Protein AF-0000000065976093 (afdb_homodimer)

Organism: Burkholderia mallei (strain NCTC 10247) (NCBI:txid320389)

pLDDT: mean 97.72, std 2.36, range [79.06, 99.0]

Radius of gyration: 27.5 Å; Cα contacts (8 Å, |Δi|>4): 1908; chains: 2; bounding box: 57×91×58 Å

Nearest PDB structures (foldseek):
  1qz9-assembly1_A-2  TM=9.935E-01  e=6.800E-60  Pseudomonas fluorescens
  2hzp-assembly1_A-2  TM=9.191E-01  e=6.038E-34  Homo sapiens
  7s3v-assembly1_A  TM=9.144E-01  e=1.980E-33  Homo sapiens
  3e9k-assembly1_A-2  TM=9.163E-01  e=6.850E-33  Homo sapiens
  7tlr-assembly1_B  TM=8.183E-01  e=5.344E-20  Lancefieldella parvula

Secondary structure (DSSP, 8-state):
--SHHHHHHHHHT-TTGGGGGGEE--TT-EE--TTTS--EETHHHHHHHIIIIIIIIITGGGHHHHT-TTTHHHHHHHHHGGGGTPPTTSEEE-S-HHHHHHHHHHHHHHHHHHH-TT--EEEEETTS-HHHHHHHHHHHHHH-SS-EEEEESSGGGHHHH--TTEEEEEEESB-TTT-BB--HHHHHHHHHHTTPEEEEE-TTTTTTS---HHHHT-SEEEE-SSSTT---TT---EEE--HHHHTT---S---GGGBSSGGG--SS--B-SSGGGG--S---HHHHHTHHHHHHHHTTS-HHHHHHHHHHHHHHHHHHHHHHTTTSS-EE-S-SSGGGB-SEEEEE-TTHHHHHHHHHHTTEE-EEETTTEEEEE--TTT--HHHHHHHHHHHHHHHHHTGGGSGGGGSPPS--/--SHHHHHHHHHT-TTGGGGGGEE--TT-EE--TTTS--EETHHHHHHHIIIIIIIIITGGGHHHHT-TTTHHHHHHHHHGGGGTPPTTSEEE-S-HHHHHHHHHHHHHHHHHHH-TT--EEEEETTS-HHHHHHHHHHHHHH-SS-EEEEESSGGGHHHH--TTEEEEEEESB-TTT-BB--HHHHHHHHHHTTPEEEEE-TTTTTTS---HHHHT-SEEEE-SSSTT---TT---EEE--HHHHTT---S---GGGBSSGGG--SS--B-SSGGGG--S---HHHHHTHHHHHHHHTTS-HHHHHHHHHHHHHHHHHHHHHHTTTSS-EE-S-SSGGGB-SEEEEE-TTHHHHHHHHHHTTEE-EEETTTEEEEE--TTT--HHHHHHHHHHHHHHHHHTGGGSGGGGSPPS--

Foldseek 3Di:
DADLVVLVVCLVVQPLNVLQVQFDDDPQFLEQALLPFNTAGPCLVVLLCCCVCPQCVVVNPVSVPPVVLLVLQQVVQCLLQVLAQHHRQFKGFAAFLLLLLLQQVQLQLVLCCVVPVQAQEEEEAPLADVSNVVSVVVSCVVVVPPHYYHHDHDPVCLLVVQALNHAEYEYEQARSFQQFGDPLLVSCVSNVVRVYAYEYECAQPRLWARHNCVVSVHAWYWYQCRRLLVLHDRFTIMIGGHLVCQQRGAGDLQALQQACCSVVPDPDGHGNSTPSVSYHDRGPRSSSSSSVSSSVSCVVDDRVSQLVVLLVLQQLLVVLLCVLQPPAPWDWSHDNDSVTGTSKTKIFDQLQQLLQLQLVVSNYHFHDDPPRITIGGDRSSNRGSSSSVVSSVSSNVCRVVVVSPPPVSVDDDPGD/DADLVVLVVCLVVQPLNVLQVQFDDDPQFLEQALLPFNTAGPCLVVLLCCCVCPQCVVVNPVSVPPVVLLVLQQVVQCLLQVLAQHHRQFKGFAAFLLLLLLQQVQLQLVLCCVVPVQAQEEEEAPLADVSNVVSVVVSCVVVVPPHYYHHDHDPVCLLVVQALNHAEYEYEQARSFQQFGDPLLVSCVSNVVRVYAYEYECAQPRLWARHNCVVSVHAWYWYQCRRLLVLHDRFTIMIGGHLVCQQRGAGDLQALQQACCSVVPDPDGDGNSTPSVSYHDRGPRSSSSSSVSSSVSCVVDDRVSQLVVLLVLQQLLVVLLCVLQPPAPWDWSHDNDSVTGTSKTKIFDQLQQLLQLQLVVSNHHFHDDPPRITIGGDRSSNRGSSSSVVSSVSSNVCRVVVVSPPPVSVDDDPGD

Solvent-accessible surface area (backbone atoms only — not comparable to full-atom values): 40710 Å² total; per-residue (Å²): 122,90,45,65,67,48,18,47,50,51,40,72,69,36,89,50,53,73,52,30,76,46,41,39,68,47,86,82,50,40,74,22,33,23,65,70,36,25,60,33,34,57,59,30,56,60,51,40,43,44,44,46,51,51,33,37,22,60,37,44,72,54,18,45,56,80,67,39,54,73,52,38,34,49,54,53,10,40,66,48,15,67,60,41,30,46,51,80,64,16,23,31,41,44,60,28,38,51,56,40,43,44,36,50,51,48,7,51,50,52,46,29,48,76,76,39,65,75,22,39,28,35,37,35,50,58,76,45,64,34,36,63,49,16,26,52,51,23,45,36,63,62,49,65,74,80,49,41,82,45,68,37,91,47,80,87,46,49,73,78,71,52,41,83,36,31,32,33,39,49,40,59,41,22,34,81,69,32,13,39,27,60,58,59,46,62,52,30,47,55,38,46,73,44,67,20,43,34,35,38,36,26,56,52,26,49,71,46,41,79,44,48,38,60,82,27,60,52,58,30,35,26,22,48,25,15,14,57,33,18,11,35,66,31,16,44,4,31,38,36,38,49,74,92,44,33,75,67,48,58,46,42,67,32,15,42,57,6,29,62,56,54,73,66,65,52,61,67,76,46,66,24,72,47,44,48,37,76,33,28,49,66,59,38,46,56,26,46,58,24,32,54,44,22,52,56,59,52,72,76,57,51,52,64,62,41,32,54,46,27,51,52,48,44,49,50,39,54,53,41,42,58,62,70,34,58,92,52,75,68,41,76,60,30,50,83,53,70,83,29,35,39,36,38,48,18,31,34,25,95,58,14,56,19,44,43,44,42,35,40,75,69,26,33,32,51,39,41,44,77,82,32,24,31,35,34,18,52,44,44,58,62,53,48,45,43,48,43,49,52,44,44,52,50,50,30,50,37,63,76,67,47,57,30,68,45,72,79,31,67,61,80,63,88,70,94,123,91,46,64,66,49,18,48,50,52,40,72,69,37,90,51,51,74,53,29,74,48,40,39,70,46,85,81,51,40,74,22,35,23,66,70,36,25,61,31,34,55,59,30,56,60,51,40,46,44,45,45,51,51,34,38,22,60,37,43,72,52,18,44,58,81,68,38,53,72,53,38,34,50,55,52,10,41,68,47,15,68,60,41,31,45,52,80,64,17,24,29,40,44,60,27,36,50,56,38,43,44,35,50,53,48,8,51,51,51,44,28,49,74,78,40,62,72,23,38,27,35,38,34,49,58,78,44,63,34,35,63,47,14,26,51,50,23,45,37,61,62,46,66,73,80,49,43,82,45,66,37,90,47,82,86,46,49,72,77,70,53,39,83,37,30,33,34,39,48,41,58,42,23,34,82,68,34,14,38,26,61,58,59,46,62,52,30,46,55,37,44,73,44,68,21,43,35,33,37,37,28,57,53,26,48,70,44,41,77,44,48,40,58,83,28,61,51,59,30,35,29,22,48,24,15,15,57,32,20,12,34,66,30,16,46,4,30,37,37,38,49,74,92,43,33,77,68,49,57,45,40,65,32,14,43,57,5,28,63,55,55,74,66,65,52,61,68,77,48,66,26,73,47,44,46,36,74,33,29,48,65,57,37,46,55,24,46,57,25,32,54,46,25,52,55,57,53,71,74,60,52,52,63,62,43,31,53,45,26,51,50,49,44,50,50,40,54,53,42,41,58,61,71,35,56,91,52,76,67,42,78,60,30,50,82,53,70,84,28,34,40,34,39,47,17,31,34,25,96,56,12,57,20,44,42,44,42,34,39,75,70,27,34,32,53,38,40,44,76,82,32,26,32,34,35,19,51,43,45,59,63,52,47,45,42,46,44,49,53,44,41,54,51,50,30,50,36,61,76,68,48,57,31,71,45,71,78,31,68,62,81,64,89,71,94

Sequence (832 aa):
MKTREEALALDRDDPLAPLREQFALPAGVIYLDGNSLGAQPRAAAARAQQVIGAEWGEGLIRSWNTAGWFALPRRLGDRLAPLIGAADDEVAITDTISINLFKLLAAMLRHQARHAPKRRVIVSERSNFPTDLYIAQGLIAQLDRDYELRLIDDPADLPDALDDETAVAMITHVNYRTGYMHDMPSVTQTVRQAGALMLWDLAHSAGAVPVDLNGALADGAVGCTYKYLNGGPGSPAFVWVPKRHQRAFEQPLSGWWGHRAPFAMQPAFEPDPGIARFLCGTQPIVSMSMVECGLDVFAQTDMHAIRRKSLALTDAFVALVESRCAGQPLKLVTPRAHHQRGSQASFEHPHGYEVMQALIARGVIGDYREPRILRFGFTPLYTRFVDVWDAVETLRDILDTEAWRAPEFATRAAVTMKTREEALALDRDDPLAPLREQFALPAGVIYLDGNSLGAQPRAAAARAQQVIGAEWGEGLIRSWNTAGWFALPRRLGDRLAPLIGAADDEVAITDTISINLFKLLAAMLRHQARHAPKRRVIVSERSNFPTDLYIAQGLIAQLDRDYELRLIDDPADLPDALDDETAVAMITHVNYRTGYMHDMPSVTQTVRQAGALMLWDLAHSAGAVPVDLNGALADGAVGCTYKYLNGGPGSPAFVWVPKRHQRAFEQPLSGWWGHRAPFAMQPAFEPDPGIARFLCGTQPIVSMSMVECGLDVFAQTDMHAIRRKSLALTDAFVALVESRCAGQPLKLVTPRAHHQRGSQASFEHPHGYEVMQALIARGVIGDYREPRILRFGFTPLYTRFVDVWDAVETLRDILDTEAWRAPEFATRAAVT

Structure (mmCIF, N/CA/C/O backbone):
data_AF-0000000065976093-model_v1
#
loop_
_entity.id
_entity.type
_entity.pdbx_description
1 polymer Kynureninase
#
loop_
_atom_site.group_PDB
_atom_site.id
_atom_site.type_symbol
_atom_site.label_atom_id
_atom_site.label_alt_id
_atom_site.label_comp_id
_atom_site.label_asym_id
_atom_site.label_entity_id
_atom_site.label_seq_id
_atom_site.pdbx_PDB_ins_code
_atom_site.Cartn_x
_atom_site.Cartn_y
_atom_site.Cartn_z
_atom_site.occupancy
_atom_site.B_iso_or_equiv
_atom_site.auth_seq_id
_atom_site.auth_comp_id
_atom_site.auth_asym_id
_atom_site.auth_atom_id
_atom_site.pdbx_PDB_model_num
ATOM 1 N N . MET A 1 1 ? 14.719 36.656 18.906 1 91.06 1 MET A N 1
ATOM 2 C CA . MET A 1 1 ? 15.555 36.625 17.719 1 91.06 1 MET A CA 1
ATOM 3 C C . MET A 1 1 ? 15.297 37.844 16.828 1 91.06 1 MET A C 1
ATOM 5 O O . MET A 1 1 ? 14.266 37.906 16.156 1 91.06 1 MET A O 1
ATOM 9 N N . LYS A 1 2 ? 16.141 38.812 16.875 1 93.5 2 LYS A N 1
ATOM 10 C CA . LYS A 1 2 ? 15.914 40.094 16.172 1 93.5 2 LYS A CA 1
ATOM 11 C C . LYS A 1 2 ? 16.922 40.281 15.047 1 93.5 2 LYS A C 1
ATOM 13 O O . LYS A 1 2 ? 16.734 41.125 14.164 1 93.5 2 LYS A O 1
ATOM 18 N N . THR A 1 3 ? 17.969 39.5 15.094 1 96.81 3 THR A N 1
ATOM 19 C CA . THR A 1 3 ? 19 39.562 14.055 1 96.81 3 THR A CA 1
ATOM 20 C C . THR A 1 3 ? 19.359 38.188 13.562 1 96.81 3 THR A C 1
ATOM 22 O O . THR A 1 3 ? 19.062 37.188 14.219 1 96.81 3 THR A O 1
ATOM 25 N N . ARG A 1 4 ? 19.984 38.188 12.461 1 98.06 4 ARG A N 1
ATOM 26 C CA . ARG A 1 4 ? 20.469 36.906 11.922 1 98.06 4 ARG A CA 1
ATOM 27 C C . ARG A 1 4 ? 21.5 36.281 12.844 1 98.06 4 ARG A C 1
ATOM 29 O O . ARG A 1 4 ? 21.562 35.062 12.961 1 98.06 4 ARG A O 1
ATOM 36 N N . GLU A 1 5 ? 22.344 37.125 13.461 1 97.94 5 GLU A N 1
ATOM 37 C CA . GLU A 1 5 ? 23.375 36.656 14.391 1 97.94 5 GLU A CA 1
ATOM 38 C C . GLU A 1 5 ? 22.75 35.938 15.594 1 97.94 5 GLU A C 1
ATOM 40 O O . GLU A 1 5 ? 23.281 34.969 16.094 1 97.94 5 GLU A O 1
ATOM 45 N N . GLU A 1 6 ? 21.672 36.5 16.047 1 98.06 6 GLU A N 1
ATOM 46 C CA . GLU A 1 6 ? 20.953 35.844 17.141 1 98.06 6 GLU A CA 1
ATOM 47 C C . GLU A 1 6 ? 20.438 34.469 16.734 1 98.06 6 GLU A C 1
ATOM 49 O O . GLU A 1 6 ? 20.469 33.531 17.531 1 98.06 6 GLU A O 1
ATOM 54 N N . ALA A 1 7 ? 19.922 34.375 15.508 1 98.5 7 ALA A N 1
ATOM 55 C CA . ALA A 1 7 ? 19.484 33.094 14.984 1 98.5 7 ALA A CA 1
ATOM 56 C C . ALA A 1 7 ? 20.625 32.094 14.961 1 98.5 7 ALA A C 1
ATOM 58 O O . ALA A 1 7 ? 20.453 30.938 15.383 1 98.5 7 ALA A O 1
ATOM 59 N N . LEU A 1 8 ? 21.781 32.531 14.492 1 98.44 8 LEU A N 1
ATOM 60 C CA . LEU A 1 8 ? 22.953 31.656 14.438 1 98.44 8 LEU A CA 1
ATOM 61 C C . LEU A 1 8 ? 23.375 31.219 15.836 1 98.44 8 LEU A C 1
ATOM 63 O O . LEU A 1 8 ? 23.828 30.094 16.016 1 98.44 8 LEU A O 1
ATOM 67 N N . ALA A 1 9 ? 23.234 32.125 16.797 1 98.19 9 ALA A N 1
ATOM 68 C CA . ALA A 1 9 ? 23.578 31.781 18.188 1 98.19 9 ALA A CA 1
ATOM 69 C C . ALA A 1 9 ? 22.625 30.719 18.734 1 98.19 9 ALA A C 1
ATOM 71 O O . ALA A 1 9 ? 23.047 29.812 19.453 1 98.19 9 ALA A O 1
ATOM 72 N N . LEU A 1 10 ? 21.344 30.828 18.453 1 98.19 10 LEU A N 1
ATOM 73 C CA . LEU A 1 10 ? 20.375 29.844 18.875 1 98.19 10 LEU A CA 1
ATOM 74 C C . LEU A 1 10 ? 20.688 28.469 18.266 1 98.19 10 LEU A C 1
ATOM 76 O O . LEU A 1 10 ? 20.531 27.438 18.922 1 98.19 10 LEU A O 1
ATOM 80 N N . ASP A 1 11 ? 21.109 28.469 17.031 1 98.31 11 ASP A N 1
ATOM 81 C CA . ASP A 1 11 ? 21.484 27.234 16.359 1 98.31 11 ASP A CA 1
ATOM 82 C C . ASP A 1 11 ? 22.688 26.594 17.031 1 98.31 11 ASP A C 1
ATOM 84 O O . ASP A 1 11 ? 22.766 25.359 17.156 1 98.31 11 ASP A O 1
ATOM 88 N N . ARG A 1 12 ? 23.625 27.422 17.359 1 97.56 12 ARG A N 1
ATOM 89 C CA . ARG A 1 12 ? 24.828 26.922 18.031 1 97.56 12 ARG A CA 1
ATOM 90 C C . ARG A 1 12 ? 24.484 26.234 19.344 1 97.56 12 ARG A C 1
ATOM 92 O O . ARG A 1 12 ? 25.125 25.234 19.703 1 97.56 12 ARG A O 1
ATOM 99 N N . ASP A 1 13 ? 23.516 26.688 20.047 1 97.25 13 ASP A N 1
ATOM 100 C CA . ASP A 1 13 ? 23.172 26.188 21.375 1 97.25 13 ASP A CA 1
ATOM 101 C C . ASP A 1 13 ? 22.078 25.125 21.281 1 97.25 13 ASP A C 1
ATOM 103 O O . ASP A 1 13 ? 21.625 24.594 22.312 1 97.25 13 ASP A O 1
ATOM 107 N N . ASP A 1 14 ? 21.594 24.797 20.141 1 97.44 14 ASP A N 1
ATOM 108 C CA . ASP A 1 14 ? 20.516 23.844 19.906 1 97.44 14 ASP A CA 1
ATOM 109 C C . ASP A 1 14 ? 20.969 22.422 20.172 1 97.44 14 ASP A C 1
ATOM 111 O O . ASP A 1 14 ? 21.797 21.891 19.438 1 97.44 14 ASP A O 1
ATOM 115 N N . PRO A 1 15 ? 20.406 21.766 21.172 1 97.31 15 PRO A N 1
ATOM 116 C CA . PRO A 1 15 ? 20.797 20.391 21.484 1 97.31 15 PRO A CA 1
ATOM 117 C C . PRO A 1 15 ? 20.469 19.422 20.359 1 97.31 15 PRO A C 1
ATOM 119 O O . PRO A 1 15 ? 21.047 18.328 20.297 1 97.31 15 PRO A O 1
ATOM 122 N N . LEU A 1 16 ? 19.594 19.719 19.406 1 98.31 16 LEU A N 1
ATOM 123 C CA 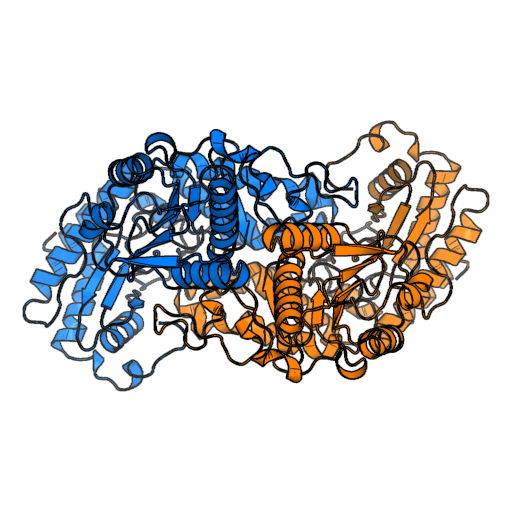. LEU A 1 16 ? 19.188 18.844 18.312 1 98.31 16 LEU A CA 1
ATOM 124 C C . LEU A 1 16 ? 20.016 19.094 17.062 1 98.31 16 LEU A C 1
ATOM 126 O O . LEU A 1 16 ? 19.891 18.391 16.062 1 98.31 16 LEU A O 1
ATOM 130 N N . ALA A 1 17 ? 20.922 20.078 17.078 1 97.56 17 ALA A N 1
ATOM 131 C CA . ALA A 1 17 ? 21.641 20.562 15.914 1 97.56 17 ALA A CA 1
ATOM 132 C C . ALA A 1 17 ? 22.359 19.422 15.203 1 97.56 17 ALA A C 1
ATOM 134 O O . ALA A 1 17 ? 22.359 19.344 13.977 1 97.56 17 ALA A O 1
ATOM 135 N N . PRO A 1 18 ? 22.984 18.422 15.961 1 97.25 18 PRO A N 1
ATOM 136 C CA . PRO A 1 18 ? 23.734 17.359 15.273 1 97.25 18 PRO A CA 1
ATOM 137 C C . PRO A 1 18 ? 22.844 16.438 14.445 1 97.25 18 PRO A C 1
ATOM 139 O O . PRO A 1 18 ? 23.312 15.797 13.508 1 97.25 18 PRO A O 1
ATOM 142 N N . LEU A 1 19 ? 21.562 16.375 14.766 1 98.44 19 LEU A N 1
ATOM 143 C CA . LEU A 1 19 ? 20.656 15.453 14.086 1 98.44 19 LEU A CA 1
ATOM 144 C C . LEU A 1 19 ? 20.438 15.875 12.641 1 98.44 19 LEU A C 1
ATOM 146 O O . LEU A 1 19 ? 20.125 15.047 11.781 1 98.44 19 LEU A O 1
ATOM 150 N N . ARG A 1 20 ? 20.594 17.188 12.336 1 98.19 20 ARG A N 1
ATOM 151 C CA . ARG A 1 20 ? 20.422 17.688 10.977 1 98.19 20 ARG A CA 1
ATOM 152 C C . ARG A 1 20 ? 21.375 17 10.008 1 98.19 20 ARG A C 1
ATOM 154 O O . ARG A 1 20 ? 21.031 16.766 8.852 1 98.19 20 ARG A O 1
ATOM 161 N N . GLU A 1 21 ? 22.531 16.562 10.5 1 97.44 21 GLU A N 1
ATOM 162 C CA . GLU A 1 21 ? 23.547 15.938 9.656 1 97.44 21 GLU A CA 1
ATOM 163 C C . GLU A 1 21 ? 23.094 14.562 9.18 1 97.44 21 GLU A C 1
ATOM 165 O O . GLU A 1 21 ? 23.672 14 8.258 1 97.44 21 GLU A O 1
ATOM 170 N N . GLN A 1 22 ? 22.062 14.102 9.742 1 98.31 22 GLN A N 1
ATOM 171 C CA . GLN A 1 22 ? 21.562 12.781 9.391 1 98.31 22 GLN A CA 1
ATOM 172 C C . GLN A 1 22 ? 20.562 12.859 8.242 1 98.31 22 GLN A C 1
ATOM 174 O O . GLN A 1 22 ? 20.062 11.828 7.773 1 98.31 22 GLN A O 1
ATOM 179 N N . PHE A 1 23 ? 20.328 14.047 7.766 1 98.69 23 PHE A N 1
ATOM 180 C CA . PHE A 1 23 ? 19.375 14.234 6.676 1 98.69 23 PHE A CA 1
ATOM 181 C C . PHE A 1 23 ? 20.078 14.773 5.434 1 98.69 23 PHE A C 1
ATOM 183 O O . PHE A 1 23 ? 21.031 15.539 5.539 1 98.69 23 PHE A O 1
ATOM 190 N N . ALA A 1 24 ? 19.562 14.305 4.285 1 97.62 24 ALA A N 1
ATOM 191 C CA . ALA A 1 24 ? 20 14.836 2.998 1 97.62 24 ALA A CA 1
ATOM 192 C C . ALA A 1 24 ? 19.172 16.047 2.588 1 97.62 24 ALA A C 1
ATOM 194 O O . ALA A 1 24 ? 18.047 15.906 2.109 1 97.62 24 ALA A O 1
ATOM 195 N N . LEU A 1 25 ? 19.688 17.219 2.777 1 97.69 25 LEU A N 1
ATOM 196 C CA . LEU A 1 25 ? 19.062 18.469 2.371 1 97.69 25 LEU A CA 1
ATOM 197 C C . LEU A 1 25 ? 19.922 19.203 1.342 1 97.69 25 LEU A C 1
ATOM 199 O O . LEU A 1 25 ? 21.125 19.328 1.521 1 97.69 25 LEU A O 1
ATOM 203 N N . PRO A 1 26 ? 19.297 19.578 0.257 1 97.94 26 PRO A N 1
ATOM 204 C CA . PRO A 1 26 ? 20.094 20.266 -0.765 1 97.94 26 PRO A CA 1
ATOM 205 C C . PRO A 1 26 ? 20.641 21.609 -0.279 1 97.94 26 PRO A C 1
ATOM 207 O O . PRO A 1 26 ? 19.969 22.328 0.473 1 97.94 26 PRO A O 1
ATOM 210 N N . ALA A 1 27 ? 21.812 21.938 -0.771 1 96.25 27 ALA A N 1
ATOM 211 C CA . ALA A 1 27 ? 22.422 23.219 -0.446 1 96.25 27 ALA A CA 1
ATOM 212 C C . ALA A 1 27 ? 21.562 24.375 -0.948 1 96.25 27 ALA A C 1
ATOM 214 O O . ALA A 1 27 ? 21 24.312 -2.049 1 96.25 27 ALA A O 1
ATOM 215 N N . GLY A 1 28 ? 21.453 25.344 -0.137 1 96.38 28 GLY A N 1
ATOM 216 C CA . GLY A 1 28 ? 20.766 26.562 -0.557 1 96.38 28 GLY A CA 1
ATOM 217 C C . GLY A 1 28 ? 19.25 26.453 -0.433 1 96.38 28 GLY A C 1
ATOM 218 O O . GLY A 1 28 ? 18.531 27.375 -0.83 1 96.38 28 GLY A O 1
ATOM 219 N N . VAL A 1 29 ? 18.781 25.344 0.063 1 98.31 29 VAL A N 1
ATOM 220 C CA . VAL A 1 29 ? 17.328 25.156 0.181 1 98.31 29 VAL A CA 1
ATOM 221 C C . VAL A 1 29 ? 16.922 25.219 1.65 1 98.31 29 VAL A C 1
ATOM 223 O O . VAL A 1 29 ? 17.562 24.609 2.508 1 98.31 29 VAL A O 1
ATOM 226 N N . ILE A 1 30 ? 16 26.047 1.986 1 98.75 30 ILE A N 1
ATOM 227 C CA . ILE A 1 30 ? 15.297 26.047 3.268 1 98.75 30 ILE A CA 1
ATOM 228 C C . ILE A 1 30 ? 14 25.25 3.146 1 98.75 30 ILE A C 1
ATOM 230 O O . ILE A 1 30 ? 13.062 25.688 2.473 1 98.75 30 ILE A O 1
ATOM 234 N N . TYR A 1 31 ? 14 24.094 3.77 1 98.81 31 TYR A N 1
ATOM 235 C CA . TYR A 1 31 ? 12.875 23.188 3.602 1 98.81 31 TYR A CA 1
ATOM 236 C C . TYR A 1 31 ? 11.898 23.297 4.758 1 98.81 31 TYR A C 1
ATOM 238 O O . TYR A 1 31 ? 12.141 22.766 5.844 1 98.81 31 TYR A O 1
ATOM 246 N N . LEU A 1 32 ? 10.781 23.938 4.551 1 98.81 32 LEU A N 1
ATOM 247 C CA . LEU A 1 32 ? 9.727 24.156 5.539 1 98.81 32 LEU A CA 1
ATOM 248 C C . LEU A 1 32 ? 8.445 23.438 5.125 1 98.81 32 LEU A C 1
ATOM 250 O O . LEU A 1 32 ? 7.352 24.016 5.234 1 98.81 32 LEU A O 1
ATOM 254 N N . ASP A 1 33 ? 8.625 22.203 4.602 1 98.69 33 ASP A N 1
ATOM 255 C CA . ASP A 1 33 ? 7.473 21.422 4.141 1 98.69 33 ASP A CA 1
ATOM 256 C C . ASP A 1 33 ? 7.582 19.969 4.578 1 98.69 33 ASP A C 1
ATOM 258 O O . ASP A 1 33 ? 7.055 19.078 3.912 1 98.69 33 ASP A O 1
ATOM 262 N N . GLY A 1 34 ? 8.25 19.688 5.711 1 98.19 34 GLY A N 1
ATOM 263 C CA . GLY A 1 34 ? 8.328 18.359 6.285 1 98.19 34 GLY A CA 1
ATOM 264 C C . GLY A 1 34 ? 6.977 17.828 6.734 1 98.19 34 GLY A C 1
ATOM 265 O O . GLY A 1 34 ? 6.824 16.625 6.953 1 98.19 34 GLY A O 1
ATOM 266 N N . ASN A 1 35 ? 6.02 18.719 6.949 1 98.12 35 ASN A N 1
ATOM 267 C CA . ASN A 1 35 ? 4.66 18.344 7.328 1 98.12 35 ASN A CA 1
ATOM 268 C C . ASN A 1 35 ? 3.887 17.766 6.148 1 98.12 35 ASN A C 1
ATOM 270 O O . ASN A 1 35 ? 2.752 17.312 6.309 1 98.12 35 ASN A O 1
ATOM 274 N N . SER A 1 36 ? 4.477 17.75 4.988 1 98 36 SER A N 1
ATOM 275 C CA . SER A 1 36 ? 3.898 17.125 3.801 1 98 36 SER A CA 1
ATOM 276 C C . SER A 1 36 ? 4.746 15.953 3.316 1 98 36 SER A C 1
ATOM 278 O O . SER A 1 36 ? 4.215 14.906 2.957 1 98 36 SER A O 1
ATOM 280 N N . LEU A 1 37 ? 5.984 16.156 3.252 1 98.69 37 LEU A N 1
ATOM 281 C CA . LEU A 1 37 ? 6.957 15.094 2.986 1 98.69 37 LEU A CA 1
ATOM 282 C C . LEU A 1 37 ? 8.242 15.328 3.766 1 98.69 37 LEU A C 1
ATOM 284 O O . LEU A 1 37 ? 8.93 16.344 3.553 1 98.69 37 LEU A O 1
ATOM 288 N N . GLY A 1 38 ? 8.609 14.406 4.57 1 98.75 38 GLY A N 1
ATOM 289 C CA . GLY A 1 38 ? 9.836 14.539 5.336 1 98.75 38 GLY A CA 1
ATOM 290 C C . GLY A 1 38 ? 11.086 14.469 4.473 1 98.75 38 GLY A C 1
ATOM 291 O O . GLY A 1 38 ? 11.07 13.883 3.391 1 98.75 38 GLY A O 1
ATOM 292 N N . ALA A 1 39 ? 12.164 15.125 5.004 1 98.81 39 ALA A N 1
ATOM 293 C CA . ALA A 1 39 ? 13.453 15.07 4.324 1 98.81 39 ALA A CA 1
ATOM 294 C C . ALA A 1 39 ? 14.039 13.664 4.379 1 98.81 39 ALA A C 1
ATOM 296 O O . ALA A 1 39 ? 13.711 12.883 5.273 1 98.81 39 ALA A O 1
ATOM 297 N N . GLN A 1 40 ? 14.891 13.367 3.439 1 98.88 40 GLN A N 1
ATOM 298 C CA . GLN A 1 40 ? 15.492 12.047 3.312 1 98.88 40 GLN A CA 1
ATOM 299 C C . GLN A 1 40 ? 16.547 11.812 4.391 1 98.88 40 GLN A C 1
ATOM 301 O O . GLN A 1 40 ? 17.578 12.5 4.422 1 98.88 40 GLN A O 1
ATOM 306 N N . PRO A 1 41 ? 16.297 10.859 5.336 1 98.81 41 PRO A N 1
ATOM 307 C CA . PRO A 1 41 ? 17.453 10.422 6.129 1 98.81 41 PRO A CA 1
ATOM 308 C C . PRO A 1 41 ? 18.594 9.914 5.266 1 98.81 41 PRO A C 1
ATOM 310 O O . PRO A 1 41 ? 18.375 9.18 4.305 1 98.81 41 PRO A O 1
ATOM 313 N N . ARG A 1 42 ? 19.766 10.258 5.574 1 98.38 42 ARG A N 1
ATOM 314 C CA . ARG A 1 42 ? 20.938 9.852 4.785 1 98.38 42 ARG A CA 1
ATOM 315 C C . ARG A 1 42 ? 21.047 8.336 4.723 1 98.38 42 ARG A C 1
ATOM 317 O O . ARG A 1 42 ? 21.5 7.785 3.719 1 98.38 42 ARG A O 1
ATOM 324 N N . ALA A 1 43 ? 20.609 7.633 5.734 1 98.56 43 ALA A N 1
ATOM 325 C CA . ALA A 1 43 ? 20.734 6.18 5.844 1 98.56 43 ALA A CA 1
ATOM 326 C C . ALA A 1 43 ? 19.766 5.473 4.898 1 98.56 43 ALA A C 1
ATOM 328 O O . ALA A 1 43 ? 19.938 4.285 4.613 1 98.56 43 ALA A O 1
ATOM 329 N N . ALA A 1 44 ? 18.766 6.164 4.387 1 98.69 44 ALA A N 1
ATOM 330 C CA . ALA A 1 44 ? 17.672 5.539 3.633 1 98.69 44 ALA A CA 1
ATOM 331 C C . ALA A 1 44 ? 18.203 4.898 2.352 1 98.69 44 ALA A C 1
ATOM 333 O O . ALA A 1 44 ? 17.781 3.795 1.989 1 98.69 44 ALA A O 1
ATOM 334 N N . ALA A 1 45 ? 19.078 5.598 1.635 1 98.06 45 ALA A N 1
ATOM 335 C CA . ALA A 1 45 ? 19.609 5.078 0.377 1 98.06 45 ALA A CA 1
ATOM 336 C C . ALA A 1 45 ? 20.344 3.758 0.593 1 98.06 45 ALA A C 1
ATOM 338 O O . ALA A 1 45 ? 20.141 2.801 -0.16 1 98.06 45 ALA A O 1
ATOM 339 N N . ALA A 1 46 ? 21.203 3.732 1.589 1 98.44 46 ALA A N 1
ATOM 340 C CA . ALA A 1 46 ? 21.969 2.518 1.89 1 98.44 46 ALA A CA 1
ATOM 341 C C . ALA A 1 46 ? 21.031 1.385 2.316 1 98.44 46 ALA A C 1
ATOM 343 O O . ALA A 1 46 ? 21.25 0.228 1.946 1 98.44 46 ALA A O 1
ATOM 344 N N . ARG A 1 47 ? 20.047 1.66 3.123 1 98.69 47 ARG A N 1
ATOM 345 C CA . ARG A 1 47 ? 19.094 0.653 3.574 1 98.69 47 ARG A CA 1
ATOM 346 C C . ARG A 1 47 ? 18.344 0.05 2.396 1 98.69 47 ARG A C 1
ATOM 348 O O . ARG A 1 47 ? 18.188 -1.17 2.312 1 98.69 47 ARG A O 1
ATOM 355 N N . ALA A 1 48 ? 17.875 0.912 1.51 1 98.69 48 ALA A N 1
ATOM 356 C CA . ALA A 1 48 ? 17.188 0.432 0.316 1 98.69 48 ALA A CA 1
ATOM 357 C C . ALA A 1 48 ? 18.094 -0.466 -0.52 1 98.69 48 ALA A C 1
ATOM 359 O O . ALA A 1 48 ? 17.656 -1.492 -1.042 1 98.69 48 ALA A O 1
ATOM 360 N N . GLN A 1 49 ? 19.328 -0.07 -0.646 1 98.25 49 GLN A N 1
ATOM 361 C CA . GLN A 1 49 ? 20.266 -0.862 -1.421 1 98.25 49 GLN A CA 1
ATOM 362 C C . GLN A 1 49 ? 20.484 -2.238 -0.793 1 98.25 49 GLN A C 1
ATOM 364 O O . GLN A 1 49 ? 20.609 -3.238 -1.504 1 98.25 49 GLN A O 1
ATOM 369 N N . GLN A 1 50 ? 20.562 -2.285 0.524 1 98.69 50 GLN A N 1
ATOM 370 C CA . GLN A 1 50 ? 20.672 -3.559 1.229 1 98.69 50 GLN A CA 1
ATOM 371 C C . GLN A 1 50 ? 19.469 -4.449 0.957 1 98.69 50 GLN A C 1
ATOM 373 O O . GLN A 1 50 ? 19.625 -5.641 0.681 1 98.69 50 GLN A O 1
ATOM 378 N N . VAL A 1 51 ? 18.297 -3.9 1.013 1 98.88 51 VAL A N 1
ATOM 379 C CA . VAL A 1 51 ? 17.062 -4.66 0.793 1 98.88 51 VAL A CA 1
ATOM 380 C C . VAL A 1 51 ? 17.031 -5.172 -0.644 1 98.88 51 VAL A C 1
ATOM 382 O O . VAL A 1 51 ? 16.734 -6.348 -0.882 1 98.88 51 VAL A O 1
ATOM 385 N N . ILE A 1 52 ? 17.344 -4.309 -1.619 1 98.81 52 ILE A N 1
ATOM 386 C CA . ILE A 1 52 ? 17.219 -4.652 -3.031 1 98.81 52 ILE A CA 1
ATOM 387 C C . ILE A 1 52 ? 18.328 -5.605 -3.439 1 98.81 52 ILE A C 1
ATOM 389 O O . ILE A 1 52 ? 18.078 -6.652 -4.043 1 98.81 52 ILE A O 1
ATOM 393 N N . GLY A 1 53 ? 19.562 -5.293 -3.096 1 98.31 53 GLY A N 1
ATOM 394 C CA . GLY A 1 53 ? 20.703 -6.078 -3.549 1 98.31 53 GLY A CA 1
ATOM 395 C C . GLY A 1 53 ? 20.906 -7.355 -2.75 1 98.31 53 GLY A C 1
ATOM 396 O O . GLY A 1 53 ? 20.922 -8.453 -3.312 1 98.31 53 GLY A O 1
ATOM 397 N N . ALA A 1 54 ? 20.984 -7.258 -1.39 1 98.38 54 ALA A N 1
ATOM 398 C CA . ALA A 1 54 ? 21.297 -8.398 -0.537 1 98.38 54 ALA A CA 1
ATOM 399 C C . ALA A 1 54 ? 20.047 -9.234 -0.246 1 98.38 54 ALA A C 1
ATOM 401 O O . ALA A 1 54 ? 20.047 -10.445 -0.448 1 98.38 54 ALA A O 1
ATOM 402 N N . GLU A 1 55 ? 19.047 -8.594 0.189 1 98.75 55 GLU A N 1
ATOM 403 C CA . GLU A 1 55 ? 17.875 -9.359 0.64 1 98.75 55 GLU A CA 1
ATOM 404 C C . GLU A 1 55 ? 17.062 -9.867 -0.543 1 98.75 55 GLU A C 1
ATOM 406 O O . GLU A 1 55 ? 16.781 -11.062 -0.641 1 98.75 55 GLU A O 1
ATOM 411 N N . TRP A 1 56 ? 16.719 -8.969 -1.475 1 98.81 56 TRP A N 1
ATOM 412 C CA . TRP A 1 56 ? 15.953 -9.383 -2.645 1 98.81 56 TRP A CA 1
ATOM 413 C C . TRP A 1 56 ? 16.844 -10.102 -3.656 1 98.81 56 TRP A C 1
ATOM 415 O O . TRP A 1 56 ? 16.578 -11.25 -4.02 1 98.81 56 TRP A O 1
ATOM 425 N N . GLY A 1 57 ? 17.922 -9.484 -4.078 1 98.44 57 GLY A N 1
ATOM 426 C CA . GLY A 1 57 ? 18.797 -10.031 -5.105 1 98.44 57 GLY A CA 1
ATOM 427 C C . GLY A 1 57 ? 19.406 -11.359 -4.719 1 98.44 57 GLY A C 1
ATOM 428 O O . GLY A 1 57 ? 19.328 -12.336 -5.473 1 98.44 57 GLY A O 1
ATOM 429 N N . GLU A 1 58 ? 19.969 -11.453 -3.545 1 98.12 58 GLU A N 1
ATOM 430 C CA . GLU A 1 58 ? 20.656 -12.664 -3.098 1 98.12 58 GLU A CA 1
ATOM 431 C C . GLU A 1 58 ? 19.703 -13.602 -2.354 1 98.12 58 GLU A C 1
ATOM 433 O O . GLU A 1 58 ? 19.703 -14.812 -2.578 1 98.12 58 GLU A O 1
ATOM 438 N N . GLY A 1 59 ? 18.844 -13.016 -1.554 1 98.25 59 GLY A N 1
ATOM 439 C CA . GLY A 1 59 ? 18 -13.82 -0.684 1 98.25 59 GLY A CA 1
ATOM 440 C C . GLY A 1 59 ? 16.75 -14.344 -1.377 1 98.25 59 GLY A C 1
ATOM 441 O O . GLY A 1 59 ? 16.219 -15.383 -0.991 1 98.25 59 GLY A O 1
ATOM 442 N N . LEU A 1 60 ? 16.266 -13.547 -2.438 1 98.25 60 LEU A N 1
ATOM 443 C CA . LEU A 1 60 ? 15.078 -13.922 -3.186 1 98.25 60 LEU A CA 1
ATOM 444 C C . LEU A 1 60 ? 13.906 -14.203 -2.242 1 98.25 60 LEU A C 1
ATOM 446 O O . LEU A 1 60 ? 13.656 -13.422 -1.319 1 98.25 60 LEU A O 1
ATOM 450 N N . ILE A 1 61 ? 13.117 -15.266 -2.482 1 97.81 61 ILE A N 1
ATOM 451 C CA . ILE A 1 61 ? 11.906 -15.578 -1.728 1 97.81 61 ILE A CA 1
ATOM 452 C C . ILE A 1 61 ? 12.266 -15.898 -0.279 1 97.81 61 ILE A C 1
ATOM 454 O O . ILE A 1 61 ? 11.445 -15.742 0.624 1 97.81 61 ILE A O 1
ATOM 458 N N . ARG A 1 62 ? 13.5 -16.312 0.035 1 97.38 62 ARG A N 1
ATOM 459 C CA . ARG A 1 62 ? 13.906 -16.734 1.37 1 97.38 62 ARG A CA 1
ATOM 460 C C . ARG A 1 62 ? 13.93 -15.547 2.334 1 97.38 62 ARG A C 1
ATOM 462 O O . ARG A 1 62 ? 13.82 -15.727 3.549 1 97.38 62 ARG A O 1
ATOM 469 N N . SER A 1 63 ? 13.984 -14.375 1.763 1 98.25 63 SER A N 1
ATOM 470 C CA . SER A 1 63 ? 14.133 -13.18 2.586 1 98.25 63 SER A CA 1
ATOM 471 C C . SER A 1 63 ? 12.859 -12.875 3.361 1 98.25 63 SER A C 1
ATOM 473 O O . SER A 1 63 ? 12.883 -12.117 4.332 1 98.25 63 SER A O 1
ATOM 475 N N . TRP A 1 64 ? 11.727 -13.453 2.996 1 97.88 64 TRP A N 1
ATOM 476 C CA . TRP A 1 64 ? 10.523 -13.32 3.811 1 97.88 64 TRP A CA 1
ATOM 477 C C . TRP A 1 64 ? 10.758 -13.844 5.223 1 97.88 64 TRP A C 1
ATOM 479 O O . TRP A 1 64 ? 10.156 -13.359 6.184 1 97.88 64 TRP A O 1
ATOM 489 N N . ASN A 1 65 ? 11.625 -14.836 5.309 1 96.81 65 ASN A N 1
ATOM 490 C CA . ASN A 1 65 ? 12.008 -15.375 6.605 1 96.81 65 ASN A CA 1
ATOM 491 C C . ASN A 1 65 ? 13.352 -14.82 7.074 1 96.81 65 ASN A C 1
ATOM 493 O O . ASN A 1 65 ? 13.422 -14.141 8.102 1 96.81 65 ASN A O 1
ATOM 497 N N . THR A 1 66 ? 14.383 -14.938 6.273 1 97.56 66 THR A N 1
ATOM 498 C CA . THR A 1 66 ? 15.758 -14.703 6.711 1 97.56 66 THR A CA 1
ATOM 499 C C . THR A 1 66 ? 16 -13.219 6.961 1 97.56 66 THR A C 1
ATOM 501 O O . THR A 1 66 ? 16.797 -12.852 7.82 1 97.56 66 THR A O 1
ATOM 504 N N . ALA A 1 67 ? 15.281 -12.344 6.199 1 98.31 67 ALA A N 1
ATOM 505 C CA . ALA A 1 67 ? 15.43 -10.906 6.398 1 98.31 67 ALA A CA 1
ATOM 506 C C . ALA A 1 67 ? 14.289 -10.344 7.246 1 98.31 67 ALA A C 1
ATOM 508 O O . ALA A 1 67 ? 14.211 -9.141 7.477 1 98.31 67 ALA A O 1
ATOM 509 N N . GLY A 1 68 ? 13.344 -11.203 7.652 1 98 68 GLY A N 1
ATOM 510 C CA . GLY A 1 68 ? 12.258 -10.797 8.531 1 98 68 GLY A CA 1
ATOM 511 C C . GLY A 1 68 ? 11.219 -9.93 7.844 1 98 68 GLY A C 1
ATOM 512 O O . GLY A 1 68 ? 10.586 -9.086 8.484 1 98 68 GLY A O 1
ATOM 513 N N . TRP A 1 69 ? 11.086 -10.062 6.512 1 98.5 69 TRP A N 1
ATOM 514 C CA . TRP A 1 69 ? 10.141 -9.234 5.766 1 98.5 69 TRP A CA 1
ATOM 515 C C . TRP A 1 69 ? 8.719 -9.445 6.273 1 98.5 69 TRP A C 1
ATOM 517 O O . TRP A 1 69 ? 7.953 -8.484 6.395 1 98.5 69 TRP A O 1
ATOM 527 N N . PHE A 1 70 ? 8.359 -10.672 6.586 1 97.44 70 PHE A N 1
ATOM 528 C CA . PHE A 1 70 ? 6.984 -11.008 6.945 1 97.44 70 PHE A CA 1
ATOM 529 C C . PHE A 1 70 ? 6.598 -10.367 8.273 1 97.44 70 PHE A C 1
ATOM 531 O O . PHE A 1 70 ? 5.449 -9.969 8.461 1 97.44 70 PHE A O 1
ATOM 538 N N . ALA A 1 71 ? 7.516 -10.18 9.172 1 97.25 71 ALA A N 1
ATOM 539 C CA . ALA A 1 71 ? 7.262 -9.633 10.508 1 97.25 71 ALA A CA 1
ATOM 540 C C . ALA A 1 71 ? 7.449 -8.117 10.523 1 97.25 71 ALA A C 1
ATOM 542 O O . ALA A 1 71 ? 7.16 -7.461 11.523 1 97.25 71 ALA A O 1
ATOM 543 N N . LEU A 1 72 ? 7.863 -7.566 9.453 1 98.62 72 LEU A N 1
ATOM 544 C CA . LEU A 1 72 ? 8.359 -6.191 9.414 1 98.62 72 LEU A CA 1
ATOM 545 C C . LEU A 1 72 ? 7.273 -5.211 9.836 1 98.62 72 LEU A C 1
ATOM 547 O O . LEU A 1 72 ? 7.539 -4.277 10.602 1 98.62 72 LEU A O 1
ATOM 551 N N . PRO A 1 73 ? 5.977 -5.383 9.406 1 98.69 73 PRO A N 1
ATOM 552 C CA . PRO A 1 73 ? 4.93 -4.449 9.812 1 98.69 73 PRO A CA 1
ATOM 553 C C . PRO A 1 73 ? 4.801 -4.332 11.328 1 98.69 73 PRO A C 1
ATOM 555 O O . PRO A 1 73 ? 4.707 -3.227 11.867 1 98.69 73 PRO A O 1
ATOM 558 N N . ARG A 1 74 ? 4.863 -5.41 12.016 1 98.44 74 ARG A N 1
ATOM 559 C CA . ARG A 1 74 ? 4.684 -5.426 13.469 1 98.44 74 ARG A CA 1
ATOM 560 C C . ARG A 1 74 ? 5.938 -4.93 14.18 1 98.44 74 ARG A C 1
ATOM 562 O O . ARG A 1 74 ? 5.848 -4.215 15.18 1 98.44 74 ARG A O 1
ATOM 569 N N . ARG A 1 75 ? 7.109 -5.316 13.656 1 98.56 75 ARG A N 1
ATOM 570 C CA . ARG A 1 75 ? 8.359 -4.867 14.25 1 98.56 75 ARG A CA 1
ATOM 571 C C . ARG A 1 75 ? 8.484 -3.35 14.188 1 98.56 75 ARG A C 1
ATOM 573 O O . ARG A 1 75 ? 8.867 -2.709 15.172 1 98.56 75 ARG A O 1
ATOM 580 N N . LEU A 1 76 ? 8.18 -2.816 13.031 1 98.81 76 LEU A N 1
ATOM 581 C CA . LEU A 1 76 ? 8.227 -1.366 12.891 1 98.81 76 LEU A CA 1
ATOM 582 C C . LEU A 1 76 ? 7.16 -0.701 13.75 1 98.81 76 LEU A C 1
ATOM 584 O O . LEU A 1 76 ? 7.375 0.387 14.289 1 98.81 76 LEU A O 1
ATOM 588 N N . GLY A 1 77 ? 5.973 -1.37 13.805 1 98.88 77 GLY A N 1
ATOM 589 C CA . GLY A 1 77 ? 4.938 -0.874 14.695 1 98.88 77 GLY A CA 1
ATOM 590 C C . GLY A 1 77 ? 5.398 -0.748 16.141 1 98.88 77 GLY A C 1
ATOM 591 O O . GLY A 1 77 ? 5.152 0.272 16.781 1 98.88 77 GLY A O 1
ATOM 592 N N . ASP A 1 78 ? 6.074 -1.74 16.609 1 98.75 78 ASP A N 1
ATOM 593 C CA . ASP A 1 78 ? 6.582 -1.736 17.969 1 98.75 78 ASP A CA 1
ATOM 594 C C . ASP A 1 78 ? 7.625 -0.64 18.172 1 98.75 78 ASP A C 1
ATOM 596 O O . ASP A 1 78 ? 7.723 -0.056 19.25 1 98.75 78 ASP A O 1
ATOM 600 N N . ARG A 1 79 ? 8.391 -0.353 17.172 1 98.56 79 ARG A N 1
ATOM 601 C CA . ARG A 1 79 ? 9.383 0.713 17.234 1 98.56 79 ARG A CA 1
ATOM 602 C C . ARG A 1 79 ? 8.719 2.082 17.297 1 98.56 79 ARG A C 1
ATOM 604 O O . ARG A 1 79 ? 9.227 3.002 17.938 1 98.56 79 ARG A O 1
ATOM 611 N N . LEU A 1 80 ? 7.621 2.209 16.609 1 98.75 80 LEU A N 1
ATOM 612 C CA . LEU A 1 80 ? 6.891 3.471 16.562 1 98.75 80 LEU A CA 1
ATOM 613 C C . LEU A 1 80 ? 6.078 3.678 17.828 1 98.75 80 LEU A C 1
ATOM 615 O O . LEU A 1 80 ? 5.848 4.816 18.25 1 98.75 80 LEU A O 1
ATOM 619 N N . ALA A 1 81 ? 5.664 2.641 18.516 1 98.75 81 ALA A N 1
ATOM 620 C CA . ALA A 1 81 ? 4.684 2.627 19.594 1 98.75 81 ALA A CA 1
ATOM 621 C C . ALA A 1 81 ? 5.051 3.635 20.688 1 98.75 81 ALA A C 1
ATOM 623 O O . ALA A 1 81 ? 4.219 4.453 21.094 1 98.75 81 ALA A O 1
ATOM 624 N N . PRO A 1 82 ? 6.285 3.719 21.109 1 98.06 82 PRO A N 1
ATOM 625 C CA . PRO A 1 82 ? 6.617 4.652 22.203 1 98.06 82 PRO A CA 1
ATOM 626 C C . PRO A 1 82 ? 6.445 6.113 21.781 1 98.06 82 PRO A C 1
ATOM 628 O O . PRO A 1 82 ? 6.148 6.961 22.625 1 98.06 82 PRO A O 1
ATOM 631 N N . LEU A 1 83 ? 6.543 6.422 20.531 1 98.31 83 LEU A N 1
ATOM 632 C CA . LEU A 1 83 ? 6.453 7.797 20.047 1 98.31 83 LEU A CA 1
ATOM 633 C C . LEU A 1 83 ? 5.02 8.305 20.125 1 98.31 83 LEU A C 1
ATOM 635 O O . LEU A 1 83 ? 4.789 9.516 20.109 1 98.31 83 LEU A O 1
ATOM 639 N N . ILE A 1 84 ? 4.043 7.375 20.188 1 98.81 84 ILE A N 1
ATOM 640 C CA . ILE A 1 84 ? 2.656 7.828 20.156 1 98.81 84 ILE A CA 1
ATOM 641 C C . ILE A 1 84 ? 1.914 7.336 21.391 1 98.81 84 ILE A C 1
ATOM 643 O O . ILE A 1 84 ? 0.684 7.254 21.391 1 98.81 84 ILE A O 1
ATOM 647 N N . GLY A 1 85 ? 2.654 6.941 22.422 1 98.62 85 GLY A N 1
ATOM 648 C CA . GLY A 1 85 ? 2.061 6.52 23.672 1 98.62 85 GLY A CA 1
ATOM 649 C C . GLY A 1 85 ? 1.297 5.215 23.562 1 98.62 85 GLY A C 1
ATOM 650 O O . GLY A 1 85 ? 0.265 5.035 24.219 1 98.62 85 GLY A O 1
ATOM 651 N N . ALA A 1 86 ? 1.676 4.32 22.656 1 98.81 86 ALA A N 1
ATOM 652 C CA . ALA A 1 86 ? 1.113 2.986 22.469 1 98.81 86 ALA A CA 1
ATOM 653 C C . ALA A 1 86 ? 1.99 1.921 23.109 1 98.81 86 ALA A C 1
ATOM 655 O O . ALA A 1 86 ? 3.137 2.191 23.484 1 98.81 86 ALA A O 1
ATOM 656 N N . ALA A 1 87 ? 1.467 0.731 23.312 1 98.69 87 ALA A N 1
ATOM 657 C CA . ALA A 1 87 ? 2.199 -0.417 23.844 1 98.69 87 ALA A CA 1
ATOM 658 C C . ALA A 1 87 ? 2.652 -1.344 22.719 1 98.69 87 ALA A C 1
ATOM 660 O O . ALA A 1 87 ? 2.275 -1.155 21.562 1 98.69 87 ALA A O 1
ATOM 661 N N . ASP A 1 88 ? 3.533 -2.271 23.094 1 98.25 88 ASP A N 1
ATOM 662 C CA . ASP A 1 88 ? 3.916 -3.318 22.156 1 98.25 88 ASP A CA 1
ATOM 663 C C . ASP A 1 88 ? 2.689 -4.059 21.625 1 98.25 88 ASP A C 1
ATOM 665 O O . ASP A 1 88 ? 1.744 -4.316 22.375 1 98.25 88 ASP A O 1
ATOM 669 N N . ASP A 1 89 ? 2.701 -4.34 20.312 1 98.19 89 ASP A N 1
ATOM 670 C CA . ASP A 1 89 ? 1.674 -5.137 19.641 1 98.19 89 ASP A CA 1
ATOM 671 C C . ASP A 1 89 ? 0.366 -4.355 19.531 1 98.19 89 ASP A C 1
ATOM 673 O O . ASP A 1 89 ? -0.714 -4.949 19.5 1 98.19 89 ASP A O 1
ATOM 677 N N . GLU A 1 90 ? 0.456 -3.037 19.547 1 98.88 90 GLU A N 1
ATOM 678 C CA . GLU A 1 90 ? -0.753 -2.24 19.359 1 98.88 90 GLU A CA 1
ATOM 679 C C . GLU A 1 90 ? -0.699 -1.456 18.047 1 98.88 90 GLU A C 1
ATOM 681 O O . GLU A 1 90 ? -1.7 -0.872 17.625 1 98.88 90 GLU A O 1
ATOM 686 N N . VAL A 1 91 ? 0.476 -1.426 17.438 1 98.94 91 VAL A N 1
ATOM 687 C CA . VAL A 1 91 ? 0.647 -0.637 16.234 1 98.94 91 VAL A CA 1
ATOM 688 C C . VAL A 1 91 ? 1.151 -1.532 15.094 1 98.94 91 VAL A C 1
ATOM 690 O O . VAL A 1 91 ? 2.029 -2.371 15.305 1 98.94 91 VAL A O 1
ATOM 693 N N . ALA A 1 92 ? 0.595 -1.448 13.93 1 98.88 92 ALA A N 1
ATOM 694 C CA . ALA A 1 92 ? 1.123 -2.051 12.711 1 98.88 92 ALA A CA 1
ATOM 695 C C . ALA A 1 92 ? 1.401 -0.987 11.648 1 98.88 92 ALA A C 1
ATOM 697 O O . ALA A 1 92 ? 0.598 -0.072 11.453 1 98.88 92 ALA A O 1
ATOM 698 N N . ILE A 1 93 ? 2.607 -1.004 11.055 1 98.94 93 ILE A N 1
ATOM 699 C CA . ILE A 1 93 ? 2.887 -0.201 9.867 1 98.94 93 ILE A CA 1
ATOM 700 C C . ILE A 1 93 ? 2.395 -0.932 8.617 1 98.94 93 ILE A C 1
ATOM 702 O O . ILE A 1 93 ? 2.889 -2.014 8.289 1 98.94 93 ILE A O 1
ATOM 706 N N . THR A 1 94 ? 1.38 -0.331 7.961 1 98.81 94 THR A N 1
ATOM 707 C CA . THR A 1 94 ? 0.737 -1.029 6.852 1 98.81 94 THR A CA 1
ATOM 708 C C . THR A 1 94 ? -0.121 -0.069 6.031 1 98.81 94 THR A C 1
ATOM 710 O O . THR A 1 94 ? -0.646 0.911 6.566 1 98.81 94 THR A O 1
ATOM 713 N N . ASP A 1 95 ? -0.167 -0.265 4.719 1 98.62 95 ASP A N 1
ATOM 714 C CA . ASP A 1 95 ? -1.087 0.4 3.803 1 98.62 95 ASP A CA 1
ATOM 715 C C . ASP A 1 95 ? -0.986 1.919 3.93 1 98.62 95 ASP A C 1
ATOM 717 O O . ASP A 1 95 ? 0.006 2.439 4.445 1 98.62 95 ASP A O 1
ATOM 721 N N . THR A 1 96 ? -1.896 2.691 3.338 1 98.62 96 THR A N 1
ATOM 722 C CA . THR A 1 96 ? -1.933 4.148 3.438 1 98.62 96 THR A CA 1
ATOM 723 C C . THR A 1 96 ? -2.801 4.586 4.613 1 98.62 96 THR A C 1
ATOM 725 O O . THR A 1 96 ? -3.574 3.793 5.152 1 98.62 96 THR A O 1
ATOM 728 N N . ILE A 1 97 ? -2.639 5.746 5.02 1 98.75 97 ILE A N 1
ATOM 729 C CA . ILE A 1 97 ? -3.418 6.242 6.148 1 98.75 97 ILE A CA 1
ATOM 730 C C . ILE A 1 97 ? -4.902 6.246 5.789 1 98.75 97 ILE A C 1
ATOM 732 O O . ILE A 1 97 ? -5.754 5.973 6.641 1 98.75 97 ILE A O 1
ATOM 736 N N . SER A 1 98 ? -5.297 6.516 4.516 1 98.75 98 SER A N 1
ATOM 737 C CA . SER A 1 98 ? -6.691 6.492 4.082 1 98.75 98 SER A CA 1
ATOM 738 C C . SER A 1 98 ? -7.289 5.094 4.219 1 98.75 98 SER A C 1
ATOM 740 O O . SER A 1 98 ? -8.406 4.938 4.707 1 98.75 98 SER A O 1
ATOM 742 N N . ILE A 1 99 ? -6.531 4.133 3.809 1 98.88 99 ILE A N 1
ATOM 743 C CA . ILE A 1 99 ? -7 2.752 3.869 1 98.88 99 ILE A CA 1
ATOM 744 C C . ILE A 1 99 ? -7.113 2.309 5.324 1 98.88 99 ILE A C 1
ATOM 746 O O . ILE A 1 99 ? -8.086 1.652 5.711 1 98.88 99 ILE A O 1
ATOM 750 N N . ASN A 1 100 ? -6.137 2.646 6.113 1 98.88 100 ASN A N 1
ATOM 751 C CA . ASN A 1 100 ? -6.191 2.316 7.535 1 98.88 100 ASN A CA 1
ATOM 752 C C . ASN A 1 100 ? -7.379 2.988 8.219 1 98.88 100 ASN A C 1
ATOM 754 O O . ASN A 1 100 ? -7.992 2.41 9.117 1 98.88 100 ASN A O 1
ATOM 758 N N . LEU A 1 101 ? -7.637 4.234 7.82 1 98.94 101 LEU A N 1
ATOM 759 C CA . LEU A 1 101 ? -8.805 4.934 8.352 1 98.94 101 LEU A CA 1
ATOM 760 C C . LEU A 1 101 ? -10.086 4.184 8.023 1 98.94 101 LEU A C 1
ATOM 762 O O . LEU A 1 101 ? -10.969 4.039 8.875 1 98.94 101 LEU A O 1
ATOM 766 N N . PHE A 1 102 ? -10.258 3.736 6.797 1 98.94 102 PHE A N 1
ATOM 767 C CA . PHE A 1 102 ? -11.414 2.955 6.387 1 98.94 102 PHE A CA 1
ATOM 768 C C . PHE A 1 102 ? -11.57 1.717 7.262 1 98.94 102 PHE A C 1
ATOM 770 O O . PHE A 1 102 ? -12.656 1.449 7.781 1 98.94 102 PHE A O 1
ATOM 777 N N . LYS A 1 103 ? -10.461 0.945 7.402 1 98.88 103 LYS A N 1
ATOM 778 C CA . LYS A 1 103 ? -10.484 -0.281 8.195 1 98.88 103 LYS A CA 1
ATOM 779 C C . LYS A 1 103 ? -10.953 -0.005 9.617 1 98.88 103 LYS A C 1
ATOM 781 O O . LYS A 1 103 ? -11.844 -0.686 10.133 1 98.88 103 LYS A O 1
ATOM 786 N N . LEU A 1 104 ? -10.352 0.935 10.164 1 98.88 104 LEU A N 1
ATOM 787 C CA . LEU A 1 104 ? -10.602 1.199 11.578 1 98.88 104 LEU A CA 1
ATOM 788 C C . LEU A 1 104 ? -11.992 1.786 11.781 1 98.88 104 LEU A C 1
ATOM 790 O O . LEU A 1 104 ? -12.703 1.403 12.719 1 98.88 104 LEU A O 1
ATOM 794 N N . LEU A 1 105 ? -12.383 2.754 10.961 1 98.94 105 LEU A N 1
ATOM 795 C CA . LEU A 1 105 ? -13.719 3.318 11.055 1 98.94 105 LEU A CA 1
ATOM 796 C C . LEU A 1 105 ? -14.781 2.238 10.875 1 98.94 105 LEU A C 1
ATOM 798 O O . LEU A 1 105 ? -15.766 2.193 11.617 1 98.94 105 LEU A O 1
ATOM 802 N N . ALA A 1 106 ? -14.609 1.384 9.883 1 98.88 106 ALA A N 1
ATOM 803 C CA . ALA A 1 106 ? -15.531 0.277 9.648 1 98.88 106 ALA A CA 1
ATOM 804 C C . ALA A 1 106 ? -15.625 -0.632 10.875 1 98.88 106 ALA A C 1
ATOM 806 O O . ALA A 1 106 ? -16.719 -1.032 11.273 1 98.88 106 ALA A O 1
ATOM 807 N N . ALA A 1 107 ? -14.5 -0.988 11.414 1 98.75 107 ALA A N 1
ATOM 808 C CA . ALA A 1 107 ? -14.461 -1.855 12.594 1 98.75 107 ALA A CA 1
ATOM 809 C C . ALA A 1 107 ? -15.203 -1.223 13.766 1 98.75 107 ALA A C 1
ATOM 811 O O . ALA A 1 107 ? -15.945 -1.902 14.477 1 98.75 107 ALA A O 1
ATOM 812 N N . MET A 1 108 ? -14.977 0.07 13.977 1 98.88 108 MET A N 1
ATOM 813 C CA . MET A 1 108 ? -15.594 0.789 15.086 1 98.88 108 MET A CA 1
ATOM 814 C C . MET A 1 108 ? -17.109 0.87 14.906 1 98.88 108 MET A C 1
ATOM 816 O O . MET A 1 108 ? -17.859 0.674 15.859 1 98.88 108 MET A O 1
ATOM 820 N N . LEU A 1 109 ? -17.562 1.171 13.719 1 98.69 109 LEU A N 1
ATOM 821 C CA . LEU A 1 109 ? -18.984 1.226 13.445 1 98.69 109 LEU A CA 1
ATOM 822 C C . LEU A 1 109 ? -19.625 -0.143 13.648 1 98.69 109 LEU A C 1
ATOM 824 O O . LEU A 1 109 ? -20.734 -0.241 14.18 1 98.69 109 LEU A O 1
ATOM 828 N N . ARG A 1 110 ? -18.938 -1.177 13.18 1 98.12 110 ARG A N 1
ATOM 829 C CA . ARG A 1 110 ? -19.438 -2.533 13.375 1 98.12 110 ARG A CA 1
ATOM 830 C C . ARG A 1 110 ? -19.578 -2.857 14.859 1 98.12 110 ARG A C 1
ATOM 832 O O . ARG A 1 110 ? -20.562 -3.463 15.281 1 98.12 110 ARG A O 1
ATOM 839 N N . HIS A 1 111 ? -18.578 -2.473 15.602 1 98.25 111 HIS A N 1
ATOM 840 C CA . HIS A 1 111 ? -18.609 -2.668 17.047 1 98.25 111 HIS A CA 1
ATOM 841 C C . HIS A 1 111 ? -19.797 -1.939 17.672 1 98.25 111 HIS A C 1
ATOM 843 O O . HIS A 1 111 ? -20.516 -2.514 18.484 1 98.25 111 HIS A O 1
ATOM 849 N N . GLN A 1 112 ? -20.016 -0.673 17.281 1 98.06 112 GLN A N 1
ATOM 850 C CA . GLN A 1 112 ? -21.141 0.115 17.797 1 98.06 112 GLN A CA 1
ATOM 851 C C . GLN A 1 112 ? -22.484 -0.505 17.391 1 98.06 112 GLN A C 1
ATOM 853 O O . GLN A 1 112 ? -23.406 -0.546 18.203 1 98.06 112 GLN A O 1
ATOM 858 N N . ALA A 1 113 ? -22.516 -1.009 16.188 1 97.06 113 ALA A N 1
ATOM 859 C CA . ALA A 1 113 ? -23.75 -1.613 15.703 1 97.06 113 ALA A CA 1
ATOM 860 C C . ALA A 1 113 ? -24.156 -2.797 16.578 1 97.06 113 ALA A C 1
ATOM 862 O O . ALA A 1 113 ? -25.359 -3.045 16.781 1 97.06 113 ALA A O 1
ATOM 863 N N . ARG A 1 114 ? -23.234 -3.504 17.109 1 96.25 114 ARG A N 1
ATOM 864 C CA . ARG A 1 114 ? -23.484 -4.684 17.938 1 96.25 114 ARG A CA 1
ATOM 865 C C . ARG A 1 114 ? -23.875 -4.297 19.359 1 96.25 114 ARG A C 1
ATOM 867 O O . ARG A 1 114 ? -24.719 -4.953 19.984 1 96.25 114 ARG A O 1
ATOM 874 N N . HIS A 1 115 ? -23.406 -3.168 19.859 1 96.5 115 HIS A N 1
ATOM 875 C CA . HIS A 1 115 ? -23.516 -2.871 21.281 1 96.5 115 HIS A CA 1
ATOM 876 C C . HIS A 1 115 ? -24.438 -1.672 21.516 1 96.5 115 HIS A C 1
ATOM 878 O O . HIS A 1 115 ? -25.016 -1.534 22.594 1 96.5 115 HIS A O 1
ATOM 884 N N . ALA A 1 116 ? -24.5 -0.812 20.547 1 96.62 116 ALA A N 1
ATOM 885 C CA . ALA A 1 116 ? -25.328 0.395 20.594 1 96.62 116 ALA A CA 1
ATOM 886 C C . ALA A 1 116 ? -25.906 0.718 19.234 1 96.62 116 ALA A C 1
ATOM 888 O O . ALA A 1 116 ? -25.594 1.757 18.641 1 96.62 116 ALA A O 1
ATOM 889 N N . PRO A 1 117 ? -26.844 -0.033 18.781 1 95.94 117 PRO A N 1
ATOM 890 C CA . PRO A 1 117 ? -27.312 0.024 17.406 1 95.94 117 PRO A CA 1
ATOM 891 C C . PRO A 1 117 ? -27.969 1.362 17.047 1 95.94 117 PRO A C 1
ATOM 893 O O . PRO A 1 117 ? -28.094 1.698 15.875 1 95.94 117 PRO A O 1
ATOM 896 N N . LYS A 1 118 ? -28.344 2.133 18.016 1 96.69 118 LYS A N 1
ATOM 897 C CA . LYS A 1 118 ? -28.953 3.43 17.75 1 96.69 118 LYS A CA 1
ATOM 898 C C . LYS A 1 118 ? -27.906 4.461 17.344 1 96.69 118 LYS A C 1
ATOM 900 O O . LYS A 1 118 ? -28.234 5.508 16.781 1 96.69 118 LYS A O 1
ATOM 905 N N . ARG A 1 119 ? -26.688 4.203 17.656 1 98 119 ARG A N 1
ATOM 906 C CA . ARG A 1 119 ? -25.609 5.141 17.359 1 98 119 ARG A CA 1
ATOM 907 C C . ARG A 1 119 ? -25.156 5.012 15.914 1 98 119 ARG A C 1
ATOM 909 O O . ARG A 1 119 ? -24.453 4.07 15.555 1 98 119 ARG A O 1
ATOM 916 N N . ARG A 1 120 ? -25.484 6.035 15.141 1 98.38 120 ARG A N 1
ATOM 917 C CA . ARG A 1 120 ? -25.219 5.93 13.711 1 98.38 120 ARG A CA 1
ATOM 918 C C . ARG A 1 120 ? -24.578 7.207 13.18 1 98.38 120 ARG A C 1
ATOM 920 O O . ARG A 1 120 ? -24.453 7.379 11.961 1 98.38 120 ARG A O 1
ATOM 927 N N . VAL A 1 121 ? -24.141 8.078 14.023 1 98.81 121 VAL A N 1
ATOM 928 C CA . VAL A 1 121 ? -23.594 9.359 13.594 1 98.81 121 VAL A CA 1
ATOM 929 C C . VAL A 1 121 ? -22.078 9.352 13.766 1 98.81 121 VAL A C 1
ATOM 931 O O . VAL A 1 121 ? -21.562 8.984 14.828 1 98.81 121 VAL A O 1
ATOM 934 N N . ILE A 1 122 ? -21.359 9.625 12.727 1 98.94 122 ILE A N 1
ATOM 935 C CA . ILE A 1 122 ? -19.938 9.938 12.766 1 98.94 122 ILE A CA 1
ATOM 936 C C . ILE A 1 122 ? -19.734 11.445 12.836 1 98.94 122 ILE A C 1
ATOM 938 O O . ILE A 1 122 ? -20.188 12.18 11.953 1 98.94 122 ILE A O 1
ATOM 942 N N . VAL A 1 123 ? -19.109 11.938 13.852 1 98.94 123 VAL A N 1
ATOM 943 C CA . VAL A 1 123 ? -18.859 13.367 13.992 1 98.94 123 VAL A CA 1
ATOM 944 C C . VAL A 1 123 ? -17.422 13.68 13.562 1 98.94 123 VAL A C 1
ATOM 946 O O . VAL A 1 123 ? -16.484 12.992 13.977 1 98.94 123 VAL A O 1
ATOM 949 N N . SER A 1 124 ? -17.25 14.633 12.734 1 98.75 124 SER A N 1
ATOM 950 C CA . SER A 1 124 ? -15.93 15.094 12.281 1 98.75 124 SER A CA 1
ATOM 951 C C . SER A 1 124 ? -15.922 16.594 12.039 1 98.75 124 SER A C 1
ATOM 953 O O . SER A 1 124 ? -16.906 17.281 12.328 1 98.75 124 SER A O 1
ATOM 955 N N . GLU A 1 125 ? -14.797 17.109 11.664 1 98.31 125 GLU A N 1
ATOM 956 C CA . GLU A 1 125 ? -14.656 18.531 11.367 1 98.31 125 GLU A CA 1
ATOM 957 C C . GLU A 1 125 ? -14.656 18.781 9.859 1 98.31 125 GLU A C 1
ATOM 959 O O . GLU A 1 125 ? -13.977 18.078 9.109 1 98.31 125 GLU A O 1
ATOM 964 N N . ARG A 1 126 ? -15.367 19.812 9.438 1 97.38 126 ARG A N 1
ATOM 965 C CA . ARG A 1 126 ? -15.414 20.172 8.023 1 97.38 126 ARG A CA 1
ATOM 966 C C . ARG A 1 126 ? -14.023 20.531 7.5 1 97.38 126 ARG A C 1
ATOM 968 O O . ARG A 1 126 ? -13.727 20.297 6.324 1 97.38 126 ARG A O 1
ATOM 975 N N . SER A 1 127 ? -13.219 21.031 8.406 1 95.06 127 SER A N 1
ATOM 976 C CA . SER A 1 127 ? -11.898 21.516 8.023 1 95.06 127 SER A CA 1
ATOM 977 C C . SER A 1 127 ? -10.859 20.391 8.07 1 95.06 127 SER A C 1
ATOM 979 O O . SER A 1 127 ? -9.672 20.625 7.855 1 95.06 127 SER A O 1
ATOM 981 N N . ASN A 1 128 ? -11.281 19.125 8.32 1 95.5 128 ASN A N 1
ATOM 982 C CA . ASN A 1 128 ? -10.359 18 8.266 1 95.5 128 ASN A CA 1
ATOM 983 C C . ASN A 1 128 ? -9.781 17.797 6.871 1 95.5 128 ASN A C 1
ATOM 985 O O . ASN A 1 128 ? -10.344 18.281 5.887 1 95.5 128 ASN A O 1
ATOM 989 N N . PHE A 1 129 ? -8.562 17.188 6.875 1 95.5 129 PHE A N 1
ATOM 990 C CA . PHE A 1 129 ? -8.102 16.781 5.547 1 95.5 129 PHE A CA 1
ATOM 991 C C . PHE A 1 129 ? -9.18 16 4.809 1 95.5 129 PHE A C 1
ATOM 993 O O . PHE A 1 129 ? -9.797 15.102 5.375 1 95.5 129 PHE A O 1
ATOM 1000 N N . PRO A 1 130 ? -9.453 16.266 3.574 1 95.75 130 PRO A N 1
ATOM 1001 C CA . PRO A 1 130 ? -10.641 15.797 2.855 1 95.75 130 PRO A CA 1
ATOM 1002 C C . PRO A 1 130 ? -10.734 14.273 2.822 1 95.75 130 PRO A C 1
ATOM 1004 O O . PRO A 1 130 ? -11.836 13.719 2.854 1 95.75 130 PRO A O 1
ATOM 1007 N N . THR A 1 131 ? -9.625 13.602 2.768 1 97.44 131 THR A N 1
ATOM 1008 C CA . THR A 1 131 ? -9.68 12.148 2.635 1 97.44 131 THR A CA 1
ATOM 1009 C C . THR A 1 131 ? -10.445 11.531 3.801 1 97.44 131 THR A C 1
ATOM 1011 O O . THR A 1 131 ? -11.141 10.523 3.631 1 97.44 131 THR A O 1
ATOM 1014 N N . ASP A 1 132 ? -10.281 12.078 5.004 1 98.38 132 ASP A N 1
ATOM 1015 C CA . ASP A 1 132 ? -11.023 11.539 6.145 1 98.38 132 ASP A CA 1
ATOM 1016 C C . ASP A 1 132 ? -12.523 11.57 5.887 1 98.38 132 ASP A C 1
ATOM 1018 O O . ASP A 1 132 ? -13.227 10.586 6.125 1 98.38 132 ASP A O 1
ATOM 1022 N N . LEU A 1 133 ? -12.961 12.703 5.391 1 98.62 133 LEU A N 1
ATOM 1023 C CA . LEU A 1 133 ? -14.383 12.875 5.109 1 98.62 133 LEU A CA 1
ATOM 1024 C C . LEU A 1 133 ? -14.812 11.992 3.947 1 98.62 133 LEU A C 1
ATOM 1026 O O . LEU A 1 133 ? -15.883 11.375 3.996 1 98.62 133 LEU A O 1
ATOM 1030 N N . TYR A 1 134 ? -14.008 11.93 2.871 1 98.56 134 TYR A N 1
ATOM 1031 C CA . TYR A 1 134 ? -14.312 11.102 1.71 1 98.56 134 TYR A CA 1
ATOM 1032 C C . TYR A 1 134 ? -14.453 9.633 2.105 1 98.56 134 TYR A C 1
ATOM 1034 O O . TYR A 1 134 ? -15.367 8.945 1.652 1 98.56 134 TYR A O 1
ATOM 1042 N N . ILE A 1 135 ? -13.523 9.133 2.926 1 98.75 135 ILE A N 1
ATOM 1043 C CA . ILE A 1 135 ? -13.547 7.75 3.385 1 98.75 135 ILE A CA 1
ATOM 1044 C C . ILE A 1 135 ? -14.836 7.488 4.168 1 98.75 135 ILE A C 1
ATOM 1046 O O . ILE A 1 135 ? -15.484 6.461 3.973 1 98.75 135 ILE A O 1
ATOM 1050 N N . ALA A 1 136 ? -15.164 8.398 5.094 1 98.81 136 ALA A N 1
ATOM 1051 C CA . ALA A 1 136 ? -16.406 8.25 5.84 1 98.81 136 ALA A CA 1
ATOM 1052 C C . ALA A 1 136 ? -17.609 8.211 4.902 1 98.81 136 ALA A C 1
ATOM 1054 O O . ALA A 1 136 ? -18.516 7.387 5.07 1 98.81 136 ALA A O 1
ATOM 1055 N N . GLN A 1 137 ? -17.641 9.117 3.924 1 98.62 137 GLN A N 1
ATOM 1056 C CA . GLN A 1 137 ? -18.734 9.18 2.961 1 98.62 137 GLN A CA 1
ATOM 1057 C C . GLN A 1 137 ? -18.844 7.883 2.168 1 98.62 137 GLN A C 1
ATOM 1059 O O . GLN A 1 137 ? -19.938 7.355 1.976 1 98.62 137 GLN A O 1
ATOM 1064 N N . GLY A 1 138 ? -17.703 7.395 1.67 1 98.38 138 GLY A N 1
ATOM 1065 C CA . GLY A 1 138 ? -17.688 6.133 0.947 1 98.38 138 GLY A CA 1
ATOM 1066 C C . GLY A 1 138 ? -18.188 4.965 1.777 1 98.38 138 GLY A C 1
ATOM 1067 O O . GLY A 1 138 ? -18.953 4.133 1.287 1 98.38 138 GLY A O 1
ATOM 1068 N N . LEU A 1 139 ? -17.734 4.879 3.029 1 98.62 139 LEU A N 1
ATOM 1069 C CA . LEU A 1 139 ? -18.156 3.811 3.928 1 98.62 139 LEU A CA 1
ATOM 1070 C C . LEU A 1 139 ? -19.656 3.887 4.199 1 98.62 139 LEU A C 1
ATOM 1072 O O . LEU A 1 139 ? -20.359 2.867 4.168 1 98.62 139 LEU A O 1
ATOM 1076 N N . ILE A 1 140 ? -20.203 5.09 4.5 1 98.38 140 ILE A N 1
ATOM 1077 C CA . ILE A 1 140 ? -21.625 5.301 4.77 1 98.38 140 ILE A CA 1
ATOM 1078 C C . ILE A 1 140 ? -22.453 4.832 3.572 1 98.38 140 ILE A C 1
ATOM 1080 O O . ILE A 1 140 ? -23.438 4.109 3.736 1 98.38 140 ILE A O 1
ATOM 1084 N N . ALA A 1 141 ? -21.984 5.262 2.387 1 97.44 141 ALA A N 1
ATOM 1085 C CA . ALA A 1 141 ? -22.703 4.875 1.17 1 97.44 141 ALA A CA 1
ATOM 1086 C C . ALA A 1 141 ? -22.719 3.357 1.007 1 97.44 141 ALA A C 1
ATOM 1088 O O . ALA A 1 141 ? -23.734 2.781 0.619 1 97.44 141 ALA A O 1
ATOM 1089 N N . GLN A 1 142 ? -21.641 2.703 1.257 1 97.06 142 GLN A N 1
ATOM 1090 C CA . GLN A 1 142 ? -21.531 1.257 1.1 1 97.06 142 GLN A CA 1
ATOM 1091 C C . GLN A 1 142 ? -22.438 0.53 2.096 1 97.06 142 GLN A C 1
ATOM 1093 O O . GLN A 1 142 ? -23.078 -0.465 1.75 1 97.06 142 GLN A O 1
ATOM 1098 N N . LEU A 1 143 ? -22.375 0.946 3.352 1 96.5 143 LEU A N 1
ATOM 1099 C CA . LEU A 1 143 ? -23.172 0.296 4.391 1 96.5 143 LEU A CA 1
ATOM 1100 C C . LEU A 1 143 ? -24.656 0.449 4.117 1 96.5 143 LEU A C 1
ATOM 1102 O O . LEU A 1 143 ? -25.438 -0.486 4.336 1 96.5 143 LEU A O 1
ATOM 1106 N N . ASP A 1 144 ? -25.062 1.638 3.635 1 94.56 144 ASP A N 1
ATOM 1107 C CA . ASP A 1 144 ? -26.453 1.92 3.295 1 94.56 144 ASP A CA 1
ATOM 1108 C C . ASP A 1 144 ? -27.391 1.568 4.453 1 94.56 144 ASP A C 1
ATOM 1110 O O . ASP A 1 144 ? -28.344 0.816 4.277 1 94.56 144 ASP A O 1
ATOM 1114 N N . ARG A 1 145 ? -27.141 2.033 5.723 1 94.81 145 ARG A N 1
ATOM 1115 C CA . ARG A 1 145 ? -27.891 1.729 6.941 1 94.81 145 ARG A CA 1
ATOM 1116 C C . ARG A 1 145 ? -28.125 2.988 7.766 1 94.81 145 ARG A C 1
ATOM 1118 O O . ARG A 1 145 ? -27.984 2.971 8.992 1 94.81 145 ARG A O 1
ATOM 1125 N N . ASP A 1 146 ? -28.281 4.105 7.035 1 96.12 146 ASP A N 1
ATOM 1126 C CA . ASP A 1 146 ? -28.734 5.375 7.598 1 96.12 146 ASP A CA 1
ATOM 1127 C C . ASP A 1 146 ? -27.656 5.996 8.492 1 96.12 146 ASP A C 1
ATOM 1129 O O . ASP A 1 146 ? -27.969 6.652 9.484 1 96.12 146 ASP A O 1
ATOM 1133 N N . TYR A 1 147 ? -26.391 5.605 8.281 1 98.31 147 TYR A N 1
ATOM 1134 C CA . TYR A 1 147 ? -25.297 6.324 8.938 1 98.31 147 TYR A CA 1
ATOM 1135 C C . TYR A 1 147 ? -25.188 7.75 8.406 1 98.31 147 TYR A C 1
ATOM 1137 O O . TYR A 1 147 ? -25.562 8.023 7.266 1 98.31 147 TYR A O 1
ATOM 1145 N N . GLU A 1 148 ? -24.703 8.625 9.273 1 98.25 148 GLU A N 1
ATOM 1146 C CA . GLU A 1 148 ? -24.594 10.039 8.93 1 98.25 148 GLU A CA 1
ATOM 1147 C C . GLU A 1 148 ? -23.25 10.617 9.328 1 98.25 148 GLU A C 1
ATOM 1149 O O . GLU A 1 148 ? -22.703 10.258 10.375 1 98.25 148 GLU A O 1
ATOM 1154 N N . LEU A 1 149 ? -22.734 11.43 8.453 1 98.75 149 LEU A N 1
ATOM 1155 C CA . LEU A 1 149 ? -21.578 12.234 8.781 1 98.75 149 LEU A CA 1
ATOM 1156 C C . LEU A 1 149 ? -21.984 13.648 9.203 1 98.75 149 LEU A C 1
ATOM 1158 O O . LEU A 1 149 ? -22.516 14.406 8.391 1 98.75 149 LEU A O 1
ATOM 1162 N N . ARG A 1 150 ? -21.75 13.938 10.469 1 98.69 150 ARG A N 1
ATOM 1163 C CA . ARG A 1 150 ? -22.031 15.258 11.031 1 98.69 150 ARG A CA 1
ATOM 1164 C C . ARG A 1 150 ? -20.766 16.094 11.133 1 98.69 150 ARG A C 1
ATOM 1166 O O . ARG A 1 150 ? -19.828 15.719 11.844 1 98.69 150 ARG A O 1
ATOM 1173 N N . LEU A 1 151 ? -20.766 17.188 10.414 1 98.5 151 LEU A N 1
ATOM 1174 C CA . LEU A 1 151 ? -19.578 18.047 10.383 1 98.5 151 LEU A CA 1
ATOM 1175 C C . LEU A 1 151 ? -19.766 19.281 11.25 1 98.5 151 LEU A C 1
ATOM 1177 O O . LEU A 1 151 ? -20.828 19.906 11.219 1 98.5 151 LEU A O 1
ATOM 1181 N N . ILE A 1 152 ? -18.781 19.547 12.031 1 98.38 152 ILE A N 1
ATOM 1182 C CA . ILE A 1 152 ? -18.766 20.781 12.789 1 98.38 152 ILE A CA 1
ATOM 1183 C C . ILE A 1 152 ? -17.812 21.781 12.133 1 98.38 152 ILE A C 1
ATOM 1185 O O . ILE A 1 152 ? -16.891 21.375 11.414 1 98.38 152 ILE A O 1
ATOM 1189 N N . ASP A 1 153 ? -17.969 23.047 12.398 1 97.25 153 ASP A N 1
ATOM 1190 C CA . ASP A 1 153 ? -17.172 24.078 11.742 1 97.25 153 ASP A CA 1
ATOM 1191 C C . ASP A 1 153 ? -16.109 24.625 12.688 1 97.25 153 ASP A C 1
ATOM 1193 O O . ASP A 1 153 ? -15.07 25.125 12.234 1 97.25 153 ASP A O 1
ATOM 1197 N N . ASP A 1 154 ? -16.375 24.5 13.992 1 96.94 154 ASP A N 1
ATOM 1198 C CA . ASP A 1 154 ? -15.445 24.938 15.031 1 96.94 154 ASP A CA 1
ATOM 1199 C C . ASP A 1 154 ? -15.203 23.844 16.062 1 96.94 154 ASP A C 1
ATOM 1201 O O . ASP A 1 154 ? -16.141 23.203 16.531 1 96.94 154 ASP A O 1
ATOM 1205 N N . PRO A 1 155 ? -13.93 23.625 16.391 1 96.12 155 PRO A N 1
ATOM 1206 C CA . PRO A 1 155 ? -13.641 22.609 17.406 1 96.12 155 PRO A CA 1
ATOM 1207 C C . PRO A 1 155 ? -14.453 22.812 18.688 1 96.12 155 PRO A C 1
ATOM 1209 O O . PRO A 1 155 ? -14.797 21.844 19.359 1 96.12 155 PRO A O 1
ATOM 1212 N N . ALA A 1 156 ? -14.758 24 19.062 1 96.06 156 ALA A N 1
ATOM 1213 C CA . ALA A 1 156 ? -15.492 24.312 20.281 1 96.06 156 ALA A CA 1
ATOM 1214 C C . ALA A 1 156 ? -16.906 23.75 20.219 1 96.06 156 ALA A C 1
ATOM 1216 O O . ALA A 1 156 ? -17.578 23.641 21.25 1 96.06 156 ALA A O 1
ATOM 1217 N N . ASP A 1 157 ? -17.375 23.359 19.016 1 97.69 157 ASP A N 1
ATOM 1218 C CA . ASP A 1 157 ? -18.734 22.875 18.828 1 97.69 157 ASP A CA 1
ATOM 1219 C C . ASP A 1 157 ? -18.812 21.375 19.094 1 97.69 157 ASP A C 1
ATOM 1221 O O . ASP A 1 157 ? -19.906 20.797 19.141 1 97.69 157 ASP A O 1
ATOM 1225 N N . LEU A 1 158 ? -17.672 20.734 19.344 1 97.75 158 LEU A N 1
ATOM 1226 C CA . LEU A 1 158 ? -17.609 19.281 19.422 1 97.75 158 LEU A CA 1
ATOM 1227 C C . LEU A 1 158 ? -18.5 18.766 20.547 1 97.75 158 LEU A C 1
ATOM 1229 O O . LEU A 1 158 ? -19.312 17.859 20.344 1 97.75 158 LEU A O 1
ATOM 1233 N N . PRO A 1 159 ? -18.469 19.328 21.75 1 97.5 159 PRO A N 1
ATOM 1234 C CA . PRO A 1 159 ? -19.312 18.797 22.828 1 97.5 159 PRO A CA 1
ATOM 1235 C C . PRO A 1 159 ? -20.797 18.844 22.469 1 97.5 159 PRO A C 1
ATOM 1237 O O . PRO A 1 159 ? -21.531 17.906 22.781 1 97.5 159 PRO A O 1
ATOM 1240 N N . ASP A 1 160 ? -21.188 19.859 21.797 1 97.69 160 ASP A N 1
ATOM 1241 C CA . ASP A 1 160 ? -22.594 20.016 21.438 1 97.69 160 ASP A CA 1
ATOM 1242 C C . ASP A 1 160 ? -23 19.078 20.312 1 97.69 160 ASP A C 1
ATOM 1244 O O . ASP A 1 160 ? -24.172 18.781 20.125 1 97.69 160 ASP A O 1
ATOM 1248 N N . ALA A 1 161 ? -22 18.703 19.547 1 98.38 161 ALA A N 1
ATOM 1249 C CA . ALA A 1 161 ? -22.266 17.844 18.406 1 98.38 161 ALA A CA 1
ATOM 1250 C C . ALA A 1 161 ? -22.375 16.375 18.828 1 98.38 161 ALA A C 1
ATOM 1252 O O . ALA A 1 161 ? -22.859 15.547 18.062 1 98.38 161 ALA A O 1
ATOM 1253 N N . LEU A 1 162 ? -21.938 16.078 20.016 1 98.31 162 LEU A N 1
ATOM 1254 C CA . LEU A 1 162 ? -21.984 14.719 20.531 1 98.31 162 LEU A CA 1
ATOM 1255 C C . LEU A 1 162 ? -23.297 14.445 21.25 1 98.31 162 LEU A C 1
ATOM 1257 O O . LEU A 1 162 ? -23.766 15.281 22.031 1 98.31 162 LEU A O 1
ATOM 1261 N N . ASP A 1 163 ? -23.984 13.359 20.953 1 97.19 163 ASP A N 1
ATOM 1262 C CA . ASP A 1 163 ? -25.234 12.961 21.594 1 97.19 163 ASP A CA 1
ATOM 1263 C C . ASP A 1 163 ? -25.359 11.438 21.656 1 97.19 163 ASP A C 1
ATOM 1265 O O . ASP A 1 163 ? -24.375 10.719 21.484 1 97.19 163 ASP A O 1
ATOM 1269 N N . ASP A 1 164 ? -26.547 10.984 21.984 1 96.94 164 ASP A N 1
ATOM 1270 C CA . ASP A 1 164 ? -26.781 9.562 22.234 1 96.94 164 ASP A CA 1
ATOM 1271 C C . ASP A 1 164 ? -26.797 8.773 20.922 1 96.94 164 ASP A C 1
ATOM 1273 O O . ASP A 1 164 ? -26.812 7.539 20.938 1 96.94 164 ASP A O 1
ATOM 1277 N N . GLU A 1 165 ? -26.688 9.484 19.781 1 98 165 GLU A N 1
ATOM 1278 C CA . GLU A 1 165 ? -26.688 8.82 18.484 1 98 165 GLU A CA 1
ATOM 1279 C C . GLU A 1 165 ? -25.281 8.766 17.906 1 98 165 GLU A C 1
ATOM 1281 O O . GLU A 1 165 ? -25.062 8.109 16.875 1 98 165 GLU A O 1
ATOM 1286 N N . THR A 1 166 ? -24.344 9.398 18.578 1 98.81 166 THR A N 1
ATOM 1287 C CA . THR A 1 166 ? -22.969 9.453 18.047 1 98.81 166 THR A CA 1
ATOM 1288 C C . THR A 1 166 ? -22.266 8.117 18.234 1 98.81 166 THR A C 1
ATOM 1290 O O . THR A 1 166 ? -22.156 7.617 19.359 1 98.81 166 THR A O 1
ATOM 1293 N N . ALA A 1 167 ? -21.812 7.531 17.094 1 98.88 167 ALA A N 1
ATOM 1294 C CA . ALA A 1 167 ? -21.094 6.262 17.125 1 98.88 167 ALA A CA 1
ATOM 1295 C C . ALA A 1 167 ? -19.594 6.492 17.281 1 98.88 167 ALA A C 1
ATOM 1297 O O . ALA A 1 167 ? -18.938 5.852 18.109 1 98.88 167 ALA A O 1
ATOM 1298 N N . VAL A 1 168 ? -19.062 7.34 16.5 1 98.94 168 VAL A N 1
ATOM 1299 C CA . VAL A 1 168 ? -17.609 7.57 16.438 1 98.94 168 VAL A CA 1
ATOM 1300 C C . VAL A 1 168 ? -17.328 9.062 16.281 1 98.94 168 VAL A C 1
ATOM 1302 O O . VAL A 1 168 ? -18.016 9.75 15.516 1 98.94 168 VAL A O 1
ATOM 1305 N N . ALA A 1 169 ? -16.438 9.609 17.047 1 98.94 169 ALA A N 1
ATOM 1306 C CA . ALA A 1 169 ? -15.805 10.891 16.766 1 98.94 169 ALA A CA 1
ATOM 1307 C C . ALA A 1 169 ? -14.484 10.695 16.016 1 98.94 169 ALA A C 1
ATOM 1309 O O . ALA A 1 169 ? -13.531 10.133 16.578 1 98.94 169 ALA A O 1
ATOM 1310 N N . MET A 1 170 ? -14.445 11.047 14.773 1 98.88 170 MET A N 1
ATOM 1311 C CA . MET A 1 170 ? -13.273 10.969 13.914 1 98.88 170 MET A CA 1
ATOM 1312 C C . MET A 1 170 ? -12.609 12.336 13.766 1 98.88 170 MET A C 1
ATOM 1314 O O . MET A 1 170 ? -13.047 13.164 12.961 1 98.88 170 MET A O 1
ATOM 1318 N N . ILE A 1 171 ? -11.578 12.578 14.523 1 98.75 171 ILE A N 1
ATOM 1319 C CA . ILE A 1 171 ? -11.023 13.922 14.664 1 98.75 171 ILE A CA 1
ATOM 1320 C C . ILE A 1 171 ? -9.531 13.891 14.336 1 98.75 171 ILE A C 1
ATOM 1322 O O . ILE A 1 171 ? -8.812 12.977 14.742 1 98.75 171 ILE A O 1
ATOM 1326 N N . THR A 1 172 ? -9.078 14.828 13.539 1 98.62 172 THR A N 1
ATOM 1327 C CA . THR A 1 172 ? -7.652 15.039 13.328 1 98.62 172 THR A CA 1
ATOM 1328 C C . THR A 1 172 ? -7.039 15.805 14.5 1 98.62 172 THR A C 1
ATOM 1330 O O . THR A 1 172 ? -7.539 16.859 14.891 1 98.62 172 THR A O 1
ATOM 1333 N N . HIS A 1 173 ? -5.965 15.297 15.047 1 98.88 173 HIS A N 1
ATOM 1334 C CA . HIS A 1 173 ? -5.371 15.891 16.234 1 98.88 173 HIS A CA 1
ATOM 1335 C C . HIS A 1 173 ? -4.852 17.297 15.953 1 98.88 173 HIS A C 1
ATOM 1337 O O . HIS A 1 173 ? -5.133 18.234 16.703 1 98.88 173 HIS A O 1
ATOM 1343 N N . VAL A 1 174 ? -4.109 17.422 14.875 1 98.81 174 VAL A N 1
ATOM 1344 C CA . VAL A 1 174 ? -3.6 18.703 14.422 1 98.81 174 VAL A CA 1
ATOM 1345 C C . VAL A 1 174 ? -4.148 19.016 13.031 1 98.81 174 VAL A C 1
ATOM 1347 O O . VAL A 1 174 ? -3.939 18.25 12.086 1 98.81 174 VAL A O 1
ATOM 1350 N N . ASN A 1 175 ? -4.902 20.109 12.922 1 98.38 175 ASN A N 1
ATOM 1351 C CA . ASN A 1 175 ? -5.457 20.516 11.633 1 98.38 175 ASN A CA 1
ATOM 1352 C C . ASN A 1 175 ? -4.352 20.812 10.617 1 98.38 175 ASN A C 1
ATOM 1354 O O . ASN A 1 175 ? -3.416 21.547 10.898 1 98.38 175 ASN A O 1
ATOM 1358 N N . TYR A 1 176 ? -4.48 20.281 9.414 1 97.19 176 TYR A N 1
ATOM 1359 C CA . TYR A 1 176 ? -3.41 20.312 8.43 1 97.19 176 TYR A CA 1
ATOM 1360 C C . TYR A 1 176 ? -3.209 21.734 7.895 1 97.19 176 TYR A C 1
ATOM 1362 O O . TYR A 1 176 ? -2.125 22.078 7.418 1 97.19 176 TYR A O 1
ATOM 1370 N N . ARG A 1 177 ? -4.172 22.578 7.953 1 96.75 177 ARG A N 1
ATOM 1371 C CA . ARG A 1 177 ? -4.117 23.906 7.383 1 96.75 177 ARG A CA 1
ATOM 1372 C C . ARG A 1 177 ? -3.656 24.938 8.422 1 96.75 177 ARG A C 1
ATOM 1374 O O . ARG A 1 177 ? -2.73 25.703 8.172 1 96.75 177 ARG A O 1
ATOM 1381 N N . THR A 1 178 ? -4.297 24.859 9.594 1 97.31 178 THR A N 1
ATOM 1382 C CA . THR A 1 178 ? -4.121 25.922 10.562 1 97.31 178 THR A CA 1
ATOM 1383 C C . THR A 1 178 ? -3.08 25.547 11.609 1 97.31 178 THR A C 1
ATOM 1385 O O . THR A 1 178 ? -2.521 26.406 12.281 1 97.31 178 THR A O 1
ATOM 1388 N N . GLY A 1 179 ? -2.914 24.281 11.797 1 98.31 179 GLY A N 1
ATOM 1389 C CA . GLY A 1 179 ? -2.027 23.828 12.859 1 98.31 179 GLY A CA 1
ATOM 1390 C C . GLY A 1 179 ? -2.699 23.781 14.219 1 98.31 179 GLY A C 1
ATOM 1391 O O . GLY A 1 179 ? -2.057 23.469 15.227 1 98.31 179 GLY A O 1
ATOM 1392 N N . TYR A 1 180 ? -4 24.078 14.25 1 98.62 180 TYR A N 1
ATOM 1393 C CA . TYR A 1 180 ? -4.723 23.953 15.508 1 98.62 180 TYR A CA 1
ATOM 1394 C C . TYR A 1 180 ? -4.605 22.547 16.062 1 98.62 180 TYR A C 1
ATOM 1396 O O . TYR A 1 180 ? -4.809 21.562 15.344 1 98.62 180 TYR A O 1
ATOM 1404 N N . MET A 1 181 ? -4.344 22.438 17.328 1 98.81 181 MET A N 1
ATOM 1405 C CA . MET A 1 181 ? -4.148 21.156 17.984 1 98.81 181 MET A CA 1
ATOM 1406 C C . MET A 1 181 ? -5.16 20.953 19.109 1 98.81 181 MET A C 1
ATOM 1408 O O . MET A 1 181 ? -5.293 21.812 19.984 1 98.81 181 MET A O 1
ATOM 1412 N N . HIS A 1 182 ? -5.816 19.859 19.062 1 98.81 182 HIS A N 1
ATOM 1413 C CA . HIS A 1 182 ? -6.773 19.5 20.109 1 98.81 182 HIS A CA 1
ATOM 1414 C C . HIS A 1 182 ? -6.059 19.031 21.375 1 98.81 182 HIS A C 1
ATOM 1416 O O . HIS A 1 182 ? -4.938 18.516 21.312 1 98.81 182 HIS A O 1
ATOM 1422 N N . ASP A 1 183 ? -6.719 19.297 22.516 1 98.56 183 ASP A N 1
ATOM 1423 C CA . ASP A 1 183 ? -6.328 18.625 23.75 1 98.56 183 ASP A CA 1
ATOM 1424 C C . ASP A 1 183 ? -6.801 17.172 23.766 1 98.56 183 ASP A C 1
ATOM 1426 O O . ASP A 1 183 ? -7.93 16.891 24.156 1 98.56 183 ASP A O 1
ATOM 1430 N N . MET A 1 184 ? -5.98 16.234 23.453 1 98.69 184 MET A N 1
ATOM 1431 C CA . MET A 1 184 ? -6.34 14.836 23.156 1 98.69 184 MET A CA 1
ATOM 1432 C C . MET A 1 184 ? -7.027 14.195 24.359 1 98.69 184 MET A C 1
ATOM 1434 O O . MET A 1 184 ? -8.102 13.609 24.234 1 98.69 184 MET A O 1
ATOM 1438 N N . PRO A 1 185 ? -6.461 14.289 25.578 1 98.56 185 PRO A N 1
ATOM 1439 C CA . PRO A 1 185 ? -7.148 13.656 26.703 1 98.56 185 PRO A CA 1
ATOM 1440 C C . PRO A 1 185 ? -8.531 14.242 26.969 1 98.56 185 PRO A C 1
ATOM 1442 O O . PRO A 1 185 ? -9.492 13.5 27.188 1 98.56 185 PRO A O 1
ATOM 1445 N N . SER A 1 186 ? -8.656 15.578 26.891 1 98.38 186 SER A N 1
ATOM 1446 C CA . SER A 1 186 ? -9.93 16.234 27.156 1 98.38 186 SER A CA 1
ATOM 1447 C C . SER A 1 186 ? -10.977 15.867 26.109 1 98.38 186 SER A C 1
ATOM 1449 O O . SER A 1 186 ? -12.125 15.578 26.453 1 98.38 186 SER A O 1
ATOM 1451 N N . VAL A 1 187 ? -10.586 15.938 24.859 1 98.75 187 VAL A N 1
ATOM 1452 C CA . VAL A 1 187 ? -11.508 15.602 23.781 1 98.75 187 VAL A CA 1
ATOM 1453 C C . VAL A 1 187 ? -11.93 14.141 23.891 1 98.75 187 VAL A C 1
ATOM 1455 O O . VAL A 1 187 ? -13.109 13.82 23.766 1 98.75 187 VAL A O 1
ATOM 1458 N N . THR A 1 188 ? -10.953 13.25 24.156 1 98.81 188 THR A N 1
ATOM 1459 C CA . THR A 1 188 ? -11.258 11.828 24.281 1 98.81 188 THR A CA 1
ATOM 1460 C C . THR A 1 188 ? -12.25 11.594 25.422 1 98.81 188 THR A C 1
ATOM 1462 O O . THR A 1 188 ? -13.203 10.828 25.281 1 98.81 188 THR A O 1
ATOM 1465 N N . GLN A 1 189 ? -12.016 12.234 26.5 1 98.38 189 GLN A N 1
ATOM 1466 C CA . GLN A 1 189 ? -12.914 12.102 27.656 1 98.38 189 GLN A CA 1
ATOM 1467 C C . GLN A 1 189 ? -14.328 12.555 27.297 1 98.38 189 GLN A C 1
ATOM 1469 O O . GLN A 1 189 ? -15.305 11.891 27.656 1 98.38 189 GLN A O 1
ATOM 1474 N N . THR A 1 190 ? -14.43 13.688 26.625 1 98.44 190 THR A N 1
ATOM 1475 C CA . THR A 1 190 ? -15.727 14.227 26.219 1 98.44 190 THR A CA 1
ATOM 1476 C C . THR A 1 190 ? -16.469 13.242 25.328 1 98.44 190 THR A C 1
ATOM 1478 O O . THR A 1 190 ? -17.656 13.016 25.5 1 98.44 190 THR A O 1
ATOM 1481 N N . VAL A 1 191 ? -15.773 12.641 24.391 1 98.75 191 VAL A N 1
ATOM 1482 C CA . VAL A 1 191 ? -16.359 11.688 23.453 1 98.75 191 VAL A CA 1
ATOM 1483 C C . VAL A 1 191 ? -16.797 10.43 24.188 1 98.75 191 VAL A C 1
ATOM 1485 O O . VAL A 1 191 ? -17.906 9.93 23.969 1 98.75 191 VAL A O 1
ATOM 1488 N N . ARG A 1 192 ? -15.953 9.977 25.062 1 97.69 192 ARG A N 1
ATOM 1489 C CA . ARG A 1 192 ? -16.25 8.773 25.828 1 97.69 192 ARG A CA 1
ATOM 1490 C C . ARG A 1 192 ? -17.453 8.984 26.75 1 97.69 192 ARG A C 1
ATOM 1492 O O . ARG A 1 192 ? -18.281 8.078 26.922 1 97.69 192 ARG A O 1
ATOM 1499 N N . GLN A 1 193 ? -17.547 10.133 27.312 1 97.31 193 GLN A N 1
ATOM 1500 C CA . GLN A 1 193 ? -18.672 10.453 28.172 1 97.31 193 GLN A CA 1
ATOM 1501 C C . GLN A 1 193 ? -19.984 10.414 27.406 1 97.31 193 GLN A C 1
ATOM 1503 O O . GLN A 1 193 ? -21.031 10.062 27.953 1 97.31 193 GLN A O 1
ATOM 1508 N N . ALA A 1 194 ? -19.906 10.719 26.188 1 97.75 194 ALA A N 1
ATOM 1509 C CA . ALA A 1 194 ? -21.094 10.672 25.328 1 97.75 194 ALA A CA 1
ATOM 1510 C C . ALA A 1 194 ? -21.391 9.242 24.891 1 97.75 194 ALA A C 1
ATOM 1512 O O . ALA A 1 194 ? -22.406 8.992 24.25 1 97.75 194 ALA A O 1
ATOM 1513 N N . GLY A 1 195 ? -20.484 8.305 25.203 1 97.56 195 GLY A N 1
ATOM 1514 C CA . GLY A 1 195 ? -20.672 6.906 24.844 1 97.56 195 GLY A CA 1
ATOM 1515 C C . GLY A 1 195 ? -20.156 6.559 23.469 1 97.56 195 GLY A C 1
ATOM 1516 O O . GLY A 1 195 ? -20.375 5.449 22.984 1 97.56 195 GLY A O 1
ATOM 1517 N N . ALA A 1 196 ? -19.531 7.484 22.75 1 98.69 196 ALA A N 1
ATOM 1518 C CA . ALA A 1 196 ? -18.984 7.277 21.422 1 98.69 196 ALA A CA 1
ATOM 1519 C C . ALA A 1 196 ? -17.562 6.754 21.484 1 98.69 196 ALA A C 1
ATOM 1521 O O . ALA A 1 196 ? -16.922 6.781 22.547 1 98.69 196 ALA A O 1
ATOM 1522 N N . LEU A 1 197 ? -17.047 6.172 20.422 1 98.88 197 LEU A N 1
ATOM 1523 C CA . LEU A 1 197 ? -15.641 5.781 20.281 1 98.88 197 LEU A CA 1
ATOM 1524 C C . LEU A 1 197 ? -14.812 6.926 19.719 1 98.88 197 LEU A C 1
ATOM 1526 O O . LEU A 1 197 ? -15.281 7.66 18.844 1 98.88 197 LEU A O 1
ATOM 1530 N N . MET A 1 198 ? -13.602 7.082 20.188 1 98.94 198 MET A N 1
ATOM 1531 C CA . MET A 1 198 ? -12.711 8.148 19.766 1 98.94 198 MET A CA 1
ATOM 1532 C C . MET A 1 198 ? -11.695 7.629 18.75 1 98.94 198 MET A C 1
ATOM 1534 O O . MET A 1 198 ? -10.883 6.758 19.062 1 98.94 198 MET A O 1
ATOM 1538 N N . LEU A 1 199 ? -11.672 8.117 17.531 1 98.94 199 LEU A N 1
ATOM 1539 C CA . LEU A 1 199 ? -10.719 7.824 16.469 1 98.94 199 LEU A CA 1
ATOM 1540 C C . LEU A 1 199 ? -9.875 9.055 16.141 1 98.94 199 LEU A C 1
ATOM 1542 O O . LEU A 1 199 ? -10.398 10.055 15.648 1 98.94 199 LEU A O 1
ATOM 1546 N N . TRP A 1 200 ? -8.578 8.953 16.297 1 98.94 200 TRP A N 1
ATOM 1547 C CA . TRP A 1 200 ? -7.668 10.07 16.062 1 98.94 200 TRP A CA 1
ATOM 1548 C C . TRP A 1 200 ? -6.914 9.883 14.75 1 98.94 200 TRP A C 1
ATOM 1550 O O . TRP A 1 200 ? -6.461 8.781 14.438 1 98.94 200 TRP A O 1
ATOM 1560 N N . ASP A 1 201 ? -6.84 10.898 13.961 1 98.94 201 ASP A N 1
ATOM 1561 C CA . ASP A 1 201 ? -5.898 11.008 12.852 1 98.94 201 ASP A CA 1
ATOM 1562 C C . ASP A 1 201 ? -4.652 11.789 13.273 1 98.94 201 ASP A C 1
ATOM 1564 O O . ASP A 1 201 ? -4.73 12.984 13.562 1 98.94 201 ASP A O 1
ATOM 1568 N N . LEU A 1 202 ? -3.506 11.125 13.18 1 98.94 202 LEU A N 1
ATOM 1569 C CA . LEU A 1 202 ? -2.266 11.695 13.695 1 98.94 202 LEU A CA 1
ATOM 1570 C C . LEU A 1 202 ? -1.338 12.102 12.555 1 98.94 202 LEU A C 1
ATOM 1572 O O . LEU A 1 202 ? -0.122 12.195 12.742 1 98.94 202 LEU A O 1
ATOM 1576 N N . ALA A 1 203 ? -1.826 12.383 11.352 1 98.75 203 ALA A N 1
ATOM 1577 C CA . ALA A 1 203 ? -1.033 12.695 10.164 1 98.75 203 ALA A CA 1
ATOM 1578 C C . ALA A 1 203 ? -0.098 13.875 10.43 1 98.75 203 ALA A C 1
ATOM 1580 O O . ALA A 1 203 ? 1.018 13.914 9.906 1 98.75 203 ALA A O 1
ATOM 1581 N N . HIS A 1 204 ? -0.508 14.836 11.219 1 98.75 204 HIS A N 1
ATOM 1582 C CA . HIS A 1 204 ? 0.3 16.016 11.484 1 98.75 204 HIS A CA 1
ATOM 1583 C C . HIS A 1 204 ? 0.75 16.062 12.945 1 98.75 204 HIS A C 1
ATOM 1585 O O . HIS A 1 204 ? 1.097 17.141 13.453 1 98.75 204 HIS A O 1
ATOM 1591 N N . SER A 1 205 ? 0.696 14.883 13.648 1 98.62 205 SER A N 1
ATOM 1592 C CA . SER A 1 205 ? 1.025 14.82 15.062 1 98.62 205 SER A CA 1
ATOM 1593 C C . SER A 1 205 ? 2.188 13.867 15.32 1 98.62 205 SER A C 1
ATOM 1595 O O . SER A 1 205 ? 3.086 14.172 16.109 1 98.62 205 SER A O 1
ATOM 1597 N N . ALA A 1 206 ? 2.102 12.711 14.68 1 98.81 206 ALA A N 1
ATOM 1598 C CA . ALA A 1 206 ? 3.127 11.703 14.922 1 98.81 206 ALA A CA 1
ATOM 1599 C C . ALA A 1 206 ? 4.504 12.211 14.5 1 98.81 206 ALA A C 1
ATOM 1601 O O . ALA A 1 206 ? 4.707 12.586 13.344 1 98.81 206 ALA A O 1
ATOM 1602 N N . GLY A 1 207 ? 5.398 12.281 15.406 1 98.69 207 GLY A N 1
ATOM 1603 C CA . GLY A 1 207 ? 6.738 12.773 15.148 1 98.69 207 GLY A CA 1
ATOM 1604 C C . GLY A 1 207 ? 6.852 14.281 15.266 1 98.69 207 GLY A C 1
ATOM 1605 O O . GLY A 1 207 ? 7.953 14.836 15.211 1 98.69 207 GLY A O 1
ATOM 1606 N N . ALA A 1 208 ? 5.707 15.016 15.469 1 98.75 208 ALA A N 1
ATOM 1607 C CA . ALA A 1 208 ? 5.711 16.484 15.5 1 98.75 208 ALA A CA 1
ATOM 1608 C C . ALA A 1 208 ? 5.441 17 16.906 1 98.75 208 ALA A C 1
ATOM 1610 O O . ALA A 1 208 ? 6.004 18.016 17.328 1 98.75 208 ALA A O 1
ATOM 1611 N N . VAL A 1 209 ? 4.516 16.344 17.625 1 98.81 209 VAL A N 1
ATOM 1612 C CA . VAL A 1 209 ? 4.148 16.75 18.984 1 98.81 209 VAL A CA 1
ATOM 1613 C C . VAL A 1 209 ? 4.055 15.516 19.875 1 98.81 209 VAL A C 1
ATOM 1615 O O . VAL A 1 209 ? 3.926 14.391 19.391 1 98.81 209 VAL A O 1
ATOM 1618 N N . PRO A 1 210 ? 4.23 15.719 21.219 1 98.44 210 PRO A N 1
ATOM 1619 C CA . PRO A 1 210 ? 4.012 14.586 22.109 1 98.44 210 PRO A CA 1
ATOM 1620 C C . PRO A 1 210 ? 2.592 14.031 22.031 1 98.44 210 PRO A C 1
ATOM 1622 O O . PRO A 1 210 ? 1.625 14.797 22.016 1 98.44 210 PRO A O 1
ATOM 1625 N N . VAL A 1 211 ? 2.465 12.719 21.875 1 98.75 211 VAL A N 1
ATOM 1626 C CA . VAL A 1 211 ? 1.191 12.016 21.797 1 98.75 211 VAL A CA 1
ATOM 1627 C C . VAL A 1 211 ? 1.167 10.875 22.812 1 98.75 211 VAL A C 1
ATOM 1629 O O . VAL A 1 211 ? 2.141 10.125 22.938 1 98.75 211 VAL A O 1
ATOM 1632 N N . ASP A 1 212 ? 0.118 10.75 23.594 1 98.81 212 ASP A N 1
ATOM 1633 C CA . ASP A 1 212 ? -0.076 9.664 24.547 1 98.81 212 ASP A CA 1
ATOM 1634 C C . ASP A 1 212 ? -1.448 9.016 24.375 1 98.81 212 ASP A C 1
ATOM 1636 O O . ASP A 1 212 ? -2.375 9.297 25.141 1 98.81 212 ASP A O 1
ATOM 1640 N N . LEU A 1 213 ? -1.517 8.07 23.469 1 98.88 213 LEU A N 1
ATOM 1641 C CA . LEU A 1 213 ? -2.799 7.488 23.078 1 98.88 213 LEU A CA 1
ATOM 1642 C C . LEU A 1 213 ? -3.398 6.691 24.234 1 98.88 213 LEU A C 1
ATOM 1644 O O . LEU A 1 213 ? -4.582 6.836 24.547 1 98.88 213 LEU A O 1
ATOM 1648 N N . ASN A 1 214 ? -2.611 5.793 24.797 1 98.88 214 ASN A N 1
ATOM 1649 C CA . ASN A 1 214 ? -3.125 4.988 25.906 1 98.88 214 ASN A CA 1
ATOM 1650 C C . ASN A 1 214 ? -3.48 5.855 27.109 1 98.88 214 ASN A C 1
ATOM 1652 O O . ASN A 1 214 ? -4.516 5.648 27.75 1 98.88 214 ASN A O 1
ATOM 1656 N N . GLY A 1 215 ? -2.631 6.848 27.391 1 98.75 215 GLY A N 1
ATOM 1657 C CA . GLY A 1 215 ? -2.914 7.762 28.484 1 98.75 215 GLY A CA 1
ATOM 1658 C C . GLY A 1 215 ? -4.191 8.555 28.297 1 98.75 215 GLY A C 1
ATOM 1659 O O . GLY A 1 215 ? -4.887 8.875 29.25 1 98.75 215 GLY A O 1
ATOM 1660 N N . ALA A 1 216 ? -4.508 8.859 27.047 1 98.75 216 ALA A N 1
ATOM 1661 C CA . ALA A 1 216 ? -5.711 9.617 26.719 1 98.75 216 ALA A CA 1
ATOM 1662 C C . ALA A 1 216 ? -6.934 8.703 26.641 1 98.75 216 ALA A C 1
ATOM 1664 O O . ALA A 1 216 ? -8.062 9.18 26.484 1 98.75 216 ALA A O 1
ATOM 1665 N N . LEU A 1 217 ? -6.695 7.41 26.672 1 98.56 217 LEU A N 1
ATOM 1666 C CA . LEU A 1 217 ? -7.746 6.402 26.578 1 98.56 217 LEU A CA 1
ATOM 1667 C C . LEU A 1 217 ? -8.461 6.473 25.234 1 98.56 217 LEU A C 1
ATOM 1669 O O . LEU A 1 217 ? -9.688 6.336 25.172 1 98.56 217 LEU A O 1
ATOM 1673 N N . ALA A 1 218 ? -7.73 6.789 24.203 1 98.81 218 ALA A N 1
ATOM 1674 C CA . ALA A 1 218 ? -8.289 6.766 22.859 1 98.81 218 ALA A CA 1
ATOM 1675 C C . ALA A 1 218 ? -8.727 5.355 22.469 1 98.81 218 ALA A C 1
ATOM 1677 O O . ALA A 1 218 ? -8.359 4.379 23.125 1 98.81 218 ALA A O 1
ATOM 1678 N N . ASP A 1 219 ? -9.57 5.223 21.359 1 98.94 219 ASP A N 1
ATOM 1679 C CA . ASP A 1 219 ? -10.102 3.926 20.969 1 98.94 219 ASP A CA 1
ATOM 1680 C C . ASP A 1 219 ? -9.453 3.439 19.672 1 98.94 219 ASP A C 1
ATOM 1682 O O . ASP A 1 219 ? -9.539 2.26 19.328 1 98.94 219 ASP A O 1
ATOM 1686 N N . GLY A 1 220 ? -8.836 4.277 18.969 1 98.94 220 GLY A N 1
ATOM 1687 C CA . GLY A 1 220 ? -8.109 3.984 17.75 1 98.94 220 GLY A CA 1
ATOM 1688 C C . GLY A 1 220 ? -7.418 5.199 17.156 1 98.94 220 GLY A C 1
ATOM 1689 O O . GLY A 1 220 ? -7.785 6.336 17.453 1 98.94 220 GLY A O 1
ATOM 1690 N N . ALA A 1 221 ? -6.422 4.945 16.344 1 99 221 ALA A N 1
ATOM 1691 C CA . ALA A 1 221 ? -5.73 6.043 15.672 1 99 221 ALA A CA 1
ATOM 1692 C C . ALA A 1 221 ? -5.07 5.566 14.383 1 99 221 ALA A C 1
ATOM 1694 O O . ALA A 1 221 ? -4.781 4.379 14.227 1 99 221 ALA A O 1
ATOM 1695 N N . VAL A 1 222 ? -4.922 6.453 13.492 1 98.94 222 VAL A N 1
ATOM 1696 C CA . VAL A 1 222 ? -4.152 6.258 12.266 1 98.94 222 VAL A CA 1
ATOM 1697 C C . VAL A 1 222 ? -3.146 7.395 12.102 1 98.94 222 VAL A C 1
ATOM 1699 O O . VAL A 1 222 ? -3.27 8.438 12.742 1 98.94 222 VAL A O 1
ATOM 1702 N N . GLY A 1 223 ? -2.15 7.195 11.273 1 98.81 223 GLY A N 1
ATOM 1703 C CA . GLY A 1 223 ? -1.181 8.219 10.914 1 98.81 223 GLY A CA 1
ATOM 1704 C C . GLY A 1 223 ? -0.286 7.812 9.758 1 98.81 223 GLY A C 1
ATOM 1705 O O . GLY A 1 223 ? -0.391 6.695 9.25 1 98.81 223 GLY A O 1
ATOM 1706 N N . CYS A 1 224 ? 0.507 8.703 9.234 1 98.5 224 CYS A N 1
ATOM 1707 C CA . CYS A 1 224 ? 1.438 8.43 8.148 1 98.5 224 CYS A CA 1
ATOM 1708 C C . CYS A 1 224 ? 2.881 8.469 8.641 1 98.5 224 CYS A C 1
ATOM 1710 O O . CYS A 1 224 ? 3.158 9 9.719 1 98.5 224 CYS A O 1
ATOM 1712 N N . THR A 1 225 ? 3.762 7.879 7.898 1 98.81 225 THR A N 1
ATOM 1713 C CA . THR A 1 225 ? 5.172 7.859 8.273 1 98.81 225 THR A CA 1
ATOM 1714 C C . THR A 1 225 ? 5.984 8.773 7.355 1 98.81 225 THR A C 1
ATOM 1716 O O . THR A 1 225 ? 7.141 9.086 7.648 1 98.81 225 THR A O 1
ATOM 1719 N N . TYR A 1 226 ? 5.379 9.242 6.25 1 98.56 226 TYR A N 1
ATOM 1720 C CA . TYR A 1 226 ? 6.172 9.898 5.219 1 98.56 226 TYR A CA 1
ATOM 1721 C C . TYR A 1 226 ? 6.312 11.391 5.5 1 98.56 226 TYR A C 1
ATOM 1723 O O . TYR A 1 226 ? 7.09 12.086 4.84 1 98.56 226 TYR A O 1
ATOM 1731 N N . LYS A 1 227 ? 5.629 11.984 6.52 1 98.62 227 LYS A N 1
ATOM 1732 C CA . LYS A 1 227 ? 5.754 13.383 6.906 1 98.62 227 LYS A CA 1
ATOM 1733 C C . LYS A 1 227 ? 6.852 13.57 7.949 1 98.62 227 LYS A C 1
ATOM 1735 O O . LYS A 1 227 ? 8.016 13.266 7.695 1 98.62 227 LYS A O 1
ATOM 1740 N N . TYR A 1 228 ? 6.477 13.836 9.188 1 98.62 228 TYR A N 1
ATOM 1741 C CA . TYR A 1 228 ? 7.43 14.188 10.234 1 98.62 228 TYR A CA 1
ATOM 1742 C C . TYR A 1 228 ? 8.328 13.008 10.578 1 98.62 228 TYR A C 1
ATOM 1744 O O . TYR A 1 228 ? 9.438 13.188 11.078 1 98.62 228 TYR A O 1
ATOM 1752 N N . LEU A 1 229 ? 7.875 11.773 10.242 1 98.81 229 LEU A N 1
ATOM 1753 C CA . LEU A 1 229 ? 8.641 10.586 10.609 1 98.81 229 LEU A CA 1
ATOM 1754 C C . LEU A 1 229 ? 9.648 10.227 9.523 1 98.81 229 LEU A C 1
ATOM 1756 O O . LEU A 1 229 ? 10.438 9.297 9.688 1 98.81 229 LEU A O 1
ATOM 1760 N N . ASN A 1 230 ? 9.625 10.906 8.43 1 98.81 230 ASN A N 1
ATOM 1761 C CA . ASN A 1 230 ? 10.656 10.875 7.398 1 98.81 230 ASN A CA 1
ATOM 1762 C C . ASN A 1 230 ? 10.789 9.477 6.785 1 98.81 230 ASN A C 1
ATOM 1764 O O . ASN A 1 230 ? 11.898 9.016 6.523 1 98.81 230 ASN A O 1
ATOM 1768 N N . GLY A 1 231 ? 9.648 8.805 6.562 1 98.75 231 GLY A N 1
ATOM 1769 C CA . GLY A 1 231 ? 9.664 7.43 6.086 1 98.75 231 GLY A CA 1
ATOM 1770 C C . GLY A 1 231 ? 9.852 7.32 4.586 1 98.75 231 GLY A C 1
ATOM 1771 O O . GLY A 1 231 ? 10.109 6.23 4.066 1 98.75 231 GLY A O 1
ATOM 1772 N N . GLY A 1 232 ? 9.758 8.398 3.881 1 98.75 232 GLY A N 1
ATOM 1773 C CA . GLY A 1 232 ? 9.891 8.391 2.434 1 98.75 232 GLY A CA 1
ATOM 1774 C C . GLY A 1 232 ? 8.586 8.68 1.717 1 98.75 232 GLY A C 1
ATOM 1775 O O . GLY A 1 232 ? 7.508 8.586 2.312 1 98.75 232 GLY A O 1
ATOM 1776 N N . PRO A 1 233 ? 8.664 9.039 0.427 1 98.75 233 PRO A N 1
ATOM 1777 C CA . PRO A 1 233 ? 7.461 9.453 -0.292 1 98.75 233 PRO A CA 1
ATOM 1778 C C . PRO A 1 233 ? 6.41 8.352 -0.376 1 98.75 233 PRO A C 1
ATOM 1780 O O . PRO A 1 233 ? 6.609 7.359 -1.089 1 98.75 233 PRO A O 1
ATOM 1783 N N . GLY A 1 234 ? 5.328 8.562 0.352 1 98.5 234 GLY A N 1
ATOM 1784 C CA . GLY A 1 234 ? 4.195 7.645 0.329 1 98.5 234 GLY A CA 1
ATOM 1785 C C . GLY A 1 234 ? 4.465 6.352 1.07 1 98.5 234 GLY A C 1
ATOM 1786 O O . GLY A 1 234 ? 3.805 5.34 0.824 1 98.5 234 GLY A O 1
ATOM 1787 N N . SER A 1 235 ? 5.516 6.285 1.937 1 98.75 235 SER A N 1
ATOM 1788 C CA . SER A 1 235 ? 5.785 5.086 2.723 1 98.75 235 SER A CA 1
ATOM 1789 C C . SER A 1 235 ? 4.555 4.648 3.506 1 98.75 235 SER A C 1
ATOM 1791 O O . SER A 1 235 ? 3.668 5.457 3.787 1 98.75 235 SER A O 1
ATOM 1793 N N . PRO A 1 236 ? 4.492 3.359 3.84 1 98.88 236 PRO A N 1
ATOM 1794 C CA . PRO A 1 236 ? 3.305 2.824 4.512 1 98.88 236 PRO A CA 1
ATOM 1795 C C . PRO A 1 236 ? 2.977 3.562 5.809 1 98.88 236 PRO A C 1
ATOM 1797 O O . PRO A 1 236 ? 3.885 3.975 6.535 1 98.88 236 PRO A O 1
ATOM 1800 N N . ALA A 1 237 ? 1.708 3.682 6.062 1 98.88 237 ALA A N 1
ATOM 1801 C CA . ALA A 1 237 ? 1.158 4.359 7.234 1 98.88 237 ALA A CA 1
ATOM 1802 C C . ALA A 1 237 ? 1.053 3.402 8.422 1 98.88 237 ALA A C 1
ATOM 1804 O O . ALA A 1 237 ? 1.662 2.33 8.422 1 98.88 237 ALA A O 1
ATOM 1805 N N . PHE A 1 238 ? 0.479 3.906 9.555 1 98.94 238 PHE A N 1
ATOM 1806 C CA . PHE A 1 238 ? 0.289 3.002 10.68 1 98.94 238 PHE A CA 1
ATOM 1807 C C . PHE A 1 238 ? -1.154 3.043 11.172 1 98.94 238 PHE A C 1
ATOM 1809 O O . PHE A 1 238 ? -1.878 4.008 10.906 1 98.94 238 PHE A O 1
ATOM 1816 N N . VAL A 1 239 ? -1.593 1.968 11.766 1 98.94 239 VAL A N 1
ATOM 1817 C CA . VAL A 1 239 ? -2.859 1.829 12.477 1 98.94 239 VAL A CA 1
ATOM 1818 C C . VAL A 1 239 ? -2.6 1.406 13.922 1 98.94 239 VAL A C 1
ATOM 1820 O O . VAL A 1 239 ? -1.726 0.577 14.188 1 98.94 239 VAL A O 1
ATOM 1823 N N . TRP A 1 240 ? -3.236 2.061 14.836 1 98.94 240 TRP A N 1
ATOM 1824 C CA . TRP A 1 240 ? -3.152 1.73 16.25 1 98.94 240 TRP A CA 1
ATOM 1825 C C . TRP A 1 240 ? -4.504 1.266 16.781 1 98.94 240 TRP A C 1
ATOM 1827 O O . TRP A 1 240 ? -5.52 1.931 16.578 1 98.94 240 TRP A O 1
ATOM 1837 N N . VAL A 1 241 ? -4.551 0.147 17.391 1 98.94 241 VAL A N 1
ATOM 1838 C CA . VAL A 1 241 ? -5.695 -0.402 18.109 1 98.94 241 VAL A CA 1
ATOM 1839 C C . VAL A 1 241 ? -5.254 -0.882 19.484 1 98.94 241 VAL A C 1
ATOM 1841 O O . VAL A 1 241 ? -4.414 -1.779 19.594 1 98.94 241 VAL A O 1
ATOM 1844 N N . PRO A 1 242 ? -5.773 -0.262 20.531 1 98.88 242 PRO A N 1
ATOM 1845 C CA . PRO A 1 242 ? -5.367 -0.716 21.859 1 98.88 242 PRO A CA 1
ATOM 1846 C C . PRO A 1 242 ? -5.762 -2.166 22.125 1 98.88 242 PRO A C 1
ATOM 1848 O O . PRO A 1 242 ? -6.762 -2.65 21.594 1 98.88 242 PRO A O 1
ATOM 1851 N N . LYS A 1 243 ? -5.02 -2.838 22.969 1 98.5 243 LYS A N 1
ATOM 1852 C CA . LYS A 1 243 ? -5.234 -4.25 23.281 1 98.5 243 LYS A CA 1
ATOM 1853 C C . LYS A 1 243 ? -6.684 -4.516 23.672 1 98.5 243 LYS A C 1
ATOM 1855 O O . LYS A 1 243 ? -7.258 -5.535 23.297 1 98.5 243 LYS A O 1
ATOM 1860 N N . ARG A 1 244 ? -7.324 -3.615 24.344 1 98.06 244 ARG A N 1
ATOM 1861 C CA . ARG A 1 244 ? -8.672 -3.807 24.859 1 98.06 244 ARG A CA 1
ATOM 1862 C C . ARG A 1 244 ? -9.688 -3.916 23.734 1 98.06 244 ARG A C 1
ATOM 1864 O O . ARG A 1 244 ? -10.797 -4.426 23.922 1 98.06 244 ARG A O 1
ATOM 1871 N N . HIS A 1 245 ? -9.344 -3.418 22.5 1 98.44 245 HIS A N 1
ATOM 1872 C CA . HIS A 1 245 ? -10.305 -3.428 21.406 1 98.44 245 HIS A CA 1
ATOM 1873 C C . HIS A 1 245 ? -9.914 -4.445 20.344 1 98.44 245 HIS A C 1
ATOM 1875 O O . HIS A 1 245 ? -10.695 -4.734 19.438 1 98.44 245 HIS A O 1
ATOM 1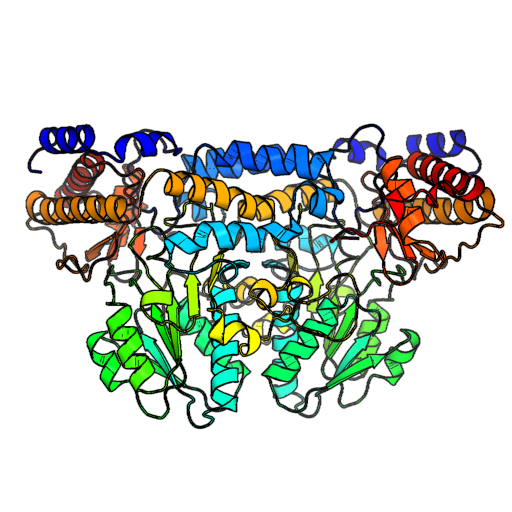881 N N . GLN A 1 246 ? -8.703 -5.039 20.359 1 98.19 246 GLN A N 1
ATOM 1882 C CA . GLN A 1 246 ? -8.148 -5.809 19.25 1 98.19 246 GLN A CA 1
ATOM 1883 C C . GLN A 1 246 ? -9.008 -7.027 18.938 1 98.19 246 GLN A C 1
ATOM 1885 O O . GLN A 1 246 ? -9.273 -7.328 17.766 1 98.19 246 GLN A O 1
ATOM 1890 N N . ARG A 1 247 ? -9.516 -7.734 19.875 1 95.31 247 ARG A N 1
ATOM 1891 C CA . ARG A 1 247 ? -10.32 -8.93 19.641 1 95.31 247 ARG A CA 1
ATOM 1892 C C . ARG A 1 247 ? -11.711 -8.562 19.141 1 95.31 247 ARG A C 1
ATOM 1894 O O . ARG A 1 247 ? -12.336 -9.32 18.391 1 95.31 247 ARG A O 1
ATOM 1901 N N . ALA A 1 248 ? -12.18 -7.406 19.531 1 97 248 ALA A N 1
ATOM 1902 C CA . ALA A 1 248 ? -13.555 -7.004 19.234 1 97 248 ALA A CA 1
ATOM 1903 C C . ALA A 1 248 ? -13.656 -6.332 17.875 1 97 248 ALA A C 1
ATOM 1905 O O . ALA A 1 248 ? -14.672 -6.445 17.188 1 97 248 ALA A O 1
ATOM 1906 N N . PHE A 1 249 ? -12.664 -5.547 17.5 1 98.19 249 PHE A N 1
ATOM 1907 C CA . PHE A 1 249 ? -12.711 -4.809 16.25 1 98.19 249 PHE A CA 1
ATOM 1908 C C . PHE A 1 249 ? -12.484 -5.738 15.062 1 98.19 249 PHE A C 1
ATOM 1910 O O . PHE A 1 249 ? -11.484 -6.469 15.023 1 98.19 249 PHE A O 1
ATOM 1917 N N . GLU A 1 250 ? -13.438 -5.75 14.141 1 97.06 250 GLU A N 1
ATOM 1918 C CA . GLU A 1 250 ? -13.375 -6.52 12.898 1 97.06 250 GLU A CA 1
ATOM 1919 C C . GLU A 1 250 ? -13.477 -5.605 11.68 1 97.06 250 GLU A C 1
ATOM 1921 O O . GLU A 1 250 ? -14.484 -4.926 11.492 1 97.06 250 GLU A O 1
ATOM 1926 N N . GLN A 1 251 ? -12.406 -5.578 10.922 1 97.12 251 GLN A N 1
ATOM 1927 C CA . GLN A 1 251 ? -12.406 -4.742 9.727 1 97.12 251 GLN A CA 1
ATOM 1928 C C . GLN A 1 251 ? -12.602 -5.578 8.469 1 97.12 251 GLN A C 1
ATOM 1930 O O . GLN A 1 251 ? -12.273 -6.766 8.445 1 97.12 251 GLN A O 1
ATOM 1935 N N . PRO A 1 252 ? -13.125 -5.039 7.383 1 97.56 252 PRO A N 1
ATOM 1936 C CA . PRO A 1 252 ? -13.641 -5.828 6.262 1 97.56 252 PRO A CA 1
ATOM 1937 C C . PRO A 1 252 ? -12.547 -6.234 5.277 1 97.56 252 PRO A C 1
ATOM 1939 O O . PRO A 1 252 ? -12.758 -7.125 4.445 1 97.56 252 PRO A O 1
ATOM 1942 N N . LEU A 1 253 ? -11.438 -5.559 5.234 1 98.38 253 LEU A N 1
ATOM 1943 C CA . LEU A 1 253 ? -10.344 -5.949 4.355 1 98.38 253 LEU A CA 1
ATOM 1944 C C . LEU A 1 253 ? -9.578 -7.137 4.938 1 98.38 253 LEU A C 1
ATOM 1946 O O . LEU A 1 253 ? -8.375 -7.039 5.199 1 98.38 253 LEU A O 1
ATOM 1950 N N . SER A 1 254 ? -10.281 -8.234 5.062 1 96.38 254 SER A N 1
ATOM 1951 C CA . SER A 1 254 ? -9.75 -9.469 5.652 1 96.38 254 SER A CA 1
ATOM 1952 C C . SER A 1 254 ? -8.828 -10.195 4.68 1 96.38 254 SER A C 1
ATOM 1954 O O . SER A 1 254 ? -9.203 -11.234 4.125 1 96.38 254 SER A O 1
ATOM 1956 N N . GLY A 1 255 ? -7.613 -9.766 4.594 1 95.44 255 GLY A N 1
ATOM 1957 C CA . GLY A 1 255 ? -6.645 -10.406 3.715 1 95.44 255 GLY A CA 1
ATOM 1958 C C . GLY A 1 255 ? -5.789 -11.445 4.422 1 95.44 255 GLY A C 1
ATOM 1959 O O . GLY A 1 255 ? -5.859 -11.578 5.645 1 95.44 255 GLY A O 1
ATOM 1960 N N . TRP A 1 256 ? -5.047 -12.148 3.645 1 96 256 TRP A N 1
ATOM 1961 C CA . TRP A 1 256 ? -4.34 -13.336 4.129 1 96 256 TRP A CA 1
ATOM 1962 C C . TRP A 1 256 ? -3.285 -12.953 5.16 1 96 256 TRP A C 1
ATOM 1964 O O . TRP A 1 256 ? -2.965 -13.742 6.055 1 96 256 TRP A O 1
ATOM 1974 N N . TRP A 1 257 ? -2.811 -11.703 5.156 1 97 257 TRP A N 1
ATOM 1975 C CA . TRP A 1 257 ? -1.806 -11.281 6.129 1 97 257 TRP A CA 1
ATOM 1976 C C . TRP A 1 257 ? -2.426 -11.109 7.512 1 97 257 TRP A C 1
ATOM 1978 O O . TRP A 1 257 ? -1.713 -11.078 8.516 1 97 257 TRP A O 1
ATOM 1988 N N . GLY A 1 258 ? -3.717 -10.922 7.562 1 97.19 258 GLY A N 1
ATOM 1989 C CA . GLY A 1 258 ? -4.406 -10.75 8.836 1 97.19 258 GLY A CA 1
ATOM 1990 C C . GLY A 1 258 ? -4.902 -12.062 9.422 1 97.19 258 GLY A C 1
ATOM 1991 O O . GLY A 1 258 ? -5.484 -12.078 10.508 1 97.19 258 GLY A O 1
ATOM 1992 N N . HIS A 1 259 ? -4.711 -13.164 8.688 1 96.81 259 HIS A N 1
ATOM 1993 C CA . HIS A 1 259 ? -5.145 -14.477 9.141 1 96.81 259 HIS A CA 1
ATOM 1994 C C . HIS A 1 259 ? -4.242 -15 10.258 1 96.81 259 HIS A C 1
ATOM 1996 O O . HIS A 1 259 ? -3.033 -14.766 10.25 1 96.81 259 HIS A O 1
ATOM 2002 N N . ARG A 1 260 ? -4.75 -15.797 11.148 1 95.12 260 ARG A N 1
ATOM 2003 C CA . ARG A 1 260 ? -3.979 -16.328 12.258 1 95.12 260 ARG A CA 1
ATOM 2004 C C . ARG A 1 260 ? -2.939 -17.344 11.773 1 95.12 260 ARG A C 1
ATOM 2006 O O . ARG A 1 260 ? -1.904 -17.531 12.414 1 95.12 260 ARG A O 1
ATOM 2013 N N . ALA A 1 261 ? -3.281 -18.016 10.633 1 92.94 261 ALA A N 1
ATOM 2014 C CA . ALA A 1 261 ? -2.402 -19.016 10.016 1 92.94 261 ALA A CA 1
ATOM 2015 C C . ALA A 1 261 ? -2.373 -18.844 8.5 1 92.94 261 ALA A C 1
ATOM 2017 O O . ALA A 1 261 ? -2.877 -19.703 7.77 1 92.94 261 ALA A O 1
ATOM 2018 N N . PRO A 1 262 ? -1.711 -17.844 8.055 1 89.69 262 PRO A N 1
ATOM 2019 C CA . PRO A 1 262 ? -1.793 -17.469 6.641 1 89.69 262 PRO A CA 1
ATOM 2020 C C . PRO A 1 262 ? -1.363 -18.609 5.715 1 89.69 262 PRO A C 1
ATOM 2022 O O . PRO A 1 262 ? -1.926 -18.766 4.629 1 89.69 262 PRO A O 1
ATOM 2025 N N . PHE A 1 263 ? -0.478 -19.5 6.059 1 88.12 263 PHE A N 1
ATOM 2026 C CA . PHE A 1 263 ? 0.087 -20.484 5.133 1 88.12 263 PHE A CA 1
ATOM 2027 C C . PHE A 1 263 ? -0.531 -21.859 5.352 1 88.12 263 PHE A C 1
ATOM 2029 O O . PHE A 1 263 ? -0.084 -22.844 4.766 1 88.12 263 PHE A O 1
ATOM 2036 N N . ALA A 1 264 ? -1.638 -21.875 6.207 1 85.94 264 ALA A N 1
ATOM 2037 C CA . ALA A 1 264 ? -2.463 -23.078 6.297 1 85.94 264 ALA A CA 1
ATOM 2038 C C . ALA A 1 264 ? -3.41 -23.188 5.105 1 85.94 264 ALA A C 1
ATOM 2040 O O . ALA A 1 264 ? -3.98 -24.25 4.852 1 85.94 2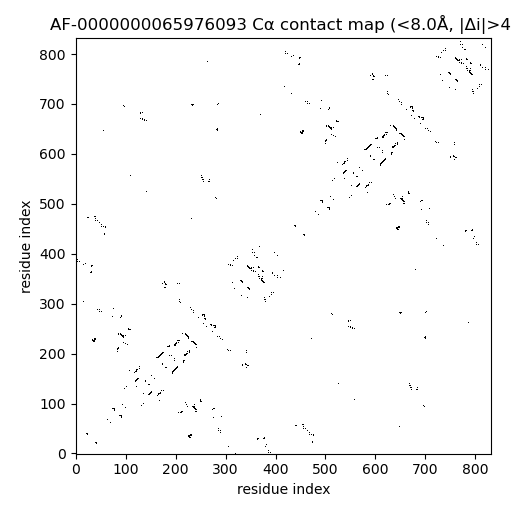64 ALA A O 1
ATOM 2041 N N . MET A 1 265 ? -3.58 -22.094 4.383 1 86.94 265 MET A N 1
ATOM 2042 C CA . MET A 1 265 ? -4.348 -22 3.141 1 86.94 265 MET A CA 1
ATOM 2043 C C . MET A 1 265 ? -5.781 -22.469 3.355 1 86.94 265 MET A C 1
ATOM 2045 O O . MET A 1 265 ? -6.348 -23.156 2.508 1 86.94 265 MET A O 1
ATOM 2049 N N . GLN A 1 266 ? -6.316 -22.125 4.523 1 89.44 266 GLN A N 1
ATOM 2050 C CA . GLN A 1 266 ? -7.699 -22.469 4.832 1 89.44 266 GLN A CA 1
ATOM 2051 C C . GLN A 1 266 ? -8.672 -21.531 4.102 1 89.44 266 GLN A C 1
ATOM 2053 O O . GLN A 1 266 ? -8.406 -20.344 3.949 1 89.44 266 GLN A O 1
ATOM 2058 N N . PRO A 1 267 ? -9.789 -22.094 3.713 1 92.06 267 PRO A N 1
ATOM 2059 C CA . PRO A 1 267 ? -10.742 -21.281 2.947 1 92.06 267 PRO A CA 1
ATOM 2060 C C . PRO A 1 267 ? -11.469 -20.25 3.809 1 92.06 267 PRO A C 1
ATOM 2062 O O . PRO A 1 267 ? -11.953 -19.234 3.293 1 92.06 267 PRO A O 1
ATOM 2065 N N . ALA A 1 268 ? -11.578 -20.531 5.07 1 95 268 ALA A N 1
ATOM 2066 C CA . ALA A 1 268 ? -12.289 -19.609 5.953 1 95 268 ALA A CA 1
ATOM 2067 C C . ALA A 1 268 ? -11.32 -18.656 6.648 1 95 268 ALA A C 1
ATOM 2069 O O . ALA A 1 268 ? -10.234 -19.078 7.074 1 95 268 ALA A O 1
ATOM 2070 N N . PHE A 1 269 ? -11.719 -17.469 6.727 1 97.12 269 PHE A N 1
ATOM 2071 C CA . PHE A 1 269 ? -10.898 -16.469 7.406 1 97.12 269 PHE A CA 1
ATOM 2072 C C . PHE A 1 269 ? -11.008 -16.625 8.922 1 97.12 269 PHE A C 1
ATOM 2074 O O . PHE A 1 269 ? -12.109 -16.703 9.469 1 97.12 269 PHE A O 1
ATOM 2081 N N . GLU A 1 270 ? -9.914 -16.75 9.547 1 97.06 270 GLU A N 1
ATOM 2082 C CA . GLU A 1 270 ? -9.758 -16.656 11 1 97.06 270 GLU A CA 1
ATOM 2083 C C . GLU A 1 270 ? -8.742 -15.578 11.367 1 97.06 270 GLU A C 1
ATOM 2085 O O . GLU A 1 270 ? -7.551 -15.719 11.109 1 97.06 270 GLU A O 1
ATOM 2090 N N . PRO A 1 271 ? -9.219 -14.484 11.938 1 96.94 271 PRO A N 1
ATOM 2091 C CA . PRO A 1 271 ? -8.336 -13.328 12.148 1 96.94 271 PRO A CA 1
ATOM 2092 C C . PRO A 1 271 ? -7.238 -13.602 13.172 1 96.94 271 PRO A C 1
ATOM 2094 O O . PRO A 1 271 ? -7.453 -14.344 14.133 1 96.94 271 PRO A O 1
ATOM 2097 N N . ASP A 1 272 ? -6.043 -13.031 12.93 1 97.25 272 ASP A N 1
ATOM 2098 C CA . ASP A 1 272 ? -5.031 -12.938 13.977 1 97.25 272 ASP A CA 1
ATOM 2099 C C . ASP A 1 272 ? -5.613 -12.336 15.258 1 97.25 272 ASP A C 1
ATOM 2101 O O . ASP A 1 272 ? -6.426 -11.406 15.195 1 97.25 272 ASP A O 1
ATOM 2105 N N . PRO A 1 273 ? -5.242 -12.805 16.422 1 96.31 273 PRO A N 1
ATOM 2106 C CA . PRO A 1 273 ? -5.84 -12.289 17.656 1 96.31 273 PRO A CA 1
ATOM 2107 C C . PRO A 1 273 ? -5.316 -10.906 18.031 1 96.31 273 PRO A C 1
ATOM 2109 O O . PRO A 1 273 ? -5.879 -10.242 18.906 1 96.31 273 PRO A O 1
ATOM 2112 N N . GLY A 1 274 ? -4.227 -10.477 17.5 1 97.12 274 GLY A N 1
ATOM 2113 C CA . GLY A 1 274 ? -3.611 -9.195 17.844 1 97.12 274 GLY A CA 1
ATOM 2114 C C . GLY A 1 274 ? -3.711 -8.18 16.719 1 97.12 274 GLY A C 1
ATOM 2115 O O . GLY A 1 274 ? -4.66 -8.203 15.93 1 97.12 274 GLY A O 1
ATOM 2116 N N . ILE A 1 275 ? -2.781 -7.207 16.688 1 98.56 275 ILE A N 1
ATOM 2117 C CA . ILE A 1 275 ? -2.818 -6.047 15.812 1 98.56 275 ILE A CA 1
ATOM 2118 C C . ILE A 1 275 ? -2.689 -6.496 14.359 1 98.56 275 ILE A C 1
ATOM 2120 O O . ILE A 1 275 ? -3.115 -5.789 13.445 1 98.56 275 ILE A O 1
ATOM 2124 N N . ALA A 1 276 ? -2.184 -7.727 14.109 1 97.94 276 ALA A N 1
ATOM 2125 C CA . ALA A 1 276 ? -1.946 -8.219 12.758 1 97.94 276 ALA A CA 1
ATOM 2126 C C . ALA A 1 276 ? -3.262 -8.422 12.008 1 97.94 276 ALA A C 1
ATOM 2128 O O . ALA A 1 276 ? -3.279 -8.492 10.781 1 97.94 276 ALA A O 1
ATOM 2129 N N . ARG A 1 277 ? -4.402 -8.555 12.742 1 98.12 277 ARG A N 1
ATOM 2130 C CA . ARG A 1 277 ? -5.703 -8.719 12.102 1 98.12 277 ARG A CA 1
ATOM 2131 C C . ARG A 1 277 ? -6.043 -7.512 11.234 1 98.12 277 ARG A C 1
ATOM 2133 O O . ARG A 1 277 ? -6.949 -7.57 10.406 1 98.12 277 ARG A O 1
ATOM 2140 N N . PHE A 1 278 ? -5.246 -6.387 11.398 1 98.62 278 PHE A N 1
ATOM 2141 C CA . PHE A 1 278 ? -5.484 -5.188 10.602 1 98.62 278 PHE A CA 1
ATOM 2142 C C . PHE A 1 278 ? -4.578 -5.16 9.375 1 98.62 278 PHE A C 1
ATOM 2144 O O . PHE A 1 278 ? -4.617 -4.211 8.594 1 98.62 278 PHE A O 1
ATOM 2151 N N . LEU A 1 279 ? -3.701 -6.18 9.195 1 98.56 279 LEU A N 1
ATOM 2152 C CA . LEU A 1 279 ? -2.996 -6.355 7.934 1 98.56 279 LEU A CA 1
ATOM 2153 C C . LEU A 1 279 ? -3.922 -6.945 6.875 1 98.56 279 LEU A C 1
ATOM 2155 O O . LEU A 1 279 ? -4.926 -7.582 7.203 1 98.56 279 LEU A O 1
ATOM 2159 N N . CYS A 1 280 ? -3.602 -6.676 5.562 1 98.31 280 CYS A N 1
ATOM 2160 C CA . CYS A 1 280 ? -4.465 -7.152 4.488 1 98.31 280 CYS A CA 1
ATOM 2161 C C . CYS A 1 280 ? -3.668 -7.949 3.461 1 98.31 280 CYS A C 1
ATOM 2163 O O . CYS A 1 280 ? -3.898 -9.148 3.285 1 98.31 280 CYS A O 1
ATOM 2165 N N . GLY A 1 281 ? -2.781 -7.324 2.754 1 97.44 281 GLY A N 1
ATOM 2166 C CA . GLY A 1 281 ? -2.012 -7.973 1.701 1 97.44 281 GLY A CA 1
ATOM 2167 C C . GLY A 1 281 ? -0.514 -7.805 1.866 1 97.44 281 GLY A C 1
ATOM 2168 O O . GLY A 1 281 ? -0.049 -7.324 2.902 1 97.44 281 GLY A O 1
ATOM 2169 N N . THR A 1 282 ? 0.302 -8.289 0.874 1 97.75 282 THR A N 1
ATOM 2170 C CA . THR A 1 282 ? 1.76 -8.242 0.876 1 97.75 282 THR A CA 1
ATOM 2171 C C . THR A 1 282 ? 2.254 -6.797 0.854 1 97.75 282 THR A C 1
ATOM 2173 O O . THR A 1 282 ? 1.766 -5.98 0.071 1 97.75 282 THR A O 1
ATOM 2176 N N . GLN A 1 283 ? 3.16 -6.484 1.749 1 98.31 283 GLN A N 1
ATOM 2177 C CA . GLN A 1 283 ? 3.604 -5.113 1.979 1 98.31 283 GLN A CA 1
ATOM 2178 C C . GLN A 1 283 ? 4.723 -4.73 1.017 1 98.31 283 GLN A C 1
ATOM 2180 O O . GLN A 1 283 ? 5.531 -5.574 0.628 1 98.31 283 GLN A O 1
ATOM 2185 N N . PRO A 1 284 ? 4.809 -3.453 0.623 1 98.81 284 PRO A N 1
ATOM 2186 C CA . PRO A 1 284 ? 5.934 -2.982 -0.191 1 98.81 284 PRO A CA 1
ATOM 2187 C C . PRO A 1 284 ? 7.23 -2.865 0.606 1 98.81 284 PRO A C 1
ATOM 2189 O O . PRO A 1 284 ? 7.551 -1.787 1.112 1 98.81 284 PRO A O 1
ATOM 2192 N N . ILE A 1 285 ? 8.023 -3.805 0.613 1 98.88 285 ILE A N 1
ATOM 2193 C CA . ILE A 1 285 ? 9.086 -4.055 1.581 1 98.88 285 ILE A CA 1
ATOM 2194 C C . ILE A 1 285 ? 10.156 -2.973 1.458 1 98.88 285 ILE A C 1
ATOM 2196 O O . ILE A 1 285 ? 10.688 -2.504 2.465 1 98.88 285 ILE A O 1
ATOM 2200 N N . VAL A 1 286 ? 10.477 -2.537 0.252 1 98.94 286 VAL A N 1
ATOM 2201 C CA . VAL A 1 286 ? 11.555 -1.567 0.089 1 98.94 286 VAL A CA 1
ATOM 2202 C C . VAL A 1 286 ? 11.164 -0.24 0.731 1 98.94 286 VAL A C 1
ATOM 2204 O O . VAL A 1 286 ? 11.906 0.312 1.543 1 98.94 286 VAL A O 1
ATOM 2207 N N . SER A 1 287 ? 9.977 0.265 0.387 1 98.94 287 SER A N 1
ATOM 2208 C CA . SER A 1 287 ? 9.484 1.502 0.989 1 98.94 287 SER A CA 1
ATOM 2209 C C . SER A 1 287 ? 9.305 1.35 2.496 1 98.94 287 SER A C 1
ATOM 2211 O O . SER A 1 287 ? 9.625 2.262 3.26 1 98.94 287 SER A O 1
ATOM 2213 N N . MET A 1 288 ? 8.828 0.233 2.908 1 98.88 288 MET A N 1
ATOM 2214 C CA . MET A 1 288 ? 8.57 -0.011 4.324 1 98.88 288 MET A CA 1
ATOM 2215 C C . MET A 1 288 ? 9.867 -0.04 5.117 1 98.88 288 MET A C 1
ATOM 2217 O O . MET A 1 288 ? 9.938 0.489 6.23 1 98.88 288 MET A O 1
ATOM 2221 N N . SER A 1 289 ? 10.875 -0.621 4.559 1 98.88 289 SER A N 1
ATOM 2222 C CA . SER A 1 289 ? 12.148 -0.772 5.254 1 98.88 289 SER A CA 1
ATOM 2223 C C . SER A 1 289 ? 12.781 0.583 5.547 1 98.88 289 SER A C 1
ATOM 2225 O O . SER A 1 289 ? 13.508 0.735 6.531 1 98.88 289 SER A O 1
ATOM 2227 N N . MET A 1 290 ? 12.469 1.559 4.719 1 98.75 290 MET A N 1
ATOM 2228 C CA . MET A 1 290 ? 13.094 2.867 4.895 1 98.75 290 MET A CA 1
ATOM 2229 C C . MET A 1 290 ? 12.469 3.613 6.07 1 98.75 290 MET A C 1
ATOM 2231 O O . MET A 1 290 ? 13.031 4.59 6.562 1 98.75 290 MET A O 1
ATOM 2235 N N . VAL A 1 291 ? 11.273 3.174 6.531 1 98.88 291 VAL A N 1
ATOM 2236 C CA . VAL A 1 291 ? 10.625 3.783 7.688 1 98.88 291 VAL A CA 1
ATOM 2237 C C . VAL A 1 291 ? 11.531 3.674 8.906 1 98.88 291 VAL A C 1
ATOM 2239 O O . VAL A 1 291 ? 11.57 4.582 9.742 1 98.88 291 VAL A O 1
ATOM 2242 N N . GLU A 1 292 ? 12.297 2.6 8.969 1 98.38 292 GLU A N 1
ATOM 2243 C CA . GLU A 1 292 ? 13.188 2.371 10.102 1 98.38 292 GLU A CA 1
ATOM 2244 C C . GLU A 1 292 ? 14.242 3.473 10.211 1 98.38 292 GLU A C 1
ATOM 2246 O O . GLU A 1 292 ? 14.648 3.846 11.312 1 98.38 292 GLU A O 1
ATOM 2251 N N . CYS A 1 293 ? 14.633 4.039 9.07 1 98.69 293 CYS A N 1
ATOM 2252 C CA . CYS A 1 293 ? 15.664 5.066 9.047 1 98.69 293 CYS A CA 1
ATOM 2253 C C . CYS A 1 293 ? 15.188 6.344 9.727 1 98.69 293 CYS A C 1
ATOM 2255 O O . CYS A 1 293 ? 15.945 6.984 10.453 1 98.69 293 CYS A O 1
ATOM 2257 N N . GLY A 1 294 ? 13.914 6.707 9.461 1 98.38 294 GLY A N 1
ATOM 2258 C CA . GLY A 1 294 ? 13.344 7.832 10.18 1 98.38 294 GLY A CA 1
ATOM 2259 C C . GLY A 1 294 ? 13.203 7.582 11.672 1 98.38 294 GLY A C 1
ATOM 2260 O O . GLY A 1 294 ? 13.555 8.438 12.484 1 98.38 294 GLY A O 1
ATOM 2261 N N . LEU A 1 295 ? 12.75 6.402 12.039 1 98.62 295 LEU A N 1
ATOM 2262 C CA . LEU A 1 295 ? 12.531 6.051 13.438 1 98.62 295 LEU A CA 1
ATOM 2263 C C . LEU A 1 295 ? 13.859 6.016 14.195 1 98.62 295 LEU A C 1
ATOM 2265 O O . LEU A 1 295 ? 13.906 6.355 15.375 1 98.62 295 LEU A O 1
ATOM 2269 N N . ASP A 1 296 ? 14.938 5.629 13.531 1 98.31 296 ASP A N 1
ATOM 2270 C CA . ASP A 1 296 ? 16.266 5.57 14.148 1 98.31 296 ASP A CA 1
ATOM 2271 C C . ASP A 1 296 ? 16.703 6.953 14.625 1 98.31 296 ASP A C 1
ATOM 2273 O O . ASP A 1 296 ? 17.359 7.074 15.664 1 98.31 296 ASP A O 1
ATOM 2277 N N . VAL A 1 297 ? 16.344 8 13.844 1 98.12 297 VAL A N 1
ATOM 2278 C CA . VAL A 1 297 ? 16.734 9.359 14.227 1 98.12 297 VAL A CA 1
ATOM 2279 C C . VAL A 1 297 ? 15.984 9.766 15.5 1 98.12 297 VAL A C 1
ATOM 2281 O O . VAL A 1 297 ? 16.562 10.383 16.391 1 98.12 297 VAL A O 1
ATOM 2284 N N . PHE A 1 298 ? 14.703 9.383 15.609 1 97.69 298 PHE A N 1
ATOM 2285 C CA . PHE A 1 298 ? 13.898 9.719 16.781 1 97.69 298 PHE A CA 1
ATOM 2286 C C . PHE A 1 298 ? 14.438 9.039 18.031 1 97.69 298 PHE A C 1
ATOM 2288 O O . PHE A 1 298 ? 14.273 9.555 19.141 1 97.69 298 PHE A O 1
ATOM 2295 N N . ALA A 1 299 ? 15.086 7.914 17.875 1 96.62 299 ALA A N 1
ATOM 2296 C CA . ALA A 1 299 ? 15.641 7.168 19 1 96.62 299 ALA A CA 1
ATOM 2297 C C . ALA A 1 299 ? 16.812 7.918 19.641 1 96.62 299 ALA A C 1
ATOM 2299 O O . ALA A 1 299 ? 17.234 7.598 20.75 1 96.62 299 ALA A O 1
ATOM 2300 N N . GLN A 1 300 ? 17.281 9 19 1 97.69 300 GLN A N 1
ATOM 2301 C CA . GLN A 1 300 ? 18.453 9.727 19.469 1 97.69 300 GLN A CA 1
ATOM 2302 C C . GLN A 1 300 ? 18.047 10.969 20.25 1 97.69 300 GLN A C 1
ATOM 2304 O O . GLN A 1 300 ? 18.922 11.734 20.703 1 97.69 300 GLN A O 1
ATOM 2309 N N . THR A 1 301 ? 16.797 11.195 20.438 1 97.81 301 THR A N 1
ATOM 2310 C CA . THR A 1 301 ? 16.234 12.312 21.203 1 97.81 301 THR A CA 1
ATOM 2311 C C . THR A 1 301 ? 14.883 11.938 21.797 1 97.81 301 THR A C 1
ATOM 2313 O O . THR A 1 301 ? 14.617 10.766 22.062 1 97.81 301 THR A O 1
ATOM 231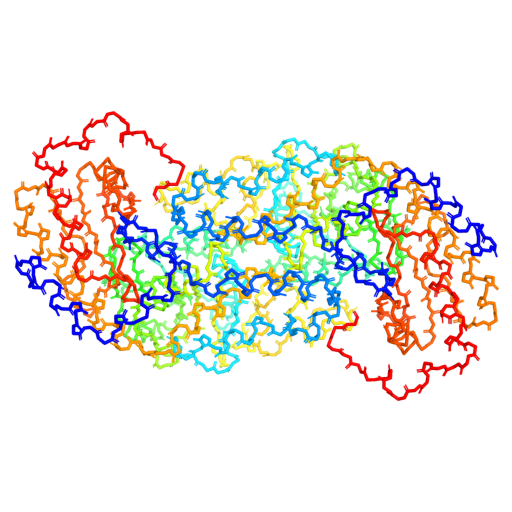6 N N . ASP A 1 302 ? 14.094 12.891 22.156 1 96.69 302 ASP A N 1
ATOM 2317 C CA . ASP A 1 302 ? 12.766 12.609 22.688 1 96.69 302 ASP A CA 1
ATOM 2318 C C . ASP A 1 302 ? 11.758 13.664 22.219 1 96.69 302 ASP A C 1
ATOM 2320 O O . ASP A 1 302 ? 12.156 14.742 21.766 1 96.69 302 ASP A O 1
ATOM 2324 N N . MET A 1 303 ? 10.562 13.383 22.391 1 97.81 303 MET A N 1
ATOM 2325 C CA . MET A 1 303 ? 9.5 14.211 21.828 1 97.81 303 MET A CA 1
ATOM 2326 C C . MET A 1 303 ? 9.398 15.539 22.578 1 97.81 303 MET A C 1
ATOM 2328 O O . MET A 1 303 ? 8.906 16.531 22.031 1 97.81 303 MET A O 1
ATOM 2332 N N . HIS A 1 304 ? 9.844 15.578 23.766 1 97.62 304 HIS A N 1
ATOM 2333 C CA . HIS A 1 304 ? 9.805 16.828 24.5 1 97.62 304 HIS A CA 1
ATOM 2334 C C . HIS A 1 304 ? 10.844 17.812 23.984 1 97.62 304 HIS A C 1
ATOM 2336 O O . HIS A 1 304 ? 10.57 19.016 23.891 1 97.62 304 HIS A O 1
ATOM 2342 N N . ALA A 1 305 ? 12.023 17.281 23.719 1 98.25 305 ALA A N 1
ATOM 2343 C CA . ALA A 1 305 ? 13.055 18.125 23.125 1 98.25 305 ALA A CA 1
ATOM 2344 C C . ALA A 1 305 ? 12.609 18.641 21.75 1 98.25 305 ALA A C 1
ATOM 2346 O O . ALA A 1 305 ? 12.781 19.828 21.453 1 98.25 305 ALA A O 1
ATOM 2347 N N . ILE A 1 306 ? 12.055 17.781 21 1 98.62 306 ILE A N 1
ATOM 2348 C CA . ILE A 1 306 ? 11.547 18.141 19.672 1 98.62 306 ILE A CA 1
ATOM 2349 C C . ILE A 1 306 ? 10.461 19.203 19.812 1 98.62 306 ILE A C 1
ATOM 2351 O O . ILE A 1 306 ? 10.469 20.203 19.094 1 98.62 306 ILE A O 1
ATOM 2355 N N . ARG A 1 307 ? 9.609 19.016 20.781 1 98.81 307 ARG A N 1
ATOM 2356 C CA . ARG A 1 307 ? 8.5 19.938 20.984 1 98.81 307 ARG A CA 1
ATOM 2357 C C . ARG A 1 307 ? 9 21.312 21.422 1 98.81 307 ARG A C 1
ATOM 2359 O O . ARG A 1 307 ? 8.531 22.328 20.922 1 98.81 307 ARG A O 1
ATOM 2366 N N . ARG A 1 308 ? 9.898 21.344 22.266 1 98.5 308 ARG A N 1
ATOM 2367 C CA . ARG A 1 308 ? 10.469 22.609 22.734 1 98.5 308 ARG A CA 1
ATOM 2368 C C . ARG A 1 308 ? 11.031 23.406 21.578 1 98.5 308 ARG A C 1
ATOM 2370 O O . ARG A 1 308 ? 10.766 24.609 21.453 1 98.5 308 ARG A O 1
ATOM 2377 N N . LYS A 1 309 ? 11.773 22.766 20.781 1 98.75 309 LYS A N 1
ATOM 2378 C CA . LYS A 1 309 ? 12.375 23.469 19.656 1 98.75 309 LYS A CA 1
ATOM 2379 C C . LYS A 1 309 ? 11.32 23.844 18.609 1 98.75 309 LYS A C 1
ATOM 2381 O O . LYS A 1 309 ? 11.391 24.922 18 1 98.75 309 LYS A O 1
ATOM 2386 N N . SER A 1 310 ? 10.375 22.938 18.359 1 98.69 310 SER A N 1
ATOM 2387 C CA . SER A 1 310 ? 9.281 23.234 17.438 1 98.69 310 SER A CA 1
ATOM 2388 C C . SER A 1 310 ? 8.57 24.531 17.828 1 98.69 310 SER A C 1
ATOM 2390 O O . SER A 1 310 ? 8.312 25.391 16.984 1 98.69 310 SER A O 1
ATOM 2392 N N . LEU A 1 311 ? 8.297 24.688 19.094 1 98.75 311 LEU A N 1
ATOM 2393 C CA . LEU A 1 311 ? 7.613 25.875 19.578 1 98.75 311 LEU A CA 1
ATOM 2394 C C . LEU A 1 311 ? 8.5 27.109 19.453 1 98.75 311 LEU A C 1
ATOM 2396 O O . LEU A 1 311 ? 8.031 28.188 19.062 1 98.75 311 LEU A O 1
ATOM 2400 N N . ALA A 1 312 ? 9.75 26.953 19.719 1 98.75 312 ALA A N 1
ATOM 2401 C CA . ALA A 1 312 ? 10.688 28.062 19.609 1 98.75 312 ALA A CA 1
ATOM 2402 C C . ALA A 1 312 ? 10.805 28.531 18.156 1 98.75 312 ALA A C 1
ATOM 2404 O O . ALA A 1 312 ? 10.812 29.734 17.891 1 98.75 312 ALA A O 1
ATOM 2405 N N . LEU A 1 313 ? 10.898 27.578 17.25 1 98.81 313 LEU A N 1
ATOM 2406 C CA . LEU A 1 313 ? 11 27.891 15.828 1 98.81 313 LEU A CA 1
ATOM 2407 C C . LEU A 1 313 ? 9.742 28.594 15.336 1 98.81 313 LEU A C 1
ATOM 2409 O O . LEU A 1 313 ? 9.828 29.594 14.625 1 98.81 313 LEU A O 1
ATOM 2413 N N . THR A 1 314 ? 8.594 28.078 15.688 1 98.81 314 THR A N 1
ATOM 2414 C CA . THR A 1 314 ? 7.344 28.656 15.203 1 98.81 314 THR A CA 1
ATOM 2415 C C . THR A 1 314 ? 7.094 30.016 15.836 1 98.81 314 THR A C 1
ATOM 2417 O O . THR A 1 314 ? 6.578 30.938 15.18 1 98.81 314 THR A O 1
ATOM 2420 N N . ASP A 1 315 ? 7.465 30.203 17.125 1 98.69 315 ASP A N 1
ATOM 2421 C CA . ASP A 1 315 ? 7.395 31.516 17.766 1 98.69 315 ASP A CA 1
ATOM 2422 C C . ASP A 1 315 ? 8.25 32.531 17.016 1 98.69 315 ASP A C 1
ATOM 2424 O O . ASP A 1 315 ? 7.801 33.656 16.734 1 98.69 315 ASP A O 1
ATOM 2428 N N . ALA A 1 316 ? 9.484 32.125 16.766 1 98.69 316 ALA A N 1
ATOM 2429 C CA . ALA A 1 316 ? 10.414 33.031 16.062 1 98.69 316 ALA A CA 1
ATOM 2430 C C . ALA A 1 316 ? 9.875 33.406 14.68 1 98.69 316 ALA A C 1
ATOM 2432 O O . ALA A 1 316 ? 9.945 34.562 14.281 1 98.69 316 ALA A O 1
ATOM 2433 N N . PHE A 1 317 ? 9.414 32.469 13.953 1 98.81 317 PHE A N 1
ATOM 2434 C CA . PHE A 1 317 ? 8.883 32.688 12.609 1 98.81 317 PHE A CA 1
ATOM 2435 C C . PHE A 1 317 ? 7.723 33.688 12.648 1 98.81 317 PHE A C 1
ATOM 2437 O O . PHE A 1 317 ? 7.703 34.656 11.891 1 98.81 317 PHE A O 1
ATOM 2444 N N . VAL A 1 318 ? 6.707 33.375 13.531 1 98.81 318 VAL A N 1
ATOM 2445 C CA . VAL A 1 318 ? 5.52 34.219 13.633 1 98.81 318 VAL A CA 1
ATOM 2446 C C . VAL A 1 318 ? 5.922 35.656 14.016 1 98.81 318 VAL A C 1
ATOM 2448 O O . VAL A 1 318 ? 5.48 36.625 13.383 1 98.81 318 VAL A O 1
ATOM 2451 N N . ALA A 1 319 ? 6.773 35.781 14.969 1 98.56 319 ALA A N 1
ATOM 2452 C CA . ALA A 1 319 ? 7.215 37.094 15.422 1 98.56 319 ALA A CA 1
ATOM 2453 C C . ALA A 1 319 ? 7.941 37.844 14.312 1 98.56 319 ALA A C 1
ATOM 2455 O O . ALA A 1 319 ? 7.727 39.031 14.125 1 98.56 319 ALA A O 1
ATOM 2456 N N . LEU A 1 320 ? 8.812 37.125 13.625 1 98.69 320 LEU A N 1
ATOM 2457 C CA . LEU A 1 320 ? 9.594 37.75 12.562 1 98.69 320 LEU A CA 1
ATOM 2458 C C . LEU A 1 320 ? 8.703 38.188 11.398 1 98.69 320 LEU A C 1
ATOM 2460 O O . LEU A 1 320 ? 8.875 39.25 10.836 1 98.69 320 LEU A O 1
ATOM 2464 N N . VAL A 1 321 ? 7.781 37.312 10.992 1 98.75 321 VAL A N 1
ATOM 2465 C CA . VAL A 1 321 ? 6.875 37.656 9.906 1 98.75 321 VAL A CA 1
ATOM 2466 C C . VAL A 1 321 ? 6.09 38.906 10.273 1 98.75 321 VAL A C 1
ATOM 2468 O O . VAL A 1 321 ? 5.977 39.844 9.469 1 98.75 321 VAL A O 1
ATOM 2471 N N . GLU A 1 322 ? 5.582 38.938 11.453 1 98 322 GLU A N 1
ATOM 2472 C CA . GLU A 1 322 ? 4.754 40.062 11.891 1 98 322 GLU A CA 1
ATOM 2473 C C . GLU A 1 322 ? 5.57 41.344 11.977 1 98 322 GLU A C 1
ATOM 2475 O O . GLU A 1 322 ? 5.055 42.438 11.711 1 98 322 GLU A O 1
ATOM 2480 N N . SER A 1 323 ? 6.82 41.219 12.352 1 97.88 323 SER A N 1
ATOM 2481 C CA . SER A 1 323 ? 7.652 42.438 12.492 1 97.88 323 SER A CA 1
ATOM 2482 C C . SER A 1 323 ? 8.266 42.812 11.156 1 97.88 323 SER A C 1
ATOM 2484 O O . SER A 1 323 ? 8.125 43.969 10.719 1 97.88 323 SER A O 1
ATOM 2486 N N . ARG A 1 324 ? 8.883 41.875 10.43 1 97.5 324 ARG A N 1
ATOM 2487 C CA . ARG A 1 324 ? 9.656 42.156 9.227 1 97.5 324 ARG A CA 1
ATOM 2488 C C . ARG A 1 324 ? 8.742 42.375 8.031 1 97.5 324 ARG A C 1
ATOM 2490 O O . ARG A 1 324 ? 9.109 43.094 7.086 1 97.5 324 ARG A O 1
ATOM 2497 N N . CYS A 1 325 ? 7.586 41.812 8.055 1 97.94 325 CYS A N 1
ATOM 2498 C CA . CYS A 1 325 ? 6.645 41.969 6.949 1 97.94 325 CYS A CA 1
ATOM 2499 C C . CYS A 1 325 ? 5.457 42.812 7.363 1 97.94 325 CYS A C 1
ATOM 2501 O O . CYS A 1 325 ? 4.359 42.656 6.82 1 97.94 325 CYS A O 1
ATOM 2503 N N . ALA A 1 326 ? 5.695 43.656 8.273 1 96.69 326 ALA A N 1
ATOM 2504 C CA . ALA A 1 326 ? 4.648 44.562 8.742 1 96.69 326 ALA A CA 1
ATOM 2505 C C . ALA A 1 326 ? 4.074 45.375 7.586 1 96.69 326 ALA A C 1
ATOM 2507 O O . ALA A 1 326 ? 4.812 45.812 6.711 1 96.69 326 ALA A O 1
ATOM 2508 N N . GLY A 1 327 ? 2.705 45.531 7.535 1 96.44 327 GLY A N 1
ATOM 2509 C CA . GLY A 1 327 ? 2.045 46.281 6.492 1 96.44 327 GLY A CA 1
ATOM 2510 C C . GLY A 1 327 ? 1.558 45.438 5.336 1 96.44 327 GLY A C 1
ATOM 2511 O O . GLY A 1 327 ? 0.743 45.875 4.527 1 96.44 327 GLY A O 1
ATOM 2512 N N . GLN A 1 328 ? 2.164 44.281 5.234 1 97.56 328 GLN A N 1
ATOM 2513 C CA . GLN A 1 328 ? 1.706 43.344 4.207 1 97.56 328 GLN A CA 1
ATOM 2514 C C . GLN A 1 328 ? 0.413 42.656 4.629 1 97.56 328 GLN A C 1
ATOM 2516 O O . GLN A 1 328 ? 0.126 42.531 5.82 1 97.56 328 GLN A O 1
ATOM 2521 N N . PRO A 1 329 ? -0.408 42.25 3.715 1 97.75 329 PRO A N 1
ATOM 2522 C CA . PRO A 1 329 ? -1.685 41.594 4.039 1 97.75 329 PRO A CA 1
ATOM 2523 C C . PRO A 1 329 ? -1.522 40.125 4.445 1 97.75 329 PRO A C 1
ATOM 2525 O O . PRO A 1 329 ? -2.117 39.25 3.822 1 97.75 329 PRO A O 1
ATOM 2528 N N . LEU A 1 330 ? -0.745 39.875 5.441 1 98.44 330 LEU A N 1
ATOM 2529 C CA . LEU A 1 330 ? -0.559 38.562 6.043 1 98.44 330 LEU A CA 1
ATOM 2530 C C . LEU A 1 330 ? -1.35 38.438 7.34 1 98.44 330 LEU A C 1
ATOM 2532 O O . LEU A 1 330 ? -1.303 39.344 8.188 1 98.44 330 LEU A O 1
ATOM 2536 N N . LYS A 1 331 ? -2.131 37.406 7.398 1 98.31 331 LYS A N 1
ATOM 2537 C CA . LYS A 1 331 ? -2.9 37.125 8.609 1 98.31 331 LYS A CA 1
ATOM 2538 C C . LYS A 1 331 ? -2.568 35.75 9.172 1 98.31 331 LYS A C 1
ATOM 2540 O O . LYS A 1 331 ? -2.746 34.75 8.492 1 98.31 331 LYS A O 1
ATOM 2545 N N . LEU A 1 332 ? -2.09 35.719 10.359 1 98.62 332 LEU A N 1
ATOM 2546 C CA . LEU A 1 332 ? -1.79 34.469 11.023 1 98.62 332 LEU A CA 1
ATOM 2547 C C . LEU A 1 332 ? -3.062 33.656 11.242 1 98.62 332 LEU A C 1
ATOM 2549 O O . LEU A 1 332 ? -4.043 34.156 11.789 1 98.62 332 LEU A O 1
ATOM 2553 N N . VAL A 1 333 ? -3.064 32.375 10.789 1 97.88 333 VAL A N 1
ATOM 2554 C CA . VAL A 1 333 ? -4.23 31.531 11.008 1 97.88 333 VAL A CA 1
ATOM 2555 C C . VAL A 1 333 ? -3.906 30.469 12.055 1 97.88 333 VAL A C 1
ATOM 2557 O O . VAL A 1 333 ? -4.812 29.859 12.633 1 97.88 333 VAL A O 1
ATOM 2560 N N . THR A 1 334 ? -2.629 30.188 12.344 1 98.56 334 THR A N 1
ATOM 2561 C CA . THR A 1 334 ? -2.193 29.234 13.367 1 98.56 334 THR A CA 1
ATOM 2562 C C . THR A 1 334 ? -2.387 29.828 14.758 1 98.56 334 THR A C 1
ATOM 2564 O O . THR A 1 334 ? -2.088 31 14.984 1 98.56 334 THR A O 1
ATOM 2567 N N . PRO A 1 335 ? -2.811 29 15.68 1 98.44 335 PRO A N 1
ATOM 2568 C CA . PRO A 1 335 ? -2.982 29.5 17.047 1 98.44 335 PRO A CA 1
ATOM 2569 C C . PRO A 1 335 ? -1.67 29.969 17.672 1 98.44 335 PRO A C 1
ATOM 2571 O O . PRO A 1 335 ? -0.63 29.328 17.484 1 98.44 335 PRO A O 1
ATOM 2574 N N . ARG A 1 336 ? -1.765 31.047 18.484 1 98.25 336 ARG A N 1
ATOM 2575 C CA . ARG A 1 336 ? -0.588 31.562 19.172 1 98.25 336 ARG A CA 1
ATOM 2576 C C . ARG A 1 336 ? -0.281 30.75 20.422 1 98.25 336 ARG A C 1
ATOM 2578 O O . ARG A 1 336 ? 0.884 30.562 20.766 1 98.25 336 ARG A O 1
ATOM 2585 N N . ALA A 1 337 ? -1.364 30.281 21.062 1 98.44 337 ALA A N 1
ATOM 2586 C CA . ALA A 1 337 ? -1.193 29.531 22.297 1 98.44 337 ALA A CA 1
ATOM 2587 C C . ALA A 1 337 ? -0.463 28.219 22.047 1 98.44 337 ALA A C 1
ATOM 2589 O O . ALA A 1 337 ? -0.875 27.422 21.188 1 98.44 337 ALA A O 1
ATOM 2590 N N . HIS A 1 338 ? 0.537 27.984 22.812 1 98.5 338 HIS A N 1
ATOM 2591 C CA . HIS A 1 338 ? 1.403 26.828 22.609 1 98.5 338 HIS A CA 1
ATOM 2592 C C . HIS A 1 338 ? 0.618 25.516 22.719 1 98.5 338 HIS A C 1
ATOM 2594 O O . HIS A 1 338 ? 0.844 24.594 21.938 1 98.5 338 HIS A O 1
ATOM 2600 N N . HIS A 1 339 ? -0.29 25.422 23.625 1 97.69 339 HIS A N 1
ATOM 2601 C CA . HIS A 1 339 ? -0.992 24.172 23.891 1 97.69 339 HIS A CA 1
ATOM 2602 C C . HIS A 1 339 ? -1.968 23.844 22.766 1 97.69 339 HIS A C 1
ATOM 2604 O O . HIS A 1 339 ? -2.461 22.719 22.688 1 97.69 339 HIS A O 1
ATOM 2610 N N . GLN A 1 340 ? -2.225 24.781 21.781 1 98.38 340 GLN A N 1
ATOM 2611 C CA . GLN A 1 340 ? -3.164 24.562 20.688 1 98.38 340 GLN A CA 1
ATOM 2612 C C . GLN A 1 340 ? -2.451 24.594 19.328 1 98.38 340 GLN A C 1
ATOM 2614 O O . GLN A 1 340 ? -3.094 24.688 18.281 1 98.38 340 GLN A O 1
ATOM 2619 N N . ARG A 1 341 ? -1.186 24.547 19.375 1 98.62 341 ARG A N 1
ATOM 2620 C CA . ARG A 1 341 ? -0.433 24.75 18.141 1 98.62 341 ARG A CA 1
ATOM 2621 C C . ARG A 1 341 ? 0.392 23.516 17.797 1 98.62 341 ARG A C 1
ATOM 2623 O O . ARG A 1 341 ? 1.176 23.031 18.609 1 98.62 341 ARG A O 1
ATOM 2630 N N . GLY A 1 342 ? 0.246 22.969 16.531 1 98.56 342 GLY A N 1
ATOM 2631 C CA . GLY A 1 342 ? 1.128 21.938 16.016 1 98.56 342 GLY A CA 1
ATOM 2632 C C . GLY A 1 342 ? 2.492 22.453 15.609 1 98.56 342 GLY A C 1
ATOM 2633 O O . GLY A 1 342 ? 2.959 23.469 16.156 1 98.56 342 GLY A O 1
ATOM 2634 N N . SER A 1 343 ? 3.152 21.766 14.758 1 98.75 343 SER A N 1
ATOM 2635 C CA . SER A 1 343 ? 4.504 22.141 14.359 1 98.75 343 SER A CA 1
ATOM 2636 C C . SER A 1 343 ? 4.5 22.828 12.992 1 98.75 343 SER A C 1
ATOM 2638 O O . SER A 1 343 ? 5.25 22.453 12.094 1 98.75 343 SER A O 1
ATOM 2640 N N . GLN A 1 344 ? 3.625 23.734 12.773 1 98.62 344 GLN A N 1
ATOM 2641 C CA . GLN A 1 344 ? 3.541 24.547 11.562 1 98.62 344 GLN A CA 1
ATOM 2642 C C . GLN A 1 344 ? 3.076 25.953 11.875 1 98.62 344 GLN A C 1
ATOM 2644 O O . GLN A 1 344 ? 2.639 26.234 12.992 1 98.62 344 GLN A O 1
ATOM 2649 N N . ALA A 1 345 ? 3.273 26.844 11.031 1 98.75 345 ALA A N 1
ATOM 2650 C CA . ALA A 1 345 ? 2.752 28.219 11.047 1 98.75 345 ALA A CA 1
ATOM 2651 C C . ALA A 1 345 ? 2.205 28.609 9.68 1 98.75 345 ALA A C 1
ATOM 2653 O O . ALA A 1 345 ? 2.924 28.562 8.68 1 98.75 345 ALA A O 1
ATOM 2654 N N . SER A 1 346 ? 0.971 28.953 9.688 1 98.69 346 SER A N 1
ATOM 2655 C CA . SER A 1 346 ? 0.286 29.281 8.438 1 98.69 346 SER A CA 1
ATOM 2656 C C . SER A 1 346 ? -0.216 30.719 8.445 1 98.69 346 SER A C 1
ATOM 2658 O O . SER A 1 346 ? -0.682 31.219 9.477 1 98.69 346 SER A O 1
ATOM 2660 N N . PHE A 1 347 ? -0.041 31.391 7.344 1 98.75 347 PHE A N 1
ATOM 2661 C CA . PHE A 1 347 ? -0.538 32.75 7.125 1 98.75 347 PHE A CA 1
ATOM 2662 C C . PHE A 1 347 ? -1.441 32.812 5.898 1 98.75 347 PHE A C 1
ATOM 2664 O O . PHE A 1 347 ? -1.17 32.156 4.895 1 98.75 347 PHE A O 1
ATOM 2671 N N . GLU A 1 348 ? -2.471 33.562 5.941 1 98.31 348 GLU A N 1
ATOM 2672 C CA . GLU A 1 348 ? -3.312 33.844 4.785 1 98.31 348 GLU A CA 1
ATOM 2673 C C . GLU A 1 348 ? -2.777 35.062 4 1 98.31 348 GLU A C 1
ATOM 2675 O O . GLU A 1 348 ? -2.32 36.031 4.59 1 98.31 348 GLU A O 1
ATOM 2680 N N . HIS A 1 349 ? -2.758 35 2.812 1 98.38 349 HIS A N 1
ATOM 2681 C CA . HIS A 1 349 ? -2.455 36.062 1.874 1 98.38 349 HIS A CA 1
ATOM 2682 C C . HIS A 1 349 ? -3.35 36 0.642 1 98.38 349 HIS A C 1
ATOM 2684 O O . HIS A 1 349 ? -3.592 34.906 0.111 1 98.38 349 HIS A O 1
ATOM 2690 N N . PRO A 1 350 ? -3.93 37.125 0.149 1 97.75 350 PRO A N 1
ATOM 2691 C CA . PRO A 1 350 ? -4.84 37.094 -0.998 1 97.75 350 PRO A CA 1
ATOM 2692 C C . PRO A 1 350 ? -4.23 36.406 -2.215 1 97.75 350 PRO A C 1
ATOM 2694 O O . PRO A 1 350 ? -4.953 35.812 -3.018 1 97.75 350 PRO A O 1
ATOM 2697 N N . HIS A 1 351 ? -2.98 36.469 -2.369 1 97.62 351 HIS A N 1
ATOM 2698 C CA . HIS A 1 351 ? -2.248 35.844 -3.461 1 97.62 351 HIS A CA 1
ATOM 2699 C C . HIS A 1 351 ? -1.291 34.75 -2.941 1 97.62 351 HIS A C 1
ATOM 2701 O O . HIS A 1 351 ? -0.144 34.688 -3.387 1 97.62 351 HIS A O 1
ATOM 2707 N N . GLY A 1 352 ? -1.776 34 -1.978 1 97.44 352 GLY A N 1
ATOM 2708 C CA . GLY A 1 352 ? -0.951 33.031 -1.28 1 97.44 352 GLY A CA 1
ATOM 2709 C C . GLY A 1 352 ? -0.255 32.062 -2.215 1 97.44 352 GLY A C 1
ATOM 2710 O O . GLY A 1 352 ? 0.903 31.703 -1.995 1 97.44 352 GLY A O 1
ATOM 2711 N N . TYR A 1 353 ? -0.949 31.594 -3.271 1 97.25 353 TYR A N 1
ATOM 2712 C CA . TYR A 1 353 ? -0.364 30.641 -4.195 1 97.25 353 TYR A CA 1
ATOM 2713 C C . TYR A 1 353 ? 0.866 31.219 -4.883 1 97.25 353 TYR A C 1
ATOM 2715 O O . TYR A 1 353 ? 1.939 30.609 -4.863 1 97.25 353 TYR A O 1
ATOM 2723 N N . GLU A 1 354 ? 0.744 32.406 -5.469 1 98.19 354 GLU A N 1
ATOM 2724 C CA . GLU A 1 354 ? 1.83 33.031 -6.207 1 98.19 354 GLU A CA 1
ATOM 2725 C C . GLU A 1 354 ? 3.002 33.375 -5.285 1 98.19 354 GLU A C 1
ATOM 2727 O O . GLU A 1 354 ? 4.164 33.219 -5.668 1 98.19 354 GLU A O 1
ATOM 2732 N N . VAL A 1 355 ? 2.668 33.812 -4.078 1 98.62 355 VAL A N 1
ATOM 2733 C CA . VAL A 1 355 ? 3.709 34.156 -3.111 1 98.62 355 VAL A CA 1
ATOM 2734 C C . VAL A 1 355 ? 4.512 32.906 -2.762 1 98.62 355 VAL A C 1
ATOM 2736 O O . VAL A 1 355 ? 5.746 32.938 -2.723 1 98.62 355 VAL A O 1
ATOM 2739 N N . MET A 1 356 ? 3.818 31.797 -2.541 1 98.5 356 MET A N 1
ATOM 2740 C CA . MET A 1 356 ? 4.508 30.562 -2.205 1 98.5 356 MET A CA 1
ATOM 2741 C C . MET A 1 356 ? 5.367 30.078 -3.371 1 98.5 356 MET A C 1
ATOM 2743 O O . MET A 1 356 ? 6.5 29.641 -3.172 1 98.5 356 MET A O 1
ATOM 2747 N N . GLN A 1 357 ? 4.844 30.188 -4.621 1 98.06 357 GLN A N 1
ATOM 2748 C CA . GLN A 1 357 ? 5.633 29.812 -5.785 1 98.06 357 GLN A CA 1
ATOM 2749 C C . GLN A 1 357 ? 6.906 30.641 -5.891 1 98.06 357 GLN A C 1
ATOM 2751 O O . GLN A 1 357 ? 7.965 30.125 -6.246 1 98.06 357 GLN A O 1
ATOM 2756 N N . ALA A 1 358 ? 6.812 31.891 -5.598 1 98.62 358 ALA A N 1
ATOM 2757 C CA . ALA A 1 358 ? 7.977 32.781 -5.617 1 98.62 358 ALA A CA 1
ATOM 2758 C C . ALA A 1 358 ? 8.984 32.375 -4.543 1 98.62 358 ALA A C 1
ATOM 2760 O O . ALA A 1 358 ? 10.195 32.406 -4.77 1 98.62 358 ALA A O 1
ATOM 2761 N N . LEU A 1 359 ? 8.477 32.031 -3.359 1 98.75 359 LEU A N 1
ATOM 2762 C CA . LEU A 1 359 ? 9.344 31.547 -2.293 1 98.75 359 LEU A CA 1
ATOM 2763 C C . LEU A 1 359 ? 10.094 30.281 -2.729 1 98.75 359 LEU A C 1
ATOM 2765 O O . LEU A 1 359 ? 11.32 30.203 -2.586 1 98.75 359 LEU A O 1
ATOM 2769 N N . ILE A 1 360 ? 9.359 29.344 -3.311 1 98.31 360 ILE A N 1
ATOM 2770 C CA . ILE A 1 360 ? 9.93 28.078 -3.738 1 98.31 360 ILE A CA 1
ATOM 2771 C C . ILE A 1 360 ? 11 28.328 -4.797 1 98.31 360 ILE A C 1
ATOM 2773 O O . ILE A 1 360 ? 12.07 27.703 -4.766 1 98.31 360 ILE A O 1
ATOM 2777 N N . ALA A 1 361 ? 10.734 29.219 -5.672 1 97.69 361 ALA A N 1
ATOM 2778 C CA . ALA A 1 361 ? 11.68 29.547 -6.734 1 97.69 361 ALA A CA 1
ATOM 2779 C C . ALA A 1 361 ? 12.977 30.109 -6.16 1 97.69 361 ALA A C 1
ATOM 2781 O O . ALA A 1 361 ? 14.031 30 -6.785 1 97.69 361 ALA A O 1
ATOM 2782 N N . ARG A 1 362 ? 12.922 30.656 -4.934 1 98.25 362 ARG A N 1
ATOM 2783 C CA . ARG A 1 362 ? 14.094 31.25 -4.301 1 98.25 362 ARG A CA 1
ATOM 2784 C C . ARG A 1 362 ? 14.68 30.312 -3.246 1 98.25 362 ARG A C 1
ATOM 2786 O O . ARG A 1 362 ? 15.508 30.734 -2.432 1 98.25 362 ARG A O 1
ATOM 2793 N N . GLY A 1 363 ? 14.156 29.125 -3.193 1 98.25 363 GLY A N 1
ATOM 2794 C CA . GLY A 1 363 ? 14.781 28.094 -2.375 1 98.25 363 GLY A CA 1
ATOM 2795 C C . GLY A 1 363 ? 14.141 27.953 -1.007 1 98.25 363 GLY A C 1
ATOM 2796 O O . GLY A 1 363 ? 14.656 27.234 -0.149 1 98.25 363 GLY A O 1
ATOM 2797 N N . VAL A 1 364 ? 13.102 28.672 -0.685 1 98.81 364 VAL A N 1
ATOM 2798 C CA . VAL A 1 364 ? 12.32 28.484 0.536 1 98.81 364 VAL A CA 1
ATOM 2799 C C . VAL A 1 364 ? 11.062 27.672 0.229 1 98.81 364 VAL A C 1
ATOM 2801 O O . VAL A 1 364 ? 10.109 28.203 -0.35 1 98.81 364 VAL A O 1
ATOM 2804 N N . ILE A 1 365 ? 11.047 26.453 0.692 1 98.75 365 ILE A N 1
ATOM 2805 C CA . ILE A 1 365 ? 10.016 25.531 0.23 1 98.75 365 ILE A CA 1
ATOM 2806 C C . ILE A 1 365 ? 8.984 25.297 1.337 1 98.75 365 ILE A C 1
ATOM 2808 O O . ILE A 1 365 ? 9.266 24.609 2.32 1 98.75 365 ILE A O 1
ATOM 2812 N N . GLY A 1 366 ? 7.863 25.906 1.335 1 98.31 366 GLY A N 1
ATOM 2813 C CA . GLY A 1 366 ? 6.605 25.578 1.98 1 98.31 366 GLY A CA 1
ATOM 2814 C C . GLY A 1 366 ? 5.566 25.031 1.017 1 98.31 366 GLY A C 1
ATOM 2815 O O . GLY A 1 366 ? 5.906 24.359 0.037 1 98.31 366 GLY A O 1
ATOM 2816 N N . ASP A 1 367 ? 4.312 25.156 1.392 1 96.69 367 ASP A N 1
ATOM 2817 C CA . ASP A 1 367 ? 3.307 24.781 0.4 1 96.69 367 ASP A CA 1
ATOM 2818 C C . ASP A 1 367 ? 2.035 25.609 0.569 1 96.69 367 ASP A C 1
ATOM 2820 O O . ASP A 1 367 ? 1.962 26.484 1.446 1 96.69 367 ASP A O 1
ATOM 2824 N N . TYR A 1 368 ? 1.237 25.562 -0.44 1 96.69 368 TYR A N 1
ATOM 2825 C CA . TYR A 1 368 ? -0.005 26.328 -0.524 1 96.69 368 TYR A CA 1
ATOM 2826 C C . TYR A 1 368 ? -1.211 25.438 -0.273 1 96.69 368 TYR A C 1
ATOM 2828 O O . TYR A 1 368 ? -1.264 24.297 -0.761 1 96.69 368 TYR A O 1
ATOM 2836 N N . ARG A 1 369 ? -2.133 25.859 0.56 1 94.56 369 ARG A N 1
ATOM 2837 C CA . ARG A 1 369 ? -3.416 25.203 0.763 1 94.56 369 ARG A CA 1
ATOM 2838 C C . ARG A 1 369 ? -4.574 26.156 0.521 1 94.56 369 ARG A C 1
ATOM 2840 O O . ARG A 1 369 ? -4.539 27.312 0.96 1 94.56 369 ARG A O 1
ATOM 2847 N N . GLU A 1 370 ? -5.574 25.656 -0.2 1 90.25 370 GLU A N 1
ATOM 2848 C CA . GLU A 1 370 ? -6.777 26.438 -0.43 1 90.25 370 GLU A CA 1
ATOM 2849 C C . GLU A 1 370 ? -7.555 26.641 0.866 1 90.25 370 GLU A C 1
ATOM 2851 O O . GLU A 1 370 ? -7.648 25.734 1.693 1 90.25 370 GLU A O 1
ATOM 2856 N N . PRO A 1 371 ? -8.094 27.75 1.095 1 89.81 371 PRO A N 1
ATOM 2857 C CA . PRO A 1 371 ? -7.953 28.953 0.283 1 89.81 371 PRO A CA 1
ATOM 2858 C C . PRO A 1 371 ? -6.906 29.922 0.836 1 89.81 371 PRO A C 1
ATOM 2860 O O . PRO A 1 371 ? -6.941 30.25 2.021 1 89.81 371 PRO A O 1
ATOM 2863 N N . ARG A 1 372 ? -5.922 30.375 0.142 1 94.31 372 ARG A N 1
ATOM 2864 C CA . ARG A 1 372 ? -5.086 31.547 0.339 1 94.31 372 ARG A CA 1
ATOM 2865 C C . ARG A 1 372 ? -4.055 31.312 1.438 1 94.31 372 ARG A C 1
ATOM 2867 O O . ARG A 1 372 ? -3.564 32.25 2.051 1 94.31 372 ARG A O 1
ATOM 2874 N N . ILE A 1 373 ? -3.758 30.062 1.751 1 96.88 373 ILE A N 1
ATOM 2875 C CA . ILE A 1 373 ? -2.924 29.797 2.918 1 96.88 373 ILE A CA 1
ATOM 2876 C C . ILE A 1 373 ? -1.501 29.469 2.473 1 96.88 373 ILE A C 1
ATOM 2878 O O . ILE A 1 373 ? -1.29 28.578 1.646 1 96.88 373 ILE A O 1
ATOM 2882 N N . LEU A 1 374 ? -0.575 30.234 2.959 1 98.5 374 LEU A N 1
ATOM 2883 C CA . LEU A 1 374 ? 0.833 29.844 2.984 1 98.5 374 LEU A CA 1
ATOM 2884 C C . LEU A 1 374 ? 1.14 28.984 4.203 1 98.5 374 LEU A C 1
ATOM 2886 O O . LEU A 1 374 ? 1.021 29.453 5.34 1 98.5 374 LEU A O 1
ATOM 2890 N N . ARG A 1 375 ? 1.486 27.766 3.957 1 98.62 375 ARG A N 1
ATOM 2891 C CA . ARG A 1 375 ? 1.733 26.844 5.059 1 98.62 375 ARG A CA 1
ATOM 2892 C C . ARG A 1 375 ? 3.219 26.531 5.18 1 98.62 375 ARG A C 1
ATOM 2894 O O . ARG A 1 375 ? 3.865 26.172 4.191 1 98.62 375 ARG A O 1
ATOM 2901 N N . PHE A 1 376 ? 3.754 26.734 6.344 1 98.88 376 PHE A N 1
ATOM 2902 C CA . PHE A 1 376 ? 5.152 26.453 6.641 1 98.88 376 PHE A CA 1
ATOM 2903 C C . PHE A 1 376 ? 5.262 25.406 7.746 1 98.88 376 PHE A C 1
ATOM 2905 O O . PHE A 1 376 ? 4.766 25.609 8.859 1 98.88 376 PHE A O 1
ATOM 2912 N N . GLY A 1 377 ? 5.852 24.25 7.395 1 98.62 377 GLY A N 1
ATOM 2913 C CA . GLY A 1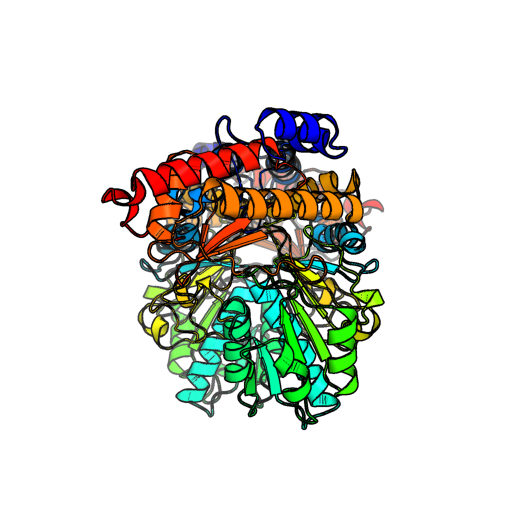 377 ? 6.07 23.203 8.383 1 98.62 377 GLY A CA 1
ATOM 2914 C C . GLY A 1 377 ? 7.453 23.25 9.008 1 98.62 377 GLY A C 1
ATOM 2915 O O . GLY A 1 377 ? 8.445 23.469 8.312 1 98.62 377 GLY A O 1
ATOM 2916 N N . PHE A 1 378 ? 7.543 23.125 10.297 1 98.62 378 PHE A N 1
ATOM 2917 C CA . PHE A 1 378 ? 8.812 23.156 11.008 1 98.62 378 PHE A CA 1
ATOM 2918 C C . PHE A 1 378 ? 9.148 21.781 11.586 1 98.62 378 PHE A C 1
ATOM 2920 O O . PHE A 1 378 ? 8.391 21.25 12.406 1 98.62 378 PHE A O 1
ATOM 2927 N N . THR A 1 379 ? 10.188 21.234 11.109 1 98.56 379 THR A N 1
ATOM 2928 C CA . THR A 1 379 ? 10.703 19.953 11.555 1 98.56 379 THR A CA 1
ATOM 2929 C C . THR A 1 379 ? 12 20.125 12.336 1 98.56 379 THR A C 1
ATOM 2931 O O . THR A 1 379 ? 13.086 20.156 11.742 1 98.56 379 THR A O 1
ATOM 2934 N N . PRO A 1 380 ? 11.953 20.109 13.641 1 98.5 380 PRO A N 1
ATOM 2935 C CA . PRO A 1 380 ? 13.086 20.484 14.492 1 98.5 380 PRO A CA 1
ATOM 2936 C C . PRO A 1 380 ? 14.32 19.625 14.25 1 98.5 380 PRO A C 1
ATOM 2938 O O . PRO A 1 380 ? 15.445 20.047 14.539 1 98.5 380 PRO A O 1
ATOM 2941 N N . LEU A 1 381 ? 14.133 18.422 13.719 1 98.56 381 LEU A N 1
ATOM 2942 C CA . LEU A 1 381 ? 15.242 17.5 13.484 1 98.56 381 LEU A CA 1
ATOM 2943 C C . LEU A 1 381 ? 16.25 18.094 12.508 1 98.56 381 LEU A C 1
ATOM 2945 O O . LEU A 1 381 ? 17.422 17.75 12.539 1 98.56 381 LEU A O 1
ATOM 2949 N N . TYR A 1 382 ? 15.711 19.078 11.586 1 98.62 382 TYR A N 1
ATOM 2950 C CA . TYR A 1 382 ? 16.688 19.562 10.617 1 98.62 382 TYR A CA 1
ATOM 2951 C C . TYR A 1 382 ? 16.469 21.031 10.289 1 98.62 382 TYR A C 1
ATOM 2953 O O . TYR A 1 382 ? 17.25 21.641 9.57 1 98.62 382 TYR A O 1
ATOM 2961 N N . THR A 1 383 ? 15.375 21.672 10.805 1 98.69 383 THR A N 1
ATOM 2962 C CA . THR A 1 383 ? 15.148 23.094 10.586 1 98.69 383 THR A CA 1
ATOM 2963 C C . THR A 1 383 ? 15.961 23.938 11.57 1 98.69 383 THR A C 1
ATOM 2965 O O . THR A 1 383 ? 15.922 23.688 12.781 1 98.69 383 THR A O 1
ATOM 2968 N N . ARG A 1 384 ? 16.719 24.969 11.117 1 98.56 384 ARG A N 1
ATOM 2969 C CA . ARG A 1 384 ? 17.531 25.828 11.953 1 98.56 384 ARG A CA 1
ATOM 2970 C C . ARG A 1 384 ? 16.859 27.172 12.188 1 98.56 384 ARG A C 1
ATOM 2972 O O . ARG A 1 384 ? 15.961 27.562 11.438 1 98.56 384 ARG A O 1
ATOM 2979 N N . PHE A 1 385 ? 17.234 27.797 13.211 1 98.88 385 PHE A N 1
ATOM 2980 C CA . PHE A 1 385 ? 16.734 29.141 13.469 1 98.88 385 PHE A CA 1
ATOM 2981 C C . PHE A 1 385 ? 17.156 30.094 12.359 1 98.88 385 PHE A C 1
ATOM 2983 O O . PHE A 1 385 ? 16.391 30.984 11.969 1 98.88 385 PHE A O 1
ATOM 2990 N N . VAL A 1 386 ? 18.344 29.922 11.852 1 98.81 386 VAL A N 1
ATOM 2991 C CA . VAL A 1 386 ? 18.812 30.781 10.773 1 98.81 386 VAL A CA 1
ATOM 2992 C C . VAL A 1 386 ? 17.969 30.547 9.516 1 98.81 386 VAL A C 1
ATOM 2994 O O . VAL A 1 386 ? 17.766 31.469 8.719 1 98.81 386 VAL A O 1
ATOM 2997 N N . ASP A 1 387 ? 17.516 29.312 9.312 1 98.81 387 ASP A N 1
ATOM 2998 C CA . ASP A 1 387 ? 16.578 29.047 8.227 1 98.81 387 ASP A CA 1
ATOM 2999 C C . ASP A 1 387 ? 15.32 29.891 8.375 1 98.81 387 ASP A C 1
ATOM 3001 O O . ASP A 1 387 ? 14.789 30.391 7.383 1 98.81 387 ASP A O 1
ATOM 3005 N N . VAL A 1 388 ? 14.836 30.047 9.609 1 98.88 388 VAL A N 1
ATOM 3006 C CA . VAL A 1 388 ? 13.656 30.844 9.891 1 98.88 388 VAL A CA 1
ATOM 3007 C C . VAL A 1 388 ? 13.922 32.312 9.523 1 98.88 388 VAL A C 1
ATOM 3009 O O . VAL A 1 388 ? 13.117 32.938 8.836 1 98.88 388 VAL A O 1
ATOM 3012 N N . TRP A 1 389 ? 15.031 32.812 9.953 1 98.81 389 TRP A N 1
ATOM 3013 C CA . TRP A 1 389 ? 15.422 34.188 9.656 1 98.81 389 TRP A CA 1
ATOM 3014 C C . TRP A 1 389 ? 15.469 34.438 8.148 1 98.81 389 TRP A C 1
ATOM 3016 O O . TRP A 1 389 ? 14.844 35.375 7.637 1 98.81 389 TRP A O 1
ATOM 3026 N N . ASP A 1 390 ? 16.188 33.562 7.461 1 98.88 390 ASP A N 1
ATOM 3027 C CA . ASP A 1 390 ? 16.406 33.719 6.027 1 98.88 390 ASP A CA 1
ATOM 3028 C C . ASP A 1 390 ? 15.109 33.531 5.25 1 98.88 390 ASP A C 1
ATOM 3030 O O . ASP A 1 390 ? 14.891 34.219 4.234 1 98.88 390 ASP A O 1
ATOM 3034 N N . ALA A 1 391 ? 14.258 32.656 5.703 1 98.88 391 ALA A N 1
ATOM 3035 C CA . ALA A 1 391 ? 12.961 32.438 5.062 1 98.88 391 ALA A CA 1
ATOM 3036 C C . ALA A 1 391 ? 12.102 33.719 5.156 1 98.88 391 ALA A C 1
ATOM 3038 O O . ALA A 1 391 ? 11.484 34.125 4.172 1 98.88 391 ALA A O 1
ATOM 3039 N N . VAL A 1 392 ? 12.086 34.312 6.344 1 98.88 392 VAL A N 1
ATOM 3040 C CA . VAL A 1 392 ? 11.258 35.469 6.559 1 98.88 392 VAL A CA 1
ATOM 3041 C C . VAL A 1 392 ? 11.805 36.656 5.746 1 98.88 392 VAL A C 1
ATOM 3043 O O . VAL A 1 392 ? 11.039 37.438 5.164 1 98.88 392 VAL A O 1
ATOM 3046 N N . GLU A 1 393 ? 13.102 36.781 5.699 1 98.75 393 GLU A N 1
ATOM 3047 C CA . GLU A 1 393 ? 13.703 37.844 4.906 1 98.75 393 GLU A CA 1
ATOM 3048 C C . GLU A 1 393 ? 13.398 37.688 3.422 1 98.75 393 GLU A C 1
ATOM 3050 O O . GLU A 1 393 ? 13.18 38.656 2.707 1 98.75 393 GLU A O 1
ATOM 3055 N N . THR A 1 394 ? 13.445 36.438 2.955 1 98.81 394 THR A N 1
ATOM 3056 C CA . THR A 1 394 ? 13.07 36.156 1.574 1 98.81 394 THR A CA 1
ATOM 3057 C C . THR A 1 394 ? 11.609 36.5 1.325 1 98.81 394 THR A C 1
ATOM 3059 O O . THR A 1 394 ? 11.281 37.125 0.31 1 98.81 394 THR A O 1
ATOM 3062 N N . LEU A 1 395 ? 10.727 36.125 2.238 1 98.88 395 LEU A N 1
ATOM 3063 C CA . LEU A 1 395 ? 9.305 36.469 2.146 1 98.88 395 LEU A CA 1
ATOM 3064 C C . LEU A 1 395 ? 9.109 37.969 2.098 1 98.88 395 LEU A C 1
ATOM 3066 O O . 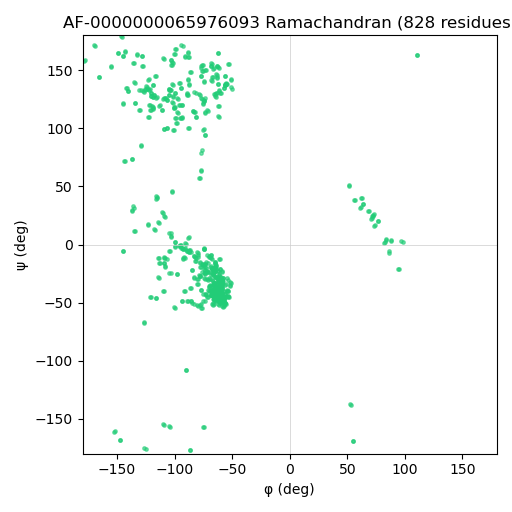LEU A 1 395 ? 8.359 38.469 1.26 1 98.88 395 LEU A O 1
ATOM 3070 N N . ARG A 1 396 ? 9.773 38.688 2.965 1 98.69 396 ARG A N 1
ATOM 3071 C CA . ARG A 1 396 ? 9.688 40.125 3.021 1 98.69 396 ARG A CA 1
ATOM 3072 C C . ARG A 1 396 ? 10.062 40.75 1.68 1 98.69 396 ARG A C 1
ATOM 3074 O O . ARG A 1 396 ? 9.336 41.625 1.165 1 98.69 396 ARG A O 1
ATOM 3081 N N . ASP A 1 397 ? 11.156 40.312 1.136 1 98.75 397 ASP A N 1
ATOM 3082 C CA . ASP A 1 397 ? 11.625 40.844 -0.133 1 98.75 397 ASP A CA 1
ATOM 3083 C C . ASP A 1 397 ? 10.617 40.594 -1.248 1 98.75 397 ASP A C 1
ATOM 3085 O O . ASP A 1 397 ? 10.344 41.5 -2.051 1 98.75 397 ASP A O 1
ATOM 3089 N N . ILE A 1 398 ? 10.078 39.406 -1.316 1 98.75 398 ILE A N 1
ATOM 3090 C CA . ILE A 1 398 ? 9.102 39.031 -2.33 1 98.75 398 ILE A CA 1
ATOM 3091 C C . ILE A 1 398 ? 7.867 39.906 -2.215 1 98.75 398 ILE A C 1
ATOM 3093 O O . ILE A 1 398 ? 7.324 40.375 -3.225 1 98.75 398 ILE A O 1
ATOM 3097 N N . LEU A 1 399 ? 7.441 40.188 -0.999 1 98.69 399 LEU A N 1
ATOM 3098 C CA . LEU A 1 399 ? 6.242 40.969 -0.767 1 98.69 399 LEU A CA 1
ATOM 3099 C C . LEU A 1 399 ? 6.512 42.438 -1.041 1 98.69 399 LEU A C 1
ATOM 3101 O O . LEU A 1 399 ? 5.707 43.125 -1.692 1 98.69 399 LEU A O 1
ATOM 3105 N N . ASP A 1 400 ? 7.641 42.938 -0.593 1 98.38 400 ASP A N 1
ATOM 3106 C CA . ASP A 1 400 ? 7.98 44.344 -0.75 1 98.38 400 ASP A CA 1
ATOM 3107 C C . ASP A 1 400 ? 8.156 44.688 -2.225 1 98.38 400 ASP A C 1
ATOM 3109 O O . ASP A 1 400 ? 7.758 45.781 -2.656 1 98.38 400 ASP A O 1
ATOM 3113 N N . THR A 1 401 ? 8.75 43.781 -2.965 1 98.38 401 THR A N 1
ATOM 3114 C CA . THR A 1 401 ? 9.039 44.062 -4.367 1 98.38 401 THR A CA 1
ATOM 3115 C C . THR A 1 401 ? 7.895 43.594 -5.258 1 98.38 401 THR A C 1
ATOM 3117 O O . THR A 1 401 ? 7.898 43.844 -6.465 1 98.38 401 THR A O 1
ATOM 3120 N N . GLU A 1 402 ? 6.957 42.844 -4.738 1 98.19 402 GLU A N 1
ATOM 3121 C CA . GLU A 1 402 ? 5.848 42.25 -5.461 1 98.19 402 GLU A CA 1
ATOM 3122 C C . GLU A 1 402 ? 6.352 41.281 -6.539 1 98.19 402 GLU A C 1
ATOM 3124 O O . GLU A 1 402 ? 5.766 41.188 -7.617 1 98.19 402 GLU A O 1
ATOM 3129 N N . ALA A 1 403 ? 7.48 40.656 -6.238 1 98.12 403 ALA A N 1
ATOM 3130 C CA . ALA A 1 403 ? 8.086 39.75 -7.191 1 98.12 403 ALA A CA 1
ATOM 3131 C C . ALA A 1 403 ? 7.141 38.594 -7.516 1 98.12 403 ALA A C 1
ATOM 3133 O O . ALA A 1 403 ? 7.238 37.969 -8.578 1 98.12 403 ALA A O 1
ATOM 3134 N N . TRP A 1 404 ? 6.168 38.312 -6.652 1 97.69 404 TRP A N 1
ATOM 3135 C CA . TRP A 1 404 ? 5.223 37.219 -6.812 1 97.69 404 TRP A CA 1
ATOM 3136 C C . TRP A 1 404 ? 4.289 37.469 -7.992 1 97.69 404 TRP A C 1
ATOM 3138 O O . TRP A 1 404 ? 3.602 36.562 -8.453 1 97.69 404 TRP A O 1
ATOM 3148 N N . ARG A 1 405 ? 4.238 38.656 -8.547 1 97.81 405 ARG A N 1
ATOM 3149 C CA . ARG A 1 405 ? 3.32 39 -9.617 1 97.81 405 ARG A CA 1
ATOM 3150 C C . ARG A 1 405 ? 3.811 38.5 -10.961 1 97.81 405 ARG A C 1
ATOM 3152 O O . ARG A 1 405 ? 3.066 38.5 -11.945 1 97.81 405 ARG A O 1
ATOM 3159 N N . ALA A 1 406 ? 5.086 38 -11.008 1 97.5 406 ALA A N 1
ATOM 3160 C CA . ALA A 1 406 ? 5.57 37.438 -12.258 1 97.5 406 ALA A CA 1
ATOM 3161 C C . ALA A 1 406 ? 4.641 36.344 -12.758 1 97.5 406 ALA A C 1
ATOM 3163 O O . ALA A 1 406 ? 4.164 35.531 -11.977 1 97.5 406 ALA A O 1
ATOM 3164 N N . PRO A 1 407 ? 4.367 36.281 -14.086 1 96.5 407 PRO A N 1
ATOM 3165 C CA . PRO A 1 407 ? 3.355 35.375 -14.648 1 96.5 407 PRO A CA 1
ATOM 3166 C C . PRO A 1 407 ? 3.66 33.906 -14.391 1 96.5 407 PRO A C 1
ATOM 3168 O O . PRO A 1 407 ? 2.74 33.094 -14.281 1 96.5 407 PRO A O 1
ATOM 3171 N N . GLU A 1 408 ? 4.879 33.5 -14.234 1 95.5 408 GLU A N 1
ATOM 3172 C CA . GLU A 1 408 ? 5.25 32.125 -14.039 1 95.5 408 GLU A CA 1
ATOM 3173 C C . GLU A 1 408 ? 4.719 31.578 -12.711 1 95.5 408 GLU A C 1
ATOM 3175 O O . GLU A 1 408 ? 4.488 30.375 -12.562 1 95.5 408 GLU A O 1
ATOM 3180 N N . PHE A 1 409 ? 4.488 32.5 -11.773 1 95.88 409 PHE A N 1
ATOM 3181 C CA . PHE A 1 409 ? 4.074 32.062 -10.453 1 95.88 409 PHE A CA 1
ATOM 3182 C C . PHE A 1 409 ? 2.564 31.875 -10.383 1 95.88 409 PHE A C 1
ATOM 3184 O O . PHE A 1 409 ? 2.037 31.344 -9.406 1 95.88 409 PHE A O 1
ATOM 3191 N N . ALA A 1 410 ? 1.851 32.25 -11.453 1 93.25 410 ALA A N 1
ATOM 3192 C CA . ALA A 1 410 ? 0.396 32.125 -11.492 1 93.25 410 ALA A CA 1
ATOM 3193 C C . ALA A 1 410 ? -0.027 30.797 -12.117 1 93.25 410 ALA A C 1
ATOM 3195 O O . ALA A 1 410 ? -1.188 30.406 -12 1 93.25 410 ALA A O 1
ATOM 3196 N N . THR A 1 411 ? 0.892 30.078 -12.727 1 90.25 411 THR A N 1
ATOM 3197 C CA . THR A 1 411 ? 0.588 28.781 -13.32 1 90.25 411 THR A CA 1
ATOM 3198 C C . THR A 1 411 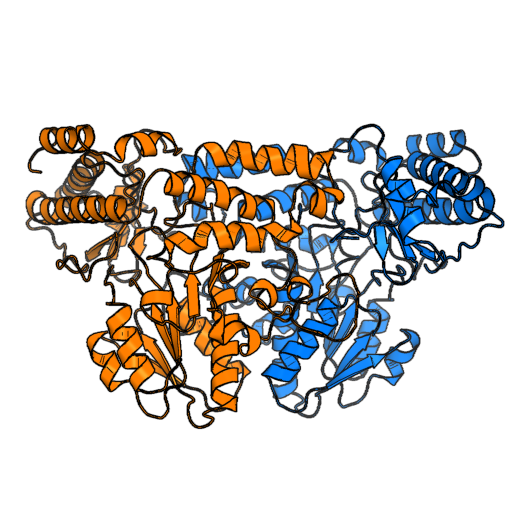? 0.41 27.719 -12.242 1 90.25 411 THR A C 1
ATOM 3200 O O . THR A 1 411 ? 1.306 27.516 -11.422 1 90.25 411 THR A O 1
ATOM 3203 N N . ARG A 1 412 ? -0.704 27.078 -12.273 1 87.69 412 ARG A N 1
ATOM 3204 C CA . ARG A 1 412 ? -1.02 26.109 -11.234 1 87.69 412 ARG A CA 1
ATOM 3205 C C . ARG A 1 412 ? -0.492 24.719 -11.602 1 87.69 412 ARG A C 1
ATOM 3207 O O . ARG A 1 412 ? -0.702 24.25 -12.727 1 87.69 412 ARG A O 1
ATOM 3214 N N . ALA A 1 413 ? 0.22 24.141 -10.68 1 84.62 413 ALA A N 1
ATOM 3215 C CA . ALA A 1 413 ? 0.705 22.781 -10.828 1 84.62 413 ALA A CA 1
ATOM 3216 C C . ALA A 1 413 ? -0.318 21.766 -10.305 1 84.62 413 ALA A C 1
ATOM 3218 O O . ALA A 1 413 ? -1.267 22.141 -9.609 1 84.62 413 ALA A O 1
ATOM 3219 N N . ALA A 1 414 ? -0.16 20.5 -10.625 1 79.19 414 ALA A N 1
ATOM 3220 C CA . ALA A 1 414 ? -1.056 19.438 -10.164 1 79.19 414 ALA A CA 1
ATOM 3221 C C . ALA A 1 414 ? -1.06 19.344 -8.641 1 79.19 414 ALA A C 1
ATOM 3223 O O . ALA A 1 414 ? -2.117 19.203 -8.023 1 79.19 414 ALA A O 1
ATOM 3224 N N . VAL A 1 415 ? 0.135 19.344 -8.125 1 84.25 415 VAL A N 1
ATOM 3225 C CA . VAL A 1 415 ? 0.305 19.297 -6.676 1 84.25 415 VAL A CA 1
ATOM 3226 C C . VAL A 1 415 ? 0.705 20.672 -6.156 1 84.25 415 VAL A C 1
ATOM 3228 O O . VAL A 1 415 ? 1.633 21.297 -6.68 1 84.25 415 VAL A O 1
ATOM 3231 N N . THR A 1 416 ? -0.006 21.172 -5.141 1 79.31 416 THR A N 1
ATOM 3232 C CA . THR A 1 416 ? 0.259 22.516 -4.633 1 79.31 416 THR A CA 1
ATOM 3233 C C . THR A 1 416 ? 1.068 22.453 -3.34 1 79.31 416 THR A C 1
ATOM 3235 O O . THR A 1 416 ? 0.968 21.484 -2.584 1 79.31 416 THR A O 1
ATOM 3238 N N . MET B 1 1 ? 14.531 -33.469 -24.453 1 91 1 MET B N 1
ATOM 3239 C CA . MET B 1 1 ? 15.703 -33.188 -23.625 1 91 1 MET B CA 1
ATOM 3240 C C . MET B 1 1 ? 16.031 -34.406 -22.734 1 91 1 MET B C 1
ATOM 3242 O O . MET B 1 1 ? 15.32 -34.688 -21.766 1 91 1 MET B O 1
ATOM 3246 N N . LYS B 1 2 ? 17 -35.188 -23.094 1 93.5 2 LYS B N 1
ATOM 3247 C CA . LYS B 1 2 ? 17.312 -36.438 -22.406 1 93.5 2 LYS B CA 1
ATOM 3248 C C . LYS B 1 2 ? 18.672 -36.375 -21.719 1 93.5 2 LYS B C 1
ATOM 3250 O O . LYS B 1 2 ? 18.984 -37.188 -20.844 1 93.5 2 LYS B O 1
ATOM 3255 N N . THR B 1 3 ? 19.453 -35.406 -22.094 1 96.75 3 THR B N 1
ATOM 3256 C CA . THR B 1 3 ? 20.75 -35.219 -21.484 1 96.75 3 THR B CA 1
ATOM 3257 C C . THR B 1 3 ? 20.969 -33.75 -21.094 1 96.75 3 THR B C 1
ATOM 3259 O O . THR B 1 3 ? 20.25 -32.875 -21.562 1 96.75 3 THR B O 1
ATOM 3262 N N . ARG B 1 4 ? 21.906 -33.594 -20.266 1 98.06 4 ARG B N 1
ATOM 3263 C CA . ARG B 1 4 ? 22.266 -32.219 -19.891 1 98.06 4 ARG B CA 1
ATOM 3264 C C . ARG B 1 4 ? 22.766 -31.422 -21.078 1 98.06 4 ARG B C 1
ATOM 3266 O O . ARG B 1 4 ? 22.516 -30.219 -21.172 1 98.06 4 ARG B O 1
ATOM 3273 N N . GLU B 1 5 ? 23.5 -32.094 -21.984 1 97.94 5 GLU B N 1
ATOM 3274 C CA . GLU B 1 5 ? 24.016 -31.453 -23.203 1 97.94 5 GLU B CA 1
ATOM 3275 C C . GLU B 1 5 ? 22.875 -30.953 -24.078 1 97.94 5 GLU B C 1
ATOM 3277 O O . GLU B 1 5 ? 22.984 -29.891 -24.703 1 97.94 5 GLU B O 1
ATOM 3282 N N . GLU B 1 6 ? 21.859 -31.734 -24.156 1 98 6 GLU B N 1
ATOM 3283 C CA . GLU B 1 6 ? 20.688 -31.297 -24.906 1 98 6 GLU B CA 1
ATOM 3284 C C . GLU B 1 6 ? 20.078 -30.047 -24.297 1 98 6 GLU B C 1
ATOM 3286 O O . GLU B 1 6 ? 19.625 -29.141 -25.016 1 98 6 GLU B O 1
ATOM 3291 N N . ALA B 1 7 ? 20 -30.016 -22.969 1 98.5 7 ALA B N 1
ATOM 3292 C CA . ALA B 1 7 ? 19.5 -28.828 -22.266 1 98.5 7 ALA B CA 1
ATOM 3293 C C . ALA B 1 7 ? 20.344 -27.594 -22.609 1 98.5 7 ALA B C 1
ATOM 3295 O O . ALA B 1 7 ? 19.797 -26.531 -22.906 1 98.5 7 ALA B O 1
ATOM 3296 N N . LEU B 1 8 ? 21.656 -27.75 -22.594 1 98.44 8 LEU B N 1
ATOM 3297 C CA . LEU B 1 8 ? 22.562 -26.672 -22.922 1 98.44 8 LEU B CA 1
ATOM 3298 C C . LEU B 1 8 ? 22.375 -26.203 -24.359 1 98.44 8 LEU B C 1
ATOM 3300 O O . LEU B 1 8 ? 22.484 -25.016 -24.656 1 98.44 8 LEU B O 1
ATOM 3304 N N . ALA B 1 9 ? 22.094 -27.141 -25.234 1 98.19 9 ALA B N 1
ATOM 3305 C CA . ALA B 1 9 ? 21.844 -26.812 -26.641 1 98.19 9 ALA B CA 1
ATOM 3306 C C . ALA B 1 9 ? 20.562 -25.984 -26.797 1 98.19 9 ALA B C 1
ATOM 3308 O O . ALA B 1 9 ? 20.516 -25.047 -27.578 1 98.19 9 ALA B O 1
ATOM 3309 N N . LEU B 1 10 ? 19.531 -26.359 -26.078 1 98.19 10 LEU B N 1
ATOM 3310 C CA . LEU B 1 10 ? 18.281 -25.609 -26.109 1 98.19 10 LEU B CA 1
ATOM 3311 C C . LEU B 1 10 ? 18.484 -24.188 -25.578 1 98.19 10 LEU B C 1
ATOM 3313 O O . LEU B 1 10 ? 17.906 -23.234 -26.109 1 98.19 10 LEU B O 1
ATOM 3317 N N . ASP B 1 11 ? 19.312 -24.047 -24.578 1 98.31 11 ASP B N 1
ATOM 3318 C CA . ASP B 1 11 ? 19.609 -22.734 -24.031 1 98.31 11 ASP B CA 1
ATOM 3319 C C . ASP B 1 11 ? 20.359 -21.875 -25.047 1 98.31 11 ASP B C 1
ATOM 3321 O O . ASP B 1 11 ? 20.125 -20.672 -25.156 1 98.31 11 ASP B O 1
ATOM 3325 N N . ARG B 1 12 ? 21.266 -22.5 -25.719 1 97.56 12 ARG B N 1
ATOM 3326 C CA . ARG B 1 12 ? 22.031 -21.797 -26.75 1 97.56 12 ARG B CA 1
ATOM 3327 C C . ARG B 1 12 ? 21.109 -21.234 -27.828 1 97.56 12 ARG B C 1
ATOM 3329 O O . ARG B 1 12 ? 21.359 -20.141 -28.359 1 97.56 12 ARG B O 1
ATOM 3336 N N . ASP B 1 13 ? 20.078 -21.906 -28.172 1 97.25 13 ASP B N 1
ATOM 3337 C CA . ASP B 1 13 ? 19.203 -21.547 -29.281 1 97.25 13 ASP B CA 1
ATOM 3338 C C . ASP B 1 13 ? 18 -20.734 -28.781 1 97.25 13 ASP B C 1
ATOM 3340 O O . ASP B 1 13 ? 17.125 -20.359 -29.562 1 97.25 13 ASP B O 1
ATOM 3344 N N . ASP B 1 14 ? 17.891 -20.484 -27.516 1 97.44 14 ASP B N 1
ATOM 3345 C CA . ASP B 1 14 ? 16.781 -19.781 -26.891 1 97.44 14 ASP B CA 1
ATOM 3346 C C . ASP B 1 14 ? 16.812 -18.281 -27.234 1 97.44 14 ASP B C 1
ATOM 3348 O O . ASP B 1 14 ? 17.719 -17.562 -26.812 1 97.44 14 ASP B O 1
ATOM 3352 N N . PRO B 1 15 ? 15.797 -17.812 -27.953 1 97.31 15 PRO B N 1
ATOM 3353 C CA . PRO B 1 15 ? 15.773 -16.391 -28.328 1 97.31 15 PRO B CA 1
ATOM 3354 C C . PRO B 1 15 ? 15.664 -15.461 -27.125 1 97.31 15 PRO B C 1
ATOM 3356 O O . PRO B 1 15 ? 15.977 -14.273 -27.234 1 97.31 15 PRO B O 1
ATOM 3359 N N . LEU B 1 16 ? 15.258 -15.906 -25.938 1 98.31 16 LEU B N 1
ATOM 3360 C CA . LEU B 1 16 ? 15.078 -15.086 -24.75 1 98.31 16 LEU B CA 1
ATOM 3361 C C . LEU B 1 16 ? 16.328 -15.117 -23.875 1 98.31 16 LEU B C 1
ATOM 3363 O O . LEU B 1 16 ? 16.406 -14.414 -22.875 1 98.31 16 LEU B O 1
ATOM 3367 N N . ALA B 1 17 ? 17.328 -15.891 -24.25 1 97.56 17 ALA B N 1
ATOM 3368 C CA . ALA B 1 17 ? 18.5 -16.172 -23.422 1 97.56 17 ALA B CA 1
ATOM 3369 C C . ALA B 1 17 ? 19.172 -14.875 -22.953 1 97.56 17 ALA B C 1
ATOM 3371 O O . ALA B 1 17 ? 19.578 -14.758 -21.797 1 97.56 17 ALA B O 1
ATOM 3372 N N . PRO B 1 18 ? 19.281 -13.797 -23.844 1 97.31 18 PRO B N 1
ATOM 3373 C CA . PRO B 1 18 ? 19.984 -12.578 -23.422 1 97.31 18 PRO B CA 1
ATOM 3374 C C . PRO B 1 18 ? 19.266 -11.844 -22.297 1 97.31 18 PRO B C 1
ATOM 3376 O O . PRO B 1 18 ? 19.875 -11.07 -21.562 1 97.31 18 PRO B O 1
ATOM 3379 N N . LEU B 1 19 ? 17.953 -12.039 -22.156 1 98.44 19 LEU B N 1
ATOM 3380 C CA . LEU B 1 19 ? 17.172 -11.305 -21.172 1 98.44 19 LEU B CA 1
ATOM 3381 C C . LEU B 1 19 ? 17.562 -11.711 -19.75 1 98.44 19 LEU B C 1
ATOM 3383 O O . LEU B 1 19 ? 17.406 -10.93 -18.812 1 98.44 19 LEU B O 1
ATOM 3387 N N . ARG B 1 20 ? 18.109 -12.945 -19.578 1 98.19 20 ARG B N 1
ATOM 3388 C CA . ARG B 1 20 ? 18.516 -13.422 -18.266 1 98.19 20 ARG B CA 1
ATOM 3389 C C . ARG B 1 20 ? 19.578 -12.508 -17.656 1 98.19 20 ARG B C 1
ATOM 3391 O O . ARG B 1 20 ? 19.609 -12.305 -16.438 1 98.19 20 ARG B O 1
ATOM 3398 N N . GLU B 1 21 ? 20.375 -11.859 -18.5 1 97.44 21 GLU B N 1
ATOM 3399 C CA . GLU B 1 21 ? 21.453 -11 -18.047 1 97.44 21 GLU B CA 1
ATOM 3400 C C . GLU B 1 21 ? 20.922 -9.734 -17.391 1 97.44 21 GLU B C 1
ATOM 3402 O O . GLU B 1 21 ? 21.656 -9.023 -16.703 1 97.44 21 GLU B O 1
ATOM 3407 N N . GLN B 1 22 ? 19.688 -9.523 -17.531 1 98.31 22 GLN B N 1
ATOM 3408 C CA . GLN B 1 22 ? 19.078 -8.32 -16.969 1 98.31 22 GLN B CA 1
ATOM 3409 C C . GLN B 1 22 ? 18.578 -8.57 -15.547 1 98.31 22 GLN B C 1
ATOM 3411 O O . GLN B 1 22 ? 18.078 -7.648 -14.898 1 98.31 22 GLN B O 1
ATOM 3416 N N . PHE B 1 23 ? 18.781 -9.766 -15.062 1 98.69 23 PHE B N 1
ATOM 3417 C CA . PHE B 1 23 ? 18.328 -10.102 -13.719 1 98.69 23 PHE B CA 1
ATOM 3418 C C . PHE B 1 23 ? 19.516 -10.438 -12.82 1 98.69 23 PHE B C 1
ATOM 3420 O O . PHE B 1 23 ? 20.516 -10.984 -13.281 1 98.69 23 PHE B O 1
ATOM 3427 N N . ALA B 1 24 ? 19.344 -10.039 -11.547 1 97.69 24 ALA B N 1
ATOM 3428 C CA . ALA B 1 24 ? 20.297 -10.414 -10.516 1 97.69 24 ALA B CA 1
ATOM 3429 C C . ALA B 1 24 ? 19.953 -11.766 -9.898 1 97.69 24 ALA B C 1
ATOM 3431 O O . ALA B 1 24 ? 19.047 -11.852 -9.062 1 97.69 24 ALA B O 1
ATOM 3432 N N . LEU B 1 25 ? 20.609 -12.797 -10.297 1 97.69 25 LEU B N 1
ATOM 3433 C CA . LEU B 1 25 ? 20.453 -14.141 -9.75 1 97.69 25 LEU B CA 1
ATOM 3434 C C . LEU B 1 25 ? 21.75 -14.633 -9.117 1 97.69 25 LEU B C 1
ATOM 3436 O O . LEU B 1 25 ? 22.812 -14.516 -9.719 1 97.69 25 LEU B O 1
ATOM 3440 N N . PRO B 1 26 ? 21.641 -15.094 -7.891 1 97.94 26 PRO B N 1
ATOM 3441 C CA . PRO B 1 26 ? 22.859 -15.562 -7.238 1 97.94 26 PRO B CA 1
ATOM 3442 C C . PRO B 1 26 ? 23.484 -16.766 -7.938 1 97.94 26 PRO B C 1
ATOM 3444 O O . PRO B 1 26 ? 22.75 -17.641 -8.43 1 97.94 26 PRO B O 1
ATOM 3447 N N . ALA B 1 27 ? 24.781 -16.812 -7.898 1 96.31 27 ALA B N 1
ATOM 3448 C CA . ALA B 1 27 ? 25.5 -17.953 -8.469 1 96.31 27 ALA B CA 1
ATOM 3449 C C . ALA B 1 27 ? 25.125 -19.25 -7.738 1 96.31 27 ALA B C 1
ATOM 3451 O O . ALA B 1 27 ? 25 -19.266 -6.512 1 96.31 27 ALA B O 1
ATOM 3452 N N . GLY B 1 28 ? 24.953 -20.266 -8.5 1 96.38 28 GLY B N 1
ATOM 3453 C CA . GLY B 1 28 ? 24.719 -21.562 -7.91 1 96.38 28 GLY B CA 1
ATOM 3454 C C . GLY B 1 28 ? 23.266 -21.781 -7.504 1 96.38 28 GLY B C 1
ATOM 3455 O O . GLY B 1 28 ? 22.938 -22.828 -6.922 1 96.38 28 GLY B O 1
ATOM 3456 N N . VAL B 1 29 ? 22.438 -20.812 -7.754 1 98.31 29 VAL B N 1
ATOM 3457 C CA . VAL B 1 29 ? 21.031 -20.938 -7.355 1 98.31 29 VAL B CA 1
ATOM 3458 C C . VAL B 1 29 ? 20.156 -21.156 -8.594 1 98.31 29 VAL B C 1
ATOM 3460 O O . VAL B 1 29 ? 20.328 -20.453 -9.602 1 98.31 29 VAL B O 1
ATOM 3463 N N . ILE B 1 30 ? 19.375 -22.156 -8.617 1 98.75 30 ILE B N 1
ATOM 3464 C CA . ILE B 1 30 ? 18.281 -22.359 -9.578 1 98.75 30 ILE B CA 1
ATOM 3465 C C . ILE B 1 30 ? 16.969 -21.859 -8.977 1 98.75 30 ILE B C 1
ATOM 3467 O O . ILE B 1 30 ? 16.438 -22.438 -8.039 1 98.75 30 ILE B O 1
ATOM 3471 N N . TYR B 1 31 ? 16.516 -20.75 -9.523 1 98.81 31 TYR B N 1
ATOM 3472 C CA . TYR B 1 31 ? 15.352 -20.094 -8.938 1 98.81 31 TYR B CA 1
ATOM 3473 C C . TYR B 1 31 ? 14.078 -20.453 -9.68 1 98.81 31 TYR B C 1
ATOM 3475 O O . TYR B 1 31 ? 13.805 -19.922 -10.758 1 98.81 31 TYR B O 1
ATOM 3483 N N . LEU B 1 32 ? 13.266 -21.312 -9.117 1 98.81 32 LEU B N 1
ATOM 3484 C CA . LEU B 1 32 ? 12.008 -21.781 -9.688 1 98.81 32 LEU B CA 1
ATOM 3485 C C . LEU B 1 32 ? 10.828 -21.344 -8.82 1 98.81 32 LEU B C 1
ATOM 3487 O O . LEU B 1 32 ? 9.914 -22.125 -8.57 1 98.81 32 LEU B O 1
ATOM 3491 N N . ASP B 1 33 ? 10.914 -20.062 -8.344 1 98.69 33 ASP B N 1
ATOM 3492 C CA . ASP B 1 33 ? 9.859 -19.531 -7.484 1 98.69 33 ASP B CA 1
ATOM 3493 C C . ASP B 1 33 ? 9.5 -18.094 -7.875 1 98.69 33 ASP B C 1
ATOM 3495 O O . ASP B 1 33 ? 9.062 -17.312 -7.035 1 98.69 33 ASP B O 1
ATOM 3499 N N . GLY B 1 34 ? 9.648 -17.734 -9.156 1 98.19 34 GLY B N 1
ATOM 3500 C CA . GLY B 1 34 ? 9.242 -16.438 -9.672 1 98.19 34 GLY B CA 1
ATOM 3501 C C . GLY B 1 34 ? 7.738 -16.219 -9.602 1 98.19 34 GLY B C 1
ATOM 3502 O O . GLY B 1 34 ? 7.27 -15.078 -9.703 1 98.19 34 GLY B O 1
ATOM 3503 N N . ASN B 1 35 ? 6.98 -17.297 -9.492 1 98.06 35 ASN B N 1
ATOM 3504 C CA . ASN B 1 35 ? 5.531 -17.234 -9.359 1 98.06 35 ASN B CA 1
ATOM 3505 C C . ASN B 1 35 ? 5.113 -16.781 -7.965 1 98.06 35 ASN B C 1
ATOM 3507 O O . ASN B 1 35 ? 3.926 -16.594 -7.699 1 98.06 35 ASN B O 1
ATOM 3511 N N . SER B 1 36 ? 6.059 -16.594 -7.086 1 97.94 36 SER B N 1
ATOM 3512 C CA . SER B 1 36 ? 5.812 -16.062 -5.75 1 97.94 36 SER B CA 1
ATOM 3513 C C . SER B 1 36 ? 6.508 -14.727 -5.551 1 97.94 36 SER B C 1
ATOM 3515 O O . SER B 1 36 ? 5.926 -13.797 -4.988 1 97.94 36 SER B O 1
ATOM 3517 N N . LEU B 1 37 ? 7.703 -14.648 -5.934 1 98.69 37 LEU B N 1
ATOM 3518 C CA . LEU B 1 37 ? 8.461 -13.406 -5.984 1 98.69 37 LEU B CA 1
ATOM 3519 C C . LEU B 1 37 ? 9.414 -13.398 -7.176 1 98.69 37 LEU B C 1
ATOM 3521 O O . LEU B 1 37 ? 10.328 -14.227 -7.25 1 98.69 37 LEU B O 1
ATOM 3525 N N . GLY B 1 38 ? 9.266 -12.453 -8.023 1 98.75 38 GLY B N 1
ATOM 3526 C CA . GLY B 1 38 ? 10.148 -12.352 -9.18 1 98.75 38 GLY B CA 1
ATOM 3527 C C . GLY B 1 38 ? 11.578 -11.984 -8.805 1 98.75 38 GLY B C 1
ATOM 3528 O O . GLY B 1 38 ? 11.812 -11.375 -7.762 1 98.75 38 GLY B O 1
ATOM 3529 N N . ALA B 1 39 ? 12.508 -12.422 -9.695 1 98.81 39 ALA B N 1
ATOM 3530 C CA . ALA B 1 39 ? 13.914 -12.07 -9.508 1 98.81 39 ALA B CA 1
ATOM 3531 C C . ALA B 1 39 ? 14.141 -10.578 -9.711 1 98.81 39 ALA B C 1
ATOM 3533 O O . ALA B 1 39 ? 13.367 -9.914 -10.406 1 98.81 39 ALA B O 1
ATOM 3534 N N . GLN B 1 40 ? 15.18 -10.07 -9.109 1 98.88 40 GLN B N 1
ATOM 3535 C CA . GLN B 1 40 ? 15.492 -8.641 -9.148 1 98.88 40 GLN B CA 1
ATOM 3536 C C . GLN B 1 40 ? 16.031 -8.234 -10.516 1 98.88 40 GLN B C 1
ATOM 3538 O O . GLN B 1 40 ? 17.094 -8.695 -10.93 1 98.88 40 GLN B O 1
ATOM 3543 N N . PRO B 1 41 ? 15.273 -7.387 -11.273 1 98.81 41 PRO B N 1
ATOM 3544 C CA . PRO B 1 41 ? 15.961 -6.75 -12.398 1 98.81 41 PRO B CA 1
ATOM 3545 C C . PRO B 1 41 ? 17.203 -5.98 -11.977 1 98.81 41 PRO B C 1
ATOM 3547 O O . PRO B 1 41 ? 17.188 -5.266 -10.969 1 98.81 41 PRO B O 1
ATOM 3550 N N . ARG B 1 42 ? 18.25 -6.082 -12.68 1 98.38 42 ARG B N 1
ATOM 3551 C CA . ARG B 1 42 ? 19.5 -5.418 -12.328 1 98.38 42 ARG B CA 1
ATOM 3552 C C . ARG B 1 42 ? 19.312 -3.906 -12.25 1 98.38 42 ARG B C 1
ATOM 3554 O O . ARG B 1 42 ? 19.953 -3.234 -11.445 1 98.38 42 ARG B O 1
ATOM 3561 N N . ALA B 1 43 ? 18.406 -3.348 -13.023 1 98.56 43 ALA B N 1
ATOM 3562 C CA . ALA B 1 43 ? 18.188 -1.907 -13.117 1 98.56 43 ALA B CA 1
ATOM 3563 C C . ALA B 1 43 ? 17.484 -1.381 -11.867 1 98.56 43 ALA B C 1
ATOM 3565 O O . ALA B 1 43 ? 17.484 -0.175 -11.609 1 98.56 43 ALA B O 1
ATOM 3566 N N . ALA B 1 44 ? 16.875 -2.256 -11.062 1 98.69 44 ALA B N 1
ATOM 3567 C CA . ALA B 1 44 ? 16.016 -1.845 -9.961 1 98.69 44 ALA B CA 1
ATOM 3568 C C . ALA B 1 44 ? 16.812 -1.06 -8.914 1 98.69 44 ALA B C 1
ATOM 3570 O O . ALA B 1 44 ? 16.328 -0.057 -8.391 1 98.69 44 ALA B O 1
ATOM 3571 N N . ALA B 1 45 ? 18 -1.526 -8.578 1 98.06 45 ALA B N 1
ATOM 3572 C CA . ALA B 1 45 ? 18.828 -0.862 -7.562 1 98.06 45 ALA B CA 1
ATOM 3573 C C . ALA B 1 45 ? 19.141 0.575 -7.969 1 98.06 45 ALA B C 1
ATOM 3575 O O . ALA B 1 45 ? 19.016 1.497 -7.156 1 98.06 45 ALA B O 1
ATOM 3576 N N . ALA B 1 46 ? 19.578 0.75 -9.195 1 98.44 46 ALA B N 1
ATOM 3577 C CA . ALA B 1 46 ? 19.906 2.082 -9.695 1 98.44 46 ALA B CA 1
ATOM 3578 C C . ALA B 1 46 ? 18.672 2.979 -9.727 1 98.44 46 ALA B C 1
ATOM 3580 O O . ALA B 1 46 ? 18.75 4.168 -9.414 1 98.44 46 ALA B O 1
ATOM 3581 N N . ARG B 1 47 ? 17.547 2.467 -10.156 1 98.69 47 ARG B N 1
ATOM 3582 C CA . ARG B 1 47 ? 16.312 3.232 -10.211 1 98.69 47 ARG B CA 1
ATOM 3583 C C . ARG B 1 47 ? 15.898 3.707 -8.82 1 98.69 47 ARG B C 1
ATOM 3585 O O . ARG B 1 47 ? 15.531 4.871 -8.641 1 98.69 47 ARG B O 1
ATOM 3592 N N . ALA B 1 48 ? 15.969 2.805 -7.863 1 98.69 48 ALA B N 1
ATOM 3593 C CA . ALA B 1 48 ? 15.648 3.174 -6.488 1 98.69 48 ALA B CA 1
ATOM 3594 C C . ALA B 1 48 ? 16.578 4.273 -5.984 1 98.69 48 ALA B C 1
ATOM 3596 O O . ALA B 1 48 ? 16.141 5.203 -5.305 1 98.69 48 ALA B O 1
ATOM 3597 N N . GLN B 1 49 ? 17.828 4.152 -6.297 1 98.25 49 GLN B N 1
ATOM 3598 C CA . GLN B 1 49 ? 18.797 5.156 -5.871 1 98.25 49 GLN B CA 1
ATOM 3599 C C . GLN B 1 49 ? 18.484 6.52 -6.48 1 98.25 49 GLN B C 1
ATOM 3601 O O . GLN B 1 49 ? 18.625 7.547 -5.816 1 98.25 49 GLN B O 1
ATOM 3606 N N . GLN B 1 50 ? 18.094 6.531 -7.738 1 98.69 50 GLN B N 1
ATOM 3607 C CA . GLN B 1 50 ? 17.688 7.77 -8.391 1 98.69 50 GLN B CA 1
ATOM 3608 C C . GLN B 1 50 ? 16.484 8.398 -7.688 1 98.69 50 GLN B C 1
ATOM 3610 O O . GLN B 1 50 ? 16.469 9.602 -7.438 1 98.69 50 GLN B O 1
ATOM 3615 N N . VAL B 1 51 ? 15.508 7.613 -7.359 1 98.88 51 VAL B N 1
ATOM 3616 C CA . VAL B 1 51 ? 14.297 8.102 -6.699 1 98.88 51 VAL B CA 1
ATOM 3617 C C . VAL B 1 51 ? 14.648 8.648 -5.32 1 98.88 51 VAL B C 1
ATOM 3619 O O . VAL B 1 51 ? 14.211 9.742 -4.949 1 98.88 51 VAL B O 1
ATOM 3622 N N . ILE B 1 52 ? 15.477 7.918 -4.551 1 98.81 52 ILE B N 1
ATOM 3623 C CA . ILE B 1 52 ? 15.773 8.273 -3.17 1 98.81 52 ILE B CA 1
ATOM 3624 C C . ILE B 1 52 ? 16.734 9.461 -3.139 1 98.81 52 ILE B C 1
ATOM 3626 O O . ILE B 1 52 ? 16.484 10.453 -2.445 1 98.81 52 ILE B O 1
ATOM 3630 N N . GLY B 1 53 ? 17.797 9.414 -3.9 1 98.38 53 GLY B N 1
ATOM 3631 C CA . GLY B 1 53 ? 18.828 10.438 -3.84 1 98.38 53 GLY B CA 1
ATOM 3632 C C . GLY B 1 53 ? 18.469 11.688 -4.613 1 98.38 53 GLY B C 1
ATOM 3633 O O . GLY B 1 53 ? 18.438 12.789 -4.055 1 98.38 53 GLY B O 1
ATOM 3634 N N . ALA B 1 54 ? 18.078 11.555 -5.918 1 98.38 54 ALA B N 1
ATOM 3635 C CA . ALA B 1 54 ? 17.844 12.703 -6.785 1 98.38 54 ALA B CA 1
ATOM 3636 C C . ALA B 1 54 ? 16.422 13.242 -6.598 1 98.38 54 ALA B C 1
ATOM 3638 O O . ALA B 1 54 ? 16.234 14.445 -6.375 1 98.38 54 ALA B O 1
ATOM 3639 N N . GLU B 1 55 ? 15.484 12.398 -6.668 1 98.75 55 GLU B N 1
ATOM 3640 C CA . GLU B 1 55 ? 14.109 12.883 -6.652 1 98.75 55 GLU B CA 1
ATOM 3641 C C . GLU B 1 55 ? 13.672 13.258 -5.242 1 98.75 55 GLU B C 1
ATOM 3643 O O . GLU B 1 55 ? 13.219 14.383 -5.004 1 98.75 55 GLU B O 1
ATOM 3648 N N . TRP B 1 56 ? 13.852 12.336 -4.285 1 98.81 56 TRP B N 1
ATOM 3649 C CA . TRP B 1 56 ? 13.477 12.625 -2.908 1 98.81 56 TRP B CA 1
ATOM 3650 C C . TRP B 1 56 ? 14.492 13.547 -2.246 1 98.81 56 TRP B C 1
ATOM 3652 O O . TRP B 1 56 ? 14.141 14.625 -1.766 1 98.81 56 TRP B O 1
ATOM 3662 N N . GLY B 1 57 ? 15.758 13.188 -2.254 1 98.44 57 GLY B N 1
ATOM 3663 C CA . GLY B 1 57 ? 16.797 13.945 -1.575 1 98.44 57 GLY B CA 1
ATOM 3664 C C . GLY B 1 57 ? 16.953 15.359 -2.1 1 98.44 57 GLY B C 1
ATOM 3665 O O . GLY B 1 57 ? 16.922 16.328 -1.327 1 98.44 57 GLY B O 1
ATOM 3666 N N . GLU B 1 58 ? 17.031 15.523 -3.383 1 98.12 58 GLU B N 1
ATOM 3667 C CA . GLU B 1 58 ? 17.25 16.828 -3.996 1 98.12 58 GLU B CA 1
ATOM 3668 C C . GLU B 1 58 ? 15.93 17.516 -4.324 1 98.12 58 GLU B C 1
ATOM 3670 O O . GLU B 1 58 ? 15.766 18.719 -4.078 1 98.12 58 GLU B O 1
ATOM 3675 N N . GLY B 1 59 ? 14.977 16.734 -4.801 1 98.25 59 GLY B N 1
ATOM 3676 C CA . GLY B 1 59 ? 13.734 17.312 -5.289 1 98.25 59 GLY B CA 1
ATOM 3677 C C . GLY B 1 59 ? 12.734 17.594 -4.188 1 98.25 59 GLY B C 1
ATOM 3678 O O . GLY B 1 59 ? 11.891 18.484 -4.32 1 98.25 59 GLY B O 1
ATOM 3679 N N . LEU B 1 60 ? 12.836 16.734 -3.051 1 98.25 60 LEU B N 1
ATOM 3680 C CA . LEU B 1 60 ? 11.93 16.891 -1.92 1 98.25 60 LEU B CA 1
ATOM 3681 C C . LEU B 1 60 ? 10.477 16.875 -2.381 1 98.25 60 LEU B C 1
ATOM 3683 O O . LEU B 1 60 ? 10.086 16.031 -3.184 1 98.25 60 LEU B O 1
ATOM 3687 N N . ILE B 1 61 ? 9.609 17.766 -1.84 1 97.88 61 ILE B N 1
ATOM 3688 C CA . ILE B 1 61 ? 8.172 17.781 -2.111 1 97.88 61 ILE B CA 1
ATOM 3689 C C . ILE B 1 61 ? 7.93 18.109 -3.58 1 97.88 61 ILE B C 1
ATOM 3691 O O . ILE B 1 61 ? 6.895 17.75 -4.141 1 97.88 61 ILE B O 1
ATOM 3695 N N . ARG B 1 62 ? 8.859 18.766 -4.285 1 97.38 62 ARG B N 1
ATOM 3696 C CA . ARG B 1 62 ? 8.672 19.203 -5.664 1 97.38 62 ARG B CA 1
ATOM 3697 C C . ARG B 1 62 ? 8.609 18.031 -6.621 1 97.38 62 ARG B C 1
ATOM 3699 O O . ARG B 1 62 ? 8.039 18.125 -7.711 1 97.38 62 ARG B O 1
ATOM 3706 N N . SER B 1 63 ? 9.094 16.906 -6.148 1 98.25 63 SER B N 1
ATOM 3707 C CA . SER B 1 63 ? 9.203 15.742 -7.02 1 98.25 63 SER B CA 1
ATOM 3708 C C . SER B 1 63 ? 7.828 15.141 -7.309 1 98.25 63 SER B C 1
ATOM 3710 O O . SER B 1 63 ? 7.668 14.367 -8.25 1 98.25 63 SER B O 1
ATOM 3712 N N . TRP B 1 64 ? 6.805 15.492 -6.551 1 97.88 64 TRP B N 1
ATOM 3713 C CA . TRP B 1 64 ? 5.449 15.07 -6.898 1 97.88 64 TRP B CA 1
ATOM 3714 C C . TRP B 1 64 ? 5.062 15.578 -8.281 1 97.88 64 TRP B C 1
ATOM 3716 O O . TRP B 1 64 ? 4.281 14.938 -8.992 1 97.88 64 TRP B O 1
ATOM 3726 N N . ASN B 1 65 ? 5.613 16.734 -8.625 1 96.81 65 ASN B N 1
ATOM 3727 C CA . ASN B 1 65 ? 5.391 17.281 -9.953 1 96.81 65 ASN B CA 1
ATOM 3728 C C . ASN B 1 65 ? 6.574 17.016 -10.875 1 96.81 65 ASN B C 1
ATOM 3730 O O . ASN B 1 65 ? 6.43 16.328 -11.891 1 96.81 65 ASN B O 1
ATOM 3734 N N . THR B 1 66 ? 7.77 17.375 -10.492 1 97.5 66 THR B N 1
ATOM 3735 C CA . THR B 1 66 ? 8.914 17.422 -11.391 1 97.5 66 THR B CA 1
ATOM 3736 C C . THR B 1 66 ? 9.367 16.016 -11.766 1 97.5 66 THR B C 1
ATOM 3738 O O . THR B 1 66 ? 9.875 15.789 -12.867 1 97.5 66 THR B O 1
ATOM 3741 N N . ALA B 1 67 ? 9.156 15.031 -10.836 1 98.25 67 ALA B N 1
ATOM 3742 C CA . ALA B 1 67 ? 9.523 13.648 -11.133 1 98.25 67 ALA B CA 1
ATOM 3743 C C . ALA B 1 67 ? 8.305 12.836 -11.555 1 98.25 67 ALA B C 1
ATOM 3745 O O . ALA B 1 67 ? 8.414 11.625 -11.797 1 98.25 67 ALA B O 1
ATOM 3746 N N . GLY B 1 68 ? 7.125 13.453 -11.555 1 98 68 GLY B N 1
ATOM 3747 C CA . GLY B 1 68 ? 5.91 12.805 -12.016 1 98 68 GLY B CA 1
ATOM 3748 C C . GLY B 1 68 ? 5.387 11.758 -11.047 1 98 68 GLY B C 1
ATOM 3749 O O . GLY B 1 68 ? 4.762 10.781 -11.461 1 98 68 GLY B O 1
ATOM 3750 N N . TRP B 1 69 ? 5.699 11.914 -9.758 1 98.5 69 TRP B N 1
ATOM 3751 C CA . TRP B 1 69 ? 5.273 10.93 -8.766 1 98.5 69 TRP B CA 1
ATOM 3752 C C . TRP B 1 69 ? 3.754 10.805 -8.734 1 98.5 69 TRP B C 1
ATOM 3754 O O . TRP B 1 69 ? 3.213 9.703 -8.617 1 98.5 69 TRP B O 1
ATOM 3764 N N . PHE B 1 70 ? 3.057 11.914 -8.836 1 97.38 70 PHE B N 1
ATOM 3765 C CA . PHE B 1 70 ? 1.608 11.938 -8.68 1 97.38 70 PHE B CA 1
ATOM 3766 C C . PHE B 1 70 ? 0.93 11.18 -9.812 1 97.38 70 PHE B C 1
ATOM 3768 O O . PHE B 1 70 ? -0.101 10.531 -9.609 1 97.38 70 PHE B O 1
ATOM 3775 N N . ALA B 1 71 ? 1.485 11.156 -10.984 1 97.25 71 ALA B N 1
ATOM 3776 C CA . ALA B 1 71 ? 0.905 10.516 -12.164 1 97.25 71 ALA B CA 1
ATOM 3777 C C . ALA B 1 71 ? 1.396 9.078 -12.305 1 97.25 71 ALA B C 1
ATOM 3779 O O . ALA B 1 71 ? 0.918 8.336 -13.164 1 97.25 71 ALA B O 1
ATOM 3780 N N . LEU B 1 72 ? 2.26 8.664 -11.477 1 98.62 72 LEU B N 1
ATOM 3781 C CA . LEU B 1 72 ? 3.02 7.434 -11.664 1 98.62 72 LEU B CA 1
ATOM 3782 C C . LEU B 1 72 ? 2.09 6.227 -11.719 1 98.62 72 LEU B C 1
ATOM 3784 O O . LEU B 1 72 ? 2.264 5.344 -12.555 1 98.62 72 LEU B O 1
ATOM 3788 N N . PRO B 1 73 ? 1.023 6.137 -10.852 1 98.69 73 PRO B N 1
ATOM 3789 C CA . PRO B 1 73 ? 0.12 4.984 -10.906 1 98.69 73 PRO B CA 1
ATOM 3790 C C . PRO B 1 73 ? -0.503 4.789 -12.289 1 98.69 73 PRO B C 1
ATOM 3792 O O . PRO B 1 73 ? -0.542 3.664 -12.797 1 98.69 73 PRO B O 1
ATOM 3795 N N . ARG B 1 74 ? -0.911 5.824 -12.906 1 98.44 74 ARG B N 1
ATOM 3796 C CA . ARG B 1 74 ? -1.584 5.75 -14.203 1 98.44 74 ARG B CA 1
ATOM 3797 C C . ARG B 1 74 ? -0.584 5.5 -15.328 1 98.44 74 ARG B C 1
ATOM 3799 O O . ARG B 1 74 ? -0.866 4.746 -16.266 1 98.44 74 ARG B O 1
ATOM 3806 N N . ARG B 1 75 ? 0.589 6.148 -15.234 1 98.56 75 ARG B N 1
ATOM 3807 C CA . ARG B 1 75 ? 1.617 5.949 -16.25 1 98.56 75 ARG B CA 1
ATOM 3808 C C . ARG B 1 75 ? 2.074 4.496 -16.281 1 98.56 75 ARG B C 1
ATOM 3810 O O . ARG B 1 75 ? 2.213 3.91 -17.359 1 98.56 75 ARG B O 1
ATOM 3817 N N . LEU B 1 76 ? 2.309 3.959 -15.125 1 98.81 76 LEU B N 1
ATOM 3818 C CA . LEU B 1 76 ? 2.705 2.557 -15.062 1 98.81 76 LEU B CA 1
ATOM 3819 C C . LEU B 1 76 ? 1.57 1.649 -15.523 1 98.81 76 LEU B C 1
ATOM 3821 O O . LEU B 1 76 ? 1.812 0.613 -16.141 1 98.81 76 LEU B O 1
ATOM 3825 N N . GLY B 1 77 ? 0.329 2.047 -15.133 1 98.88 77 GLY B N 1
ATOM 3826 C CA . GLY B 1 77 ? -0.822 1.307 -15.625 1 98.88 77 GLY B CA 1
ATOM 3827 C C . GLY B 1 77 ? -0.877 1.225 -17.141 1 98.88 77 GLY B C 1
ATOM 3828 O O . GLY B 1 77 ? -1.105 0.151 -17.703 1 98.88 77 GLY B O 1
ATOM 3829 N N . ASP B 1 78 ? -0.637 2.318 -17.766 1 98.75 78 ASP B N 1
ATOM 3830 C CA . ASP B 1 78 ? -0.654 2.369 -19.234 1 98.75 78 ASP B CA 1
ATOM 3831 C C . ASP B 1 78 ? 0.462 1.512 -19.828 1 98.75 78 ASP B C 1
ATOM 3833 O O . ASP B 1 78 ? 0.297 0.921 -20.891 1 98.75 78 ASP B O 1
ATOM 3837 N N . ARG B 1 79 ? 1.575 1.431 -19.156 1 98.56 79 ARG B N 1
ATOM 3838 C CA . ARG B 1 79 ? 2.684 0.597 -19.609 1 98.56 79 ARG B CA 1
ATOM 3839 C C . ARG B 1 79 ? 2.344 -0.884 -19.484 1 98.56 79 ARG B C 1
ATOM 3841 O O . ARG B 1 79 ? 2.779 -1.699 -20.297 1 98.56 79 ARG B O 1
ATOM 3848 N N . LEU B 1 80 ? 1.611 -1.212 -18.469 1 98.75 80 LEU B N 1
ATOM 3849 C CA . LEU B 1 80 ? 1.228 -2.596 -18.219 1 98.75 80 LEU B CA 1
ATOM 3850 C C . LEU B 1 80 ? 0.085 -3.02 -19.141 1 98.75 80 LEU B C 1
ATOM 3852 O O . LEU B 1 80 ? -0.025 -4.195 -19.5 1 98.75 80 LEU B O 1
ATOM 3856 N N . ALA B 1 81 ? -0.75 -2.119 -19.594 1 98.75 81 ALA B N 1
ATOM 3857 C CA . ALA B 1 81 ? -2.027 -2.354 -20.266 1 98.75 81 ALA B CA 1
ATOM 3858 C C . ALA B 1 81 ? -1.86 -3.301 -21.438 1 98.75 81 ALA B C 1
ATOM 3860 O O . ALA B 1 81 ? -2.586 -4.293 -21.562 1 98.75 81 ALA B O 1
ATOM 3861 N N . PRO B 1 82 ? -0.865 -3.146 -22.281 1 98.06 82 PRO B N 1
ATOM 3862 C CA . PRO B 1 82 ? -0.746 -4.027 -23.453 1 98.06 82 PRO B CA 1
ATOM 3863 C C . PRO B 1 82 ? -0.455 -5.477 -23.062 1 98.06 82 PRO B C 1
ATOM 3865 O O . PRO B 1 82 ? -0.84 -6.398 -23.781 1 98.06 82 PRO B O 1
ATOM 3868 N N . LEU B 1 83 ? 0.14 -5.711 -21.938 1 98.31 83 LEU B N 1
ATOM 3869 C CA . LEU B 1 83 ? 0.517 -7.055 -21.516 1 98.31 83 LEU B CA 1
ATOM 3870 C C . LEU B 1 83 ? -0.711 -7.859 -21.094 1 98.31 83 LEU B C 1
ATOM 3872 O O . LEU B 1 83 ? -0.667 -9.086 -21.047 1 98.31 83 LEU B O 1
ATOM 3876 N N . ILE B 1 84 ? -1.821 -7.152 -20.781 1 98.81 84 ILE B N 1
ATOM 3877 C CA . ILE B 1 84 ? -2.979 -7.879 -20.266 1 98.81 84 ILE B CA 1
ATOM 3878 C C . ILE B 1 84 ? -4.191 -7.602 -21.156 1 98.81 84 ILE B C 1
ATOM 3880 O O . ILE B 1 84 ? -5.336 -7.777 -20.719 1 98.81 84 ILE B O 1
ATOM 3884 N N . GLY B 1 85 ? -3.963 -7.098 -22.359 1 98.69 85 GLY B N 1
ATOM 3885 C CA . GLY B 1 85 ? -5.035 -6.863 -23.312 1 98.69 85 GLY B CA 1
ATOM 3886 C C . GLY B 1 85 ? -5.969 -5.742 -22.891 1 98.69 85 GLY B C 1
ATOM 3887 O O . GLY B 1 85 ? -7.176 -5.812 -23.141 1 98.69 85 GLY B O 1
ATOM 3888 N N . ALA B 1 86 ? -5.488 -4.758 -22.141 1 98.81 86 ALA B N 1
ATOM 3889 C CA . ALA B 1 86 ? -6.215 -3.562 -21.719 1 98.81 86 ALA B CA 1
ATOM 3890 C C . ALA B 1 86 ? -5.859 -2.363 -22.594 1 98.81 86 ALA B C 1
ATOM 3892 O O . ALA B 1 86 ? -4.883 -2.4 -23.344 1 98.81 86 ALA B O 1
ATOM 3893 N N . ALA B 1 87 ? -6.66 -1.312 -22.547 1 98.69 87 ALA B N 1
ATOM 3894 C CA . ALA B 1 87 ? -6.41 -0.058 -23.266 1 98.69 87 ALA B CA 1
ATOM 3895 C C . ALA B 1 87 ? -5.805 0.987 -22.328 1 98.69 87 ALA B C 1
ATOM 3897 O O . ALA B 1 87 ? -5.707 0.767 -21.125 1 98.69 87 ALA B O 1
ATOM 3898 N N . ASP B 1 88 ? -5.324 2.062 -22.953 1 98.25 88 ASP B N 1
ATOM 3899 C CA . ASP B 1 88 ? -4.867 3.201 -22.156 1 98.25 88 ASP B CA 1
ATOM 3900 C C . ASP B 1 88 ? -5.965 3.688 -21.219 1 98.25 88 ASP B C 1
ATOM 3902 O O . ASP B 1 88 ? -7.141 3.711 -21.578 1 98.25 88 ASP B O 1
ATOM 3906 N N . ASP B 1 89 ? -5.551 4.012 -19.969 1 98.25 89 ASP B N 1
ATOM 3907 C CA . ASP B 1 89 ? -6.426 4.598 -18.953 1 98.25 89 ASP B CA 1
ATOM 3908 C C . ASP B 1 89 ? -7.418 3.566 -18.422 1 98.25 89 ASP B C 1
ATOM 3910 O O . ASP B 1 89 ? -8.523 3.916 -18 1 98.25 89 ASP B O 1
ATOM 3914 N N . GLU B 1 90 ? -7.062 2.297 -18.516 1 98.88 90 GLU B N 1
ATOM 3915 C CA . GLU B 1 90 ? -7.934 1.271 -17.953 1 98.88 90 GLU B CA 1
ATOM 3916 C C . GLU B 1 90 ? -7.266 0.562 -16.781 1 98.88 90 GLU B C 1
ATOM 3918 O O . GLU B 1 90 ? -7.91 -0.206 -16.062 1 98.88 90 GLU B O 1
ATOM 3923 N N . VAL B 1 91 ? -5.969 0.804 -16.625 1 98.94 91 VAL B N 1
ATOM 3924 C CA . VAL B 1 91 ? -5.223 0.116 -15.57 1 98.94 91 VAL B CA 1
ATOM 3925 C C . VAL B 1 91 ? -4.555 1.139 -14.656 1 98.94 91 VAL B C 1
ATOM 3927 O O . VAL B 1 91 ? -4.004 2.137 -15.125 1 98.94 91 VAL B O 1
ATOM 3930 N N . ALA B 1 92 ? -4.645 0.979 -13.367 1 98.88 92 ALA B N 1
ATOM 3931 C CA . ALA B 1 92 ? -3.861 1.726 -12.391 1 98.88 92 ALA B CA 1
ATOM 3932 C C . ALA B 1 92 ? -3.014 0.787 -11.531 1 98.88 92 ALA B C 1
ATOM 3934 O O . ALA B 1 92 ? -3.486 -0.267 -11.102 1 98.88 92 ALA B O 1
ATOM 3935 N N . ILE B 1 93 ? -1.705 1.08 -11.398 1 98.94 93 ILE B N 1
ATOM 3936 C CA . ILE B 1 93 ? -0.866 0.402 -10.414 1 98.94 93 ILE B CA 1
ATOM 3937 C C . ILE B 1 93 ? -1.037 1.061 -9.047 1 98.94 93 ILE B C 1
ATOM 3939 O O . ILE B 1 93 ? -0.69 2.23 -8.867 1 98.94 93 ILE B O 1
ATOM 3943 N N . THR B 1 94 ? -1.611 0.283 -8.102 1 98.81 94 THR B N 1
ATOM 3944 C CA . THR B 1 94 ? -1.964 0.875 -6.816 1 98.81 94 THR B CA 1
ATOM 3945 C C . THR B 1 94 ? -2.26 -0.21 -5.785 1 98.81 94 THR B C 1
ATOM 3947 O O . THR B 1 94 ? -2.723 -1.297 -6.133 1 98.81 94 THR B O 1
ATOM 3950 N N . ASP B 1 95 ? -1.88 0.034 -4.527 1 98.62 95 ASP B N 1
ATOM 3951 C CA . ASP B 1 95 ? -2.256 -0.772 -3.369 1 98.62 95 ASP B CA 1
ATOM 3952 C C . ASP B 1 95 ? -1.893 -2.24 -3.58 1 98.62 95 ASP B C 1
ATOM 3954 O O . ASP B 1 95 ? -1.053 -2.562 -4.422 1 98.62 95 ASP B O 1
ATOM 3958 N N . THR B 1 96 ? -2.354 -3.162 -2.74 1 98.62 96 THR B N 1
ATOM 3959 C CA . THR B 1 96 ? -2.111 -4.594 -2.877 1 98.62 96 THR B CA 1
ATOM 3960 C C . THR B 1 96 ? -3.221 -5.254 -3.691 1 98.62 96 THR B C 1
ATOM 3962 O O . THR B 1 96 ? -4.281 -4.66 -3.9 1 98.62 96 THR B O 1
ATOM 3965 N N . ILE B 1 97 ? -2.969 -6.375 -4.172 1 98.75 97 ILE B N 1
ATOM 3966 C CA . ILE B 1 97 ? -3.967 -7.07 -4.977 1 98.75 97 ILE B CA 1
ATOM 3967 C C . ILE B 1 97 ? -5.195 -7.371 -4.125 1 98.75 97 ILE B C 1
ATOM 3969 O O . ILE B 1 97 ? -6.328 -7.32 -4.613 1 98.75 97 ILE B O 1
ATOM 3973 N N . SER B 1 98 ? -5.055 -7.672 -2.805 1 98.75 98 SER B N 1
ATOM 3974 C CA . SER B 1 98 ? -6.18 -7.926 -1.909 1 98.75 98 SER B CA 1
ATOM 3975 C C . SER B 1 98 ? -7.07 -6.691 -1.777 1 98.75 98 SER B C 1
ATOM 3977 O O . SER B 1 98 ? -8.297 -6.797 -1.84 1 98.75 98 SER B O 1
ATOM 3979 N N . ILE B 1 99 ? -6.445 -5.574 -1.623 1 98.88 99 ILE B N 1
ATOM 3980 C CA . ILE B 1 99 ? -7.184 -4.328 -1.464 1 98.88 99 ILE B CA 1
ATOM 3981 C C . ILE B 1 99 ? -7.891 -3.975 -2.771 1 98.88 99 ILE B C 1
ATOM 3983 O O . ILE B 1 99 ? -9.047 -3.553 -2.766 1 98.88 99 ILE B O 1
ATOM 3987 N N . ASN B 1 100 ? -7.195 -4.129 -3.859 1 98.88 100 ASN B N 1
ATOM 3988 C CA . ASN B 1 100 ? -7.812 -3.871 -5.156 1 98.88 100 ASN B CA 1
ATOM 3989 C C . ASN B 1 100 ? -8.992 -4.805 -5.41 1 98.88 100 ASN B C 1
ATOM 3991 O O . ASN B 1 100 ? -9.984 -4.402 -6.02 1 98.88 100 ASN B O 1
ATOM 3995 N N . LEU B 1 101 ? -8.828 -6.059 -4.992 1 98.94 101 LEU B N 1
ATOM 3996 C CA . LEU B 1 101 ? -9.93 -7.008 -5.109 1 98.94 101 LEU B CA 1
ATOM 3997 C C . LEU B 1 101 ? -11.148 -6.535 -4.324 1 98.94 101 LEU B C 1
ATOM 3999 O O . LEU B 1 101 ? -12.273 -6.609 -4.812 1 98.94 101 LEU B O 1
ATOM 4003 N N . PHE B 1 102 ? -10.969 -6.078 -3.104 1 98.94 102 PHE B N 1
ATOM 4004 C CA . PHE B 1 102 ? -12.047 -5.543 -2.285 1 98.94 102 PHE B CA 1
ATOM 4005 C C . PHE B 1 102 ? -12.758 -4.398 -3.004 1 98.94 102 PHE B C 1
ATOM 4007 O O . PHE B 1 102 ? -13.984 -4.387 -3.096 1 98.94 102 PHE B O 1
ATOM 4014 N N . LYS B 1 103 ? -11.953 -3.428 -3.494 1 98.88 103 LYS B N 1
ATOM 4015 C CA . LYS B 1 103 ? -12.508 -2.268 -4.184 1 98.88 103 LYS B CA 1
ATOM 4016 C C . LYS B 1 103 ? -13.375 -2.691 -5.363 1 98.88 103 LYS B C 1
ATOM 4018 O O . LYS B 1 103 ? -14.516 -2.234 -5.504 1 98.88 103 LYS B O 1
ATOM 4023 N N . LEU B 1 104 ? -12.828 -3.508 -6.121 1 98.88 104 LEU B N 1
ATOM 4024 C CA . LEU B 1 104 ? -13.492 -3.873 -7.363 1 98.88 104 LEU B CA 1
ATOM 4025 C C . LEU B 1 104 ? -14.711 -4.746 -7.094 1 98.88 104 LEU B C 1
ATOM 4027 O O . LEU B 1 104 ? -15.766 -4.559 -7.707 1 98.88 104 LEU B O 1
ATOM 4031 N N . LEU B 1 105 ? -14.578 -5.738 -6.23 1 98.94 105 LEU B N 1
ATOM 4032 C CA . LEU B 1 105 ? -15.711 -6.578 -5.867 1 98.94 105 LEU B CA 1
ATOM 4033 C C . LEU B 1 105 ? -16.844 -5.734 -5.285 1 98.94 105 LEU B C 1
ATOM 4035 O O . LEU B 1 105 ? -18.016 -5.93 -5.637 1 98.94 105 LEU B O 1
ATOM 4039 N N . ALA B 1 106 ? -16.516 -4.824 -4.395 1 98.88 106 ALA B N 1
ATOM 4040 C CA . ALA B 1 106 ? -17.516 -3.926 -3.809 1 98.88 106 ALA B CA 1
ATOM 4041 C C . ALA B 1 106 ? -18.219 -3.105 -4.887 1 98.88 106 ALA B C 1
ATOM 4043 O O . ALA B 1 106 ? -19.438 -2.961 -4.871 1 98.88 106 ALA B O 1
ATOM 4044 N N . ALA B 1 107 ? -17.453 -2.551 -5.773 1 98.81 107 ALA B N 1
ATOM 4045 C CA . ALA B 1 107 ? -18.016 -1.741 -6.855 1 98.81 107 ALA B CA 1
ATOM 4046 C C . ALA B 1 107 ? -18.969 -2.561 -7.719 1 98.81 107 ALA B C 1
ATOM 4048 O O . ALA B 1 107 ? -20.047 -2.082 -8.102 1 98.81 107 ALA B O 1
ATOM 4049 N N . MET B 1 108 ? -18.562 -3.775 -8.047 1 98.88 108 MET B N 1
ATOM 4050 C CA . MET B 1 108 ? -19.375 -4.652 -8.891 1 98.88 108 MET B CA 1
ATOM 4051 C C . MET B 1 108 ? -20.672 -5.039 -8.195 1 98.88 108 MET B C 1
ATOM 4053 O O . MET B 1 108 ? -21.734 -5.043 -8.82 1 98.88 108 MET B O 1
ATOM 4057 N N . LEU B 1 109 ? -20.594 -5.391 -6.941 1 98.69 109 LEU B N 1
ATOM 4058 C CA . LEU B 1 109 ? -21.797 -5.73 -6.195 1 98.69 109 LEU B CA 1
ATOM 4059 C C . LEU B 1 109 ? -22.734 -4.535 -6.102 1 98.69 109 LEU B C 1
ATOM 4061 O O . LEU B 1 109 ? -23.953 -4.691 -6.203 1 98.69 109 LEU B O 1
ATOM 4065 N N . ARG B 1 110 ? -22.172 -3.359 -5.859 1 98.19 110 ARG B N 1
ATOM 4066 C CA . ARG B 1 110 ? -22.969 -2.145 -5.824 1 98.19 110 ARG B CA 1
ATOM 4067 C C . ARG B 1 110 ? -23.688 -1.915 -7.152 1 98.19 110 ARG B C 1
ATOM 4069 O O . ARG B 1 110 ? -24.859 -1.545 -7.18 1 98.19 110 ARG B O 1
ATOM 4076 N N . HIS B 1 111 ? -22.953 -2.119 -8.211 1 98.31 111 HIS B N 1
ATOM 4077 C CA . HIS B 1 111 ? -23.531 -1.99 -9.539 1 98.31 111 HIS B CA 1
ATOM 4078 C C . HIS B 1 111 ? -24.672 -2.973 -9.742 1 98.31 111 HIS B C 1
ATOM 4080 O O . HIS B 1 111 ? -25.75 -2.596 -10.234 1 98.31 111 HIS B O 1
ATOM 4086 N N . GLN B 1 112 ? -24.484 -4.242 -9.352 1 98.12 112 GLN B N 1
ATOM 4087 C CA . GLN B 1 112 ? -25.516 -5.266 -9.469 1 98.12 112 GLN B CA 1
ATOM 4088 C C . GLN B 1 112 ? -26.719 -4.926 -8.609 1 98.12 112 GLN B C 1
ATOM 4090 O O . GLN B 1 112 ? -27.875 -5.117 -9.031 1 98.12 112 GLN B O 1
ATOM 4095 N N . ALA B 1 113 ? -26.453 -4.395 -7.445 1 97.12 113 ALA B N 1
ATOM 4096 C CA . ALA B 1 113 ? -27.531 -4.047 -6.535 1 97.12 113 ALA B CA 1
ATOM 4097 C C . ALA B 1 113 ? -28.469 -3.008 -7.16 1 97.12 113 ALA B C 1
ATOM 4099 O O . ALA B 1 113 ? -29.672 -3.023 -6.926 1 97.12 113 ALA B O 1
ATOM 4100 N N . ARG B 1 114 ? -27.953 -2.146 -7.965 1 96.25 114 ARG B N 1
ATOM 4101 C CA . ARG B 1 114 ? -28.719 -1.076 -8.602 1 96.25 114 ARG B CA 1
ATOM 4102 C C . ARG B 1 114 ? -29.484 -1.594 -9.812 1 96.25 114 ARG B C 1
ATOM 4104 O O . ARG B 1 114 ? -30.594 -1.152 -10.078 1 96.25 114 ARG B O 1
ATOM 4111 N N . HIS B 1 115 ? -28.984 -2.611 -10.5 1 96.56 115 HIS B N 1
ATOM 4112 C CA . HIS B 1 115 ? -29.516 -2.98 -11.805 1 96.56 115 HIS B CA 1
ATOM 4113 C C . HIS B 1 115 ? -30.188 -4.355 -11.75 1 96.56 115 HIS B C 1
ATOM 4115 O O . HIS B 1 115 ? -31.062 -4.656 -12.57 1 96.56 115 HIS B O 1
ATOM 4121 N N . ALA B 1 116 ? -29.719 -5.176 -10.859 1 96.62 116 ALA B N 1
ATOM 4122 C CA . ALA B 1 116 ? -30.234 -6.531 -10.664 1 96.62 116 ALA B CA 1
ATOM 4123 C C . ALA B 1 116 ? -30.234 -6.918 -9.188 1 96.62 116 ALA B C 1
ATOM 4125 O O . ALA B 1 116 ? -29.516 -7.844 -8.789 1 96.62 116 ALA B O 1
ATOM 4126 N N . PRO B 1 117 ? -31.094 -6.355 -8.422 1 96 117 PRO B N 1
ATOM 4127 C CA . PRO B 1 117 ? -31.031 -6.457 -6.965 1 96 117 PRO B CA 1
ATOM 4128 C C . PRO B 1 117 ? -31.234 -7.887 -6.465 1 96 117 PRO B C 1
ATOM 4130 O O . PRO B 1 117 ? -30.875 -8.203 -5.324 1 96 117 PRO B O 1
ATOM 4133 N N . LYS B 1 118 ? -31.734 -8.758 -7.258 1 96.69 118 LYS B N 1
ATOM 4134 C CA . LYS B 1 118 ? -31.938 -10.148 -6.844 1 96.69 118 LYS B CA 1
ATOM 4135 C C . LYS B 1 118 ? -30.625 -10.922 -6.875 1 96.69 118 LYS B C 1
ATOM 4137 O O . LYS B 1 118 ? -30.516 -11.984 -6.266 1 96.69 118 LYS B O 1
ATOM 4142 N N . ARG B 1 119 ? -29.672 -10.422 -7.582 1 98 119 ARG B N 1
ATOM 4143 C CA . ARG B 1 119 ? -28.391 -11.102 -7.707 1 98 119 ARG B CA 1
ATOM 4144 C C . ARG B 1 119 ? -27.5 -10.828 -6.492 1 98 119 ARG B C 1
ATOM 4146 O O . ARG B 1 119 ? -26.938 -9.742 -6.363 1 98 119 ARG B O 1
ATOM 4153 N N . ARG B 1 120 ? -27.312 -11.867 -5.699 1 98.31 120 ARG B N 1
ATOM 4154 C CA . ARG B 1 120 ? -26.609 -11.656 -4.441 1 98.31 120 ARG B CA 1
ATOM 4155 C C . ARG B 1 120 ? -25.562 -12.75 -4.211 1 98.31 120 ARG B C 1
ATOM 4157 O O . ARG B 1 120 ? -25 -12.859 -3.121 1 98.31 120 ARG B O 1
ATOM 4164 N N . VAL B 1 121 ? -25.266 -13.539 -5.199 1 98.81 121 VAL B N 1
ATOM 4165 C CA . VAL B 1 121 ? -24.344 -14.656 -5.039 1 98.81 121 VAL B CA 1
ATOM 4166 C C . VAL B 1 121 ? -23.016 -14.336 -5.727 1 98.81 121 VAL B C 1
ATOM 4168 O O . VAL B 1 121 ? -23 -13.906 -6.883 1 98.81 121 VAL B O 1
ATOM 4171 N N . ILE B 1 122 ? -21.953 -14.414 -5.012 1 98.94 122 ILE B N 1
ATOM 4172 C CA . ILE B 1 122 ? -20.594 -14.414 -5.555 1 98.94 122 ILE B CA 1
ATOM 4173 C C . ILE B 1 122 ? -20.125 -15.852 -5.754 1 98.94 122 ILE B C 1
ATOM 4175 O O . ILE B 1 122 ? -20.062 -16.625 -4.797 1 98.94 122 ILE B O 1
ATOM 4179 N N . VAL B 1 123 ? -19.797 -16.234 -6.941 1 98.94 123 VAL B N 1
ATOM 4180 C CA . VAL B 1 123 ? -19.312 -17.578 -7.223 1 98.94 123 VAL B CA 1
ATOM 4181 C C . VAL B 1 123 ? -17.797 -17.562 -7.332 1 98.94 123 VAL B C 1
ATOM 4183 O O . VAL B 1 123 ? -17.219 -16.719 -8.016 1 98.94 123 VAL B O 1
ATOM 4186 N N . SER B 1 124 ? -17.141 -18.438 -6.656 1 98.75 124 SER B N 1
ATOM 4187 C CA . SER B 1 124 ? -15.688 -18.594 -6.715 1 98.75 124 SER B CA 1
ATOM 4188 C C . SER B 1 124 ? -15.281 -20.047 -6.543 1 98.75 124 SER B C 1
ATOM 4190 O O . SER B 1 124 ? -16.141 -20.938 -6.492 1 98.75 124 SER B O 1
ATOM 4192 N N . GLU B 1 125 ? -14.008 -20.281 -6.602 1 98.25 125 GLU B N 1
ATOM 4193 C CA . GLU B 1 125 ? -13.477 -21.641 -6.422 1 98.25 125 GLU B CA 1
ATOM 4194 C C . GLU B 1 125 ? -12.898 -21.828 -5.02 1 98.25 125 GLU B C 1
ATOM 4196 O O . GLU B 1 125 ? -12.164 -20.969 -4.527 1 98.25 125 GLU B O 1
ATOM 4201 N N . ARG B 1 126 ? -13.18 -22.984 -4.422 1 97.38 126 ARG B N 1
ATOM 4202 C CA . ARG B 1 126 ? -12.664 -23.281 -3.092 1 97.38 126 ARG B CA 1
ATOM 4203 C C . ARG B 1 126 ? -11.133 -23.312 -3.096 1 97.38 126 ARG B C 1
ATOM 4205 O O . ARG B 1 126 ? -10.5 -22.969 -2.096 1 97.38 126 ARG B O 1
ATOM 4212 N N . SER B 1 127 ? -10.609 -23.672 -4.246 1 95.06 127 SER B N 1
ATOM 4213 C CA . SER B 1 127 ? -9.164 -23.844 -4.363 1 95.06 127 SER B CA 1
ATOM 4214 C C . SER B 1 127 ? -8.477 -22.531 -4.719 1 95.06 127 SER B C 1
ATOM 4216 O O . SER B 1 127 ? -7.258 -22.516 -4.934 1 95.06 127 SER B O 1
ATOM 4218 N N . ASN B 1 128 ? -9.203 -21.391 -4.758 1 95.44 128 ASN B N 1
ATOM 4219 C CA . ASN B 1 128 ? -8.586 -20.094 -4.992 1 95.44 128 ASN B CA 1
ATOM 4220 C C . ASN B 1 128 ? -7.609 -19.734 -3.875 1 95.44 128 ASN B C 1
ATOM 4222 O O . ASN B 1 128 ? -7.684 -20.281 -2.775 1 95.44 128 ASN B O 1
ATOM 4226 N N . PHE B 1 129 ? -6.621 -18.875 -4.277 1 95.44 129 PHE B N 1
ATOM 4227 C CA . PHE B 1 129 ? -5.824 -18.344 -3.18 1 95.44 129 PHE B CA 1
ATOM 4228 C C . PHE B 1 129 ? -6.723 -17.766 -2.084 1 95.44 129 PHE B C 1
ATOM 4230 O O . PHE B 1 129 ? -7.672 -17.047 -2.367 1 95.44 129 PHE B O 1
ATOM 4237 N N . PRO B 1 130 ? -6.48 -18.031 -0.853 1 95.62 130 PRO B N 1
ATOM 4238 C CA . PRO B 1 130 ? -7.414 -17.781 0.252 1 95.62 130 PRO B CA 1
ATOM 4239 C C . PRO B 1 130 ? -7.812 -16.312 0.371 1 95.62 130 PRO B C 1
ATOM 4241 O O . PRO B 1 130 ? -8.945 -16.016 0.747 1 95.62 130 PRO B O 1
ATOM 4244 N N . THR B 1 131 ? -6.922 -15.43 0.06 1 97.44 131 THR B N 1
ATOM 4245 C CA . THR B 1 131 ? -7.234 -14.016 0.254 1 97.44 131 THR B CA 1
ATOM 4246 C C . THR B 1 131 ? -8.469 -13.625 -0.547 1 97.44 131 THR B C 1
ATOM 4248 O O . THR B 1 131 ? -9.258 -12.781 -0.108 1 97.44 131 THR B O 1
ATOM 4251 N N . ASP B 1 132 ? -8.641 -14.172 -1.743 1 98.38 132 ASP B N 1
ATOM 4252 C CA . ASP B 1 132 ? -9.82 -13.852 -2.531 1 98.38 132 ASP B CA 1
ATOM 4253 C C . ASP B 1 132 ? -11.102 -14.188 -1.764 1 98.38 132 ASP B C 1
ATOM 4255 O O . ASP B 1 132 ? -12.031 -13.375 -1.71 1 98.38 132 ASP B O 1
ATOM 4259 N N . LEU B 1 133 ? -11.078 -15.359 -1.19 1 98.56 133 LEU B N 1
ATOM 4260 C CA . LEU B 1 133 ? -12.234 -15.82 -0.436 1 98.56 133 LEU B CA 1
ATOM 4261 C C . LEU B 1 133 ? -12.414 -15 0.836 1 98.56 133 LEU B C 1
ATOM 4263 O O . LEU B 1 133 ? -13.539 -14.625 1.188 1 98.56 133 LEU B O 1
ATOM 4267 N N . TYR B 1 134 ? -11.32 -14.727 1.564 1 98.56 134 TYR B N 1
ATOM 4268 C CA . TYR B 1 134 ? -11.367 -13.938 2.789 1 98.56 134 TYR B CA 1
ATOM 4269 C C . TYR B 1 134 ? -11.938 -12.555 2.523 1 98.56 134 TYR B C 1
ATOM 4271 O O . TYR B 1 134 ? -12.766 -12.055 3.297 1 98.56 134 TYR B O 1
ATOM 4279 N N . ILE B 1 135 ? -11.484 -11.898 1.446 1 98.69 135 ILE B N 1
ATOM 4280 C CA . ILE B 1 135 ? -11.961 -10.57 1.078 1 98.69 135 ILE B CA 1
ATOM 4281 C C . ILE B 1 135 ? -13.461 -10.617 0.802 1 98.69 135 ILE B C 1
ATOM 4283 O O . ILE B 1 135 ? -14.211 -9.742 1.253 1 98.69 135 ILE B O 1
ATOM 4287 N N . ALA B 1 136 ? -13.898 -11.602 0.025 1 98.81 136 ALA B N 1
ATOM 4288 C CA . ALA B 1 136 ? -15.328 -11.758 -0.233 1 98.81 136 ALA B CA 1
ATOM 4289 C C . ALA B 1 136 ? -16.094 -11.938 1.069 1 98.81 136 ALA B C 1
ATOM 4291 O O . ALA B 1 136 ? -17.156 -11.32 1.258 1 98.81 136 ALA B O 1
ATOM 4292 N N . GLN B 1 137 ? -15.594 -12.789 1.952 1 98.56 137 GLN B N 1
ATOM 4293 C CA . GLN B 1 137 ? -16.234 -13.047 3.234 1 98.56 137 GLN B CA 1
ATOM 4294 C C . GLN B 1 137 ? -16.344 -11.766 4.062 1 98.56 137 GLN B C 1
ATOM 4296 O O . GLN B 1 137 ? -17.391 -11.477 4.641 1 98.56 137 GLN B O 1
ATOM 4301 N N . GLY B 1 138 ? -15.227 -11.031 4.148 1 98.38 138 GLY B N 1
ATOM 4302 C CA . GLY B 1 138 ? -15.234 -9.773 4.871 1 98.38 138 GLY B CA 1
ATOM 4303 C C . GLY B 1 138 ? -16.234 -8.773 4.312 1 98.38 138 GLY B C 1
ATOM 4304 O O . GLY B 1 138 ? -16.938 -8.102 5.07 1 98.38 138 GLY B O 1
ATOM 4305 N N . LEU B 1 139 ? -16.266 -8.641 2.986 1 98.62 139 LEU B N 1
ATOM 4306 C CA . LEU B 1 139 ? -17.188 -7.711 2.334 1 98.62 139 LEU B CA 1
ATOM 4307 C C . LEU B 1 139 ? -18.641 -8.109 2.596 1 98.62 139 LEU B C 1
ATOM 4309 O O . LEU B 1 139 ? -19.469 -7.262 2.906 1 98.62 139 LEU B O 1
ATOM 4313 N N . ILE B 1 140 ? -18.984 -9.414 2.461 1 98.38 140 ILE B N 1
ATOM 4314 C CA . ILE B 1 140 ? -20.328 -9.93 2.691 1 98.38 140 ILE B CA 1
ATOM 4315 C C . ILE B 1 140 ? -20.766 -9.602 4.117 1 98.38 140 ILE B C 1
ATOM 4317 O O . ILE B 1 140 ? -21.875 -9.109 4.336 1 98.38 140 ILE B O 1
ATOM 4321 N N . ALA B 1 141 ? -19.844 -9.883 5.043 1 97.44 141 ALA B N 1
ATOM 4322 C CA . ALA B 1 141 ? -20.156 -9.609 6.445 1 97.44 141 ALA B CA 1
ATOM 4323 C C . ALA B 1 141 ? -20.422 -8.125 6.668 1 97.44 141 ALA B C 1
ATOM 4325 O O . ALA B 1 141 ? -21.344 -7.762 7.41 1 97.44 141 ALA B O 1
ATOM 4326 N N . GLN B 1 142 ? -19.672 -7.27 6.082 1 97 142 GLN B N 1
ATOM 4327 C CA . GLN B 1 142 ? -19.828 -5.828 6.254 1 97 142 GLN B CA 1
ATOM 4328 C C . GLN B 1 142 ? -21.156 -5.344 5.66 1 97 142 GLN B C 1
ATOM 4330 O O . GLN B 1 142 ? -21.828 -4.496 6.246 1 97 142 GLN B O 1
ATOM 4335 N N . LEU B 1 143 ? -21.453 -5.781 4.449 1 96.5 143 LEU B N 1
ATOM 4336 C CA . LEU B 1 143 ? -22.672 -5.352 3.775 1 96.5 143 LEU B CA 1
ATOM 4337 C C . LEU B 1 143 ? -23.906 -5.805 4.543 1 96.5 143 LEU B C 1
ATOM 4339 O O . LEU B 1 143 ? -24.875 -5.062 4.645 1 96.5 143 LEU B O 1
ATOM 4343 N N . ASP B 1 144 ? -23.859 -7.035 5.094 1 94.56 144 ASP B N 1
ATOM 4344 C CA . ASP B 1 144 ? -24.953 -7.594 5.883 1 94.56 144 ASP B CA 1
ATOM 4345 C C . ASP B 1 144 ? -26.281 -7.488 5.133 1 94.56 144 ASP B C 1
ATOM 4347 O O . ASP B 1 144 ? -27.25 -6.953 5.656 1 94.56 144 ASP B O 1
ATOM 4351 N N . ARG B 1 145 ? -26.391 -7.934 3.84 1 94.94 145 ARG B N 1
ATOM 4352 C CA . ARG B 1 145 ? -27.547 -7.84 2.971 1 94.94 145 ARG B CA 1
ATOM 4353 C C . ARG B 1 145 ? -27.797 -9.156 2.238 1 94.94 145 ARG B C 1
ATOM 4355 O O . ARG B 1 145 ? -28.109 -9.164 1.045 1 94.94 145 ARG B O 1
ATOM 4362 N N . ASP B 1 146 ? -27.438 -10.258 2.934 1 96.06 146 ASP B N 1
ATOM 4363 C CA . ASP B 1 146 ? -27.781 -11.609 2.52 1 96.06 146 ASP B CA 1
ATOM 4364 C C . ASP B 1 146 ? -26.984 -12.023 1.286 1 96.06 146 ASP B C 1
ATOM 4366 O O . ASP B 1 146 ? -27.484 -12.773 0.439 1 96.06 146 ASP B O 1
ATOM 4370 N N . TYR B 1 147 ? -25.844 -11.383 1.048 1 98.31 147 TYR B N 1
ATOM 4371 C CA . TYR B 1 147 ? -24.922 -11.875 0.027 1 98.31 147 TYR B CA 1
ATOM 4372 C C . TYR B 1 147 ? -24.344 -13.227 0.429 1 98.31 147 TYR B C 1
ATOM 4374 O O . TYR B 1 147 ? -24.219 -13.531 1.619 1 98.31 147 TYR B O 1
ATOM 4382 N N . GLU B 1 148 ? -24 -14.008 -0.582 1 98.25 148 GLU B N 1
ATOM 4383 C CA . GLU B 1 148 ? -23.5 -15.359 -0.348 1 98.25 148 GLU B CA 1
ATOM 4384 C C . GLU B 1 148 ? -22.281 -15.648 -1.219 1 98.25 148 GLU B C 1
ATOM 4386 O O . GLU B 1 148 ? -22.219 -15.219 -2.373 1 98.25 148 GLU B O 1
ATOM 4391 N N . LEU B 1 149 ? -21.344 -16.312 -0.602 1 98.75 149 LEU B N 1
ATOM 4392 C CA . LEU B 1 149 ? -20.219 -16.859 -1.355 1 98.75 149 LEU B CA 1
ATOM 4393 C C . LEU B 1 149 ? -20.453 -18.344 -1.654 1 98.75 149 LEU B C 1
ATOM 4395 O O . LEU B 1 149 ? -20.484 -19.172 -0.738 1 98.75 149 LEU B O 1
ATOM 4399 N N . ARG B 1 150 ? -20.609 -18.625 -2.934 1 98.69 150 ARG B N 1
ATOM 4400 C CA . ARG B 1 150 ? -20.781 -19.984 -3.408 1 98.69 150 ARG B CA 1
ATOM 4401 C C . ARG B 1 150 ? -19.484 -20.547 -3.98 1 98.69 150 ARG B C 1
ATOM 4403 O O . ARG B 1 150 ? -18.969 -20.016 -4.965 1 98.69 150 ARG B O 1
ATOM 4410 N N . LEU B 1 151 ? -19.016 -21.594 -3.352 1 98.5 151 LEU B N 1
ATOM 4411 C CA . LEU B 1 151 ? -17.734 -22.172 -3.762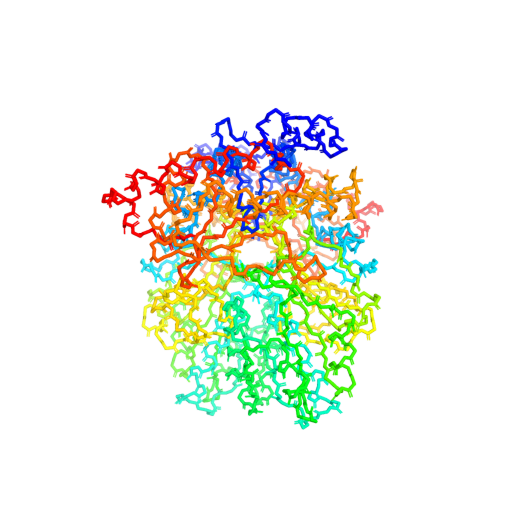 1 98.5 151 LEU B CA 1
ATOM 4412 C C . LEU B 1 151 ? -17.953 -23.453 -4.559 1 98.5 151 LEU B C 1
ATOM 4414 O O . LEU B 1 151 ? -18.781 -24.281 -4.188 1 98.5 151 LEU B O 1
ATOM 4418 N N . ILE B 1 152 ? -17.266 -23.516 -5.645 1 98.38 152 ILE B N 1
ATOM 4419 C CA . ILE B 1 152 ? -17.25 -24.766 -6.402 1 98.38 152 ILE B CA 1
ATOM 4420 C C . ILE B 1 152 ? -15.938 -25.516 -6.168 1 98.38 152 ILE B C 1
ATOM 4422 O O . ILE B 1 152 ? -14.938 -24.906 -5.793 1 98.38 152 ILE B O 1
ATOM 4426 N N . ASP B 1 153 ? -15.914 -26.781 -6.402 1 97.25 153 ASP B N 1
ATOM 4427 C CA . ASP B 1 153 ? -14.742 -27.609 -6.105 1 97.25 153 ASP B CA 1
ATOM 4428 C C . ASP B 1 153 ? -13.977 -27.938 -7.379 1 97.25 153 ASP B C 1
ATOM 4430 O O . ASP B 1 153 ? -12.773 -28.219 -7.332 1 97.25 153 ASP B O 1
ATOM 4434 N N . ASP B 1 154 ? -14.703 -27.906 -8.516 1 96.94 154 ASP B N 1
ATOM 4435 C CA . ASP B 1 154 ? -14.117 -28.203 -9.82 1 96.94 154 ASP B CA 1
ATOM 4436 C C . ASP B 1 154 ? -14.484 -27.109 -10.836 1 96.94 154 ASP B C 1
ATOM 4438 O O . ASP B 1 154 ? -15.648 -26.703 -10.922 1 96.94 154 ASP B O 1
ATOM 4442 N N . PRO B 1 155 ? -13.492 -26.641 -11.578 1 96.12 155 PRO B N 1
ATOM 4443 C CA . PRO B 1 155 ? -13.797 -25.641 -12.602 1 96.12 155 PRO B CA 1
ATOM 4444 C C . PRO B 1 155 ? -14.945 -26.047 -13.516 1 96.12 155 PRO B C 1
ATOM 4446 O O . PRO B 1 155 ? -15.703 -25.203 -13.992 1 96.12 155 PRO B O 1
ATOM 4449 N N . ALA B 1 156 ? -15.109 -27.297 -13.797 1 96.12 156 ALA B N 1
ATOM 4450 C CA . ALA B 1 156 ? -16.141 -27.812 -14.688 1 96.12 156 ALA B CA 1
ATOM 4451 C C . ALA B 1 156 ? -17.531 -27.562 -14.117 1 96.12 156 ALA B C 1
ATOM 4453 O O . ALA B 1 156 ? -18.531 -27.625 -14.836 1 96.12 156 ALA B O 1
ATOM 4454 N N . ASP B 1 157 ? -17.609 -27.219 -12.812 1 97.75 157 ASP B N 1
ATOM 4455 C CA . ASP B 1 157 ? -18.891 -27.016 -12.141 1 97.75 157 ASP B CA 1
ATOM 4456 C C . ASP B 1 157 ? -19.375 -25.578 -12.312 1 97.75 157 ASP B C 1
ATOM 4458 O O . ASP B 1 157 ? -20.516 -25.25 -11.953 1 97.75 157 ASP B O 1
ATOM 4462 N N . LEU B 1 158 ? -18.547 -24.734 -12.93 1 97.75 158 LEU B N 1
ATOM 4463 C CA . LEU B 1 158 ? -18.828 -23.297 -12.961 1 97.75 158 LEU B CA 1
ATOM 4464 C C . LEU B 1 158 ? -20.141 -23.016 -13.688 1 97.75 158 LEU B C 1
ATOM 4466 O O . LEU B 1 158 ? -21 -22.297 -13.172 1 97.75 158 LEU B O 1
ATOM 4470 N N . PRO B 1 159 ? -20.422 -23.625 -14.844 1 97.56 159 PRO B N 1
ATOM 4471 C CA . PRO B 1 159 ? -21.688 -23.328 -15.531 1 97.56 159 PRO B CA 1
ATOM 4472 C C . PRO B 1 159 ? -22.906 -23.672 -14.688 1 97.56 159 PRO B C 1
ATOM 4474 O O . PRO B 1 159 ? -23.891 -22.906 -14.68 1 97.56 159 PRO B O 1
ATOM 4477 N N . ASP B 1 160 ? -22.812 -24.719 -13.953 1 97.69 160 ASP B N 1
ATOM 4478 C CA . ASP B 1 160 ? -23.938 -25.156 -13.141 1 97.69 160 ASP B CA 1
ATOM 4479 C C . ASP B 1 160 ? -24.109 -24.281 -11.898 1 97.69 160 ASP B C 1
ATOM 4481 O O . ASP B 1 160 ? -25.188 -24.219 -11.312 1 97.69 160 ASP B O 1
ATOM 4485 N N . ALA B 1 161 ? -23 -23.672 -11.523 1 98.38 161 ALA B N 1
ATOM 4486 C CA . ALA B 1 161 ? -23.031 -22.844 -10.32 1 98.38 161 ALA B CA 1
ATOM 4487 C C . ALA B 1 161 ? -23.578 -21.453 -10.625 1 98.38 161 ALA B C 1
ATOM 4489 O O . ALA B 1 161 ? -23.938 -20.703 -9.711 1 98.38 161 ALA B O 1
ATOM 4490 N N . LEU B 1 162 ? -23.656 -21.109 -11.883 1 98.31 162 LEU B N 1
ATOM 4491 C CA . LEU B 1 162 ? -24.172 -19.812 -12.305 1 98.31 162 LEU B CA 1
ATOM 4492 C C . LEU B 1 162 ? -25.672 -19.844 -12.508 1 98.31 162 LEU B C 1
ATOM 4494 O O . LEU B 1 162 ? -26.203 -20.797 -13.102 1 98.31 162 LEU B O 1
ATOM 4498 N N . ASP B 1 163 ? -26.422 -18.922 -11.938 1 97.19 163 ASP B N 1
ATOM 4499 C CA . ASP B 1 163 ? -27.875 -18.828 -12.094 1 97.19 163 ASP B CA 1
ATOM 4500 C C . ASP B 1 163 ? -28.344 -17.375 -12.047 1 97.19 163 ASP B C 1
ATOM 4502 O O . ASP B 1 163 ? -27.531 -16.453 -12.195 1 97.19 163 ASP B O 1
ATOM 4506 N N . ASP B 1 164 ? -29.625 -17.188 -11.93 1 96.88 164 ASP B N 1
ATOM 4507 C CA . ASP B 1 164 ? -30.219 -15.852 -12.031 1 96.88 164 ASP B CA 1
ATOM 4508 C C . ASP B 1 164 ? -29.953 -15.039 -10.766 1 96.88 164 ASP B C 1
ATOM 4510 O O . ASP B 1 164 ? -30.219 -13.836 -10.734 1 96.88 164 ASP B O 1
ATOM 4514 N N . GLU B 1 165 ? -29.297 -15.672 -9.766 1 97.94 165 GLU B N 1
ATOM 4515 C CA . GLU B 1 165 ? -28.984 -14.969 -8.523 1 97.94 165 GLU B CA 1
ATOM 4516 C C . GLU B 1 165 ? -27.516 -14.594 -8.461 1 97.94 165 GLU B C 1
ATOM 4518 O O . GLU B 1 165 ? -27.094 -13.867 -7.562 1 97.94 165 GLU B O 1
ATOM 4523 N N . THR B 1 166 ? -26.75 -15.039 -9.445 1 98.75 166 THR B N 1
ATOM 4524 C CA . THR B 1 166 ? -25.312 -14.789 -9.438 1 98.75 166 THR B CA 1
ATOM 4525 C C . THR B 1 166 ? -25.016 -13.336 -9.805 1 98.75 166 THR B C 1
ATOM 4527 O O . THR B 1 166 ? -25.422 -12.867 -10.875 1 98.75 166 THR B O 1
ATOM 4530 N N . ALA B 1 167 ? -24.328 -12.625 -8.859 1 98.88 167 ALA B N 1
ATOM 4531 C CA . ALA B 1 167 ? -23.938 -11.234 -9.094 1 98.88 167 ALA B CA 1
ATOM 4532 C C . ALA B 1 167 ? -22.578 -11.148 -9.773 1 98.88 167 ALA B C 1
ATOM 4534 O O . ALA B 1 167 ? -22.406 -10.422 -10.758 1 98.88 167 ALA B O 1
ATOM 4535 N N . VAL B 1 168 ? -21.641 -11.836 -9.266 1 98.94 168 VAL B N 1
ATOM 4536 C CA . VAL B 1 168 ? -20.25 -11.758 -9.719 1 98.94 168 VAL B CA 1
ATOM 4537 C C . VAL B 1 168 ? -19.625 -13.148 -9.727 1 98.94 168 VAL B C 1
ATOM 4539 O O . VAL B 1 168 ? -19.844 -13.938 -8.805 1 98.94 168 VAL B O 1
ATOM 4542 N N . ALA B 1 169 ? -18.969 -13.523 -10.781 1 98.94 169 ALA B N 1
ATOM 4543 C CA . ALA B 1 169 ? -18.016 -14.633 -10.781 1 98.94 169 ALA B CA 1
ATOM 4544 C C . ALA B 1 169 ? -16.594 -14.133 -10.539 1 98.94 169 ALA B C 1
ATOM 4546 O O . ALA B 1 169 ? -16.047 -13.406 -11.359 1 98.94 169 ALA B O 1
ATOM 4547 N N . MET B 1 170 ? -16.047 -14.43 -9.406 1 98.88 170 MET B N 1
ATOM 4548 C CA . MET B 1 170 ? -14.688 -14.07 -9.008 1 98.88 170 MET B CA 1
ATOM 4549 C C . MET B 1 170 ? -13.75 -15.266 -9.148 1 98.88 170 MET B C 1
ATOM 4551 O O . MET B 1 170 ? -13.695 -16.125 -8.273 1 98.88 170 MET B O 1
ATOM 4555 N N . ILE B 1 171 ? -13.023 -15.312 -10.227 1 98.75 171 ILE B N 1
ATOM 4556 C CA . ILE B 1 171 ? -12.281 -16.516 -10.609 1 98.75 171 ILE B CA 1
ATOM 4557 C C . ILE B 1 171 ? -10.805 -16.156 -10.82 1 98.75 171 ILE B C 1
ATOM 4559 O O . ILE B 1 171 ? -10.484 -15.133 -11.422 1 98.75 171 ILE B O 1
ATOM 4563 N N . THR B 1 172 ? -9.93 -16.953 -10.258 1 98.62 172 THR B N 1
ATOM 4564 C CA . THR B 1 172 ? -8.508 -16.859 -10.562 1 98.62 172 THR B CA 1
ATOM 4565 C C . THR B 1 172 ? -8.195 -17.516 -11.906 1 98.62 172 THR B C 1
ATOM 4567 O O . THR B 1 172 ? -8.57 -18.672 -12.133 1 98.62 172 THR B O 1
ATOM 4570 N N . HIS B 1 173 ? -7.504 -16.797 -12.773 1 98.88 173 HIS B N 1
ATOM 4571 C CA . HIS B 1 173 ? -7.254 -17.297 -14.125 1 98.88 173 HIS B CA 1
ATOM 4572 C C . HIS B 1 173 ? -6.387 -18.547 -14.094 1 98.88 173 HIS B C 1
ATOM 4574 O O . HIS B 1 173 ? -6.711 -19.547 -14.734 1 98.88 173 HIS B O 1
ATOM 4580 N N . VAL B 1 174 ? -5.312 -18.484 -13.344 1 98.81 174 VAL B N 1
ATOM 4581 C CA . VAL B 1 174 ? -4.414 -19.625 -13.141 1 98.81 174 VAL B CA 1
ATOM 4582 C C . VAL B 1 174 ? -4.367 -19.984 -11.656 1 98.81 174 VAL B C 1
ATOM 4584 O O . VAL B 1 174 ? -4.016 -19.156 -10.82 1 98.81 174 VAL B O 1
ATOM 4587 N N . ASN B 1 175 ? -4.785 -21.219 -11.336 1 98.38 175 ASN B N 1
ATOM 4588 C CA . ASN B 1 175 ? -4.758 -21.672 -9.953 1 98.38 175 ASN B CA 1
ATOM 4589 C C . ASN B 1 175 ? -3.338 -21.688 -9.391 1 98.38 175 ASN B C 1
ATOM 4591 O O . ASN B 1 175 ? -2.422 -22.219 -10.016 1 98.38 175 ASN B O 1
ATOM 4595 N N . TYR B 1 176 ? -3.146 -21.141 -8.203 1 97.12 176 TYR B N 1
ATOM 4596 C CA . TYR B 1 176 ? -1.815 -20.922 -7.652 1 97.12 176 TYR B CA 1
ATOM 4597 C C . TYR B 1 176 ? -1.153 -22.25 -7.277 1 97.12 176 TYR B C 1
ATOM 4599 O O . TYR B 1 176 ? 0.075 -22.344 -7.223 1 97.12 176 TYR B O 1
ATOM 4607 N N . ARG B 1 177 ? -1.878 -23.281 -7.031 1 96.75 177 ARG B N 1
ATOM 4608 C CA . ARG B 1 177 ? -1.347 -24.547 -6.57 1 96.75 177 ARG B CA 1
ATOM 4609 C C . ARG B 1 177 ? -1.07 -25.484 -7.746 1 96.75 177 ARG B C 1
ATOM 4611 O O . ARG B 1 177 ? 0.027 -26.031 -7.863 1 96.75 177 ARG B O 1
ATOM 4618 N N . THR B 1 178 ? -2.078 -25.594 -8.617 1 97.31 178 THR B N 1
ATOM 4619 C CA . THR B 1 178 ? -2.031 -26.641 -9.633 1 97.31 178 THR B CA 1
ATOM 4620 C C . THR B 1 178 ? -1.522 -26.078 -10.961 1 97.31 178 THR B C 1
ATOM 4622 O O . THR B 1 178 ? -1.071 -26.828 -11.828 1 97.31 178 THR B O 1
ATOM 4625 N N . GLY B 1 179 ? -1.703 -24.812 -11.148 1 98.31 179 GLY B N 1
ATOM 4626 C CA . GLY B 1 179 ? -1.358 -24.219 -12.43 1 98.31 179 GLY B CA 1
ATOM 4627 C C . GLY B 1 179 ? -2.453 -24.375 -13.469 1 98.31 179 GLY B C 1
ATOM 4628 O O . GLY B 1 179 ? -2.281 -23.984 -14.625 1 98.31 179 GLY B O 1
ATOM 4629 N N . TYR B 1 180 ? -3.588 -24.938 -13.047 1 98.62 180 TYR B N 1
ATOM 4630 C CA . TYR B 1 180 ? -4.715 -25.016 -13.977 1 98.62 180 TYR B CA 1
ATOM 4631 C C . TYR B 1 180 ? -5.102 -23.625 -14.484 1 98.62 180 TYR B C 1
ATOM 4633 O O . TYR B 1 180 ? -5.242 -22.688 -13.703 1 98.62 180 TYR B O 1
ATOM 4641 N N . MET B 1 181 ? -5.312 -23.531 -15.758 1 98.81 181 MET B N 1
ATOM 4642 C CA . MET B 1 181 ? -5.629 -22.25 -16.391 1 98.81 181 MET B CA 1
ATOM 4643 C C . MET B 1 181 ? -6.988 -22.312 -17.078 1 98.81 181 MET B C 1
ATOM 4645 O O . MET B 1 181 ? -7.234 -23.203 -17.906 1 98.81 181 MET B O 1
ATOM 4649 N N . HIS B 1 182 ? -7.805 -21.375 -16.766 1 98.81 182 HIS B N 1
ATOM 4650 C CA . HIS B 1 182 ? -9.117 -21.266 -17.391 1 98.81 182 HIS B CA 1
ATOM 4651 C C . HIS B 1 182 ? -9 -20.703 -18.812 1 98.81 182 HIS B C 1
ATOM 4653 O O . HIS B 1 182 ? -8.07 -19.969 -19.109 1 98.81 182 HIS B O 1
ATOM 4659 N N . ASP B 1 183 ? -9.953 -21.156 -19.672 1 98.56 183 ASP B N 1
ATOM 4660 C CA . ASP B 1 183 ? -10.172 -20.453 -20.922 1 98.56 183 ASP B CA 1
ATOM 4661 C C . ASP B 1 183 ? -10.914 -19.141 -20.703 1 98.56 183 ASP B C 1
ATOM 4663 O O . ASP B 1 183 ? -12.141 -19.109 -20.672 1 98.56 183 ASP B O 1
ATOM 4667 N N . MET B 1 184 ? -10.242 -18.031 -20.672 1 98.69 184 MET B N 1
ATOM 4668 C CA . MET B 1 184 ? -10.766 -16.75 -20.219 1 98.69 184 MET B CA 1
ATOM 4669 C C . MET B 1 184 ? -11.945 -16.312 -21.078 1 98.69 184 MET B C 1
ATOM 4671 O O . MET B 1 184 ? -13 -15.961 -20.547 1 98.69 184 MET B O 1
ATOM 4675 N N . PRO B 1 185 ? -11.836 -16.312 -22.422 1 98.62 185 PRO B N 1
ATOM 4676 C CA . PRO B 1 185 ? -12.992 -15.891 -23.219 1 98.62 185 PRO B CA 1
ATOM 4677 C C . PRO B 1 185 ? -14.219 -16.766 -22.984 1 98.62 185 PRO B C 1
ATOM 4679 O O . PRO B 1 185 ? -15.328 -16.25 -22.844 1 98.62 185 PRO B O 1
ATOM 4682 N N . SER B 1 186 ? -14.023 -18.094 -22.922 1 98.44 186 SER B N 1
ATOM 4683 C CA . SER B 1 186 ? -15.141 -19.016 -22.766 1 98.44 186 SER B CA 1
ATOM 4684 C C . SER B 1 186 ? -15.812 -18.844 -21.406 1 98.44 186 SER B C 1
ATOM 4686 O O . SER B 1 186 ? -17.047 -18.812 -21.328 1 98.44 186 SER B O 1
ATOM 4688 N N . VAL B 1 187 ? -15.008 -18.781 -20.375 1 98.75 187 VAL B N 1
ATOM 4689 C CA . VAL B 1 187 ? -15.547 -18.609 -19.031 1 98.75 187 VAL B CA 1
ATOM 4690 C C . VAL B 1 187 ? -16.281 -17.266 -18.938 1 98.75 187 VAL B C 1
ATOM 4692 O O . VAL B 1 187 ? -17.375 -17.203 -18.391 1 98.75 187 VAL B O 1
ATOM 4695 N N . THR B 1 188 ? -15.664 -16.203 -19.484 1 98.81 188 THR B N 1
ATOM 4696 C CA . THR B 1 188 ? -16.297 -14.883 -19.453 1 98.81 188 THR B CA 1
ATOM 4697 C C . THR B 1 188 ? -17.641 -14.906 -20.172 1 98.81 188 THR B C 1
ATOM 4699 O O . THR B 1 188 ? -18.625 -14.352 -19.672 1 98.81 188 THR B O 1
ATOM 4702 N N . GLN B 1 189 ? -17.672 -15.531 -21.281 1 98.44 189 GLN B N 1
ATOM 4703 C CA . GLN B 1 189 ? -18.922 -15.633 -22.031 1 98.44 189 GLN B CA 1
ATOM 4704 C C . GLN B 1 189 ? -19.984 -16.359 -21.219 1 98.44 189 GLN B C 1
ATOM 4706 O O . GLN B 1 189 ? -21.141 -15.938 -21.188 1 98.44 189 GLN B O 1
ATOM 4711 N N . THR B 1 190 ? -19.609 -17.469 -20.609 1 98.44 190 THR B N 1
ATOM 4712 C CA . THR B 1 190 ? -20.547 -18.25 -19.797 1 98.44 190 THR B CA 1
ATOM 4713 C C . THR B 1 190 ? -21.109 -17.406 -18.672 1 98.44 190 THR B C 1
ATOM 4715 O O . THR B 1 190 ? -22.312 -17.438 -18.406 1 98.44 190 THR B O 1
ATOM 4718 N N . VAL B 1 191 ? -20.281 -16.625 -18 1 98.75 191 VAL B N 1
ATOM 4719 C CA . VAL B 1 191 ? -20.688 -15.781 -16.891 1 98.75 191 VAL B CA 1
ATOM 4720 C C . VAL B 1 191 ? -21.609 -14.68 -17.391 1 98.75 191 VAL B C 1
ATOM 4722 O O . VAL B 1 191 ? -22.656 -14.406 -16.766 1 98.75 191 VAL B O 1
ATOM 4725 N N . ARG B 1 192 ? -21.234 -14.086 -18.484 1 97.69 192 ARG B N 1
ATOM 4726 C CA . ARG B 1 192 ? -22.031 -13.008 -19.047 1 97.69 192 ARG B CA 1
ATOM 4727 C C . ARG B 1 192 ? -23.406 -13.508 -19.484 1 97.69 192 ARG B C 1
ATOM 4729 O O . ARG B 1 192 ? -24.406 -12.805 -19.328 1 97.69 192 ARG B O 1
ATOM 4736 N N . GLN B 1 193 ? -23.438 -14.672 -20.031 1 97.31 193 GLN B N 1
ATOM 4737 C CA . GLN B 1 193 ? -24.703 -15.258 -20.453 1 97.31 193 GLN B CA 1
ATOM 4738 C C . GLN B 1 193 ? -25.641 -15.461 -19.266 1 97.31 193 GLN B C 1
ATOM 4740 O O . GLN B 1 193 ? -26.859 -15.367 -19.422 1 97.31 193 GLN B O 1
ATOM 4745 N N . ALA B 1 194 ? -25.078 -15.688 -18.172 1 97.69 194 ALA B N 1
ATOM 4746 C CA . ALA B 1 194 ? -25.875 -15.859 -16.953 1 97.69 194 ALA B CA 1
ATOM 4747 C C . ALA B 1 194 ? -26.297 -14.508 -16.375 1 97.69 194 ALA B C 1
ATOM 4749 O O . ALA B 1 194 ? -27.047 -14.445 -15.414 1 97.69 194 ALA B O 1
ATOM 4750 N N . GLY B 1 195 ? -25.781 -13.406 -16.953 1 97.56 195 GLY B N 1
ATOM 4751 C CA . GLY B 1 195 ? -26.125 -12.062 -16.5 1 97.56 195 GLY B CA 1
ATOM 4752 C C . GLY B 1 195 ? -25.234 -11.562 -15.383 1 97.56 195 GLY B C 1
ATOM 4753 O O . GLY B 1 195 ? -25.484 -10.5 -14.805 1 97.56 195 GLY B O 1
ATOM 4754 N N . ALA B 1 196 ? -24.219 -12.32 -14.969 1 98.69 196 ALA B N 1
ATOM 4755 C CA . ALA B 1 196 ? -23.312 -11.953 -13.898 1 98.69 196 ALA B CA 1
ATOM 4756 C C . ALA B 1 196 ? -22.125 -11.141 -14.438 1 98.69 196 ALA B C 1
ATOM 4758 O O . ALA B 1 196 ? -21.922 -11.078 -15.648 1 98.69 196 ALA B O 1
ATOM 4759 N N . LEU B 1 197 ? -21.422 -10.422 -13.602 1 98.88 197 LEU B N 1
ATOM 4760 C CA . LEU B 1 197 ? -20.172 -9.734 -13.945 1 98.88 197 LEU B CA 1
ATOM 4761 C C . LEU B 1 197 ? -18.969 -10.656 -13.742 1 98.88 197 LEU B C 1
ATOM 4763 O O . LEU B 1 197 ? -18.938 -11.445 -12.789 1 98.88 197 LEU B O 1
ATOM 4767 N N . MET B 1 198 ? -18 -10.578 -14.617 1 98.94 198 MET B N 1
ATOM 4768 C CA . MET B 1 198 ? -16.812 -11.414 -14.57 1 98.94 198 MET B CA 1
ATOM 4769 C C . MET B 1 198 ? -15.641 -10.656 -13.953 1 98.94 198 MET B C 1
ATOM 4771 O O . MET B 1 198 ? -15.195 -9.641 -14.492 1 98.94 198 MET B O 1
ATOM 4775 N N . LEU B 1 199 ? -15.094 -11.086 -12.844 1 98.94 199 LEU B N 1
ATOM 4776 C CA . LEU B 1 199 ? -13.914 -10.555 -12.156 1 98.94 199 LEU B CA 1
ATOM 4777 C C . LEU B 1 199 ? -12.766 -11.562 -12.195 1 98.94 199 LEU B C 1
ATOM 4779 O O . LEU B 1 199 ? -12.867 -12.641 -11.594 1 98.94 199 LEU B O 1
ATOM 4783 N N . TRP B 1 200 ? -11.656 -11.188 -12.797 1 98.94 200 TRP B N 1
ATOM 4784 C CA . TRP B 1 200 ? -10.508 -12.078 -12.93 1 98.94 200 TRP B CA 1
ATOM 4785 C C . TRP B 1 200 ? -9.398 -11.695 -11.961 1 98.94 200 TRP B C 1
ATOM 4787 O O . TRP B 1 200 ? -9.109 -10.508 -11.781 1 98.94 200 TRP B O 1
ATOM 4797 N N . ASP B 1 201 ? -8.852 -12.648 -11.281 1 98.94 201 ASP B N 1
ATOM 4798 C CA . ASP B 1 201 ? -7.582 -12.516 -10.578 1 98.94 201 ASP B CA 1
ATOM 4799 C C . ASP B 1 201 ? -6.426 -13.031 -11.438 1 98.94 201 ASP B C 1
ATOM 4801 O O . ASP B 1 201 ? -6.348 -14.227 -11.727 1 98.94 201 ASP B O 1
ATOM 4805 N N . LEU B 1 202 ? -5.48 -12.133 -11.727 1 98.94 202 LEU B N 1
ATOM 4806 C CA . LEU B 1 202 ? -4.41 -12.445 -12.664 1 98.94 202 LEU B CA 1
ATOM 4807 C C . LEU B 1 202 ? -3.082 -12.617 -11.938 1 98.94 202 LEU B C 1
ATOM 4809 O O . LEU B 1 202 ? -2.016 -12.461 -12.539 1 98.94 202 LEU B O 1
ATOM 4813 N N . ALA B 1 203 ? -3.057 -12.945 -10.641 1 98.75 203 ALA B N 1
ATOM 4814 C CA . ALA B 1 203 ? -1.852 -13.039 -9.82 1 98.75 203 ALA B CA 1
ATOM 4815 C C . ALA B 1 203 ? -0.843 -14.008 -10.438 1 98.75 203 ALA B C 1
ATOM 4817 O O . ALA B 1 203 ? 0.368 -13.797 -10.344 1 98.75 203 ALA B O 1
ATOM 4818 N N . HIS B 1 204 ? -1.293 -15.055 -11.078 1 98.75 204 HIS B N 1
ATOM 4819 C CA . HIS B 1 204 ? -0.399 -16.047 -11.656 1 98.75 204 HIS B CA 1
ATOM 4820 C C . HIS B 1 204 ? -0.487 -16.062 -13.18 1 98.75 204 HIS B C 1
ATOM 4822 O O . HIS B 1 204 ? -0.127 -17.047 -13.82 1 98.75 204 HIS B O 1
ATOM 4828 N N . SER B 1 205 ? -1.021 -14.938 -13.773 1 98.62 205 SER B N 1
ATOM 4829 C CA . SER B 1 205 ? -1.232 -14.859 -15.219 1 98.62 205 SER B CA 1
ATOM 4830 C C . SER B 1 205 ? -0.462 -13.688 -15.828 1 98.62 205 SER B C 1
ATOM 4832 O O . SER B 1 205 ? 0.143 -13.828 -16.891 1 98.62 205 SER B O 1
ATOM 4834 N N . ALA B 1 206 ? -0.562 -12.562 -15.141 1 98.81 206 ALA B N 1
ATOM 4835 C CA . ALA B 1 206 ? 0.081 -11.367 -15.688 1 98.81 206 ALA B CA 1
ATOM 4836 C C . ALA B 1 206 ? 1.591 -11.555 -15.797 1 98.81 206 ALA B C 1
ATOM 4838 O O . ALA B 1 206 ? 2.262 -11.836 -14.797 1 98.81 206 ALA B O 1
ATOM 4839 N N . GLY B 1 207 ? 2.105 -11.469 -16.953 1 98.62 207 GLY B N 1
ATOM 4840 C CA . GLY B 1 207 ? 3.527 -11.664 -17.203 1 98.62 207 GLY B CA 1
ATOM 4841 C C . GLY B 1 207 ? 3.906 -13.117 -17.422 1 98.62 207 GLY B C 1
ATOM 4842 O O . GLY B 1 207 ? 5.047 -13.422 -17.766 1 98.62 207 GLY B O 1
ATOM 4843 N N . ALA B 1 208 ? 2.945 -14.086 -17.219 1 98.75 208 ALA B N 1
ATOM 4844 C CA . ALA B 1 208 ? 3.246 -15.516 -17.312 1 98.75 208 ALA B CA 1
ATOM 4845 C C . ALA B 1 208 ? 2.619 -16.125 -18.562 1 98.75 208 ALA B C 1
ATOM 4847 O O . ALA B 1 208 ? 3.209 -17.016 -19.188 1 98.75 208 ALA B O 1
ATOM 4848 N N . VAL B 1 209 ? 1.388 -15.711 -18.875 1 98.81 209 VAL B N 1
ATOM 4849 C CA . VAL B 1 209 ? 0.665 -16.234 -20.031 1 98.81 209 VAL B CA 1
ATOM 4850 C C . VAL B 1 209 ? 0.01 -15.086 -20.797 1 98.81 209 VAL B C 1
ATOM 4852 O O . VAL B 1 209 ? -0.178 -14 -20.25 1 98.81 209 VAL B O 1
ATOM 4855 N N . PRO B 1 210 ? -0.255 -15.305 -22.125 1 98.5 210 PRO B N 1
ATOM 4856 C CA . PRO B 1 210 ? -1.006 -14.273 -22.844 1 98.5 210 PRO B CA 1
ATOM 4857 C C . PRO B 1 210 ? -2.389 -14.023 -22.25 1 98.5 210 PRO B C 1
ATOM 4859 O O . PRO B 1 210 ? -3.105 -14.977 -21.922 1 98.5 210 PRO B O 1
ATOM 4862 N N . VAL B 1 211 ? -2.723 -12.773 -22 1 98.75 211 VAL B N 1
ATOM 4863 C CA . VAL B 1 211 ? -4.004 -12.344 -21.453 1 98.75 211 VAL B CA 1
ATOM 4864 C C . VAL B 1 211 ? -4.621 -11.273 -22.359 1 98.75 211 VAL B C 1
ATOM 4866 O O . VAL B 1 211 ? -3.936 -10.344 -22.781 1 98.75 211 VAL B O 1
ATOM 4869 N N . ASP B 1 212 ? -5.879 -11.398 -22.719 1 98.81 212 ASP B N 1
ATOM 4870 C CA . ASP B 1 212 ? -6.617 -10.422 -23.5 1 98.81 212 ASP B CA 1
ATOM 4871 C C . ASP B 1 212 ? -7.945 -10.07 -22.844 1 98.81 212 ASP B C 1
ATOM 4873 O O . ASP B 1 212 ? -9 -10.57 -23.25 1 98.81 212 ASP B O 1
ATOM 4877 N N . LEU B 1 213 ? -7.895 -9.133 -21.922 1 98.88 213 LEU B N 1
ATOM 4878 C CA . LEU B 1 213 ? -9.055 -8.82 -21.094 1 98.88 213 LEU B CA 1
ATOM 4879 C C . LEU B 1 213 ? -10.172 -8.211 -21.938 1 98.88 213 LEU B C 1
ATOM 4881 O O . LEU B 1 213 ? -11.336 -8.617 -21.828 1 98.88 213 LEU B O 1
ATOM 4885 N N . ASN B 1 214 ? -9.836 -7.18 -22.703 1 98.88 214 ASN B N 1
ATOM 4886 C CA . ASN B 1 214 ? -10.859 -6.551 -23.531 1 98.88 214 ASN B CA 1
ATOM 4887 C C . ASN B 1 214 ? -11.414 -7.52 -24.562 1 98.88 214 ASN B C 1
ATOM 4889 O O . ASN B 1 214 ? -12.625 -7.562 -24.797 1 98.88 214 ASN B O 1
ATOM 4893 N N . GLY B 1 215 ? -10.539 -8.32 -25.172 1 98.75 215 GLY B N 1
ATOM 4894 C CA . GLY B 1 215 ? -10.984 -9.312 -26.141 1 98.75 215 GLY B CA 1
ATOM 4895 C C . GLY B 1 215 ? -11.914 -10.352 -25.531 1 98.75 215 GLY B C 1
ATOM 4896 O O . GLY B 1 215 ? -12.82 -10.852 -26.219 1 98.75 215 GLY B O 1
ATOM 4897 N N . ALA B 1 216 ? -11.711 -10.664 -24.281 1 98.75 216 ALA B N 1
ATOM 4898 C CA . ALA B 1 216 ? -12.531 -11.648 -23.578 1 98.75 216 ALA B CA 1
ATOM 4899 C C . ALA B 1 216 ? -13.812 -11.008 -23.047 1 98.75 216 ALA B C 1
ATOM 4901 O O . ALA B 1 216 ? -14.695 -11.703 -22.531 1 98.75 216 ALA B O 1
ATOM 4902 N N . LEU B 1 217 ? -13.883 -9.688 -23.109 1 98.56 217 LEU B N 1
ATOM 4903 C CA . LEU B 1 217 ? -15.023 -8.922 -22.625 1 98.56 217 LEU B CA 1
ATOM 4904 C C . LEU B 1 217 ? -15.188 -9.094 -21.109 1 98.56 217 LEU B C 1
ATOM 4906 O O . LEU B 1 217 ? -16.312 -9.219 -20.625 1 98.56 217 LEU B O 1
ATOM 4910 N N . ALA B 1 218 ? -14.102 -9.211 -20.422 1 98.81 218 ALA B N 1
ATOM 4911 C CA . ALA B 1 218 ? -14.141 -9.25 -18.953 1 98.81 218 ALA B CA 1
ATOM 4912 C C . ALA B 1 218 ? -14.703 -7.953 -18.391 1 98.81 218 ALA B C 1
ATOM 4914 O O . ALA B 1 218 ? -14.812 -6.953 -19.094 1 98.81 218 ALA B O 1
ATOM 4915 N N . ASP B 1 219 ? -15.117 -7.953 -17.047 1 98.94 219 ASP B N 1
ATOM 4916 C CA . ASP B 1 219 ? -15.734 -6.781 -16.438 1 98.94 219 ASP B CA 1
ATOM 4917 C C . ASP B 1 219 ? -14.789 -6.125 -15.438 1 98.94 219 ASP B C 1
ATOM 4919 O O . ASP B 1 219 ? -15.008 -4.98 -15.031 1 98.94 219 ASP B O 1
ATOM 4923 N N . GLY B 1 220 ? -13.805 -6.785 -15.039 1 98.94 220 GLY B N 1
ATOM 4924 C CA . GLY B 1 220 ? -12.781 -6.297 -14.133 1 98.94 220 GLY B CA 1
ATOM 4925 C C . GLY B 1 220 ? -11.688 -7.316 -13.859 1 98.94 220 GLY B C 1
ATOM 4926 O O . GLY B 1 220 ? -11.891 -8.516 -14.055 1 98.94 220 GLY B O 1
ATOM 4927 N N . ALA B 1 221 ? -10.547 -6.828 -13.438 1 99 221 ALA B N 1
ATOM 4928 C CA . ALA B 1 221 ? -9.453 -7.73 -13.086 1 99 221 ALA B CA 1
ATOM 4929 C C . ALA B 1 221 ? -8.5 -7.078 -12.086 1 99 221 ALA B C 1
ATOM 4931 O O . ALA B 1 221 ? -8.43 -5.852 -12 1 99 221 ALA B O 1
ATOM 4932 N N . VAL B 1 222 ? -7.867 -7.883 -11.336 1 98.94 222 VAL B N 1
ATOM 4933 C CA . VAL B 1 222 ? -6.777 -7.484 -10.453 1 98.94 222 VAL B CA 1
ATOM 4934 C C . VAL B 1 222 ? -5.562 -8.375 -10.695 1 98.94 222 VAL B C 1
ATOM 4936 O O . VAL B 1 222 ? -5.684 -9.453 -11.281 1 98.94 222 VAL B O 1
ATOM 4939 N N . GLY B 1 223 ? -4.406 -7.934 -10.266 1 98.81 223 GLY B N 1
ATOM 4940 C CA . GLY B 1 223 ? -3.182 -8.719 -10.305 1 98.81 223 GLY B CA 1
ATOM 4941 C C . GLY B 1 223 ? -2.047 -8.086 -9.523 1 98.81 223 GLY B C 1
ATOM 4942 O O . GLY B 1 223 ? -2.197 -6.996 -8.969 1 98.81 223 GLY B O 1
ATOM 4943 N N . CYS B 1 224 ? -0.945 -8.789 -9.336 1 98.5 224 CYS B N 1
ATOM 4944 C CA . CYS B 1 224 ? 0.227 -8.281 -8.633 1 98.5 224 CYS B CA 1
ATOM 4945 C C . CYS B 1 224 ? 1.378 -8.031 -9.602 1 98.5 224 CYS B C 1
ATOM 4947 O O . CYS B 1 224 ? 1.366 -8.531 -10.727 1 98.5 224 CYS B O 1
ATOM 4949 N N . THR B 1 225 ? 2.309 -7.223 -9.203 1 98.81 225 THR B N 1
ATOM 4950 C CA . THR B 1 225 ? 3.463 -6.922 -10.039 1 98.81 225 THR B CA 1
ATOM 4951 C C . THR B 1 225 ? 4.715 -7.613 -9.508 1 98.81 225 THR B C 1
ATOM 4953 O O . THR B 1 225 ? 5.73 -7.688 -10.195 1 98.81 225 THR B O 1
ATOM 4956 N N . TYR B 1 226 ? 4.648 -8.148 -8.266 1 98.56 226 TYR B N 1
ATOM 4957 C CA . TYR B 1 226 ? 5.875 -8.586 -7.602 1 98.56 226 TYR B CA 1
ATOM 4958 C C . TYR B 1 226 ? 6.215 -10.023 -7.973 1 98.56 226 TYR B C 1
ATOM 4960 O O . TYR B 1 226 ? 7.301 -10.516 -7.648 1 98.56 226 TYR B O 1
ATOM 4968 N N . LYS B 1 227 ? 5.363 -10.781 -8.711 1 98.62 227 LYS B N 1
ATOM 4969 C CA . LYS B 1 227 ? 5.637 -12.141 -9.172 1 98.62 227 LYS B CA 1
ATOM 4970 C C . LYS B 1 227 ? 6.312 -12.133 -10.539 1 98.62 227 LYS B C 1
ATOM 4972 O O . LYS B 1 227 ? 7.398 -11.57 -10.695 1 98.62 227 LYS B O 1
ATOM 4977 N N . TYR B 1 228 ? 5.602 -12.516 -11.57 1 98.62 228 TYR B N 1
ATOM 4978 C CA . TYR B 1 228 ? 6.18 -12.703 -12.898 1 98.62 228 TYR B CA 1
ATOM 4979 C C . TYR B 1 228 ? 6.633 -11.375 -13.492 1 98.62 228 TYR B C 1
ATOM 4981 O O . TYR B 1 228 ? 7.52 -11.336 -14.344 1 98.62 228 TYR B O 1
ATOM 4989 N N . LEU B 1 229 ? 6.074 -10.25 -12.969 1 98.81 229 LEU B N 1
ATOM 4990 C CA . LEU B 1 229 ? 6.391 -8.945 -13.539 1 98.81 229 LEU B CA 1
ATOM 4991 C C . LEU B 1 229 ? 7.613 -8.344 -12.859 1 98.81 229 LEU B C 1
ATOM 4993 O O . LEU B 1 229 ? 8.086 -7.273 -13.258 1 98.81 229 LEU B O 1
ATOM 4997 N N . ASN B 1 230 ? 8.117 -8.969 -11.859 1 98.81 230 ASN B N 1
ATOM 4998 C CA . ASN B 1 230 ? 9.414 -8.672 -11.25 1 98.81 230 ASN B CA 1
ATOM 4999 C C . ASN B 1 230 ? 9.445 -7.258 -10.672 1 98.81 230 ASN B C 1
ATOM 5001 O O . ASN B 1 230 ? 10.453 -6.559 -10.805 1 98.81 230 ASN B O 1
ATOM 5005 N N . GLY B 1 231 ? 8.344 -6.836 -10.039 1 98.75 231 GLY B N 1
ATOM 5006 C CA . GLY B 1 231 ? 8.227 -5.473 -9.547 1 98.75 231 GLY B CA 1
ATOM 5007 C C . GLY B 1 231 ? 8.906 -5.262 -8.211 1 98.75 231 GLY B C 1
ATOM 5008 O O . GLY B 1 231 ? 9.078 -4.121 -7.77 1 98.75 231 GLY B O 1
ATOM 5009 N N . GLY B 1 232 ? 9.297 -6.297 -7.551 1 98.75 232 GLY B N 1
ATOM 5010 C CA . GLY B 1 232 ? 9.922 -6.207 -6.242 1 98.75 232 GLY B CA 1
ATOM 5011 C C . GLY B 1 232 ? 9.039 -6.738 -5.125 1 98.75 232 GLY B C 1
ATOM 5012 O O . GLY B 1 232 ? 7.832 -6.898 -5.301 1 98.75 232 GLY B O 1
ATOM 5013 N N . PRO B 1 233 ? 9.648 -7.02 -3.957 1 98.75 233 PRO B N 1
ATOM 5014 C CA . PRO B 1 233 ? 8.883 -7.652 -2.881 1 98.75 233 PRO B CA 1
ATOM 5015 C C . PRO B 1 233 ? 7.723 -6.793 -2.391 1 98.75 233 PRO B C 1
ATOM 5017 O O . PRO B 1 233 ? 7.941 -5.758 -1.756 1 98.75 233 PRO B O 1
ATOM 5020 N N . GLY B 1 234 ? 6.523 -7.266 -2.709 1 98.5 234 GLY B N 1
ATOM 5021 C CA . GLY B 1 234 ? 5.309 -6.613 -2.258 1 98.5 234 GLY B CA 1
ATOM 5022 C C . GLY B 1 234 ? 5.02 -5.316 -2.99 1 98.5 234 GLY B C 1
ATOM 5023 O O . GLY B 1 234 ? 4.285 -4.461 -2.488 1 98.5 234 GLY B O 1
ATOM 5024 N N . SER B 1 235 ? 5.66 -5.059 -4.156 1 98.75 235 SER B N 1
ATOM 5025 C CA . SER B 1 235 ? 5.379 -3.861 -4.941 1 98.75 235 SER B CA 1
ATOM 5026 C C . SER B 1 235 ? 3.889 -3.725 -5.227 1 98.75 235 SER B C 1
ATOM 5028 O O . SER B 1 235 ? 3.154 -4.715 -5.215 1 98.75 235 SER B O 1
ATOM 5030 N N . PRO B 1 236 ? 3.441 -2.492 -5.465 1 98.81 236 PRO B N 1
ATOM 5031 C CA . PRO B 1 236 ? 2.01 -2.25 -5.66 1 98.81 236 PRO B CA 1
ATOM 5032 C C . PRO B 1 236 ? 1.415 -3.088 -6.789 1 98.81 236 PRO B C 1
ATOM 5034 O O . PRO B 1 236 ? 2.076 -3.318 -7.805 1 98.81 236 PRO B O 1
ATOM 5037 N N . ALA B 1 237 ? 0.193 -3.484 -6.59 1 98.88 237 ALA B N 1
ATOM 5038 C CA . ALA B 1 237 ? -0.573 -4.305 -7.52 1 98.88 237 ALA B CA 1
ATOM 5039 C C . ALA B 1 237 ? -1.286 -3.441 -8.555 1 98.88 237 ALA B C 1
ATOM 5041 O O . ALA B 1 237 ? -0.958 -2.266 -8.727 1 98.88 237 ALA B O 1
ATOM 5042 N N . PHE B 1 238 ? -2.094 -4.102 -9.438 1 98.94 238 PHE B N 1
ATOM 5043 C CA . PHE B 1 238 ? -2.85 -3.301 -10.391 1 98.94 238 PHE B CA 1
ATOM 5044 C C . PHE B 1 238 ? -4.328 -3.664 -10.352 1 98.94 238 PHE B C 1
ATOM 5046 O O . PHE B 1 238 ? -4.695 -4.75 -9.891 1 98.94 238 PHE B O 1
ATOM 5053 N N . VAL B 1 239 ? -5.164 -2.729 -10.711 1 98.94 239 VAL B N 1
ATOM 5054 C CA . VAL B 1 239 ? -6.598 -2.887 -10.93 1 98.94 239 VAL B CA 1
ATOM 5055 C C . VAL B 1 239 ? -6.949 -2.475 -12.359 1 98.94 239 VAL B C 1
ATOM 5057 O O . VAL B 1 239 ? -6.422 -1.488 -12.875 1 98.94 239 VAL B O 1
ATOM 5060 N N . TRP B 1 240 ? -7.723 -3.283 -13.016 1 98.94 240 TRP B N 1
ATOM 5061 C CA . TRP B 1 240 ? -8.211 -2.994 -14.359 1 98.94 240 TRP B CA 1
ATOM 5062 C C . TRP B 1 240 ? -9.727 -2.844 -14.367 1 98.94 240 TRP B C 1
ATOM 5064 O O . TRP B 1 240 ? -10.445 -3.699 -13.844 1 98.94 240 TRP B O 1
ATOM 5074 N N . VAL B 1 241 ? -10.211 -1.786 -14.867 1 98.94 241 VAL B N 1
ATOM 5075 C CA . VAL B 1 241 ? -11.617 -1.518 -15.125 1 98.94 241 VAL B CA 1
ATOM 5076 C C . VAL B 1 241 ? -11.805 -1.009 -16.547 1 98.94 241 VAL B C 1
ATOM 5078 O O . VAL B 1 241 ? -11.266 0.043 -16.922 1 98.94 241 VAL B O 1
ATOM 5081 N N . PRO B 1 242 ? -12.508 -1.764 -17.375 1 98.88 242 PRO B N 1
ATOM 5082 C CA . PRO B 1 242 ? -12.695 -1.287 -18.75 1 98.88 242 PRO B CA 1
ATOM 5083 C C . PRO B 1 242 ? -13.453 0.035 -18.812 1 98.88 242 PRO B C 1
ATOM 5085 O O . PRO B 1 242 ? -14.281 0.318 -17.938 1 98.88 242 PRO B O 1
ATOM 5088 N N . LYS B 1 243 ? -13.211 0.817 -19.828 1 98.5 243 LYS B N 1
ATOM 5089 C CA . LYS B 1 243 ? -13.812 2.141 -19.984 1 98.5 243 LYS B CA 1
ATOM 5090 C C . LYS B 1 243 ? -15.328 2.076 -19.844 1 98.5 243 LYS B C 1
ATOM 5092 O O . LYS B 1 243 ? -15.938 2.967 -19.234 1 98.5 243 LYS B O 1
ATOM 5097 N N . ARG B 1 244 ? -15.953 1.039 -20.281 1 98.06 244 ARG B N 1
ATOM 5098 C CA . ARG B 1 244 ? -17.406 0.919 -20.297 1 98.06 244 ARG B CA 1
ATOM 5099 C C . ARG B 1 244 ? -17.969 0.854 -18.875 1 98.06 244 ARG B C 1
ATOM 5101 O O . ARG B 1 244 ? -19.156 1.112 -18.656 1 98.06 244 ARG B O 1
ATOM 5108 N N . HIS B 1 245 ? -17.125 0.491 -17.875 1 98.44 245 HIS B N 1
ATOM 5109 C CA . HIS B 1 245 ? -17.609 0.338 -16.5 1 98.44 245 HIS B CA 1
ATOM 5110 C C . HIS B 1 245 ? -17.094 1.452 -15.602 1 98.44 245 HIS B C 1
ATOM 5112 O O . HIS B 1 245 ? -17.562 1.602 -14.469 1 98.44 245 HIS B O 1
ATOM 5118 N N . GLN B 1 246 ? -16.109 2.287 -16.016 1 98.19 246 GLN B N 1
ATOM 5119 C CA . GLN B 1 246 ? -15.391 3.199 -15.141 1 98.19 246 GLN B CA 1
ATOM 5120 C C . GLN B 1 246 ? -16.328 4.219 -14.5 1 98.19 246 GLN B C 1
ATOM 5122 O O . GLN B 1 246 ? -16.234 4.5 -13.305 1 98.19 246 GLN B O 1
ATOM 5127 N N . ARG B 1 247 ? -17.266 4.773 -15.18 1 95.38 247 ARG B N 1
ATOM 5128 C CA . ARG B 1 247 ? -18.172 5.781 -14.625 1 95.38 247 ARG B CA 1
ATOM 5129 C C . ARG B 1 247 ? -19.188 5.145 -13.688 1 95.38 247 ARG B C 1
ATOM 5131 O O . ARG B 1 247 ? -19.641 5.785 -12.742 1 95.38 247 ARG B O 1
ATOM 5138 N N . ALA B 1 248 ? -19.516 3.904 -13.953 1 97 248 ALA B N 1
ATOM 5139 C CA . ALA B 1 248 ? -20.578 3.236 -13.219 1 97 248 ALA B CA 1
ATOM 5140 C C . ALA B 1 248 ? -20.062 2.611 -11.93 1 97 248 ALA B C 1
ATOM 5142 O O . ALA B 1 248 ? -20.781 2.535 -10.93 1 97 248 ALA B O 1
ATOM 5143 N N . PHE B 1 249 ? -18.859 2.072 -11.953 1 98.25 249 PHE B N 1
ATOM 5144 C CA . PHE B 1 249 ? -18.312 1.39 -10.789 1 98.25 249 PHE B CA 1
ATOM 5145 C C . PHE B 1 249 ? -17.891 2.393 -9.719 1 98.25 249 PHE B C 1
ATOM 5147 O O . PHE B 1 249 ? -17.125 3.32 -10 1 98.25 249 PHE B O 1
ATOM 5154 N N . GLU B 1 250 ? -18.438 2.23 -8.523 1 97.06 250 GLU B N 1
ATOM 5155 C CA . GLU B 1 250 ? -18.094 3.041 -7.359 1 97.06 250 GLU B CA 1
ATOM 5156 C C . GLU B 1 250 ? -17.578 2.176 -6.215 1 97.06 250 GLU B C 1
ATOM 5158 O O . GLU B 1 250 ? -18.297 1.308 -5.711 1 97.06 250 GLU B O 1
ATOM 5163 N N . GLN B 1 251 ? -16.328 2.393 -5.879 1 97.19 251 GLN B N 1
ATOM 5164 C CA . GLN B 1 251 ? -15.742 1.623 -4.789 1 97.19 251 GLN B CA 1
ATOM 5165 C C . GLN B 1 251 ? -15.664 2.451 -3.51 1 97.19 251 GLN B C 1
ATOM 5167 O O . GLN B 1 251 ? -15.609 3.682 -3.562 1 97.19 251 GLN B O 1
ATOM 5172 N N . PRO B 1 252 ? -15.648 1.858 -2.334 1 97.69 252 PRO B N 1
ATOM 5173 C CA . PRO B 1 252 ? -15.898 2.566 -1.076 1 97.69 252 PRO B CA 1
ATOM 5174 C C . PRO B 1 252 ? -14.641 3.234 -0.519 1 97.69 252 PRO B C 1
ATOM 5176 O O . PRO B 1 252 ? -14.734 4.094 0.362 1 97.69 252 PRO B O 1
ATOM 5179 N N . LEU B 1 253 ? -13.469 2.801 -0.893 1 98.44 253 LEU B N 1
ATOM 5180 C CA . LEU B 1 253 ? -12.25 3.453 -0.438 1 98.44 253 LEU B CA 1
ATOM 5181 C C . LEU B 1 253 ? -12.008 4.75 -1.204 1 98.44 253 LEU B C 1
ATOM 5183 O O . LEU B 1 253 ? -10.977 4.898 -1.873 1 98.44 253 LEU B O 1
ATOM 5187 N N . SER B 1 254 ? -12.914 5.68 -1.021 1 96.56 254 SER B N 1
ATOM 5188 C CA . SER B 1 254 ? -12.906 6.965 -1.714 1 96.56 254 SER B CA 1
ATOM 5189 C C . SER B 1 254 ? -11.875 7.914 -1.104 1 96.56 254 SER B C 1
ATOM 5191 O O . SER B 1 254 ? -12.242 8.891 -0.447 1 96.56 254 SER B O 1
ATOM 5193 N N . GLY B 1 255 ? -10.633 7.719 -1.44 1 95.69 255 GLY B N 1
ATOM 5194 C CA . GLY B 1 255 ? -9.578 8.578 -0.935 1 95.69 255 GLY B CA 1
ATOM 5195 C C . GLY B 1 255 ? -9.266 9.742 -1.857 1 95.69 255 GLY B C 1
ATOM 5196 O O . GLY B 1 255 ? -9.789 9.82 -2.971 1 95.69 255 GLY B O 1
ATOM 5197 N N . TRP B 1 256 ? -8.461 10.633 -1.357 1 96.12 256 TRP B N 1
ATOM 5198 C CA . TRP B 1 256 ? -8.242 11.922 -2.012 1 96.12 256 TRP B CA 1
ATOM 5199 C C . TRP B 1 256 ? -7.555 11.734 -3.359 1 96.12 256 TRP B C 1
ATOM 5201 O O . TRP B 1 256 ? -7.738 12.539 -4.273 1 96.12 256 TRP B O 1
ATOM 5211 N N . TRP B 1 257 ? -6.859 10.609 -3.574 1 97.06 257 TRP B N 1
ATOM 5212 C CA . TRP B 1 257 ? -6.191 10.375 -4.852 1 97.06 257 TRP B CA 1
ATOM 5213 C C . TRP B 1 257 ? -7.203 10.023 -5.938 1 97.06 257 TRP B C 1
ATOM 5215 O O . TRP B 1 257 ? -6.898 10.109 -7.129 1 97.06 257 TRP B O 1
ATOM 5225 N N . GLY B 1 258 ? -8.359 9.57 -5.543 1 97.25 258 GLY B N 1
ATOM 5226 C CA . GLY B 1 258 ? -9.398 9.211 -6.496 1 97.25 258 GLY B CA 1
ATOM 5227 C C . GLY B 1 258 ? -10.328 10.367 -6.824 1 97.25 258 GLY B C 1
ATOM 5228 O O . GLY B 1 258 ? -11.242 10.227 -7.641 1 97.25 258 GLY B O 1
ATOM 5229 N N . HIS B 1 259 ? -10.133 11.508 -6.164 1 96.94 259 HIS B N 1
ATOM 5230 C CA . HIS B 1 259 ? -10.961 12.688 -6.387 1 96.94 259 HIS B CA 1
ATOM 5231 C C . HIS B 1 259 ? -10.641 13.344 -7.723 1 96.94 259 HIS B C 1
ATOM 5233 O O . HIS B 1 259 ? -9.484 13.367 -8.148 1 96.94 259 HIS B O 1
ATOM 5239 N N . ARG B 1 260 ? -11.578 13.984 -8.344 1 95.25 260 ARG B N 1
ATOM 5240 C CA . ARG B 1 260 ? -11.375 14.633 -9.641 1 95.25 260 ARG B CA 1
ATOM 5241 C C . ARG B 1 260 ? -10.461 15.844 -9.508 1 95.25 260 ARG B C 1
ATOM 5243 O O . ARG B 1 260 ? -9.773 16.219 -10.469 1 95.25 260 ARG B O 1
ATOM 5250 N N . ALA B 1 261 ? -10.516 16.484 -8.305 1 93 261 ALA B N 1
ATOM 5251 C CA . ALA B 1 261 ? -9.695 17.656 -7.996 1 93 261 ALA B CA 1
ATOM 5252 C C . ALA B 1 261 ? -9.109 17.562 -6.59 1 93 261 ALA B C 1
ATOM 5254 O O . ALA B 1 261 ? -9.492 18.312 -5.695 1 93 261 ALA B O 1
ATOM 5255 N N . PRO B 1 262 ? -8.141 16.719 -6.441 1 89.88 262 PRO B N 1
ATOM 5256 C CA . PRO B 1 262 ? -7.648 16.391 -5.098 1 89.88 262 PRO B CA 1
ATOM 5257 C C . PRO B 1 262 ? -7.168 17.625 -4.332 1 89.88 262 PRO B C 1
ATOM 5259 O O . PRO B 1 262 ? -7.34 17.703 -3.115 1 89.88 262 PRO B O 1
ATOM 5262 N N . PHE B 1 263 ? -6.68 18.688 -4.93 1 88.25 263 PHE B N 1
ATOM 5263 C CA . PHE B 1 263 ? -6.043 19.781 -4.223 1 88.25 263 PHE B CA 1
ATOM 5264 C C . PHE B 1 263 ? -6.977 21 -4.152 1 88.25 263 PHE B C 1
ATOM 5266 O O . PHE B 1 263 ? -6.57 22.078 -3.717 1 88.25 263 PHE B O 1
ATOM 5273 N N . ALA B 1 264 ? -8.281 20.75 -4.57 1 86.31 264 ALA B N 1
ATOM 5274 C CA . ALA B 1 264 ? -9.32 21.75 -4.324 1 86.31 264 ALA B CA 1
ATOM 5275 C C . ALA B 1 264 ? -9.797 21.703 -2.873 1 86.31 264 ALA B C 1
ATOM 5277 O O . ALA B 1 264 ? -10.453 22.625 -2.398 1 86.31 264 ALA B O 1
ATOM 5278 N N . MET B 1 265 ? -9.469 20.625 -2.176 1 87.12 265 MET B N 1
ATOM 5279 C CA . MET B 1 265 ? -9.719 20.422 -0.751 1 87.12 265 MET B CA 1
ATOM 5280 C C . MET B 1 265 ? -11.203 20.578 -0.433 1 87.12 265 MET B C 1
ATOM 5282 O O . MET B 1 265 ? -11.57 21.156 0.585 1 87.12 265 MET B O 1
ATOM 5286 N N . GLN B 1 266 ? -12.023 20.078 -1.343 1 89.69 266 GLN B N 1
ATOM 5287 C CA . GLN B 1 266 ? -13.469 20.109 -1.137 1 89.69 266 GLN B CA 1
ATOM 5288 C C . GLN B 1 266 ? -13.914 19.031 -0.151 1 89.69 266 GLN B C 1
ATOM 5290 O O . GLN B 1 266 ? -13.367 17.922 -0.145 1 89.69 266 GLN B O 1
ATOM 5295 N N . PRO B 1 267 ? -14.914 19.359 0.62 1 92.12 267 PRO B N 1
ATOM 5296 C CA . PRO B 1 267 ? -15.344 18.391 1.639 1 92.12 267 PRO B CA 1
ATOM 5297 C C . PRO B 1 267 ? -16.094 17.203 1.047 1 92.12 267 PRO B C 1
ATOM 5299 O O . PRO B 1 267 ? -16.141 16.125 1.664 1 92.12 267 PRO B O 1
ATOM 5302 N N . ALA B 1 268 ? -16.688 17.391 -0.098 1 95.12 268 ALA B N 1
ATOM 5303 C CA . ALA B 1 268 ? -17.453 16.312 -0.71 1 95.12 268 ALA B CA 1
ATOM 5304 C C . ALA B 1 268 ? -16.609 15.562 -1.738 1 95.12 268 ALA B C 1
ATOM 5306 O O . ALA B 1 268 ? -15.852 16.172 -2.5 1 95.12 268 ALA B O 1
ATOM 5307 N N . PHE B 1 269 ? -16.75 14.312 -1.722 1 97.19 269 PHE B N 1
ATOM 5308 C CA . PHE B 1 269 ? -16.031 13.484 -2.682 1 97.19 269 PHE B CA 1
ATOM 5309 C C . PHE B 1 269 ? -16.688 13.555 -4.055 1 97.19 269 PHE B C 1
ATOM 5311 O O . PHE B 1 269 ? -17.906 13.383 -4.18 1 97.19 269 PHE B O 1
ATOM 5318 N N . GLU B 1 270 ? -15.945 13.891 -5.02 1 97.12 270 GLU B N 1
ATOM 5319 C CA . GLU B 1 270 ? -16.281 13.773 -6.438 1 97.12 270 GLU B CA 1
ATOM 5320 C C . GLU B 1 270 ? -15.258 12.914 -7.176 1 97.12 270 GLU B C 1
ATOM 5322 O O . GLU B 1 270 ? -14.102 13.312 -7.336 1 97.12 270 GLU B O 1
ATOM 5327 N N . PRO B 1 271 ? -15.648 11.719 -7.598 1 97 271 PRO B N 1
ATOM 5328 C CA . PRO B 1 271 ? -14.68 10.773 -8.148 1 97 271 PRO B CA 1
ATOM 5329 C C . PRO B 1 271 ? -14.086 11.242 -9.477 1 97 271 PRO B C 1
ATOM 5331 O O . PRO B 1 271 ? -14.773 11.883 -10.273 1 97 271 PRO B O 1
ATOM 5334 N N . ASP B 1 272 ? -12.789 10.938 -9.672 1 97.25 272 ASP B N 1
ATOM 5335 C CA . ASP B 1 272 ? -12.211 11.031 -11.016 1 97.25 272 ASP B CA 1
ATOM 5336 C C . ASP B 1 272 ? -13.062 10.266 -12.031 1 97.25 272 ASP B C 1
ATOM 5338 O O . ASP B 1 272 ? -13.586 9.195 -11.727 1 97.25 272 ASP B O 1
ATOM 5342 N N . PRO B 1 273 ? -13.219 10.773 -13.242 1 96.31 273 PRO B N 1
ATOM 5343 C CA . PRO B 1 273 ? -14.086 10.094 -14.211 1 96.31 273 PRO B CA 1
ATOM 5344 C C . PRO B 1 273 ? -13.445 8.836 -14.789 1 96.31 273 PRO B C 1
ATOM 5346 O O . PRO B 1 273 ? -14.125 8.039 -15.445 1 96.31 273 PRO B O 1
ATOM 5349 N N . GLY B 1 274 ? -12.18 8.656 -14.695 1 97.19 274 GLY B N 1
ATOM 5350 C CA . GLY B 1 274 ? -11.469 7.523 -15.266 1 97.19 274 GLY B CA 1
ATOM 5351 C C . GLY B 1 274 ? -10.953 6.551 -14.227 1 97.19 274 GLY B C 1
ATOM 5352 O O . GLY B 1 274 ? -11.547 6.406 -13.156 1 97.19 274 GLY B O 1
ATOM 5353 N N . ILE B 1 275 ? -9.891 5.797 -14.562 1 98.56 275 ILE B N 1
ATOM 5354 C CA . ILE B 1 275 ? -9.375 4.688 -13.773 1 98.56 275 ILE B CA 1
ATOM 5355 C C . ILE B 1 275 ? -8.844 5.211 -12.438 1 98.56 275 ILE B C 1
ATOM 5357 O O . ILE B 1 275 ? -8.766 4.465 -11.461 1 98.56 275 ILE B O 1
ATOM 5361 N N . ALA B 1 276 ? -8.555 6.527 -12.336 1 97.94 276 ALA B N 1
ATOM 5362 C CA . ALA B 1 276 ? -7.977 7.109 -11.133 1 97.94 276 ALA B CA 1
ATOM 5363 C C . ALA B 1 276 ? -8.961 7.059 -9.961 1 97.94 276 ALA B C 1
ATOM 5365 O O . ALA B 1 276 ? -8.562 7.164 -8.805 1 97.94 276 ALA B O 1
ATOM 5366 N N . ARG B 1 277 ? -10.297 6.922 -10.242 1 98.12 277 ARG B N 1
ATOM 5367 C CA . ARG B 1 277 ? -11.297 6.828 -9.188 1 98.12 277 ARG B CA 1
ATOM 5368 C C . ARG B 1 277 ? -11.047 5.609 -8.305 1 98.12 277 ARG B C 1
ATOM 5370 O O . ARG B 1 277 ? -11.609 5.504 -7.211 1 98.12 277 ARG B O 1
ATOM 5377 N N . PHE B 1 278 ? -10.133 4.68 -8.773 1 98.62 278 PHE B N 1
ATOM 5378 C CA . PHE B 1 278 ? -9.82 3.488 -7.996 1 98.62 278 PHE B CA 1
ATOM 5379 C C . PHE B 1 278 ? -8.555 3.695 -7.164 1 98.62 278 PHE B C 1
ATOM 5381 O O . PHE B 1 278 ? -8.117 2.789 -6.453 1 98.62 278 PHE B O 1
ATOM 5388 N N . LEU B 1 279 ? -7.906 4.875 -7.266 1 98.56 279 LEU B N 1
ATOM 5389 C CA . LEU B 1 279 ? -6.863 5.246 -6.316 1 98.56 279 LEU B CA 1
ATOM 5390 C C . LEU B 1 279 ? -7.469 5.664 -4.98 1 98.56 279 LEU B C 1
ATOM 5392 O O . LEU B 1 279 ? -8.633 6.051 -4.914 1 98.56 279 LEU B O 1
ATOM 5396 N N . CYS B 1 280 ? -6.664 5.523 -3.871 1 98.31 280 CYS B N 1
ATOM 5397 C CA . CYS B 1 280 ? -7.18 5.848 -2.545 1 98.31 280 CYS B CA 1
ATOM 5398 C C . CYS B 1 280 ? -6.266 6.836 -1.832 1 98.31 280 CYS B C 1
ATOM 5400 O O . CYS B 1 280 ? -6.664 7.973 -1.561 1 98.31 280 CYS B O 1
ATOM 5402 N N . GLY B 1 281 ? -5.082 6.438 -1.479 1 97.44 281 GLY B N 1
ATOM 5403 C CA . GLY B 1 281 ? -4.152 7.273 -0.74 1 97.44 281 GLY B CA 1
ATOM 5404 C C . GLY B 1 281 ? -2.809 7.422 -1.428 1 97.44 281 GLY B C 1
ATOM 5405 O O . GLY B 1 281 ? -2.645 7.008 -2.578 1 97.44 281 GLY B O 1
ATOM 5406 N N . THR B 1 282 ? -1.82 8.117 -0.769 1 97.75 282 THR B N 1
ATOM 5407 C CA . THR B 1 282 ? -0.48 8.375 -1.283 1 97.75 282 THR B CA 1
ATOM 5408 C C . THR B 1 282 ? 0.282 7.07 -1.486 1 97.75 282 THR B C 1
ATOM 5410 O O . THR B 1 282 ? 0.285 6.203 -0.609 1 97.75 282 THR B O 1
ATOM 5413 N N . GLN B 1 283 ? 0.863 6.91 -2.652 1 98.25 283 GLN B N 1
ATOM 5414 C CA . GLN B 1 283 ? 1.473 5.652 -3.072 1 98.25 283 GLN B CA 1
ATOM 5415 C C . GLN B 1 283 ? 2.918 5.555 -2.59 1 98.25 283 GLN B C 1
ATOM 5417 O O . GLN B 1 283 ? 3.613 6.566 -2.49 1 98.25 283 GLN B O 1
ATOM 5422 N N . PRO B 1 284 ? 3.408 4.344 -2.303 1 98.81 284 PRO B N 1
ATOM 5423 C CA . PRO B 1 284 ? 4.816 4.156 -1.954 1 98.81 284 PRO B CA 1
ATOM 5424 C C . PRO B 1 284 ? 5.746 4.281 -3.16 1 98.81 284 PRO B C 1
ATOM 5426 O O . PRO B 1 284 ? 6.086 3.277 -3.791 1 98.81 284 PRO B O 1
ATOM 5429 N N . ILE B 1 285 ? 6.27 5.375 -3.4 1 98.88 285 ILE B N 1
ATOM 5430 C CA . ILE B 1 285 ? 6.852 5.801 -4.668 1 98.88 285 ILE B CA 1
ATOM 5431 C C . ILE B 1 285 ? 8.102 4.977 -4.973 1 98.88 285 ILE B C 1
ATOM 5433 O O . ILE B 1 285 ? 8.336 4.594 -6.121 1 98.88 285 ILE B O 1
ATOM 5437 N N . VAL B 1 286 ? 8.906 4.668 -3.971 1 98.94 286 VAL B N 1
ATOM 5438 C CA . VAL B 1 286 ? 10.156 3.955 -4.234 1 98.94 286 VAL B CA 1
ATOM 5439 C C . VAL B 1 286 ? 9.852 2.549 -4.746 1 98.94 286 VAL B C 1
ATOM 5441 O O . VAL B 1 286 ? 10.359 2.137 -5.789 1 98.94 286 VAL B O 1
ATOM 5444 N N . SER B 1 287 ? 8.992 1.819 -4.027 1 98.94 287 SER B N 1
ATOM 5445 C CA . SER B 1 287 ? 8.602 0.485 -4.469 1 98.94 287 SER B CA 1
ATOM 5446 C C . SER B 1 287 ? 7.879 0.536 -5.812 1 98.94 287 SER B C 1
ATOM 5448 O O . SER B 1 287 ? 8.102 -0.316 -6.676 1 98.94 287 SER B O 1
ATOM 5450 N N . MET B 1 288 ? 7.059 1.508 -5.984 1 98.88 288 MET B N 1
ATOM 5451 C CA . MET B 1 288 ? 6.277 1.638 -7.211 1 98.88 288 MET B CA 1
ATOM 5452 C C . MET B 1 288 ? 7.184 1.908 -8.406 1 98.88 288 MET B C 1
ATOM 5454 O O . MET B 1 288 ? 6.969 1.362 -9.492 1 98.88 288 MET B O 1
ATOM 5458 N N . SER B 1 289 ? 8.172 2.713 -8.219 1 98.88 289 SER B N 1
ATOM 5459 C CA . SER B 1 289 ? 9.062 3.102 -9.305 1 98.88 289 SER B CA 1
ATOM 5460 C C . SER B 1 289 ? 9.828 1.901 -9.852 1 98.88 289 SER B C 1
ATOM 5462 O O . SER B 1 289 ? 10.18 1.866 -11.031 1 98.88 289 SER B O 1
ATOM 5464 N N . MET B 1 290 ? 10.039 0.913 -9.008 1 98.81 290 MET B N 1
ATOM 5465 C CA . MET B 1 290 ? 10.82 -0.241 -9.438 1 98.81 290 MET B CA 1
ATOM 5466 C C . MET B 1 290 ? 10 -1.146 -10.352 1 98.81 290 MET B C 1
ATOM 5468 O O . MET B 1 290 ? 10.547 -1.999 -11.047 1 98.81 290 MET B O 1
ATOM 5472 N N . VAL B 1 291 ? 8.656 -0.994 -10.352 1 98.88 291 VAL B N 1
ATOM 5473 C CA . VAL B 1 291 ? 7.789 -1.772 -11.227 1 98.88 291 VAL B CA 1
ATOM 5474 C C . VAL B 1 291 ? 8.172 -1.521 -12.688 1 98.88 291 VAL B C 1
ATOM 5476 O O . VAL B 1 291 ? 8.117 -2.432 -13.516 1 98.88 291 VAL B O 1
ATOM 5479 N N . GLU B 1 292 ? 8.625 -0.306 -12.969 1 98.44 292 GLU B N 1
ATOM 5480 C CA . GLU B 1 292 ? 8.992 0.062 -14.328 1 98.44 292 GLU B CA 1
ATOM 5481 C C . GLU B 1 292 ? 10.141 -0.795 -14.844 1 98.44 292 GLU B C 1
ATOM 5483 O O . GLU B 1 292 ? 10.203 -1.113 -16.031 1 98.44 292 GLU B O 1
ATOM 5488 N N . CYS B 1 293 ? 11.016 -1.225 -13.938 1 98.69 293 CYS B N 1
ATOM 5489 C CA . CYS B 1 293 ? 12.188 -2.008 -14.312 1 98.69 293 CYS B CA 1
ATOM 5490 C C . CYS B 1 293 ? 11.781 -3.381 -14.836 1 98.69 293 CYS B C 1
ATOM 5492 O O . CYS B 1 293 ? 12.352 -3.875 -15.812 1 98.69 293 CYS B O 1
ATOM 5494 N N . GLY B 1 294 ? 10.797 -4 -14.156 1 98.44 294 GLY B N 1
ATOM 5495 C CA . GLY B 1 294 ? 10.258 -5.25 -14.672 1 98.44 294 GLY B CA 1
ATOM 5496 C C . GLY B 1 294 ? 9.555 -5.094 -16 1 98.44 294 GLY B C 1
ATOM 5497 O O . GLY B 1 294 ? 9.773 -5.891 -16.922 1 98.44 294 GLY B O 1
ATOM 5498 N N . LEU B 1 295 ? 8.758 -4.047 -16.141 1 98.62 295 LEU B N 1
ATOM 5499 C CA . LEU B 1 295 ? 8 -3.805 -17.359 1 98.62 295 LEU B CA 1
ATOM 5500 C C . LEU B 1 295 ? 8.938 -3.52 -18.531 1 98.62 295 LEU B C 1
ATOM 5502 O O . LEU B 1 295 ? 8.641 -3.889 -19.672 1 98.62 295 LEU B O 1
ATOM 5506 N N . ASP B 1 296 ? 10.086 -2.885 -18.281 1 98.31 296 ASP B N 1
ATOM 5507 C CA . ASP B 1 296 ? 11.062 -2.576 -19.312 1 98.31 296 ASP B CA 1
ATOM 5508 C C . ASP B 1 296 ? 11.594 -3.85 -19.969 1 98.31 296 ASP B C 1
ATOM 5510 O O . ASP B 1 296 ? 11.859 -3.873 -21.172 1 98.31 296 ASP B O 1
ATOM 5514 N N . VAL B 1 297 ? 11.758 -4.914 -19.156 1 98.12 297 VAL B N 1
ATOM 5515 C CA . VAL B 1 297 ? 12.258 -6.176 -19.688 1 98.12 297 VAL B CA 1
ATOM 5516 C C . VAL B 1 297 ? 11.219 -6.777 -20.641 1 98.12 297 VAL B C 1
ATOM 5518 O O . VAL B 1 297 ? 11.57 -7.293 -21.703 1 98.12 297 VAL B O 1
ATOM 5521 N N . PHE B 1 298 ? 9.93 -6.688 -20.281 1 97.62 298 PHE B N 1
ATOM 5522 C CA . PHE B 1 298 ? 8.859 -7.234 -21.109 1 97.62 298 PHE B CA 1
ATOM 5523 C C . PHE B 1 298 ? 8.781 -6.504 -22.438 1 97.62 298 PHE B C 1
ATOM 5525 O O . PHE B 1 298 ? 8.359 -7.078 -23.453 1 97.62 298 PHE B O 1
ATOM 5532 N N . ALA B 1 299 ? 9.188 -5.25 -22.484 1 96.62 299 ALA B N 1
ATOM 5533 C CA . ALA B 1 299 ? 9.148 -4.453 -23.703 1 96.62 299 ALA B CA 1
ATOM 5534 C C . ALA B 1 299 ? 10.148 -4.965 -24.734 1 96.62 299 ALA B C 1
ATOM 5536 O O . ALA B 1 299 ? 10.078 -4.605 -25.906 1 96.62 299 ALA B O 1
ATOM 5537 N N . GLN B 1 300 ? 11.023 -5.898 -24.344 1 97.75 300 GLN B N 1
ATOM 5538 C CA . GLN B 1 300 ? 12.094 -6.383 -25.219 1 97.75 300 GLN B CA 1
ATOM 5539 C C . GLN B 1 300 ? 11.711 -7.711 -25.859 1 97.75 300 GLN B C 1
ATOM 5541 O O . GLN B 1 300 ? 12.5 -8.289 -26.609 1 97.75 300 GLN B O 1
ATOM 5546 N N . THR B 1 301 ? 10.547 -8.211 -25.625 1 97.81 301 THR B N 1
ATOM 5547 C CA . THR B 1 301 ? 10.008 -9.438 -26.172 1 97.81 301 THR B CA 1
ATOM 5548 C C . THR B 1 301 ? 8.484 -9.383 -26.234 1 97.81 301 THR B C 1
ATOM 5550 O O . THR B 1 301 ? 7.898 -8.305 -26.344 1 97.81 301 THR B O 1
ATOM 5553 N N . ASP B 1 302 ? 7.84 -10.492 -26.344 1 96.62 302 ASP B N 1
ATOM 5554 C CA . ASP B 1 302 ? 6.379 -10.523 -26.359 1 96.62 302 ASP B CA 1
ATOM 5555 C C . ASP B 1 302 ? 5.848 -11.75 -25.625 1 96.62 302 ASP B C 1
ATOM 5557 O O . ASP B 1 302 ? 6.59 -12.703 -25.375 1 96.62 302 ASP B O 1
ATOM 5561 N N . MET B 1 303 ? 4.629 -11.734 -25.344 1 97.81 303 MET B N 1
ATOM 5562 C CA . MET B 1 303 ? 4.035 -12.742 -24.469 1 97.81 303 MET B CA 1
ATOM 5563 C C . MET B 1 303 ? 3.955 -14.094 -25.188 1 97.81 303 MET B C 1
ATOM 5565 O O . MET B 1 303 ? 3.914 -15.141 -24.547 1 97.81 303 MET B O 1
ATOM 5569 N N . HIS B 1 304 ? 3.959 -14.086 -26.453 1 97.69 304 HIS B N 1
ATOM 5570 C CA . HIS B 1 304 ? 3.924 -15.344 -27.188 1 97.69 304 HIS B CA 1
ATOM 5571 C C . HIS B 1 304 ? 5.262 -16.078 -27.094 1 97.69 304 HIS B C 1
ATOM 5573 O O . HIS B 1 304 ? 5.305 -17.297 -26.953 1 97.69 304 HIS B O 1
ATOM 5579 N N . ALA B 1 305 ? 6.309 -15.297 -27.25 1 98.31 305 ALA B N 1
ATOM 5580 C CA . ALA B 1 305 ? 7.637 -15.875 -27.078 1 98.31 305 ALA B CA 1
ATOM 5581 C C . ALA B 1 305 ? 7.816 -16.422 -25.656 1 98.31 305 ALA B C 1
ATOM 5583 O O . ALA B 1 305 ? 8.336 -17.531 -25.484 1 98.31 305 ALA B O 1
ATOM 5584 N N . ILE B 1 306 ? 7.406 -15.656 -24.719 1 98.62 306 ILE B N 1
ATOM 5585 C CA . ILE B 1 306 ? 7.477 -16.062 -23.328 1 98.62 306 ILE B CA 1
ATOM 5586 C C . ILE B 1 306 ? 6.664 -17.344 -23.109 1 98.62 306 ILE B C 1
ATOM 5588 O O . ILE B 1 306 ? 7.133 -18.281 -22.484 1 98.62 306 ILE B O 1
ATOM 5592 N N . ARG B 1 307 ? 5.504 -17.375 -23.703 1 98.81 307 ARG B N 1
ATOM 5593 C CA . ARG B 1 307 ? 4.613 -18.516 -23.547 1 98.81 307 ARG B CA 1
ATOM 5594 C C . ARG B 1 307 ? 5.211 -19.766 -24.188 1 98.81 307 ARG B C 1
ATOM 5596 O O . ARG B 1 307 ? 5.168 -20.844 -23.594 1 98.81 307 ARG B O 1
ATOM 5603 N N . ARG B 1 308 ? 5.738 -19.641 -25.297 1 98.5 308 ARG B N 1
ATOM 5604 C CA . ARG B 1 308 ? 6.359 -20.766 -25.984 1 98.5 308 ARG B CA 1
ATOM 5605 C C . ARG B 1 308 ? 7.453 -21.391 -25.125 1 98.5 308 ARG B C 1
ATOM 5607 O O . ARG B 1 308 ? 7.5 -22.609 -24.969 1 98.5 308 ARG B O 1
ATOM 5614 N N . LYS B 1 309 ? 8.273 -20.578 -24.609 1 98.75 309 LYS B N 1
ATOM 5615 C CA . LYS B 1 309 ? 9.359 -21.109 -23.797 1 98.75 309 LYS B CA 1
ATOM 5616 C C . LYS B 1 309 ? 8.836 -21.656 -22.469 1 98.75 309 LYS B C 1
ATOM 5618 O O . LYS B 1 309 ? 9.344 -22.656 -21.953 1 98.75 309 LYS B O 1
ATOM 5623 N N . SER B 1 310 ? 7.863 -20.953 -21.875 1 98.69 310 SER B N 1
ATOM 5624 C CA . SER B 1 310 ? 7.254 -21.438 -20.641 1 98.69 310 SER B CA 1
ATOM 5625 C C . SER B 1 310 ? 6.738 -22.859 -20.797 1 98.69 310 SER B C 1
ATOM 5627 O O . SER B 1 310 ? 6.98 -23.719 -19.938 1 98.69 310 SER B O 1
ATOM 5629 N N . LEU B 1 311 ? 6.09 -23.125 -21.891 1 98.75 311 LEU B N 1
ATOM 5630 C CA . LEU B 1 311 ? 5.543 -24.453 -22.156 1 98.75 311 LEU B CA 1
ATOM 5631 C C . LEU B 1 311 ? 6.66 -25.453 -22.391 1 98.75 311 LEU B C 1
ATOM 5633 O O . LEU B 1 311 ? 6.594 -26.594 -21.906 1 98.75 311 LEU B O 1
ATOM 5637 N N . ALA B 1 312 ? 7.664 -25.047 -23.078 1 98.75 312 ALA B N 1
ATOM 5638 C CA . ALA B 1 312 ? 8.797 -25.938 -23.344 1 98.75 312 ALA B CA 1
ATOM 5639 C C . ALA B 1 312 ? 9.508 -26.312 -22.047 1 98.75 312 ALA B C 1
ATOM 5641 O O . ALA B 1 312 ? 9.859 -27.469 -21.844 1 98.75 312 ALA B O 1
ATOM 5642 N N . LEU B 1 313 ? 9.719 -25.328 -21.203 1 98.81 313 LEU B N 1
ATOM 5643 C CA . LEU B 1 313 ? 10.375 -25.547 -19.922 1 98.81 313 LEU B CA 1
ATOM 5644 C C . LEU B 1 313 ? 9.547 -26.484 -19.031 1 98.81 313 LEU B C 1
ATOM 5646 O O . LEU B 1 313 ? 10.086 -27.422 -18.438 1 98.81 313 LEU B O 1
ATOM 5650 N N . THR B 1 314 ? 8.266 -26.25 -18.938 1 98.81 314 THR B N 1
ATOM 5651 C CA . THR B 1 314 ? 7.414 -27.047 -18.078 1 98.81 314 THR B CA 1
ATOM 5652 C C . THR B 1 314 ? 7.25 -28.469 -18.625 1 98.81 314 THR B C 1
ATOM 5654 O O . THR B 1 314 ? 7.203 -29.438 -17.875 1 98.81 314 THR B O 1
ATOM 5657 N N . ASP B 1 315 ? 7.18 -28.609 -19.969 1 98.69 315 ASP B N 1
ATOM 5658 C CA . ASP B 1 315 ? 7.168 -29.922 -20.594 1 98.69 315 ASP B CA 1
ATOM 5659 C C . ASP B 1 315 ? 8.43 -30.719 -20.234 1 98.69 315 ASP B C 1
ATOM 5661 O O . ASP B 1 315 ? 8.352 -31.891 -19.859 1 98.69 315 ASP B O 1
ATOM 5665 N N . ALA B 1 316 ? 9.555 -30.062 -20.406 1 98.69 316 ALA B N 1
ATOM 5666 C CA . ALA B 1 316 ? 10.836 -30.703 -20.109 1 98.69 316 ALA B CA 1
ATOM 5667 C C . ALA B 1 316 ? 10.906 -31.125 -18.656 1 98.69 316 ALA B C 1
ATOM 5669 O O . ALA B 1 316 ? 11.344 -32.25 -18.344 1 98.69 316 ALA B O 1
ATOM 5670 N N . PHE B 1 317 ? 10.539 -30.281 -17.766 1 98.81 317 PHE B N 1
ATOM 5671 C CA . PHE B 1 317 ? 10.57 -30.562 -16.344 1 98.81 317 PHE B CA 1
ATOM 5672 C C . PHE B 1 317 ? 9.711 -31.781 -16 1 98.81 317 PHE B C 1
ATOM 5674 O O . PHE B 1 317 ? 10.156 -32.688 -15.328 1 98.81 317 PHE B O 1
ATOM 5681 N N . VAL B 1 318 ? 8.414 -31.734 -16.469 1 98.81 318 VAL B N 1
ATOM 5682 C CA . VAL B 1 318 ? 7.469 -32.812 -16.188 1 98.81 318 VAL B CA 1
ATOM 5683 C C . VAL B 1 318 ? 8 -34.125 -16.734 1 98.81 318 VAL B C 1
ATOM 5685 O O . VAL B 1 318 ? 8.023 -35.156 -16.031 1 98.81 318 VAL B O 1
ATOM 5688 N N . ALA B 1 319 ? 8.477 -34.094 -17.922 1 98.56 319 ALA B N 1
ATOM 5689 C CA . ALA B 1 319 ? 8.992 -35.312 -18.562 1 98.56 319 ALA B CA 1
ATOM 5690 C C . ALA B 1 319 ? 10.203 -35.844 -17.797 1 98.56 319 ALA B C 1
ATOM 5692 O O . ALA B 1 319 ? 10.328 -37.062 -17.594 1 98.56 319 ALA B O 1
ATOM 5693 N N . LEU B 1 320 ? 11.086 -34.969 -17.438 1 98.69 320 LEU B N 1
ATOM 5694 C CA . LEU B 1 320 ? 12.305 -35.375 -16.75 1 98.69 320 LEU B CA 1
ATOM 5695 C C . LEU B 1 320 ? 11.984 -35.906 -15.359 1 98.69 320 LEU B C 1
ATOM 5697 O O . LEU B 1 320 ? 12.562 -36.906 -14.93 1 98.69 320 LEU B O 1
ATOM 5701 N N . VAL B 1 321 ? 11.102 -35.25 -14.617 1 98.69 321 VAL B N 1
ATOM 5702 C CA . VAL B 1 321 ? 10.727 -35.719 -13.297 1 98.69 321 VAL B CA 1
ATOM 5703 C C . VAL B 1 321 ? 10.148 -37.125 -13.414 1 98.69 321 VAL B C 1
ATOM 5705 O O . VAL B 1 321 ? 10.516 -38.031 -12.656 1 98.69 321 VAL B O 1
ATOM 5708 N N . GLU B 1 322 ? 9.281 -37.344 -14.344 1 98 322 GLU B N 1
ATOM 5709 C CA . GLU B 1 322 ? 8.609 -38.625 -14.516 1 98 322 GLU B CA 1
ATOM 5710 C C . GLU B 1 322 ? 9.594 -39.719 -14.93 1 98 322 GLU B C 1
ATOM 5712 O O . GLU B 1 322 ? 9.453 -40.875 -14.539 1 98 322 GLU B O 1
ATOM 5717 N N . SER B 1 323 ? 10.578 -39.344 -15.711 1 97.88 323 SER B N 1
ATOM 5718 C CA . SER B 1 323 ? 11.539 -40.344 -16.172 1 97.88 323 SER B CA 1
ATOM 5719 C C . SER B 1 323 ? 12.648 -40.531 -15.156 1 97.88 323 SER B C 1
ATOM 5721 O O . SER B 1 323 ? 12.914 -41.688 -14.75 1 97.88 323 SER B O 1
ATOM 5723 N N . ARG B 1 324 ? 13.266 -39.438 -14.656 1 97.44 324 ARG B N 1
ATOM 5724 C CA . ARG B 1 324 ? 14.453 -39.5 -13.805 1 97.44 324 ARG B CA 1
ATOM 5725 C C . ARG B 1 324 ? 14.078 -39.875 -12.375 1 97.44 324 ARG B C 1
ATOM 5727 O O . ARG B 1 324 ? 14.898 -40.469 -11.641 1 97.44 324 ARG B O 1
ATOM 5734 N N . CYS B 1 325 ? 12.898 -39.562 -11.977 1 97.94 325 CYS B N 1
ATOM 5735 C CA . CYS B 1 325 ? 12.453 -39.875 -10.617 1 97.94 325 CYS B CA 1
ATOM 5736 C C . CYS B 1 325 ? 11.406 -40.969 -10.625 1 97.94 325 CYS B C 1
ATOM 5738 O O . CYS B 1 325 ? 10.562 -41.031 -9.727 1 97.94 325 CYS B O 1
ATOM 5740 N N . ALA B 1 326 ? 11.484 -41.75 -11.594 1 96.69 326 ALA B N 1
ATOM 5741 C CA . ALA B 1 326 ? 10.555 -42.875 -11.703 1 96.69 326 ALA B CA 1
ATOM 5742 C C . ALA B 1 326 ? 10.609 -43.75 -10.453 1 96.69 326 ALA B C 1
ATOM 5744 O O . ALA B 1 326 ? 11.688 -44.031 -9.906 1 96.69 326 ALA B O 1
ATOM 5745 N N . GLY B 1 327 ? 9.398 -44.219 -9.93 1 96.5 327 GLY B N 1
ATOM 5746 C CA . GLY B 1 327 ? 9.32 -45.062 -8.758 1 96.5 327 GLY B CA 1
ATOM 5747 C C . GLY B 1 327 ? 9.102 -44.281 -7.473 1 96.5 327 GLY B C 1
ATOM 5748 O O . GLY B 1 327 ? 8.742 -44.844 -6.445 1 96.5 327 GLY B O 1
ATOM 5749 N N . GLN B 1 328 ? 9.453 -43 -7.539 1 97.5 328 GLN B N 1
ATOM 5750 C CA . GLN B 1 328 ? 9.203 -42.156 -6.379 1 97.5 328 GLN B CA 1
ATOM 5751 C C . GLN B 1 328 ? 7.727 -41.781 -6.289 1 97.5 328 GLN B C 1
ATOM 5753 O O . GLN B 1 328 ? 7.02 -41.781 -7.301 1 97.5 328 GLN B O 1
ATOM 5758 N N . PRO B 1 329 ? 7.215 -41.5 -5.137 1 97.69 329 PRO B N 1
ATOM 5759 C CA . PRO B 1 329 ? 5.801 -41.156 -4.965 1 97.69 329 PRO B CA 1
ATOM 5760 C C . PRO B 1 329 ? 5.492 -39.719 -5.344 1 97.69 329 PRO B C 1
ATOM 5762 O O . PRO B 1 329 ? 4.98 -38.969 -4.52 1 97.69 329 PRO B O 1
ATOM 5765 N N . LEU B 1 330 ? 5.797 -39.344 -6.543 1 98.44 330 LEU B N 1
ATOM 5766 C CA . LEU B 1 330 ? 5.477 -38.062 -7.121 1 98.44 330 LEU B CA 1
ATOM 5767 C C . LEU B 1 330 ? 4.273 -38.156 -8.055 1 98.44 330 LEU B C 1
ATOM 5769 O O . LEU B 1 330 ? 4.203 -39.062 -8.883 1 98.44 330 LEU B O 1
ATOM 5773 N N . LYS B 1 331 ? 3.32 -37.281 -7.797 1 98.31 331 LYS B N 1
ATOM 5774 C CA . LYS B 1 331 ? 2.139 -37.219 -8.656 1 98.31 331 LYS B CA 1
ATOM 5775 C C . LYS B 1 331 ? 1.955 -35.844 -9.25 1 98.31 331 LYS B C 1
ATOM 5777 O O . LYS B 1 331 ? 1.816 -34.844 -8.516 1 98.31 331 LYS B O 1
ATOM 5782 N N . LEU B 1 332 ? 1.967 -35.75 -10.523 1 98.62 332 LEU B N 1
ATOM 5783 C CA . LEU B 1 332 ? 1.745 -34.469 -11.203 1 98.62 332 LEU B CA 1
ATOM 5784 C C . LEU B 1 332 ? 0.334 -33.969 -10.938 1 98.62 332 LEU B C 1
ATOM 5786 O O . LEU B 1 332 ? -0.643 -34.688 -11.125 1 98.62 332 LEU B O 1
ATOM 5790 N N . VAL B 1 333 ? 0.226 -32.719 -10.469 1 97.81 333 VAL B N 1
ATOM 5791 C CA . VAL B 1 333 ? -1.095 -32.125 -10.234 1 97.81 333 VAL B CA 1
ATOM 5792 C C . VAL B 1 333 ? -1.385 -31.062 -11.289 1 97.81 333 VAL B C 1
ATOM 5794 O O . VAL B 1 333 ? -2.539 -30.688 -11.492 1 97.81 333 VAL B O 1
ATOM 5797 N N . THR B 1 334 ? -0.376 -30.531 -11.992 1 98.56 334 THR B N 1
ATOM 5798 C CA . THR B 1 334 ? -0.534 -29.562 -13.062 1 98.56 334 THR B CA 1
ATOM 5799 C C . THR B 1 334 ? -1.069 -30.234 -14.328 1 98.56 334 THR B C 1
ATOM 5801 O O . THR B 1 334 ? -0.625 -31.312 -14.695 1 98.56 334 THR B O 1
ATOM 5804 N N . PRO B 1 335 ? -1.957 -29.547 -14.992 1 98.44 335 PRO B N 1
ATOM 5805 C CA . PRO B 1 335 ? -2.484 -30.125 -16.234 1 98.44 335 PRO B CA 1
ATOM 5806 C C . PRO B 1 335 ? -1.406 -30.312 -17.297 1 98.44 335 PRO B C 1
ATOM 5808 O O . PRO B 1 335 ? -0.526 -29.469 -17.453 1 98.44 335 PRO B O 1
ATOM 5811 N N . ARG B 1 336 ? -1.543 -31.438 -18.062 1 98.25 336 ARG B N 1
ATOM 5812 C CA . ARG B 1 336 ? -0.598 -31.719 -19.141 1 98.25 336 ARG B CA 1
ATOM 5813 C C . ARG B 1 336 ? -0.929 -30.906 -20.391 1 98.25 336 ARG B C 1
ATOM 5815 O O . ARG B 1 336 ? -0.028 -30.484 -21.109 1 98.25 336 ARG B O 1
ATOM 5822 N N . ALA B 1 337 ? -2.24 -30.703 -20.578 1 98.44 337 ALA B N 1
ATOM 5823 C CA . ALA B 1 337 ? -2.678 -29.984 -21.766 1 98.44 337 ALA B CA 1
ATOM 5824 C C . ALA B 1 337 ? -2.203 -28.531 -21.734 1 98.44 337 ALA B C 1
ATOM 5826 O O . ALA B 1 337 ? -2.451 -27.812 -20.766 1 98.44 337 ALA B O 1
ATOM 5827 N N . HIS B 1 338 ? -1.608 -28.109 -22.797 1 98.56 338 HIS B N 1
ATOM 5828 C CA . HIS B 1 338 ? -0.994 -26.797 -22.859 1 98.56 338 HIS B CA 1
ATOM 5829 C C . HIS B 1 338 ? -2.025 -25.688 -22.641 1 98.56 338 HIS B C 1
ATOM 5831 O O . HIS B 1 338 ? -1.751 -24.703 -21.953 1 98.56 338 HIS B O 1
ATOM 5837 N N . HIS B 1 339 ? -3.195 -25.812 -23.188 1 97.69 339 HIS B N 1
ATOM 5838 C CA . HIS B 1 339 ? -4.195 -24.766 -23.141 1 97.69 339 HIS B CA 1
ATOM 5839 C C . HIS B 1 339 ? -4.766 -24.594 -21.734 1 97.69 339 HIS B C 1
ATOM 5841 O O . HIS B 1 339 ? -5.426 -23.594 -21.438 1 97.69 339 HIS B O 1
ATOM 5847 N N . GLN B 1 340 ? -4.449 -25.531 -20.75 1 98.38 340 GLN B N 1
ATOM 5848 C CA . GLN B 1 340 ? -4.969 -25.484 -19.391 1 98.38 340 GLN B CA 1
ATOM 5849 C C . GLN B 1 340 ? -3.84 -25.312 -18.375 1 98.38 340 GLN B C 1
ATOM 5851 O O . GLN B 1 340 ? -4.043 -25.5 -17.172 1 98.38 340 GLN B O 1
ATOM 5856 N N . ARG B 1 341 ? -2.713 -24.984 -18.859 1 98.62 341 ARG B N 1
ATOM 5857 C CA . ARG B 1 341 ? -1.551 -24.984 -17.969 1 98.62 341 ARG B CA 1
ATOM 5858 C C . ARG B 1 341 ? -0.938 -23.594 -17.875 1 98.62 341 ARG B C 1
ATOM 5860 O O . ARG B 1 341 ? -0.615 -22.984 -18.906 1 98.62 341 ARG B O 1
ATOM 5867 N N . GLY B 1 342 ? -0.749 -23.047 -16.625 1 98.56 342 GLY B N 1
ATOM 5868 C CA . GLY B 1 342 ? 0.019 -21.828 -16.406 1 98.56 342 GLY B CA 1
ATOM 5869 C C . GLY B 1 342 ? 1.517 -22.031 -16.531 1 98.56 342 GLY B C 1
ATOM 5870 O O . GLY B 1 342 ? 1.967 -22.938 -17.25 1 98.56 342 GLY B O 1
ATOM 5871 N N . SER B 1 343 ? 2.273 -21.188 -15.93 1 98.75 343 SER B N 1
ATOM 5872 C CA . SER B 1 343 ? 3.727 -21.25 -16.047 1 98.75 343 SER B CA 1
ATOM 5873 C C . SER B 1 343 ? 4.348 -21.875 -14.789 1 98.75 343 SER B C 1
ATOM 5875 O O . SER B 1 343 ? 5.27 -21.312 -14.203 1 98.75 343 SER B O 1
ATOM 5877 N N . GLN B 1 344 ? 3.811 -22.922 -14.312 1 98.62 344 GLN B N 1
ATOM 5878 C CA . GLN B 1 344 ? 4.332 -23.688 -13.18 1 98.62 344 GLN B CA 1
ATOM 5879 C C . GLN B 1 344 ? 4.094 -25.188 -13.359 1 98.62 344 GLN B C 1
ATOM 5881 O O . GLN B 1 344 ? 3.365 -25.594 -14.266 1 98.62 344 GLN B O 1
ATOM 5886 N N . ALA B 1 345 ? 4.758 -25.969 -12.672 1 98.75 345 ALA B N 1
ATOM 5887 C CA . ALA B 1 345 ? 4.562 -27.422 -12.562 1 98.75 345 ALA B CA 1
ATOM 5888 C C . ALA B 1 345 ? 4.617 -27.875 -11.102 1 98.75 345 ALA B C 1
ATOM 5890 O O . ALA B 1 345 ? 5.602 -27.609 -10.406 1 98.75 345 ALA B O 1
ATOM 5891 N N . SER B 1 346 ? 3.57 -28.469 -10.703 1 98.62 346 SER B N 1
ATOM 5892 C CA . SER B 1 346 ? 3.447 -28.891 -9.312 1 98.62 346 SER B CA 1
ATOM 5893 C C . SER B 1 346 ? 3.293 -30.391 -9.195 1 98.62 346 SER B C 1
ATOM 5895 O O . SER B 1 346 ? 2.615 -31.016 -10.016 1 98.62 346 SER B O 1
ATOM 5897 N N . PHE B 1 347 ? 3.979 -30.984 -8.25 1 98.75 347 PHE B N 1
ATOM 5898 C CA . PHE B 1 347 ? 3.887 -32.406 -7.922 1 98.75 347 PHE B CA 1
ATOM 5899 C C . PHE B 1 347 ? 3.5 -32.594 -6.461 1 98.75 347 PHE B C 1
ATOM 5901 O O . PHE B 1 347 ? 3.961 -31.859 -5.586 1 98.75 347 PHE B O 1
ATOM 5908 N N . GLU B 1 348 ? 2.703 -33.562 -6.168 1 98.31 348 GLU B N 1
ATOM 5909 C CA . GLU B 1 348 ? 2.406 -33.969 -4.801 1 98.31 348 GLU B CA 1
ATOM 5910 C C . GLU B 1 348 ? 3.426 -35 -4.305 1 98.31 348 GLU B C 1
ATOM 5912 O O . GLU B 1 348 ? 3.852 -35.875 -5.055 1 98.31 348 GLU B O 1
ATOM 5917 N N . HIS B 1 349 ? 3.84 -34.906 -3.197 1 98.38 349 HIS B N 1
ATOM 5918 C CA . HIS B 1 349 ? 4.672 -35.844 -2.465 1 98.38 349 HIS B CA 1
ATOM 5919 C C . HIS B 1 349 ? 4.27 -35.906 -0.996 1 98.38 349 HIS B C 1
ATOM 5921 O O . HIS B 1 349 ? 4.004 -34.875 -0.372 1 98.38 349 HIS B O 1
ATOM 5927 N N . PRO B 1 350 ? 4.145 -37.125 -0.372 1 97.75 350 PRO B N 1
ATOM 5928 C CA . PRO B 1 350 ? 3.705 -37.219 1.021 1 97.75 350 PRO B CA 1
ATOM 5929 C C . PRO B 1 350 ? 4.543 -36.375 1.974 1 97.75 350 PRO B C 1
ATOM 5931 O O . PRO B 1 350 ? 4.039 -35.906 2.998 1 97.75 350 PRO B O 1
ATOM 5934 N N . HIS B 1 351 ? 5.754 -36.156 1.682 1 97.56 351 HIS B N 1
ATOM 5935 C CA . HIS B 1 351 ? 6.672 -35.375 2.475 1 97.56 351 HIS B CA 1
ATOM 5936 C C . HIS B 1 351 ? 7.137 -34.125 1.695 1 97.56 351 HIS B C 1
ATOM 5938 O O . HIS B 1 351 ? 8.32 -33.781 1.717 1 97.56 351 HIS B O 1
ATOM 5944 N N . GLY B 1 352 ? 6.211 -33.531 0.986 1 97.44 352 GLY B N 1
ATOM 5945 C CA . GLY B 1 352 ? 6.516 -32.438 0.083 1 97.44 352 GLY B CA 1
ATOM 5946 C C . GLY B 1 352 ? 7.273 -31.312 0.754 1 97.44 352 GLY B C 1
ATOM 5947 O O . GLY B 1 352 ? 8.18 -30.719 0.16 1 97.44 352 GLY B O 1
ATOM 5948 N N . TYR B 1 353 ? 6.906 -30.969 2.006 1 97.25 353 TYR B N 1
ATOM 5949 C CA . TYR B 1 353 ? 7.559 -29.859 2.705 1 97.25 353 TYR B CA 1
ATOM 5950 C C . TYR B 1 353 ? 9.039 -30.141 2.9 1 97.25 353 TYR B C 1
ATOM 5952 O O . TYR B 1 353 ? 9.891 -29.328 2.533 1 97.25 353 TYR B O 1
ATOM 5960 N N . GLU B 1 354 ? 9.383 -31.297 3.441 1 98.19 354 GLU B N 1
ATOM 5961 C CA . GLU B 1 354 ? 10.766 -31.672 3.73 1 98.19 354 GLU B CA 1
ATOM 5962 C C . GLU B 1 354 ? 11.586 -31.781 2.447 1 98.19 354 GLU B C 1
ATOM 5964 O O . GLU B 1 354 ? 12.75 -31.359 2.408 1 98.19 354 GLU B O 1
ATOM 5969 N N . VAL B 1 355 ? 10.953 -32.344 1.414 1 98.62 355 VAL B N 1
ATOM 5970 C CA . VAL B 1 355 ? 11.641 -32.469 0.134 1 98.62 355 VAL B CA 1
ATOM 5971 C C . VAL B 1 355 ? 11.992 -31.094 -0.425 1 98.62 355 VAL B C 1
ATOM 5973 O O . VAL B 1 355 ? 13.109 -30.875 -0.891 1 98.62 355 VAL B O 1
ATOM 5976 N N . MET B 1 356 ? 11.047 -30.172 -0.348 1 98.5 356 MET B N 1
ATOM 5977 C CA . MET B 1 356 ? 11.289 -28.828 -0.854 1 98.5 356 MET B CA 1
ATOM 5978 C C . MET B 1 356 ? 12.383 -28.141 -0.045 1 98.5 356 MET B C 1
ATOM 5980 O O . MET B 1 356 ? 13.25 -27.469 -0.609 1 98.5 356 MET B O 1
ATOM 5984 N N . GLN B 1 357 ? 12.359 -28.312 1.303 1 98 357 GLN B N 1
ATOM 5985 C CA . GLN B 1 357 ? 13.406 -27.719 2.133 1 98 357 GLN B CA 1
ATOM 5986 C C . GLN B 1 357 ? 14.781 -28.266 1.756 1 98 357 GLN B C 1
ATOM 5988 O O . GLN B 1 357 ? 15.766 -27.531 1.742 1 98 357 GLN B O 1
ATOM 5993 N N . ALA B 1 358 ? 14.859 -29.516 1.462 1 98.62 358 ALA B N 1
ATOM 5994 C CA . ALA B 1 358 ? 16.109 -30.125 1.04 1 98.62 358 ALA B CA 1
ATOM 5995 C C . ALA B 1 358 ? 16.578 -29.562 -0.302 1 98.62 358 ALA B C 1
ATOM 5997 O O . ALA B 1 358 ? 17.766 -29.344 -0.512 1 98.62 358 ALA B O 1
ATOM 5998 N N . LEU B 1 359 ? 15.633 -29.391 -1.21 1 98.75 359 LEU B N 1
ATOM 5999 C CA . LEU B 1 359 ? 15.945 -28.766 -2.494 1 98.75 359 LEU B CA 1
ATOM 6000 C C . LEU B 1 359 ? 16.516 -27.375 -2.299 1 98.75 359 LEU B C 1
ATOM 6002 O O . LEU B 1 359 ? 17.562 -27.047 -2.855 1 98.75 359 LEU B O 1
ATOM 6006 N N . ILE B 1 360 ? 15.852 -26.578 -1.467 1 98.31 360 ILE B N 1
ATOM 6007 C CA . ILE B 1 360 ? 16.25 -25.203 -1.219 1 98.31 360 ILE B CA 1
ATOM 6008 C C . ILE B 1 360 ? 17.641 -25.172 -0.606 1 98.31 360 ILE B C 1
ATOM 6010 O O . ILE B 1 360 ? 18.484 -24.344 -0.988 1 98.31 360 ILE B O 1
ATOM 6014 N N . ALA B 1 361 ? 17.891 -26.062 0.269 1 97.69 361 ALA B N 1
ATOM 6015 C CA . ALA B 1 361 ? 19.203 -26.141 0.922 1 97.69 361 ALA B CA 1
ATOM 6016 C C . ALA B 1 361 ? 20.297 -26.438 -0.09 1 97.69 361 ALA B C 1
ATOM 6018 O O . ALA B 1 361 ? 21.469 -26.078 0.132 1 97.69 361 ALA B O 1
ATOM 6019 N N . ARG B 1 362 ? 19.938 -27.031 -1.239 1 98.25 362 ARG B N 1
ATOM 6020 C CA . ARG B 1 362 ? 20.922 -27.391 -2.264 1 98.25 362 ARG B CA 1
ATOM 6021 C C . ARG B 1 362 ? 20.891 -26.391 -3.418 1 98.25 362 ARG B C 1
ATOM 6023 O O . ARG B 1 362 ? 21.453 -26.656 -4.48 1 98.25 362 ARG B O 1
ATOM 6030 N N . GLY B 1 363 ? 20.125 -25.344 -3.238 1 98.19 363 GLY B N 1
ATOM 6031 C CA . GLY B 1 363 ? 20.203 -24.25 -4.184 1 98.19 363 GLY B CA 1
ATOM 6032 C C . GLY B 1 363 ? 19.109 -24.297 -5.238 1 98.19 363 GLY B C 1
ATOM 6033 O O . GLY B 1 363 ? 19.125 -23.516 -6.191 1 98.19 363 GLY B O 1
ATOM 6034 N N . VAL B 1 364 ? 18.203 -25.234 -5.203 1 98.81 364 VAL B N 1
ATOM 6035 C CA . VAL B 1 364 ? 17.031 -25.266 -6.07 1 98.81 364 VAL B CA 1
ATOM 6036 C C . VAL B 1 364 ? 15.82 -24.734 -5.316 1 98.81 364 VAL B C 1
ATOM 6038 O O . VAL B 1 364 ? 15.258 -25.422 -4.461 1 98.81 364 VAL B O 1
ATOM 6041 N N . ILE B 1 365 ? 15.383 -23.547 -5.695 1 98.75 365 ILE B N 1
ATOM 6042 C CA . ILE B 1 365 ? 14.414 -22.844 -4.867 1 98.75 365 ILE B CA 1
ATOM 6043 C C . ILE B 1 365 ? 13.039 -22.891 -5.539 1 98.75 365 ILE B C 1
ATOM 6045 O O . ILE B 1 365 ? 12.805 -22.203 -6.527 1 98.75 365 ILE B O 1
ATOM 6049 N N . GLY B 1 366 ? 12.141 -23.719 -5.168 1 98.38 366 GLY B N 1
ATOM 6050 C CA . GLY B 1 366 ? 10.695 -23.688 -5.324 1 98.38 366 GLY B CA 1
ATOM 6051 C C . GLY B 1 366 ? 9.969 -23.344 -4.039 1 98.38 366 GLY B C 1
ATOM 6052 O O . GLY B 1 366 ? 10.477 -22.562 -3.223 1 98.38 366 GLY B O 1
ATOM 6053 N N . ASP B 1 367 ? 8.719 -23.75 -3.955 1 96.75 367 ASP B N 1
ATOM 6054 C CA . ASP B 1 367 ? 8.07 -23.562 -2.66 1 96.75 367 ASP B CA 1
ATOM 6055 C C . ASP B 1 367 ? 7.027 -24.641 -2.408 1 96.75 367 ASP B C 1
ATOM 6057 O O . ASP B 1 367 ? 6.836 -25.531 -3.238 1 96.75 367 ASP B O 1
ATOM 6061 N N . TYR B 1 368 ? 6.637 -24.719 -1.187 1 96.69 368 TYR B N 1
ATOM 6062 C CA . TYR B 1 368 ? 5.691 -25.734 -0.704 1 96.69 368 TYR B CA 1
ATOM 6063 C C . TYR B 1 368 ? 4.316 -25.109 -0.482 1 96.69 368 TYR B C 1
ATOM 6065 O O . TYR B 1 368 ? 4.199 -24 0.039 1 96.69 368 TYR B O 1
ATOM 6073 N N . ARG B 1 369 ? 3.271 -25.766 -0.956 1 94.56 369 ARG B N 1
ATOM 6074 C CA . ARG B 1 369 ? 1.889 -25.391 -0.667 1 94.56 369 ARG B CA 1
ATOM 6075 C C . ARG B 1 369 ? 1.121 -26.578 -0.072 1 94.56 369 ARG B C 1
ATOM 6077 O O . ARG B 1 369 ? 1.256 -27.703 -0.536 1 94.56 369 ARG B O 1
ATOM 6084 N N . GLU B 1 370 ? 0.343 -26.25 0.969 1 90.31 370 GLU B N 1
ATOM 6085 C CA . GLU B 1 370 ? -0.507 -27.281 1.571 1 90.31 370 GLU B CA 1
ATOM 6086 C C . GLU B 1 370 ? -1.627 -27.688 0.622 1 90.31 370 GLU B C 1
ATOM 6088 O O . GLU B 1 370 ? -2.189 -26.859 -0.086 1 90.31 370 GLU B O 1
ATOM 6093 N N . PRO B 1 371 ? -1.973 -28.891 0.554 1 89.69 371 PRO B N 1
ATOM 6094 C CA . PRO B 1 371 ? -1.306 -30.016 1.221 1 89.69 371 PRO B CA 1
ATOM 6095 C C . PRO B 1 371 ? -0.34 -30.75 0.3 1 89.69 371 PRO B C 1
ATOM 6097 O O . PRO B 1 371 ? -0.71 -31.125 -0.815 1 89.69 371 PRO B O 1
ATOM 6100 N N . ARG B 1 372 ? 0.895 -30.953 0.586 1 94.31 372 ARG B N 1
ATOM 6101 C CA . ARG B 1 372 ? 1.839 -31.922 0.061 1 94.31 372 ARG B CA 1
ATOM 6102 C C . ARG B 1 372 ? 2.348 -31.516 -1.316 1 94.31 372 ARG B C 1
ATOM 6104 O O . ARG B 1 372 ? 2.781 -32.375 -2.102 1 94.31 372 ARG B O 1
ATOM 6111 N N . ILE B 1 373 ? 2.246 -30.25 -1.665 1 96.81 373 ILE B N 1
ATOM 6112 C CA . ILE B 1 373 ? 2.541 -29.844 -3.037 1 96.81 373 ILE B CA 1
ATOM 6113 C C . ILE B 1 373 ? 3.93 -29.219 -3.102 1 96.81 373 ILE B C 1
ATOM 6115 O O . ILE B 1 373 ? 4.223 -28.266 -2.363 1 96.81 373 ILE B O 1
ATOM 6119 N N . LEU B 1 374 ? 4.773 -29.781 -3.916 1 98.5 374 LEU B N 1
ATOM 6120 C CA . LEU B 1 374 ? 5.973 -29.109 -4.414 1 98.5 374 LEU B CA 1
ATOM 6121 C C . LEU B 1 374 ? 5.648 -28.25 -5.629 1 98.5 374 LEU B C 1
ATOM 6123 O O . LEU B 1 374 ? 5.238 -28.766 -6.672 1 98.5 374 LEU B O 1
ATOM 6127 N N . ARG B 1 375 ? 5.797 -26.984 -5.473 1 98.62 375 ARG B N 1
ATOM 6128 C CA . ARG B 1 375 ? 5.441 -26.078 -6.559 1 98.62 375 ARG B CA 1
ATOM 6129 C C . ARG B 1 375 ? 6.688 -25.453 -7.172 1 98.62 375 ARG B C 1
ATOM 6131 O O . ARG B 1 375 ? 7.547 -24.938 -6.457 1 98.62 375 ARG B O 1
ATOM 6138 N N . PHE B 1 376 ? 6.82 -25.594 -8.453 1 98.88 376 PHE B N 1
ATOM 6139 C CA . PHE B 1 376 ? 7.934 -25.016 -9.211 1 98.88 376 PHE B CA 1
ATOM 6140 C C . PHE B 1 376 ? 7.43 -24.016 -10.25 1 98.88 376 PHE B C 1
ATOM 6142 O O . PHE B 1 376 ? 6.637 -24.375 -11.125 1 98.88 376 PHE B O 1
ATOM 6149 N N . GLY B 1 377 ? 7.84 -22.766 -10.078 1 98.62 377 GLY B N 1
ATOM 6150 C CA . GLY B 1 377 ? 7.477 -21.734 -11.039 1 98.62 377 GLY B CA 1
ATOM 6151 C C . GLY B 1 377 ? 8.531 -21.516 -12.109 1 98.62 377 GLY B C 1
ATOM 6152 O O . GLY B 1 377 ? 9.727 -21.516 -11.82 1 98.62 377 GLY B O 1
ATOM 6153 N N . PHE B 1 378 ? 8.133 -21.422 -13.336 1 98.62 378 PHE B N 1
ATOM 6154 C CA . PHE B 1 378 ? 9.047 -21.203 -14.453 1 98.62 378 PHE B CA 1
ATOM 6155 C C . PHE B 1 378 ? 8.859 -19.812 -15.055 1 98.62 378 PHE B C 1
ATOM 6157 O O . PHE B 1 378 ? 7.773 -19.484 -15.539 1 98.62 378 PHE B O 1
ATOM 6164 N N . THR B 1 379 ? 9.852 -19.047 -14.945 1 98.56 379 THR B N 1
ATOM 6165 C CA . THR B 1 379 ? 9.898 -17.703 -15.5 1 98.56 379 THR B CA 1
ATOM 6166 C C . THR B 1 379 ? 10.852 -17.625 -16.688 1 98.56 379 THR B C 1
ATOM 6168 O O . THR B 1 379 ? 12.055 -17.422 -16.516 1 98.56 379 THR B O 1
ATOM 6171 N N . PRO B 1 380 ? 10.359 -17.672 -17.891 1 98.5 380 PRO B N 1
ATOM 6172 C CA . PRO B 1 380 ? 11.172 -17.828 -19.094 1 98.5 380 PRO B CA 1
ATOM 6173 C C . PRO B 1 380 ? 12.203 -16.719 -19.266 1 98.5 380 PRO B C 1
ATOM 6175 O O . PRO B 1 380 ? 13.211 -16.906 -19.953 1 98.5 380 PRO B O 1
ATOM 6178 N N . LEU B 1 381 ? 11.961 -15.555 -18.656 1 98.56 381 LEU B N 1
ATOM 6179 C CA . LEU B 1 381 ? 12.859 -14.422 -18.797 1 98.56 381 LEU B CA 1
ATOM 6180 C C . LEU B 1 381 ? 14.25 -14.758 -18.25 1 98.56 381 LEU B C 1
ATOM 6182 O O . LEU B 1 381 ? 15.242 -14.18 -18.672 1 98.56 381 LEU B O 1
ATOM 6186 N N . TYR B 1 382 ? 14.289 -15.797 -17.234 1 98.62 382 TYR B N 1
ATOM 6187 C CA . TYR B 1 382 ? 15.625 -16.016 -16.688 1 98.62 382 TYR B CA 1
ATOM 6188 C C . TYR B 1 382 ? 15.836 -17.484 -16.359 1 98.62 382 TYR B C 1
ATOM 6190 O O . TYR B 1 382 ? 16.938 -17.891 -15.977 1 98.62 382 TYR B O 1
ATOM 6198 N N . THR B 1 383 ? 14.805 -18.375 -16.484 1 98.69 383 THR B N 1
ATOM 6199 C CA . THR B 1 383 ? 14.984 -19.797 -16.25 1 98.69 383 THR B CA 1
ATOM 6200 C C . THR B 1 383 ? 15.547 -20.484 -17.5 1 98.69 383 THR B C 1
ATOM 6202 O O . THR B 1 383 ? 15.039 -20.297 -18.594 1 98.69 383 THR B O 1
ATOM 6205 N N . ARG B 1 384 ? 16.609 -21.312 -17.375 1 98.62 384 ARG B N 1
ATOM 6206 C CA . ARG B 1 384 ? 17.25 -22.031 -18.469 1 98.62 384 ARG B CA 1
ATOM 6207 C C . ARG B 1 384 ? 16.828 -23.484 -18.516 1 98.62 384 ARG B C 1
ATOM 6209 O O . ARG B 1 384 ? 16.359 -24.031 -17.5 1 98.62 384 ARG B O 1
ATOM 6216 N N . PHE B 1 385 ? 16.938 -24.047 -19.625 1 98.88 385 PHE B N 1
ATOM 6217 C CA . PHE B 1 385 ? 16.688 -25.484 -19.75 1 98.88 385 PHE B CA 1
ATOM 6218 C C . PHE B 1 385 ? 17.672 -26.281 -18.891 1 98.88 385 PHE B C 1
ATOM 6220 O O . PHE B 1 385 ? 17.297 -27.297 -18.297 1 98.88 385 PHE B O 1
ATOM 6227 N N . VAL B 1 386 ? 18.891 -25.844 -18.812 1 98.81 386 VAL B N 1
ATOM 6228 C CA . VAL B 1 386 ? 19.875 -26.547 -18 1 98.81 386 VAL B CA 1
ATOM 6229 C C . VAL B 1 386 ? 19.484 -26.453 -16.531 1 98.81 386 VAL B C 1
ATOM 6231 O O . VAL B 1 386 ? 19.781 -27.359 -15.742 1 98.81 386 VAL B O 1
ATOM 6234 N N . ASP B 1 387 ? 18.891 -25.312 -16.141 1 98.81 387 ASP B N 1
ATOM 6235 C CA . ASP B 1 387 ? 18.359 -25.219 -14.789 1 98.81 387 ASP B CA 1
ATOM 6236 C C . ASP B 1 387 ? 17.344 -26.312 -14.516 1 98.81 387 ASP B C 1
ATOM 6238 O O . ASP B 1 387 ? 17.312 -26.891 -13.414 1 98.81 387 ASP B O 1
ATOM 6242 N N . VAL B 1 388 ? 16.5 -26.609 -15.492 1 98.88 388 VAL B N 1
ATOM 6243 C CA . VAL B 1 388 ? 15.484 -27.672 -15.375 1 98.88 388 VAL B CA 1
ATOM 6244 C C . VAL B 1 388 ? 16.172 -29.016 -15.18 1 98.88 388 VAL B C 1
ATOM 6246 O O . VAL B 1 388 ? 15.812 -29.781 -14.281 1 98.88 388 VAL B O 1
ATOM 6249 N N . TRP B 1 389 ? 17.141 -29.297 -15.992 1 98.81 389 TRP B N 1
ATOM 6250 C CA . TRP B 1 389 ? 17.891 -30.547 -15.898 1 98.81 389 TRP B CA 1
ATOM 6251 C C . TRP B 1 389 ? 18.5 -30.703 -14.516 1 98.81 389 TRP B C 1
ATOM 6253 O O . TRP B 1 389 ? 18.312 -31.734 -13.859 1 98.81 389 TRP B O 1
ATOM 6263 N N . ASP B 1 390 ? 19.234 -29.688 -14.094 1 98.88 390 ASP B N 1
ATOM 6264 C CA . ASP B 1 390 ? 19.953 -29.75 -12.828 1 98.88 390 ASP B CA 1
ATOM 6265 C C . ASP B 1 390 ? 19 -29.812 -11.641 1 98.88 390 ASP B C 1
ATOM 6267 O O . ASP B 1 390 ? 19.281 -30.469 -10.641 1 98.88 390 ASP B O 1
ATOM 6271 N N . ALA B 1 391 ? 17.875 -29.125 -11.742 1 98.88 391 ALA B N 1
ATOM 6272 C CA . ALA B 1 391 ? 16.875 -29.172 -10.68 1 98.88 391 ALA B CA 1
ATOM 6273 C C . ALA B 1 391 ? 16.328 -30.594 -10.516 1 98.88 391 ALA B C 1
ATOM 6275 O O . ALA B 1 391 ? 16.188 -31.078 -9.391 1 98.88 391 ALA B O 1
ATOM 6276 N N . VAL B 1 392 ? 16.016 -31.219 -11.641 1 98.88 392 VAL B N 1
ATOM 6277 C CA . VAL B 1 392 ? 15.438 -32.562 -11.602 1 98.88 392 VAL B CA 1
ATOM 6278 C C . VAL B 1 392 ? 16.469 -33.531 -11.07 1 98.88 392 VAL B C 1
ATOM 6280 O O . VAL B 1 392 ? 16.125 -34.438 -10.289 1 98.88 392 VAL B O 1
ATOM 6283 N N . GLU B 1 393 ? 17.688 -33.406 -11.484 1 98.75 393 GLU B N 1
ATOM 6284 C CA . GLU B 1 393 ? 18.75 -34.281 -10.992 1 98.75 393 GLU B CA 1
ATOM 6285 C C . GLU B 1 393 ? 18.938 -34.125 -9.484 1 98.75 393 GLU B C 1
ATOM 6287 O O . GLU B 1 393 ? 19.203 -35.094 -8.781 1 98.75 393 GLU B O 1
ATOM 6292 N N . THR B 1 394 ? 18.891 -32.875 -9.023 1 98.81 394 THR B N 1
ATOM 6293 C CA . THR B 1 394 ? 18.969 -32.625 -7.59 1 98.81 394 THR B CA 1
ATOM 6294 C C . THR B 1 394 ? 17.797 -33.281 -6.859 1 98.81 394 THR B C 1
ATOM 6296 O O . THR B 1 394 ? 17.969 -33.906 -5.816 1 98.81 394 THR B O 1
ATOM 6299 N N . LEU B 1 395 ? 16.578 -33.125 -7.395 1 98.88 395 LEU B N 1
ATOM 6300 C CA . LEU B 1 395 ? 15.391 -33.75 -6.824 1 98.88 395 LEU B CA 1
ATOM 6301 C C . LEU B 1 395 ? 15.547 -35.281 -6.77 1 98.88 395 LEU B C 1
ATOM 6303 O O . LEU B 1 395 ? 15.266 -35.875 -5.738 1 98.88 395 LEU B O 1
ATOM 6307 N N . ARG B 1 396 ? 16 -35.844 -7.828 1 98.69 396 ARG B N 1
ATOM 6308 C CA . ARG B 1 396 ? 16.203 -37.312 -7.906 1 98.69 396 ARG B CA 1
ATOM 6309 C C . ARG B 1 396 ? 17.141 -37.781 -6.805 1 98.69 396 ARG B C 1
ATOM 6311 O O . ARG B 1 396 ? 16.844 -38.75 -6.105 1 98.69 396 ARG B O 1
ATOM 6318 N N . ASP B 1 397 ? 18.234 -37.062 -6.668 1 98.75 397 ASP B N 1
ATOM 6319 C CA . ASP B 1 397 ? 19.234 -37.469 -5.664 1 98.75 397 ASP B CA 1
ATOM 6320 C C . ASP B 1 397 ? 18.641 -37.406 -4.258 1 98.75 397 ASP B C 1
ATOM 6322 O O . ASP B 1 397 ? 18.859 -38.281 -3.445 1 98.75 397 ASP B O 1
ATOM 6326 N N . ILE B 1 398 ? 17.922 -36.344 -3.963 1 98.75 398 ILE B N 1
ATOM 6327 C CA . ILE B 1 398 ? 17.312 -36.125 -2.658 1 98.75 398 ILE B CA 1
ATOM 6328 C C . ILE B 1 398 ? 16.328 -37.281 -2.373 1 98.75 398 ILE B C 1
ATOM 6330 O O . ILE B 1 398 ? 16.281 -37.781 -1.256 1 98.75 398 ILE B O 1
ATOM 6334 N N . LEU B 1 399 ? 15.57 -37.656 -3.373 1 98.69 399 LEU B N 1
ATOM 6335 C CA . LEU B 1 399 ? 14.57 -38.688 -3.205 1 98.69 399 LEU B CA 1
ATOM 6336 C C . LEU B 1 399 ? 15.219 -40.062 -3.098 1 98.69 399 LEU B C 1
ATOM 6338 O O . LEU B 1 399 ? 14.859 -40.875 -2.232 1 98.69 399 LEU B O 1
ATOM 6342 N N . ASP B 1 400 ? 16.188 -40.312 -3.92 1 98.38 400 ASP B N 1
ATOM 6343 C CA . ASP B 1 400 ? 16.859 -41.625 -3.943 1 98.38 400 ASP B CA 1
ATOM 6344 C C . ASP B 1 400 ? 17.609 -41.875 -2.637 1 98.38 400 ASP B C 1
ATOM 6346 O O . ASP B 1 400 ? 17.609 -43 -2.129 1 98.38 400 ASP B O 1
ATOM 6350 N N . THR B 1 401 ? 18.219 -40.844 -2.121 1 98.31 401 THR B N 1
ATOM 6351 C CA . THR B 1 401 ? 19.031 -40.969 -0.917 1 98.31 401 THR B CA 1
ATOM 6352 C C . THR B 1 401 ? 18.188 -40.719 0.332 1 98.31 401 THR B C 1
ATOM 6354 O O . THR B 1 401 ? 18.672 -40.906 1.454 1 98.31 401 THR B O 1
ATOM 6357 N N . GLU B 1 402 ? 17 -40.219 0.194 1 98.19 402 GLU B N 1
ATOM 6358 C CA . GLU B 1 402 ? 16.109 -39.844 1.282 1 98.19 402 GLU B CA 1
ATOM 6359 C C . GLU B 1 402 ? 16.734 -38.75 2.15 1 98.19 402 GLU B C 1
ATOM 6361 O O . GLU B 1 402 ? 16.562 -38.75 3.371 1 98.19 402 GLU B O 1
ATOM 6366 N N . ALA B 1 403 ? 17.531 -37.906 1.502 1 98.06 403 ALA B N 1
ATOM 6367 C CA . ALA B 1 403 ? 18.219 -36.844 2.217 1 98.06 403 ALA B CA 1
ATOM 6368 C C . ALA B 1 403 ? 17.234 -35.906 2.896 1 98.06 403 ALA B C 1
ATOM 6370 O O . ALA B 1 403 ? 17.562 -35.25 3.883 1 98.06 403 ALA B O 1
ATOM 6371 N N . TRP B 1 404 ? 15.984 -35.875 2.441 1 97.62 404 TRP B N 1
ATOM 6372 C CA . TRP B 1 404 ? 14.945 -35 2.965 1 97.62 404 TRP B CA 1
ATOM 6373 C C . TRP B 1 404 ? 14.562 -35.406 4.387 1 97.62 404 TRP B C 1
ATOM 6375 O O . TRP B 1 404 ? 13.906 -34.625 5.094 1 97.62 404 TRP B O 1
ATOM 6385 N N . ARG B 1 405 ? 14.961 -36.531 4.883 1 97.75 405 ARG B N 1
ATOM 6386 C CA . ARG B 1 405 ? 14.578 -37.031 6.195 1 97.75 405 ARG B CA 1
ATOM 6387 C C . ARG B 1 405 ? 15.391 -36.375 7.301 1 97.75 405 ARG B C 1
ATOM 6389 O O . ARG B 1 405 ? 15.055 -36.5 8.484 1 97.75 405 ARG B O 1
ATOM 6396 N N . ALA B 1 406 ? 16.469 -35.625 6.902 1 97.5 406 ALA B N 1
ATOM 6397 C CA . ALA B 1 406 ? 17.234 -34.938 7.93 1 97.5 406 ALA B CA 1
ATOM 6398 C C . ALA B 1 406 ? 16.328 -34.031 8.766 1 97.5 406 ALA B C 1
ATOM 6400 O O . ALA B 1 406 ? 15.453 -33.344 8.227 1 97.5 406 ALA B O 1
ATOM 6401 N N . PRO B 1 407 ? 16.516 -34 10.102 1 96.5 407 PRO B N 1
ATOM 6402 C CA . PRO B 1 407 ? 15.609 -33.312 11.016 1 96.5 407 PRO B CA 1
ATOM 6403 C C . PRO B 1 407 ? 15.484 -31.812 10.719 1 96.5 407 PRO B C 1
ATOM 6405 O O . PRO B 1 407 ? 14.438 -31.219 10.969 1 96.5 407 PRO B O 1
ATOM 6408 N N . GLU B 1 408 ? 16.453 -31.172 10.164 1 95.56 408 GLU B N 1
ATOM 6409 C CA . GLU B 1 408 ? 16.422 -29.734 9.906 1 95.56 408 GLU B CA 1
ATOM 6410 C C . GLU B 1 408 ? 15.367 -29.375 8.867 1 95.56 408 GLU B C 1
ATOM 6412 O O . GLU B 1 408 ? 14.852 -28.266 8.859 1 95.56 408 GLU B O 1
ATOM 6417 N N . PHE B 1 409 ? 15.023 -30.359 8.047 1 95.88 409 PHE B N 1
ATOM 6418 C CA . PHE B 1 409 ? 14.086 -30.062 6.965 1 95.88 409 PHE B CA 1
ATOM 6419 C C . PHE B 1 409 ? 12.648 -30.219 7.438 1 95.88 409 PHE B C 1
ATOM 6421 O O . PHE B 1 409 ? 11.711 -29.844 6.723 1 95.88 409 PHE B O 1
ATOM 6428 N N . ALA B 1 410 ? 12.461 -30.688 8.672 1 93.19 410 ALA B N 1
ATOM 6429 C CA . ALA B 1 410 ? 11.117 -30.875 9.227 1 93.19 410 ALA B CA 1
ATOM 6430 C C . ALA B 1 410 ? 10.664 -29.641 10 1 93.19 410 ALA B C 1
ATOM 6432 O O . ALA B 1 410 ? 9.484 -29.5 10.328 1 93.19 410 ALA B O 1
ATOM 6433 N N . THR B 1 411 ? 11.57 -28.719 10.281 1 90.19 411 THR B N 1
ATOM 6434 C CA . THR B 1 411 ? 11.227 -27.5 10.992 1 90.19 411 THR B CA 1
ATOM 6435 C C . THR B 1 411 ? 10.461 -26.547 10.078 1 90.19 411 THR B C 1
ATOM 6437 O O . THR B 1 411 ? 10.945 -26.172 9.008 1 90.19 411 THR B O 1
ATOM 6440 N N . ARG B 1 412 ? 9.328 -26.141 10.523 1 87.56 412 ARG B N 1
ATOM 6441 C CA . ARG B 1 412 ? 8.469 -25.297 9.695 1 87.56 412 ARG B CA 1
ATOM 6442 C C . ARG B 1 412 ? 8.789 -23.828 9.898 1 87.56 412 ARG B C 1
ATOM 6444 O O . ARG B 1 412 ? 8.898 -23.359 11.039 1 87.56 412 ARG B O 1
ATOM 6451 N N . ALA B 1 413 ? 8.992 -23.156 8.812 1 84.56 413 ALA B N 1
ATOM 6452 C CA . ALA B 1 413 ? 9.203 -21.703 8.82 1 84.56 413 ALA B CA 1
ATOM 6453 C C . ALA B 1 413 ? 7.875 -20.969 8.734 1 84.56 413 ALA B C 1
ATOM 6455 O O . ALA B 1 413 ? 6.844 -21.547 8.414 1 84.56 413 ALA B O 1
ATOM 6456 N N . ALA B 1 414 ? 7.855 -19.672 9.031 1 79.19 414 ALA B N 1
ATOM 6457 C CA . ALA B 1 414 ? 6.656 -18.844 8.961 1 79.19 414 ALA B CA 1
ATOM 6458 C C . ALA B 1 414 ? 6.094 -18.812 7.543 1 79.19 414 ALA B C 1
ATOM 6460 O O . ALA B 1 414 ? 4.879 -18.906 7.348 1 79.19 414 ALA B O 1
ATOM 6461 N N . VAL B 1 415 ? 7.004 -18.578 6.641 1 84.19 415 VAL B N 1
ATOM 6462 C CA . VAL B 1 415 ? 6.629 -18.547 5.23 1 84.19 415 VAL B CA 1
ATOM 6463 C C . VAL B 1 415 ? 7.098 -19.812 4.539 1 84.19 415 VAL B C 1
ATOM 6465 O O . VAL B 1 415 ? 8.258 -20.203 4.66 1 84.19 415 VAL B O 1
ATOM 6468 N N . THR B 1 416 ? 6.199 -20.484 3.826 1 79.06 416 THR B N 1
ATOM 6469 C CA . THR B 1 416 ? 6.543 -21.75 3.176 1 79.06 416 THR B CA 1
ATOM 6470 C C . THR B 1 416 ? 6.777 -21.531 1.683 1 79.06 416 THR B C 1
ATOM 6472 O O . THR B 1 416 ? 6.191 -20.641 1.076 1 79.06 416 THR B O 1
#

InterPro domains:
  IPR010111 Kynureninase [MF_01970] (1-399)
  IPR010111 Kynureninase [PF22580] (306-395)
  IPR010111 Kynureninase [PIRSF038800] (3-405)
  IPR010111 Kynureninase [PTHR14084] (5-403)
  IPR010111 Kynureninase [TIGR01814] (8-400)
  IPR015421 Pyridoxal phosphate-dependent transferase, major domain [G3DSA:3.40.640.10] (41-301)
  IPR015422 Pyridoxal phosphate-dependent transferase, small domain [G3DSA:3.90.1150.10] (10-399)
  IPR015424 Pyridoxal phosphate-dependent transferase [SSF53383] (3-400)